Protein AF-A0A9P5DXP8-F1 (afdb_monomer_lite)

Sequence (821 aa):
MASPVASAALKARVRNPALLKKLARPEDLMHHFPNGSYIGWSGFTAVGYPKKVPAAMADYVEQNNLQSKLKYSLFVGASAGSETENRWAALDMINRRSPHQVGKDIAKGINSGRINFFDKHLSMFPSDLVYGFYTKDRSNSNLDVTVVEATEILEDGSFVPGASVGATPELIQMADKVIIEVNTAIPSFRGLHDITFTDVPPHRTPYNITAVEDRIGSESVKVDPSKVVAIVESDYWDATGPNAAMDDTSRQIAGHLIEFFEHEVAQGRMPANLLPLQSGIGNVANAIVGGLNESKFKNLKVWTEVIQDTFLDLFDSGKLDYATATSTRFSPDGFKRFYDNWDAYADKILLRSQAVSNAPEIIKRLGVIGMNTPVEVDIYAHANSTCVSGTRMLNGLGGSADFLRNAKYSIMHTPSSRPSKTDPHGVSCIVPMCTHIDQTEHDLDVIVTEQGLADVRGLSPRERARVIINKCAHPKYQPILTHYYEKAESEGLKKGMGHEPHLLFNAFDLHKALAEEGSMLKVKPWTDRWALVSSLYGPGTFWSWFCIVASVFISWTINPSTKRSGSITNDLIAALTLPVVAAADALYQLAKYDRPDRPRLLQSHLPEDIQLVAALEAPLAICEVYVVLAMFLHSTASRKYQWKRMALIAVSTIICFSPELVVFFSYPHLSVSMSAFARPFLFNFVLALGFISGIMAIMTGISLIRTAVVALYRKASPPSNGRQHLTTFENRSNLLAGILIALVITTVKSGYAGNTQYFAAQILGIHTRILRFAPQSNVPITDLDQIVALAGGVITLLFSIYDAAKVWRMKSGVHGGTMVN

Secondary structure (DSSP, 8-state):
-PPP---HHHHHHB--HHHHTTB--GGGGGGG--TT-EEEE--BTTBS---HHHHHHHHHHHHTT-TTTS-EEEEESS---IIIIIHHHHTT-EEEEES----HHHHHHHHTTSSEE----TTHHHHHHHTTTTTTTSS--SBSEEEEEEEEE-TTS-EEE-SB-BTHHHHHHTBSSEEEEEESSS---TTSEEB-PPPPTTSPPPP---STT---SBSSB---TTTEEEEEEE-PPP-PPPPPPP-HHHHHHHHHHHHHHHHHHHTTSS-TT-S-EEE-SSHHHHHHHHHHHHSS--SEEEE-SEE-HHHHHHHHTT-EEEEEESEE---HHHHHHHHHTHHHHTTTEEEEBHHHHT-HHHHHHHT-EEEE--SEEETTS-EESSEETTTEE-S--TTHHHHHHHSSEEEEE--SEE--SS-TT-EESEESS-SS-SB-GGG-SEEEETTEEEE-TT--HHHHHHHHHHHTS-TTTHHHHHHHHHHHHHHHHHTT--SS---GGGTTHHHHHHHHHS-GGGPPP---TTTTS-GGGSHHHHHHHHHHHHHHHHHHHT-TTTTT--PPPHHHHHHHHHHHHHHHHHHHHHHHH-BTTB--TTT---TTTHHHHHHHHHHHHHHHHHHHHHHHHHHHHHTTT-HHHHHHHHHHHHHHHHHHHHHHHH-TT--TTT---S--GGGTHHHHHHHHHHHHHHHHHHHHHHHHHHHHHHHHS-TTS-SHHHHHHHHHHHHHHHHHHHHHHHHHHHHHHHHHHHHHHHHTTSTT-TT--SPP-S--TTSHHHHHHHHHHHHHHHHHHHHHHHHHHHHTT--------

Radius of gyration: 42.88 Å; chains: 1; bounding box: 114×69×126 Å

Structure (mmCIF, N/CA/C/O backbone):
data_AF-A0A9P5DXP8-F1
#
_entry.id   AF-A0A9P5DXP8-F1
#
loop_
_atom_site.group_PDB
_atom_site.id
_atom_site.type_symbol
_atom_site.label_atom_id
_atom_site.label_alt_id
_atom_site.label_comp_id
_atom_site.label_asym_id
_atom_site.label_entity_id
_atom_site.label_seq_id
_atom_site.pdbx_PDB_ins_code
_atom_site.Cartn_x
_atom_site.Cartn_y
_atom_site.Cartn_z
_atom_site.occupancy
_atom_site.B_iso_or_equiv
_atom_site.auth_seq_id
_atom_site.auth_comp_id
_atom_site.auth_asym_id
_atom_site.auth_atom_id
_atom_site.pdbx_PDB_model_num
ATOM 1 N N . MET A 1 1 ? 40.086 12.271 -25.456 1.00 57.72 1 MET A N 1
ATOM 2 C CA . MET A 1 1 ? 40.037 10.838 -25.085 1.00 57.72 1 MET A CA 1
ATOM 3 C C . MET A 1 1 ? 39.753 10.036 -26.347 1.00 57.72 1 MET A C 1
ATOM 5 O O . MET A 1 1 ? 39.171 10.603 -27.264 1.00 57.72 1 MET A O 1
ATOM 9 N N . ALA A 1 2 ? 40.218 8.788 -26.441 1.00 68.31 2 ALA A N 1
ATOM 10 C CA . ALA A 1 2 ? 39.917 7.936 -27.594 1.00 68.31 2 ALA A CA 1
ATOM 11 C C . ALA A 1 2 ? 38.401 7.686 -27.689 1.00 68.31 2 ALA A C 1
ATOM 13 O O . ALA A 1 2 ? 37.744 7.559 -26.656 1.00 68.31 2 ALA A O 1
ATOM 14 N N . SER A 1 3 ? 37.848 7.636 -28.904 1.00 75.75 3 SER A N 1
ATOM 15 C CA . SER A 1 3 ? 36.442 7.274 -29.109 1.00 75.75 3 SER A CA 1
ATOM 16 C C . SER A 1 3 ? 36.166 5.876 -28.537 1.00 75.75 3 SER A C 1
ATOM 18 O O . SER A 1 3 ? 37.027 5.000 -28.670 1.00 75.75 3 SER A O 1
ATOM 20 N N . PRO A 1 4 ? 34.997 5.640 -27.915 1.00 87.44 4 PRO A N 1
ATOM 21 C CA . PRO A 1 4 ? 34.650 4.316 -27.414 1.00 87.44 4 PRO A CA 1
ATOM 22 C C . PRO A 1 4 ? 34.647 3.288 -28.547 1.00 87.44 4 PRO A C 1
ATOM 24 O O . PRO A 1 4 ? 34.221 3.571 -29.669 1.00 87.44 4 PRO A O 1
ATOM 27 N N . VAL A 1 5 ? 35.121 2.081 -28.244 1.00 90.00 5 VAL A N 1
ATOM 28 C CA . VAL A 1 5 ? 35.162 0.964 -29.190 1.00 90.00 5 VAL A CA 1
ATOM 29 C C . VAL A 1 5 ? 34.050 -0.011 -28.830 1.00 90.00 5 VAL A C 1
ATOM 31 O O . VAL A 1 5 ? 34.048 -0.561 -27.735 1.00 90.00 5 VAL A O 1
ATOM 34 N N .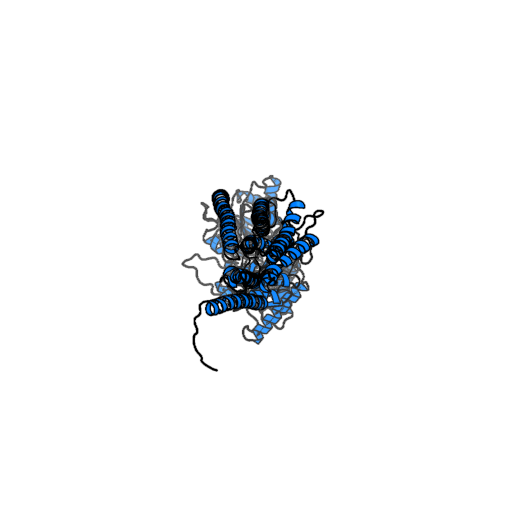 ALA A 1 6 ? 33.122 -0.237 -29.762 1.00 92.62 6 ALA A N 1
ATOM 35 C CA . ALA A 1 6 ? 32.048 -1.213 -29.591 1.00 92.62 6 ALA A CA 1
ATOM 36 C C . ALA A 1 6 ? 32.618 -2.628 -29.431 1.00 92.62 6 ALA A C 1
ATOM 38 O O . ALA A 1 6 ? 33.378 -3.080 -30.305 1.00 92.62 6 ALA A O 1
ATOM 39 N N . SER A 1 7 ? 32.208 -3.348 -28.383 1.00 96.00 7 SER A N 1
ATOM 40 C CA . SER A 1 7 ? 32.544 -4.765 -28.245 1.00 96.00 7 SER A CA 1
ATOM 41 C C . SER A 1 7 ? 31.926 -5.606 -29.372 1.00 96.00 7 SER A C 1
ATOM 43 O O . SER A 1 7 ? 31.024 -5.173 -30.100 1.00 96.00 7 SER A O 1
ATOM 45 N N . ALA A 1 8 ? 32.402 -6.844 -29.529 1.00 96.00 8 ALA A N 1
ATOM 46 C CA . ALA A 1 8 ? 31.787 -7.793 -30.456 1.00 96.00 8 ALA A CA 1
ATOM 47 C C . ALA A 1 8 ? 30.326 -8.099 -30.074 1.00 96.00 8 ALA A C 1
ATOM 49 O O . ALA A 1 8 ? 29.472 -8.179 -30.956 1.00 96.00 8 ALA A O 1
ATOM 50 N N . ALA A 1 9 ? 30.034 -8.201 -28.773 1.00 95.81 9 ALA A N 1
ATOM 51 C CA . ALA A 1 9 ? 28.684 -8.432 -28.274 1.00 95.81 9 ALA A CA 1
ATOM 52 C C . ALA A 1 9 ? 27.762 -7.250 -28.606 1.00 95.81 9 ALA A C 1
ATOM 54 O O . ALA A 1 9 ? 26.673 -7.457 -29.136 1.00 95.81 9 ALA A O 1
ATOM 55 N N . LEU A 1 10 ? 28.221 -6.010 -28.404 1.00 97.25 10 LEU A N 1
ATOM 56 C CA . LEU A 1 10 ? 27.438 -4.821 -28.739 1.00 97.25 10 LEU A CA 1
ATOM 57 C C . LEU A 1 10 ? 27.135 -4.739 -30.235 1.00 97.25 10 LEU A C 1
ATOM 59 O O . LEU A 1 10 ? 26.000 -4.468 -30.614 1.00 97.25 10 LEU A O 1
ATOM 63 N N . LYS A 1 11 ? 28.122 -5.018 -31.096 1.00 97.06 11 LYS A N 1
ATOM 64 C CA . LYS A 1 11 ? 27.918 -5.056 -32.556 1.00 97.06 11 LYS A CA 1
ATOM 65 C C . LYS A 1 11 ? 26.871 -6.092 -32.969 1.00 97.06 11 LYS A C 1
ATOM 67 O O . LYS A 1 11 ? 26.163 -5.864 -33.942 1.00 97.06 11 LYS A O 1
ATOM 72 N N . ALA A 1 12 ? 26.767 -7.204 -32.240 1.00 96.50 12 ALA A N 1
ATOM 73 C CA . ALA A 1 12 ? 25.735 -8.212 -32.470 1.00 96.50 12 ALA A CA 1
ATOM 74 C C . ALA A 1 12 ? 24.350 -7.779 -31.953 1.00 96.50 12 ALA A C 1
ATOM 76 O O . ALA A 1 12 ? 23.342 -8.165 -32.538 1.00 96.50 12 ALA A O 1
ATOM 77 N N . ARG A 1 13 ? 24.286 -6.974 -30.880 1.00 97.62 13 ARG A N 1
ATOM 78 C CA . ARG A 1 13 ? 23.027 -6.468 -30.303 1.00 97.62 13 ARG A CA 1
ATOM 79 C C . ARG A 1 13 ? 22.494 -5.206 -30.973 1.00 97.62 13 ARG A C 1
ATOM 81 O O . ARG A 1 13 ? 21.296 -4.969 -30.913 1.00 97.62 13 ARG A O 1
ATOM 88 N N . VAL A 1 14 ? 23.340 -4.386 -31.592 1.00 98.31 14 VAL A N 1
ATOM 89 C CA . VAL A 1 14 ? 22.926 -3.139 -32.251 1.00 98.31 14 VAL A CA 1
ATOM 90 C C . VAL A 1 14 ? 22.937 -3.326 -33.760 1.00 98.31 14 VAL A C 1
ATOM 92 O O . VAL A 1 14 ? 23.941 -3.084 -34.430 1.00 98.31 14 VAL A O 1
ATOM 95 N N . ARG A 1 15 ? 21.794 -3.749 -34.301 1.00 97.38 15 ARG A N 1
ATOM 96 C CA . ARG A 1 15 ? 21.646 -4.083 -35.722 1.00 97.38 15 ARG A CA 1
ATOM 97 C C . ARG A 1 15 ? 21.481 -2.866 -36.619 1.00 97.38 15 ARG A C 1
ATOM 99 O O . ARG A 1 15 ? 21.744 -2.961 -37.813 1.00 97.38 15 ARG A O 1
ATOM 106 N N . ASN A 1 16 ? 21.085 -1.720 -36.063 1.00 98.06 16 ASN A N 1
ATOM 107 C CA . ASN A 1 16 ? 21.028 -0.458 -36.793 1.00 98.06 16 ASN A CA 1
ATOM 108 C C . ASN A 1 16 ? 22.422 0.213 -36.851 1.00 98.06 16 ASN A C 1
ATOM 110 O O . ASN A 1 16 ? 22.898 0.735 -35.834 1.00 98.06 16 ASN A O 1
ATOM 114 N N . PRO A 1 17 ? 23.082 0.290 -38.026 1.00 96.69 17 PRO A N 1
ATOM 115 C CA . PRO A 1 17 ? 24.445 0.815 -38.114 1.00 96.69 17 PRO A CA 1
ATOM 116 C C . PRO A 1 17 ? 24.543 2.319 -37.839 1.00 96.69 17 PRO A C 1
ATOM 118 O O . PRO A 1 17 ? 25.610 2.808 -37.470 1.00 96.69 17 PRO A O 1
ATOM 121 N N . ALA A 1 18 ? 23.459 3.076 -38.042 1.00 97.19 18 ALA A N 1
ATOM 122 C CA . ALA A 1 18 ? 23.440 4.511 -37.777 1.00 97.19 18 ALA A CA 1
ATOM 123 C C . ALA A 1 18 ? 23.405 4.799 -36.271 1.00 97.19 18 ALA A C 1
ATOM 125 O O . ALA A 1 18 ? 24.104 5.700 -35.813 1.00 97.19 18 ALA A O 1
ATOM 126 N N . LEU A 1 19 ? 22.656 4.007 -35.500 1.00 97.81 19 LEU A N 1
ATOM 127 C CA . LEU A 1 19 ? 22.637 4.107 -34.041 1.00 97.81 19 LEU A CA 1
ATOM 128 C C . LEU A 1 19 ? 23.941 3.608 -33.416 1.00 97.81 19 LEU A C 1
ATOM 130 O O . LEU A 1 19 ? 24.444 4.254 -32.504 1.00 97.81 19 LEU A O 1
ATOM 134 N N . LEU A 1 20 ? 24.563 2.553 -33.952 1.00 97.38 20 LEU A N 1
ATOM 135 C CA . LEU A 1 20 ? 25.869 2.086 -33.464 1.00 97.38 20 LEU A CA 1
ATOM 136 C C . LEU A 1 20 ? 26.961 3.173 -33.549 1.00 97.38 20 LEU A C 1
ATOM 138 O O . LEU A 1 20 ? 27.841 3.238 -32.693 1.00 97.38 20 LEU A O 1
ATOM 142 N N . LYS A 1 21 ? 26.889 4.073 -34.541 1.00 96.94 21 LYS A N 1
ATOM 143 C CA . LYS A 1 21 ? 27.802 5.229 -34.660 1.00 96.94 21 LYS A CA 1
ATOM 144 C C . LYS A 1 21 ? 27.624 6.269 -33.548 1.00 96.94 21 LYS A C 1
ATOM 146 O O . LYS A 1 21 ? 28.495 7.118 -33.393 1.00 96.94 21 LYS A O 1
ATOM 151 N N . LYS A 1 22 ? 26.526 6.212 -32.790 1.00 97.69 22 LYS A N 1
ATOM 152 C CA . LYS A 1 22 ? 26.253 7.072 -31.630 1.00 97.69 22 LYS A CA 1
ATOM 153 C C . LYS A 1 22 ? 26.783 6.477 -30.320 1.00 97.69 22 LYS A C 1
ATOM 155 O O . LYS A 1 22 ? 26.359 6.903 -29.249 1.00 97.69 22 LYS A O 1
ATOM 160 N N . LEU A 1 23 ? 27.674 5.483 -30.385 1.00 98.06 23 LEU A N 1
ATOM 161 C CA . LEU A 1 23 ? 28.329 4.933 -29.203 1.00 98.06 23 LEU A CA 1
ATOM 162 C C . LEU A 1 23 ? 29.058 6.040 -28.429 1.00 98.06 23 LEU A C 1
ATOM 164 O O . LEU A 1 23 ? 29.901 6.747 -28.981 1.00 98.06 23 LEU A O 1
ATOM 168 N N . ALA A 1 24 ? 28.750 6.153 -27.145 1.00 97.50 24 ALA A N 1
ATOM 169 C CA . ALA A 1 24 ? 29.326 7.126 -26.235 1.00 97.50 24 ALA A CA 1
ATOM 170 C C . ALA A 1 24 ? 29.734 6.454 -24.922 1.00 97.50 24 ALA A C 1
ATOM 172 O O . ALA A 1 24 ? 29.254 5.372 -24.576 1.00 97.50 24 ALA A O 1
ATOM 173 N N . ARG A 1 25 ? 30.621 7.114 -24.177 1.00 96.06 25 ARG A N 1
ATOM 174 C CA . ARG A 1 25 ? 30.933 6.717 -22.804 1.00 96.06 25 ARG A CA 1
ATOM 175 C C . ARG A 1 25 ? 30.025 7.484 -21.843 1.00 96.06 25 ARG A C 1
ATOM 177 O O . ARG A 1 25 ? 29.770 8.660 -22.109 1.00 96.06 25 ARG A O 1
ATOM 184 N N . PRO A 1 26 ? 29.549 6.869 -20.748 1.00 96.31 26 PRO A N 1
ATOM 185 C CA . PRO A 1 26 ? 28.666 7.528 -19.786 1.00 96.31 26 PRO A CA 1
ATOM 186 C C . PRO A 1 26 ? 29.169 8.897 -19.308 1.00 96.31 26 PRO A C 1
ATOM 188 O O . PRO A 1 26 ? 28.393 9.849 -19.246 1.00 96.31 26 PRO A O 1
ATOM 191 N N . GLU A 1 27 ? 30.469 9.025 -19.033 1.00 94.88 27 GLU A N 1
ATOM 192 C CA . GLU A 1 27 ? 31.098 10.256 -18.546 1.00 94.88 27 GLU A CA 1
ATOM 193 C C . GLU A 1 27 ? 31.029 11.426 -19.544 1.00 94.88 27 GLU A C 1
ATOM 195 O O . GLU A 1 27 ? 31.012 12.588 -19.137 1.00 94.88 27 GLU A O 1
ATOM 200 N N . ASP A 1 28 ? 30.917 11.141 -20.846 1.00 95.56 28 ASP A N 1
ATOM 201 C CA . ASP A 1 28 ? 30.839 12.164 -21.893 1.00 95.56 28 ASP A CA 1
ATOM 202 C C . ASP A 1 28 ? 29.417 12.767 -22.008 1.00 95.56 28 ASP A C 1
ATOM 204 O O . ASP A 1 28 ? 29.211 13.771 -22.693 1.00 95.56 28 ASP A O 1
ATOM 208 N N . LEU A 1 29 ? 28.421 12.192 -21.317 1.00 97.38 29 LEU A N 1
ATOM 209 C CA . LEU A 1 29 ? 26.998 12.522 -21.477 1.00 97.38 29 LEU A CA 1
ATOM 210 C C . LEU A 1 29 ? 26.467 13.566 -20.484 1.00 97.38 29 LEU A C 1
ATOM 212 O O . LEU A 1 29 ? 25.320 13.986 -20.617 1.00 97.38 29 LEU A O 1
ATOM 216 N N . MET A 1 30 ? 27.269 14.033 -19.518 1.00 96.25 30 MET A N 1
ATOM 217 C CA . MET A 1 30 ? 26.811 14.950 -18.452 1.00 96.25 30 MET A CA 1
ATOM 218 C C . MET A 1 30 ? 26.154 16.230 -18.985 1.00 96.25 30 MET A C 1
ATOM 220 O O . MET A 1 30 ? 25.206 16.746 -18.397 1.00 96.25 30 MET A O 1
ATOM 224 N N . HIS A 1 31 ? 26.613 16.719 -20.139 1.00 96.56 31 HIS A N 1
ATOM 225 C CA . HIS A 1 31 ? 26.080 17.912 -20.797 1.00 96.56 31 HIS A CA 1
ATOM 226 C C . HIS A 1 31 ? 24.619 17.762 -21.269 1.00 96.56 31 HIS A C 1
ATOM 228 O O . HIS A 1 31 ? 23.952 18.764 -21.529 1.00 96.56 31 HIS A O 1
ATOM 234 N N . HIS A 1 32 ? 24.100 16.535 -21.366 1.00 97.69 32 HIS A N 1
ATOM 235 C CA . HIS A 1 32 ? 22.685 16.286 -21.633 1.00 97.69 32 HIS A CA 1
ATOM 236 C C . HIS A 1 32 ? 21.797 16.474 -20.399 1.00 97.69 32 HIS A C 1
ATOM 238 O O . HIS A 1 32 ? 20.592 16.620 -20.572 1.00 97.69 32 HIS A O 1
ATOM 244 N N . PHE A 1 33 ? 22.366 16.532 -19.191 1.00 97.56 33 PHE A N 1
ATOM 245 C CA . PHE A 1 33 ? 21.633 16.579 -17.923 1.00 97.56 33 PHE A CA 1
ATOM 246 C C . PHE A 1 33 ? 21.850 17.901 -17.163 1.00 97.56 33 PHE A C 1
ATOM 248 O O . PHE A 1 33 ? 22.392 17.891 -16.049 1.00 97.56 33 PHE A O 1
ATOM 255 N N . PRO A 1 34 ? 21.439 19.061 -17.717 1.00 96.19 34 PRO A N 1
ATOM 256 C CA . PRO A 1 34 ? 21.515 20.319 -16.987 1.00 96.19 34 PRO A CA 1
ATOM 257 C C . PRO A 1 34 ? 20.688 20.258 -15.693 1.00 96.19 34 PRO A C 1
ATOM 259 O O . PRO A 1 34 ? 19.705 19.517 -15.590 1.00 96.19 34 PRO A O 1
ATOM 262 N N . ASN A 1 35 ? 21.080 21.044 -14.690 1.00 97.50 35 ASN A N 1
ATOM 263 C CA . ASN A 1 35 ? 20.367 21.102 -13.413 1.00 97.50 35 ASN A CA 1
ATOM 264 C C . ASN A 1 35 ? 18.872 21.412 -13.612 1.00 97.50 35 ASN A C 1
ATOM 266 O O . ASN A 1 35 ? 18.521 22.280 -14.409 1.00 97.50 35 ASN A O 1
ATOM 270 N N . GLY A 1 36 ? 18.001 20.733 -12.866 1.00 96.38 36 GLY A N 1
ATOM 271 C CA . GLY A 1 36 ? 16.550 20.901 -12.955 1.00 96.38 36 GLY A CA 1
ATOM 272 C C . GLY A 1 36 ? 15.874 20.098 -14.071 1.00 96.38 36 GLY A C 1
ATOM 273 O O . GLY A 1 36 ? 14.659 20.222 -14.231 1.00 96.38 36 GLY A O 1
ATOM 274 N N . SER A 1 37 ? 16.619 19.271 -14.815 1.00 97.62 37 SER A N 1
ATOM 275 C CA . SER A 1 37 ? 16.052 18.431 -15.878 1.00 97.62 37 SER A CA 1
ATOM 276 C C . SER A 1 37 ? 15.002 17.444 -15.360 1.00 97.62 37 SER A C 1
ATOM 278 O O . SER A 1 37 ? 15.101 16.911 -14.249 1.00 97.62 37 SER A O 1
ATOM 280 N N . TYR A 1 38 ? 14.014 17.181 -16.207 1.00 98.44 38 TYR A N 1
ATOM 281 C CA . TYR A 1 38 ? 13.018 16.130 -16.071 1.00 98.44 38 TYR A CA 1
ATOM 282 C C . TYR A 1 38 ? 13.542 14.897 -16.801 1.00 98.44 38 TYR A C 1
ATOM 284 O O . TYR A 1 38 ? 13.723 14.920 -18.019 1.00 98.44 38 TYR A O 1
ATOM 292 N N . ILE A 1 39 ? 13.820 13.843 -16.037 1.00 98.56 39 ILE A N 1
ATOM 293 C CA . ILE A 1 39 ? 14.497 12.637 -16.501 1.00 98.56 39 ILE A CA 1
ATOM 294 C C . ILE A 1 39 ? 13.548 11.447 -16.405 1.00 98.56 39 ILE A C 1
ATOM 296 O O . ILE A 1 39 ? 12.961 11.201 -15.349 1.00 98.56 39 ILE A O 1
ATOM 300 N N . GLY A 1 40 ? 13.428 10.700 -17.499 1.00 98.56 40 GLY A N 1
ATOM 301 C CA . GLY A 1 40 ? 12.754 9.404 -17.531 1.00 98.56 40 GLY A CA 1
ATOM 302 C C . GLY A 1 40 ? 13.750 8.254 -17.428 1.00 98.56 40 GLY A C 1
ATOM 303 O O . GLY A 1 40 ? 14.734 8.258 -18.163 1.00 98.56 40 GLY A O 1
ATOM 304 N N . TRP A 1 41 ? 13.496 7.256 -16.584 1.00 98.56 41 TRP A N 1
ATOM 305 C CA . TRP A 1 41 ? 14.225 5.983 -16.594 1.00 98.56 41 TRP A CA 1
ATOM 306 C C . TRP A 1 41 ? 13.295 4.813 -16.885 1.00 98.56 41 TRP A C 1
ATOM 308 O O . TRP A 1 41 ? 12.220 4.711 -16.287 1.00 98.56 41 TRP A O 1
ATOM 318 N N . SER A 1 42 ? 13.737 3.885 -17.740 1.00 98.50 42 SER A N 1
ATOM 319 C CA . SER A 1 42 ? 13.149 2.542 -17.721 1.00 98.50 42 SER A CA 1
ATOM 320 C C . SER A 1 42 ? 13.366 1.901 -16.347 1.00 98.50 42 SER A C 1
ATOM 322 O O . SER A 1 42 ? 14.215 2.335 -15.562 1.00 98.50 42 SER A O 1
ATOM 324 N N . GLY A 1 43 ? 12.594 0.863 -16.046 1.00 96.75 43 GLY A N 1
ATOM 325 C CA . GLY A 1 43 ? 12.777 0.088 -14.829 1.00 96.75 43 G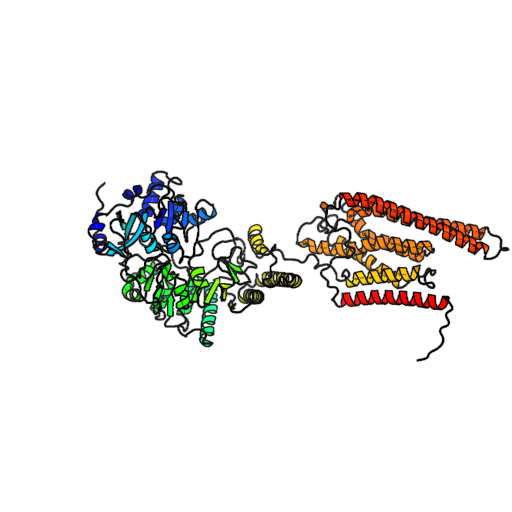LY A CA 1
ATOM 326 C C . GLY A 1 43 ? 11.508 -0.113 -14.026 1.00 96.75 43 GLY A C 1
ATOM 327 O O . GLY A 1 43 ? 10.662 0.777 -13.882 1.00 96.75 43 GLY A O 1
ATOM 328 N N . PHE A 1 44 ? 11.410 -1.308 -13.461 1.00 97.50 44 PHE A N 1
ATOM 329 C CA . PHE A 1 44 ? 10.309 -1.705 -12.609 1.00 97.50 44 PHE A CA 1
ATOM 330 C C . PHE A 1 44 ? 10.806 -2.754 -11.619 1.00 97.50 44 PHE A C 1
ATOM 332 O O . PHE A 1 44 ? 11.302 -3.806 -12.016 1.00 97.50 44 PHE A O 1
ATOM 339 N N . THR A 1 45 ? 10.681 -2.471 -10.323 1.00 93.69 45 THR A N 1
ATOM 340 C CA . THR A 1 45 ? 11.073 -3.371 -9.226 1.00 93.69 45 THR A CA 1
ATOM 341 C C . THR A 1 45 ? 12.540 -3.809 -9.251 1.00 93.69 45 THR A C 1
ATOM 343 O O . THR A 1 45 ? 12.851 -4.967 -8.972 1.00 93.69 45 THR A O 1
ATOM 346 N N . ALA A 1 46 ? 13.438 -2.856 -9.522 1.00 93.62 46 ALA A N 1
ATOM 347 C CA . ALA A 1 46 ? 14.890 -3.053 -9.572 1.00 93.62 46 ALA A CA 1
ATOM 348 C C . ALA A 1 46 ? 15.365 -4.050 -10.647 1.00 93.62 46 ALA A C 1
ATOM 350 O O . ALA A 1 46 ? 16.348 -4.755 -10.441 1.00 93.62 46 ALA A O 1
ATOM 351 N N . VAL A 1 47 ? 14.680 -4.088 -11.794 1.00 95.44 47 VAL A N 1
ATOM 352 C CA . VAL A 1 47 ? 15.142 -4.760 -13.020 1.00 95.44 47 VAL A CA 1
ATOM 353 C C . VAL A 1 47 ? 14.818 -3.899 -14.245 1.00 95.44 47 VAL A C 1
ATOM 355 O O . VAL A 1 47 ? 13.865 -3.109 -14.205 1.00 95.44 47 VAL A O 1
ATOM 358 N N . GLY A 1 48 ? 15.586 -4.011 -15.331 1.00 95.88 48 GLY A N 1
ATOM 359 C CA . GLY A 1 48 ? 15.317 -3.269 -16.576 1.00 95.88 48 GLY A CA 1
ATOM 360 C C . GLY A 1 48 ? 15.545 -1.749 -16.499 1.00 95.88 48 GLY A C 1
ATOM 361 O O . GLY A 1 48 ? 15.016 -1.001 -17.323 1.00 95.88 48 GLY A O 1
ATOM 362 N N . TYR A 1 49 ? 16.257 -1.265 -15.477 1.00 96.88 49 TYR A N 1
ATOM 363 C CA . TYR A 1 49 ? 16.607 0.149 -15.285 1.00 96.88 49 TYR A CA 1
ATOM 364 C C . TYR A 1 49 ? 18.024 0.434 -15.805 1.00 96.88 49 TYR A C 1
ATOM 366 O O . TYR A 1 49 ? 18.866 -0.470 -15.769 1.00 96.88 49 TYR A O 1
ATOM 374 N N . PRO A 1 50 ? 18.318 1.670 -16.259 1.00 97.12 50 PRO A N 1
ATOM 375 C CA . PRO A 1 50 ? 19.665 2.055 -16.669 1.00 97.12 50 PRO A CA 1
ATOM 376 C C . PRO A 1 50 ? 20.624 2.054 -15.474 1.00 97.12 50 PRO A C 1
ATOM 378 O O . PRO A 1 50 ? 20.253 2.436 -14.362 1.00 97.12 50 PRO A O 1
ATOM 381 N N . LYS A 1 51 ? 21.871 1.634 -15.697 1.00 95.62 51 LYS A N 1
ATOM 382 C CA . LYS A 1 51 ? 22.848 1.370 -14.631 1.00 95.62 51 LYS A CA 1
ATOM 383 C C . LYS A 1 51 ? 24.074 2.264 -14.765 1.00 95.62 51 LYS A C 1
ATOM 385 O O . LYS A 1 51 ? 24.427 2.974 -13.821 1.00 95.62 51 LYS A O 1
ATOM 390 N N . LYS A 1 52 ? 24.710 2.280 -15.940 1.00 96.19 52 LYS A N 1
ATOM 391 C CA . LYS A 1 52 ? 26.007 2.950 -16.132 1.00 96.19 52 LYS A CA 1
ATOM 392 C C . LYS A 1 52 ? 25.901 4.467 -16.195 1.00 96.19 52 LYS A C 1
ATOM 394 O O . LYS A 1 52 ? 26.722 5.149 -15.589 1.00 96.19 52 LYS A O 1
ATOM 399 N N . VAL A 1 53 ? 24.912 5.010 -16.899 1.00 97.69 53 VAL A N 1
ATOM 400 C CA . VAL A 1 53 ? 24.705 6.458 -17.010 1.00 97.69 53 VAL A CA 1
ATOM 401 C C . VAL A 1 53 ? 24.308 7.049 -15.657 1.00 97.69 53 VAL A C 1
ATOM 403 O O . VAL A 1 53 ? 24.975 7.993 -15.228 1.00 97.69 53 VAL A O 1
ATOM 406 N N . PRO A 1 54 ? 23.333 6.490 -14.908 1.00 97.19 54 PRO A N 1
ATOM 407 C CA . PRO A 1 54 ? 23.049 6.964 -13.555 1.00 97.19 54 PRO A CA 1
ATOM 408 C C . PRO A 1 54 ? 24.246 6.875 -12.604 1.00 97.19 54 PRO A C 1
ATOM 410 O O . PRO A 1 54 ? 24.467 7.806 -11.825 1.00 97.19 54 PRO A O 1
ATOM 413 N N . ALA A 1 55 ? 25.034 5.796 -12.672 1.00 96.69 55 ALA A N 1
ATOM 414 C CA . ALA A 1 55 ? 26.242 5.652 -11.862 1.00 96.69 55 ALA A CA 1
ATOM 415 C C . ALA A 1 55 ? 27.291 6.722 -12.206 1.00 96.69 55 ALA A C 1
ATOM 417 O O . ALA A 1 55 ? 27.782 7.397 -11.305 1.00 96.69 55 ALA A O 1
ATOM 418 N N . ALA A 1 56 ? 27.554 6.959 -13.493 1.00 97.06 56 ALA A N 1
ATOM 419 C CA . ALA A 1 56 ? 28.497 7.983 -13.938 1.00 97.06 56 ALA A CA 1
ATOM 420 C C . ALA A 1 56 ? 28.058 9.404 -13.549 1.00 97.06 56 ALA A C 1
ATOM 422 O O . ALA A 1 56 ? 28.894 10.236 -13.203 1.00 97.06 56 ALA A O 1
ATOM 423 N N . MET A 1 57 ? 26.751 9.687 -13.548 1.00 97.75 57 MET A N 1
ATOM 424 C CA . MET A 1 57 ? 26.223 10.958 -13.040 1.00 97.75 57 MET A CA 1
ATOM 425 C C . MET A 1 57 ? 26.469 11.129 -11.536 1.00 97.75 57 MET A C 1
ATOM 427 O O . MET A 1 57 ? 26.829 12.221 -11.096 1.00 97.75 57 MET A O 1
ATOM 431 N N . ALA A 1 58 ? 26.298 10.064 -10.748 1.00 97.25 58 ALA A N 1
ATOM 432 C CA . ALA A 1 58 ? 26.605 10.086 -9.319 1.00 97.25 58 ALA A CA 1
ATOM 433 C C . ALA A 1 58 ? 28.110 10.295 -9.073 1.00 97.25 58 ALA A C 1
ATOM 435 O O . ALA A 1 58 ? 28.483 11.153 -8.273 1.00 97.25 58 ALA A O 1
ATOM 436 N N . ASP A 1 59 ? 28.966 9.591 -9.821 1.00 97.44 59 ASP A N 1
ATOM 437 C CA . ASP A 1 59 ? 30.422 9.759 -9.761 1.00 97.44 59 ASP A CA 1
ATOM 438 C C . ASP A 1 59 ? 30.831 11.198 -10.116 1.00 97.44 59 ASP A C 1
ATOM 440 O O . ASP A 1 59 ? 31.647 11.805 -9.422 1.00 97.44 59 ASP A O 1
ATOM 444 N N . TYR A 1 60 ? 30.224 11.785 -11.154 1.00 97.19 60 TYR A N 1
ATOM 445 C CA . TYR A 1 60 ? 30.456 13.177 -11.540 1.00 97.19 60 TYR A CA 1
ATOM 446 C C . TYR A 1 60 ? 30.079 14.153 -10.417 1.00 97.19 60 TYR A C 1
ATOM 448 O O . TYR A 1 60 ? 30.842 15.077 -10.122 1.00 97.19 60 TYR A O 1
ATOM 456 N N . VAL A 1 61 ? 28.932 13.947 -9.761 1.00 97.44 61 VAL A N 1
ATOM 457 C CA . VAL A 1 61 ? 28.495 14.770 -8.624 1.00 97.44 61 VAL A CA 1
ATOM 458 C C . VAL A 1 61 ? 29.476 14.681 -7.458 1.00 97.44 61 VAL A C 1
ATOM 460 O O . VAL A 1 61 ? 29.818 15.710 -6.871 1.00 97.44 61 VAL A O 1
ATOM 463 N N . GLU A 1 62 ? 29.950 13.479 -7.137 1.00 96.62 62 GLU A N 1
ATOM 464 C CA . GLU A 1 62 ? 30.904 13.249 -6.054 1.00 96.62 62 GLU A CA 1
ATOM 465 C C . GLU A 1 62 ? 32.266 13.882 -6.339 1.00 96.62 62 GLU A C 1
ATOM 467 O O . GLU A 1 62 ? 32.753 14.677 -5.535 1.00 96.62 62 GLU A O 1
ATOM 472 N N . GLN A 1 63 ? 32.849 13.598 -7.505 1.00 97.31 63 GLN A N 1
ATOM 473 C CA . GLN A 1 63 ? 34.177 14.083 -7.896 1.00 97.31 63 GLN A CA 1
ATOM 474 C C . GLN A 1 63 ? 34.248 15.613 -7.988 1.00 97.31 63 GLN A C 1
ATOM 476 O O . GLN A 1 63 ? 35.302 16.200 -7.745 1.00 97.31 63 GLN A O 1
ATOM 481 N N . ASN A 1 64 ? 33.128 16.268 -8.310 1.00 96.88 64 ASN A N 1
ATOM 482 C CA . ASN A 1 64 ? 33.056 17.720 -8.476 1.00 96.88 64 ASN A CA 1
ATOM 483 C C . ASN A 1 64 ? 32.413 18.449 -7.280 1.00 96.88 64 ASN A C 1
ATOM 485 O O . ASN A 1 64 ? 32.220 19.664 -7.341 1.00 96.88 64 ASN A O 1
ATOM 489 N N . ASN A 1 65 ? 32.093 17.749 -6.184 1.00 96.56 65 ASN A N 1
ATOM 490 C CA . ASN A 1 65 ? 31.446 18.317 -4.991 1.00 96.56 65 ASN A CA 1
ATOM 491 C C . ASN A 1 65 ? 30.140 19.085 -5.311 1.00 96.56 65 ASN A C 1
ATOM 493 O O . ASN A 1 65 ? 29.946 20.254 -4.929 1.00 96.56 65 ASN A O 1
ATOM 497 N N . LEU A 1 66 ? 29.254 18.440 -6.078 1.00 96.44 66 LEU A N 1
ATOM 498 C CA . LEU A 1 66 ? 27.990 19.000 -6.575 1.00 96.44 66 LEU A CA 1
ATOM 499 C C . LEU A 1 66 ? 26.748 18.474 -5.841 1.00 96.44 66 LEU A C 1
ATOM 501 O O . LEU A 1 66 ? 25.625 18.690 -6.307 1.00 96.44 66 LEU A O 1
ATOM 505 N N . GLN A 1 67 ? 26.924 17.809 -4.696 1.00 95.38 67 GLN A N 1
ATOM 506 C CA . GLN A 1 67 ? 25.819 17.337 -3.860 1.00 95.38 67 GLN A CA 1
ATOM 507 C C . GLN A 1 67 ? 24.891 18.509 -3.526 1.00 95.38 67 GLN A C 1
ATOM 509 O O . GLN A 1 67 ? 25.348 19.628 -3.276 1.00 95.38 67 GLN A O 1
ATOM 514 N N . SER A 1 68 ? 23.583 18.267 -3.590 1.00 92.12 68 SER A N 1
ATOM 515 C CA . SER A 1 68 ? 22.531 19.287 -3.452 1.00 92.12 68 SER A CA 1
ATOM 516 C C . SER A 1 68 ? 22.513 20.413 -4.506 1.00 92.12 68 SER A C 1
ATOM 518 O O . SER A 1 68 ? 21.577 21.215 -4.489 1.00 92.12 68 SER A O 1
ATOM 520 N N . LYS A 1 69 ? 23.488 20.496 -5.427 1.00 94.94 69 LYS A N 1
ATOM 521 C CA . LYS A 1 69 ? 23.556 21.524 -6.489 1.00 94.94 69 LYS A CA 1
ATOM 522 C C . LYS A 1 69 ? 22.986 21.045 -7.822 1.00 94.94 69 LYS A C 1
ATOM 524 O O . LYS A 1 69 ? 22.432 21.856 -8.558 1.00 94.94 69 LYS A O 1
ATOM 529 N N . LEU A 1 70 ? 23.133 19.754 -8.128 1.00 95.62 70 LEU A N 1
ATOM 530 C CA . LEU A 1 70 ? 22.524 19.107 -9.290 1.00 95.62 70 LEU A CA 1
ATOM 531 C C . LEU A 1 70 ? 21.338 18.261 -8.838 1.00 95.62 70 LEU A C 1
ATOM 533 O O . LEU A 1 70 ? 21.530 17.198 -8.255 1.00 95.62 70 LEU A O 1
ATOM 537 N N . LYS A 1 71 ? 20.121 18.749 -9.092 1.00 97.31 71 LYS A N 1
ATOM 538 C CA . LYS A 1 71 ? 18.876 18.065 -8.743 1.00 97.31 71 LYS A CA 1
ATOM 539 C C . LYS A 1 71 ? 17.974 17.856 -9.952 1.00 97.31 71 LYS A C 1
ATOM 541 O O . LYS A 1 71 ? 17.840 18.741 -10.795 1.00 97.31 71 LYS A O 1
ATOM 546 N N . TYR A 1 72 ? 17.295 16.715 -9.981 1.00 98.12 72 TYR A N 1
ATOM 547 C CA . TYR A 1 72 ? 16.481 16.271 -11.112 1.00 98.12 72 TYR A CA 1
ATOM 548 C C . TYR A 1 72 ? 15.064 15.876 -10.690 1.00 98.12 72 TYR A C 1
ATOM 550 O O . TYR A 1 72 ? 14.833 15.442 -9.557 1.00 98.12 72 TYR A O 1
ATOM 558 N N . SER A 1 73 ? 14.108 16.014 -11.607 1.00 98.12 73 SER A N 1
ATOM 559 C CA . SER A 1 73 ? 12.783 15.402 -11.468 1.00 98.12 73 SER A CA 1
ATOM 560 C C . SER A 1 73 ? 12.813 14.045 -12.157 1.00 98.12 73 SER A C 1
ATOM 562 O O . SER A 1 73 ? 12.979 13.991 -13.371 1.00 98.12 73 SER A O 1
ATOM 564 N N . LEU A 1 74 ? 12.694 12.965 -11.391 1.00 98.44 74 LEU A N 1
ATOM 565 C CA . LEU A 1 74 ? 12.901 11.600 -11.859 1.00 98.44 74 LEU A CA 1
ATOM 566 C C . LEU A 1 74 ? 11.572 10.838 -11.981 1.00 98.44 74 LEU A C 1
ATOM 568 O O . LEU A 1 74 ? 10.828 10.697 -11.006 1.00 98.44 74 LEU A O 1
ATOM 572 N N . PHE A 1 75 ? 11.314 10.318 -13.178 1.00 98.44 75 PHE A N 1
ATOM 573 C CA . PHE A 1 75 ? 10.135 9.540 -13.547 1.00 98.44 75 PHE A CA 1
ATOM 574 C C . PHE A 1 75 ? 10.569 8.130 -13.939 1.00 98.44 75 PHE A C 1
ATOM 576 O O . PHE A 1 75 ? 11.364 7.957 -14.857 1.00 98.44 75 PHE A O 1
ATOM 583 N N . VAL A 1 76 ? 10.064 7.124 -13.232 1.00 97.81 76 VAL A N 1
ATOM 584 C CA . VAL A 1 76 ? 10.417 5.705 -13.425 1.00 97.81 76 VAL A CA 1
ATOM 585 C C . VAL A 1 76 ? 9.121 4.903 -13.471 1.00 97.81 76 VAL A C 1
ATOM 587 O O . VAL A 1 76 ? 8.119 5.385 -12.960 1.00 97.81 76 VAL A O 1
ATOM 590 N N . GLY A 1 77 ? 9.097 3.700 -14.048 1.00 97.50 77 GLY A N 1
ATOM 591 C CA . GLY A 1 77 ? 7.886 2.868 -14.028 1.00 97.50 77 GLY A CA 1
ATOM 592 C C . GLY A 1 77 ? 7.404 2.548 -12.605 1.00 97.50 77 GLY A C 1
ATOM 593 O O . GLY A 1 77 ? 6.294 2.904 -12.211 1.00 97.50 77 GLY A O 1
ATOM 594 N N . ALA A 1 78 ? 8.290 1.950 -11.806 1.00 96.62 78 ALA A N 1
ATOM 595 C CA . ALA A 1 78 ? 8.124 1.784 -10.360 1.00 96.62 78 ALA A CA 1
ATOM 596 C C . ALA A 1 78 ? 9.455 2.080 -9.653 1.00 96.62 78 ALA A C 1
ATOM 598 O O . ALA A 1 78 ? 9.993 3.169 -9.833 1.00 96.62 78 ALA A O 1
ATOM 599 N N . SER A 1 79 ? 10.008 1.159 -8.857 1.00 93.00 79 SER A N 1
ATOM 600 C CA . SER A 1 79 ? 11.334 1.320 -8.238 1.00 93.00 79 SER A CA 1
ATOM 601 C C . SER A 1 79 ? 12.487 0.892 -9.156 1.00 93.00 79 SER A C 1
ATOM 603 O O . SER A 1 79 ? 12.355 -0.062 -9.927 1.00 93.00 79 SER A O 1
ATOM 605 N N . ALA A 1 80 ? 13.630 1.571 -9.029 1.00 92.81 80 ALA A N 1
ATOM 606 C CA . ALA A 1 80 ? 14.892 1.215 -9.686 1.00 92.81 80 ALA A CA 1
ATOM 607 C C . ALA A 1 80 ? 15.874 0.541 -8.700 1.00 92.81 80 ALA A C 1
ATOM 609 O O . ALA A 1 80 ? 15.530 0.291 -7.541 1.00 92.81 80 ALA A O 1
ATOM 610 N N . GLY A 1 81 ? 17.085 0.215 -9.166 1.00 87.00 81 GLY A N 1
ATOM 611 C CA . GLY A 1 81 ? 18.145 -0.381 -8.346 1.00 87.00 81 GLY A CA 1
ATOM 612 C C . GLY A 1 81 ? 18.673 0.541 -7.244 1.00 87.00 81 GLY A C 1
ATOM 613 O O . GLY A 1 81 ? 18.743 1.764 -7.388 1.00 87.00 81 GLY A O 1
ATOM 614 N N . SER A 1 82 ? 19.068 -0.048 -6.114 1.00 83.69 82 SER A N 1
ATOM 615 C CA . SER A 1 82 ? 19.577 0.707 -4.958 1.00 83.69 82 SER A CA 1
ATOM 616 C C . SER A 1 82 ? 20.930 1.382 -5.225 1.00 83.69 82 SER A C 1
ATOM 618 O O . SER A 1 82 ? 21.211 2.466 -4.717 1.00 83.69 82 SER A O 1
ATOM 620 N N . GLU A 1 83 ? 21.760 0.782 -6.064 1.00 87.62 83 GLU A N 1
ATOM 621 C CA . GLU A 1 83 ? 23.067 1.294 -6.458 1.00 87.62 83 GLU A CA 1
ATOM 622 C C . GLU A 1 83 ? 22.979 2.538 -7.356 1.00 87.62 83 GLU A C 1
ATOM 624 O O . GLU A 1 83 ? 23.946 3.295 -7.448 1.00 87.62 83 GLU A O 1
ATOM 629 N N . THR A 1 84 ? 21.812 2.795 -7.956 1.00 92.38 84 THR A N 1
ATOM 630 C CA . THR A 1 84 ? 21.538 3.988 -8.764 1.00 92.38 84 THR A CA 1
ATOM 631 C C . THR A 1 84 ? 20.636 4.969 -8.016 1.00 92.38 84 THR A C 1
ATOM 633 O O . THR A 1 84 ? 21.103 5.990 -7.513 1.00 92.38 84 THR A O 1
ATOM 636 N N . GLU A 1 85 ? 19.349 4.662 -7.880 1.00 93.88 85 GLU A N 1
ATOM 637 C CA . GLU A 1 85 ? 18.332 5.575 -7.350 1.00 93.88 85 GLU A CA 1
ATOM 638 C C . GLU A 1 85 ? 18.552 5.929 -5.877 1.00 93.88 85 GLU A C 1
ATOM 640 O O . GLU A 1 85 ? 18.476 7.097 -5.484 1.00 93.88 85 GLU A O 1
ATOM 645 N N . ASN A 1 86 ? 18.861 4.933 -5.046 1.00 93.38 86 ASN A N 1
ATOM 646 C CA . ASN A 1 86 ? 19.090 5.184 -3.628 1.00 93.38 86 ASN A CA 1
ATOM 647 C C . ASN A 1 86 ? 20.418 5.938 -3.405 1.00 93.38 86 ASN A C 1
ATOM 649 O O . ASN A 1 86 ? 20.486 6.805 -2.531 1.00 93.38 86 ASN A O 1
ATOM 653 N N . ARG A 1 87 ? 21.434 5.708 -4.251 1.00 94.94 87 ARG A N 1
ATOM 654 C CA . ARG A 1 87 ? 22.670 6.513 -4.279 1.00 94.94 87 ARG A CA 1
ATOM 655 C C . ARG A 1 87 ? 22.398 7.964 -4.689 1.00 94.94 87 ARG A C 1
ATOM 657 O O . ARG A 1 87 ? 22.865 8.878 -4.014 1.00 94.94 87 ARG A O 1
ATOM 664 N N . TRP A 1 88 ? 21.582 8.198 -5.718 1.00 97.56 88 TRP A N 1
ATOM 665 C CA . TRP A 1 88 ? 21.149 9.547 -6.112 1.00 97.56 88 TRP A CA 1
ATOM 666 C C . TRP A 1 88 ? 20.439 10.280 -4.968 1.00 97.56 88 TRP A C 1
ATOM 668 O O . TRP A 1 88 ? 20.695 11.461 -4.728 1.00 97.56 88 TRP A O 1
ATOM 678 N N . ALA A 1 89 ? 19.579 9.588 -4.218 1.00 97.38 89 ALA A N 1
ATOM 679 C CA . ALA A 1 89 ? 18.921 10.165 -3.049 1.00 97.38 89 ALA A CA 1
ATOM 680 C C . ALA A 1 89 ? 19.898 10.505 -1.906 1.00 97.38 89 ALA A C 1
ATOM 682 O O . ALA A 1 89 ? 19.718 11.528 -1.231 1.00 97.38 89 ALA A O 1
ATOM 683 N N . ALA A 1 90 ? 20.928 9.676 -1.694 1.00 96.75 90 ALA A N 1
ATOM 684 C CA . ALA A 1 90 ? 21.985 9.916 -0.708 1.00 96.75 90 ALA A CA 1
ATOM 685 C C . ALA A 1 90 ? 22.852 11.136 -1.066 1.00 96.75 90 ALA A C 1
ATOM 687 O O . ALA A 1 90 ? 23.228 11.901 -0.180 1.00 96.75 90 ALA A O 1
ATOM 688 N N . LEU A 1 91 ? 23.093 11.362 -2.361 1.00 97.06 91 LEU A N 1
ATOM 689 C CA . LEU A 1 91 ? 23.796 12.536 -2.898 1.00 97.06 91 LEU A CA 1
ATOM 690 C C . LEU A 1 91 ? 22.900 13.775 -3.062 1.00 97.06 91 LEU A C 1
ATOM 692 O O . LEU A 1 91 ? 23.352 14.813 -3.550 1.00 97.06 91 LEU A O 1
ATOM 696 N N . ASP A 1 92 ? 21.635 13.675 -2.641 1.00 97.50 92 ASP A N 1
ATOM 697 C CA . ASP A 1 92 ? 20.635 14.740 -2.724 1.00 97.50 92 ASP A CA 1
ATOM 698 C C . ASP A 1 92 ? 20.405 15.238 -4.165 1.00 97.50 92 ASP A C 1
ATOM 700 O O . ASP A 1 92 ? 20.173 16.423 -4.392 1.00 97.50 92 ASP A O 1
ATOM 704 N N . MET A 1 93 ? 20.458 14.322 -5.141 1.00 98.31 93 MET A N 1
ATOM 705 C CA . MET A 1 93 ? 20.290 14.602 -6.576 1.00 98.31 93 MET A CA 1
ATOM 706 C C . MET A 1 93 ? 18.830 14.571 -7.050 1.00 98.31 93 MET A C 1
ATOM 708 O O . MET A 1 93 ? 18.539 14.867 -8.207 1.00 98.31 93 MET A O 1
ATOM 712 N N . ILE A 1 94 ? 17.882 14.197 -6.190 1.00 98.38 94 ILE A N 1
ATOM 713 C CA . ILE A 1 94 ? 16.472 14.032 -6.565 1.00 98.38 94 ILE A CA 1
ATOM 714 C C . ILE A 1 94 ? 15.663 15.188 -5.976 1.00 98.38 94 ILE A C 1
ATOM 716 O O . ILE A 1 94 ? 15.552 15.325 -4.763 1.00 98.38 94 ILE A O 1
ATOM 720 N N . ASN A 1 95 ? 15.076 16.018 -6.837 1.00 97.75 95 ASN A N 1
ATOM 721 C CA . ASN A 1 95 ? 14.122 17.054 -6.437 1.00 97.75 95 ASN A CA 1
ATOM 722 C C . ASN A 1 95 ? 12.692 16.505 -6.357 1.00 97.75 95 ASN A C 1
ATOM 724 O O . ASN A 1 95 ? 11.945 16.823 -5.430 1.00 97.75 95 ASN A O 1
ATOM 728 N N . ARG A 1 96 ? 12.305 15.695 -7.347 1.00 97.88 96 ARG A N 1
ATOM 729 C CA . ARG A 1 96 ? 10.980 15.079 -7.448 1.00 97.88 96 ARG A CA 1
ATOM 730 C C . ARG A 1 96 ? 11.105 13.626 -7.878 1.00 97.88 96 ARG A C 1
ATOM 732 O O . ARG A 1 96 ? 11.955 13.322 -8.708 1.00 97.88 96 ARG A O 1
ATOM 739 N N . ARG A 1 97 ? 10.250 12.753 -7.344 1.00 98.06 97 ARG A N 1
ATOM 740 C CA . ARG A 1 97 ? 10.188 11.334 -7.708 1.00 98.06 97 ARG A CA 1
ATOM 741 C C . ARG A 1 97 ? 8.749 10.847 -7.854 1.00 98.06 97 ARG A C 1
ATOM 743 O O . ARG A 1 97 ? 7.896 11.233 -7.062 1.00 98.06 97 ARG A O 1
ATOM 750 N N . SER A 1 98 ? 8.499 9.983 -8.836 1.00 97.38 98 SER A N 1
ATOM 751 C CA . SER A 1 98 ? 7.211 9.304 -9.028 1.00 97.38 98 SER A CA 1
ATOM 752 C C . SER A 1 98 ? 7.348 8.040 -9.888 1.00 97.38 98 SER A C 1
ATOM 754 O O . SER A 1 98 ? 8.301 7.995 -10.678 1.00 97.38 98 SER A O 1
ATOM 756 N N . PRO A 1 99 ? 6.472 7.020 -9.756 1.00 97.50 99 PRO A N 1
ATOM 757 C CA . PRO A 1 99 ? 5.311 6.916 -8.853 1.00 97.50 99 PRO A CA 1
ATOM 758 C C . PRO A 1 99 ? 5.494 5.947 -7.680 1.00 97.50 99 PRO A C 1
ATOM 760 O O . PRO A 1 99 ? 4.632 5.846 -6.821 1.00 97.50 99 PRO A O 1
ATOM 763 N N . HIS A 1 100 ? 6.587 5.197 -7.633 1.00 97.44 100 HIS A N 1
ATOM 764 C CA . HIS A 1 100 ? 6.834 4.218 -6.580 1.00 97.44 100 HIS A CA 1
ATOM 765 C C . HIS A 1 100 ? 8.335 4.088 -6.366 1.00 97.44 100 HIS A C 1
ATOM 767 O O . HIS A 1 100 ? 9.082 4.103 -7.339 1.00 97.44 100 HIS A O 1
ATOM 773 N N . GLN A 1 101 ? 8.792 3.946 -5.126 1.00 96.00 101 GLN A N 1
ATOM 774 C CA . GLN A 1 101 ? 10.216 3.817 -4.810 1.00 96.00 101 GLN A CA 1
ATOM 775 C C . GLN A 1 101 ? 10.458 2.720 -3.780 1.00 96.00 101 GLN A C 1
ATOM 777 O O . GLN A 1 101 ? 9.559 2.356 -3.029 1.00 96.00 101 GLN A O 1
ATOM 782 N N . VAL A 1 102 ? 11.679 2.187 -3.763 1.00 93.31 102 VAL A N 1
ATOM 783 C CA . VAL A 1 102 ? 12.143 1.293 -2.700 1.00 93.31 102 VAL A CA 1
ATOM 784 C C . VAL A 1 102 ? 13.599 1.631 -2.410 1.00 93.31 102 VAL A C 1
ATOM 786 O O . VAL A 1 102 ? 14.474 1.408 -3.241 1.00 93.31 102 VAL A O 1
ATOM 789 N N . GLY A 1 103 ? 13.879 2.148 -1.219 1.00 92.94 103 GLY A N 1
ATOM 790 C CA . GLY A 1 103 ? 15.249 2.377 -0.772 1.00 92.94 103 GLY A CA 1
ATOM 791 C C . GLY A 1 103 ? 15.316 3.203 0.506 1.00 92.94 103 GLY A C 1
ATOM 792 O O . GLY A 1 103 ? 14.454 4.035 0.782 1.00 92.94 103 GLY A O 1
ATOM 793 N N . LYS A 1 104 ? 16.349 2.968 1.316 1.00 94.88 104 LYS A N 1
ATOM 794 C CA . LYS A 1 104 ? 16.486 3.589 2.640 1.00 94.88 104 LYS A CA 1
ATOM 795 C C . LYS A 1 104 ? 16.679 5.107 2.565 1.00 94.88 104 LYS A C 1
ATOM 797 O O . LYS A 1 104 ? 16.040 5.844 3.314 1.00 94.88 104 LYS A O 1
ATOM 802 N N . ASP A 1 105 ? 17.572 5.573 1.702 1.00 96.69 105 ASP A N 1
ATOM 803 C CA . ASP A 1 105 ? 17.945 6.983 1.577 1.00 96.69 105 ASP A CA 1
ATOM 804 C C . ASP A 1 105 ? 16.900 7.780 0.803 1.00 96.69 105 ASP A C 1
ATOM 806 O O . ASP A 1 105 ? 16.618 8.924 1.169 1.00 96.69 105 ASP A O 1
ATOM 810 N N . ILE A 1 106 ? 16.262 7.163 -0.196 1.00 96.75 106 ILE A N 1
ATOM 811 C CA . ILE A 1 106 ? 15.131 7.772 -0.901 1.00 96.75 106 ILE A CA 1
ATOM 812 C C . ILE A 1 106 ? 13.903 7.893 0.007 1.00 96.75 106 ILE A C 1
ATOM 814 O O . ILE A 1 106 ? 13.386 8.999 0.157 1.00 96.75 106 ILE A O 1
ATOM 818 N N . ALA A 1 107 ? 13.520 6.839 0.737 1.00 96.62 107 ALA A N 1
ATOM 819 C CA . ALA A 1 107 ? 12.445 6.922 1.725 1.00 96.62 107 ALA A CA 1
ATOM 820 C C . ALA A 1 107 ? 12.769 7.942 2.829 1.00 96.62 107 ALA A C 1
ATOM 822 O O . ALA A 1 107 ? 11.900 8.709 3.245 1.00 96.62 107 ALA A O 1
ATOM 823 N N . LYS A 1 108 ? 14.029 8.018 3.286 1.00 97.75 108 LYS A N 1
ATOM 824 C CA . LYS A 1 108 ? 14.468 9.055 4.233 1.00 97.75 108 LYS A CA 1
ATOM 825 C C . LYS A 1 108 ? 14.333 10.457 3.638 1.00 97.75 108 LYS A C 1
ATOM 827 O O . LYS A 1 108 ? 13.879 11.351 4.340 1.00 97.75 108 LYS A O 1
ATOM 832 N N . GLY A 1 109 ? 14.729 10.660 2.382 1.00 97.88 109 GLY A N 1
ATOM 833 C CA . GLY A 1 109 ? 14.622 11.949 1.695 1.00 97.88 109 GLY A CA 1
ATOM 834 C C . GLY A 1 109 ? 13.182 12.419 1.520 1.00 97.88 109 GLY A C 1
ATOM 835 O O . GLY A 1 109 ? 12.908 13.599 1.726 1.00 97.88 109 GLY A O 1
ATOM 836 N N . ILE A 1 110 ? 12.266 11.499 1.223 1.00 98.50 110 ILE A N 1
ATOM 837 C CA . ILE A 1 110 ? 10.827 11.772 1.127 1.00 98.50 110 ILE A CA 1
ATOM 838 C C . ILE A 1 110 ? 10.274 12.171 2.491 1.00 98.50 110 ILE A C 1
ATOM 840 O O . ILE A 1 110 ? 9.747 13.267 2.661 1.00 98.50 110 ILE A O 1
ATOM 844 N N . ASN A 1 111 ? 10.471 11.317 3.495 1.00 98.44 111 ASN A N 1
ATOM 845 C CA . ASN A 1 111 ? 9.922 11.534 4.831 1.00 98.44 111 ASN A CA 1
ATOM 846 C C . ASN A 1 111 ? 10.568 12.721 5.570 1.00 98.44 111 ASN A C 1
ATOM 848 O O . ASN A 1 111 ? 9.996 13.222 6.533 1.00 98.44 111 ASN A O 1
ATOM 852 N N . SER A 1 112 ? 11.745 13.189 5.135 1.00 97.94 112 SER A N 1
ATOM 853 C CA . SER A 1 112 ? 12.375 14.417 5.637 1.00 97.94 112 SER A CA 1
ATOM 854 C C . SER A 1 112 ? 12.045 15.665 4.807 1.00 97.94 112 SER A C 1
ATOM 856 O O . SER A 1 112 ? 12.653 16.706 5.041 1.00 97.94 112 SER A O 1
ATOM 858 N N . GLY A 1 113 ? 11.180 15.564 3.791 1.00 97.44 113 GLY A N 1
ATOM 859 C CA . GLY A 1 113 ? 10.787 16.679 2.921 1.00 97.44 113 GLY A CA 1
ATOM 860 C C . GLY A 1 113 ? 11.861 17.168 1.940 1.00 97.44 113 GLY A C 1
ATOM 861 O O . GLY A 1 113 ? 11.705 18.233 1.351 1.00 97.44 113 GLY A O 1
ATOM 862 N N . ARG A 1 114 ? 12.961 16.423 1.747 1.00 97.38 114 ARG A N 1
ATOM 863 C CA . ARG A 1 114 ? 14.018 16.776 0.774 1.00 97.38 114 ARG A CA 1
ATOM 864 C C . ARG A 1 114 ? 13.659 16.392 -0.659 1.00 97.38 114 ARG A C 1
ATOM 866 O O . ARG A 1 114 ? 14.154 17.020 -1.589 1.00 97.38 114 ARG A O 1
ATOM 873 N N . ILE A 1 115 ? 12.843 15.351 -0.821 1.00 98.56 115 ILE A N 1
ATOM 874 C CA . ILE A 1 115 ? 12.405 14.821 -2.113 1.00 98.56 115 ILE A CA 1
ATOM 875 C C . ILE A 1 115 ? 10.891 14.989 -2.206 1.00 98.56 115 ILE A C 1
ATOM 877 O O . ILE A 1 115 ? 10.157 14.434 -1.389 1.00 98.56 115 ILE A O 1
ATOM 881 N N . ASN A 1 116 ? 10.419 15.707 -3.224 1.00 98.19 116 ASN A N 1
ATOM 882 C CA . ASN A 1 116 ? 8.993 15.798 -3.521 1.00 98.19 116 ASN A CA 1
ATOM 883 C C . ASN A 1 116 ? 8.525 14.486 -4.156 1.00 98.19 116 ASN A C 1
ATOM 885 O O . ASN A 1 116 ? 8.795 14.232 -5.330 1.00 98.19 116 ASN A O 1
ATOM 889 N N . PHE A 1 117 ? 7.826 13.652 -3.401 1.00 98.50 117 PHE A N 1
ATOM 890 C CA . PHE A 1 117 ? 7.294 12.395 -3.910 1.00 98.50 117 PHE A CA 1
ATOM 891 C C . PHE A 1 117 ? 5.787 12.471 -4.072 1.00 98.50 117 PHE A C 1
ATOM 893 O O . PHE A 1 117 ? 5.090 13.021 -3.222 1.00 98.50 117 PHE A O 1
ATOM 900 N N . PHE A 1 118 ? 5.309 11.922 -5.178 1.00 96.94 118 PHE A N 1
ATOM 901 C CA . PHE A 1 118 ? 3.914 11.557 -5.314 1.00 96.94 118 PHE A CA 1
ATOM 902 C C . PHE A 1 118 ? 3.860 10.153 -5.888 1.00 96.94 118 PHE A C 1
ATOM 904 O O . PHE A 1 118 ? 4.477 9.859 -6.921 1.00 96.94 118 PHE A O 1
ATOM 911 N N . ASP A 1 119 ? 3.123 9.301 -5.205 1.00 96.69 119 ASP A N 1
ATOM 912 C CA . ASP A 1 119 ? 2.690 8.031 -5.727 1.00 96.69 119 ASP A CA 1
ATOM 913 C C . ASP A 1 119 ? 1.376 8.163 -6.485 1.00 96.69 119 ASP A C 1
ATOM 915 O O . ASP A 1 119 ? 0.604 9.115 -6.346 1.00 96.69 119 ASP A O 1
ATOM 919 N N . LYS A 1 120 ? 1.177 7.220 -7.396 1.00 96.75 120 LYS A N 1
ATOM 920 C CA . LYS A 1 120 ? 0.029 7.158 -8.288 1.00 96.75 120 LYS A CA 1
ATOM 921 C C . LYS A 1 120 ? -0.250 5.690 -8.573 1.00 96.75 120 LYS A C 1
ATOM 923 O O . LYS A 1 120 ? 0.685 4.892 -8.628 1.00 96.75 120 LYS A O 1
ATOM 928 N N . HIS A 1 121 ? -1.518 5.374 -8.816 1.00 98.38 121 HIS A N 1
ATOM 929 C CA . HIS A 1 121 ? -1.921 4.167 -9.534 1.00 98.38 121 HIS A CA 1
ATOM 930 C C . HIS A 1 121 ? -0.973 3.900 -10.708 1.00 98.38 121 HIS A C 1
ATOM 932 O O . HIS A 1 121 ? -0.811 4.761 -11.585 1.00 98.38 121 HIS A O 1
ATOM 938 N N . LEU A 1 122 ? -0.331 2.733 -10.717 1.00 98.25 122 LEU A N 1
ATOM 939 C CA . LEU A 1 122 ? 0.704 2.427 -11.700 1.00 98.25 122 LEU A CA 1
ATOM 940 C C . LEU A 1 122 ? 0.139 2.333 -13.118 1.00 98.25 122 LEU A C 1
ATOM 942 O O . LEU A 1 122 ? 0.844 2.710 -14.053 1.00 98.25 122 LEU A O 1
ATOM 946 N N . SER A 1 123 ? -1.138 1.974 -13.276 1.00 97.75 123 SER A N 1
ATOM 947 C CA . SER A 1 123 ? -1.851 2.039 -14.560 1.00 97.75 123 SER A CA 1
ATOM 948 C C . SER A 1 123 ? -1.995 3.464 -15.113 1.00 97.75 123 SER A C 1
ATOM 950 O O . SER A 1 123 ? -1.942 3.685 -16.324 1.00 97.75 123 SER A O 1
ATOM 952 N N . MET A 1 124 ? -2.168 4.450 -14.227 1.00 97.94 124 MET A N 1
ATOM 953 C CA . MET A 1 124 ? -2.476 5.831 -14.599 1.00 97.94 124 MET A CA 1
ATOM 954 C C . MET A 1 124 ? -1.228 6.676 -14.803 1.00 97.94 124 MET A C 1
ATOM 956 O O . MET A 1 124 ? -1.254 7.591 -15.620 1.00 97.94 124 MET A O 1
ATOM 960 N N . PHE A 1 125 ? -0.149 6.391 -14.071 1.00 98.25 125 PHE A N 1
ATOM 961 C CA . PHE A 1 125 ? 1.079 7.184 -14.122 1.00 98.25 125 PHE A CA 1
ATOM 962 C C . PHE A 1 125 ? 1.603 7.423 -15.556 1.00 98.25 125 PHE A C 1
ATOM 964 O O . PHE A 1 125 ? 1.828 8.585 -15.905 1.00 98.25 125 PHE A O 1
ATOM 971 N N . PRO A 1 126 ? 1.734 6.400 -16.427 1.00 97.06 126 PRO A N 1
ATOM 972 C CA . PRO A 1 126 ? 2.198 6.614 -17.796 1.00 97.06 126 PRO A CA 1
ATOM 973 C C . PRO A 1 126 ? 1.217 7.459 -18.627 1.00 97.06 126 PRO A C 1
ATOM 975 O O . PRO A 1 126 ? 1.633 8.349 -19.363 1.00 97.06 126 PRO A O 1
ATOM 978 N N . SER A 1 127 ? -0.094 7.239 -18.470 1.00 95.81 127 SER A N 1
ATOM 979 C CA . SER A 1 127 ? -1.120 8.017 -19.180 1.00 95.81 127 SER A CA 1
ATOM 980 C C . SER A 1 127 ? -1.140 9.487 -18.757 1.00 95.81 127 SER A C 1
ATOM 982 O O . SER A 1 127 ? -1.153 10.365 -19.615 1.00 95.81 127 SER A O 1
ATOM 984 N N . ASP A 1 128 ? -1.098 9.765 -17.454 1.00 97.50 128 ASP A N 1
ATOM 985 C CA . ASP A 1 128 ? -1.063 11.126 -16.905 1.00 97.50 128 ASP A CA 1
ATOM 986 C C . ASP A 1 128 ? 0.196 11.887 -17.358 1.00 97.50 128 ASP A C 1
ATOM 988 O O . ASP A 1 128 ? 0.150 13.102 -17.577 1.00 97.50 128 ASP A O 1
ATOM 992 N N . LEU A 1 129 ? 1.316 11.173 -17.525 1.00 97.12 129 LEU A N 1
ATOM 993 C CA . LEU A 1 129 ? 2.538 11.730 -18.095 1.00 97.12 129 LEU A CA 1
ATOM 994 C C . LEU A 1 129 ? 2.319 12.159 -19.555 1.00 97.12 129 LEU A C 1
ATOM 996 O O . LEU A 1 129 ? 2.643 13.296 -19.892 1.00 97.12 129 LEU A O 1
ATOM 1000 N N . VAL A 1 130 ? 1.723 11.304 -20.396 1.00 97.19 130 VAL A N 1
ATOM 1001 C CA . VAL A 1 130 ? 1.408 11.626 -21.805 1.00 97.19 130 VAL A CA 1
ATOM 1002 C C . VAL A 1 130 ? 0.368 12.746 -21.923 1.00 97.19 130 VAL A C 1
ATOM 1004 O O . VAL A 1 130 ? 0.431 13.561 -22.840 1.00 97.19 130 VAL A O 1
ATOM 1007 N N . TYR A 1 131 ? -0.555 12.858 -20.966 1.00 96.50 131 TYR A N 1
ATOM 1008 C CA . TYR A 1 131 ? -1.491 13.987 -20.884 1.00 96.50 131 TYR A CA 1
ATOM 1009 C C . TYR A 1 131 ? -0.818 15.312 -20.499 1.00 96.50 131 TYR A C 1
ATOM 1011 O O . TYR A 1 131 ? -1.462 16.361 -20.522 1.00 96.50 131 TYR A O 1
ATOM 1019 N N . GLY A 1 132 ? 0.463 15.282 -20.127 1.00 95.94 132 GLY A N 1
ATOM 1020 C CA . GLY A 1 132 ? 1.233 16.458 -19.744 1.00 95.94 132 GLY A CA 1
ATOM 1021 C C . GLY A 1 132 ? 0.961 16.936 -18.319 1.00 95.94 132 GLY A C 1
ATOM 1022 O O . GLY A 1 132 ? 1.397 18.023 -17.949 1.00 95.94 132 GLY A O 1
ATOM 1023 N N . PHE A 1 133 ? 0.282 16.161 -17.464 1.00 96.75 133 PHE A N 1
ATOM 1024 C CA . PHE A 1 133 ? -0.036 16.606 -16.098 1.00 96.75 133 PHE A CA 1
ATOM 1025 C C . PHE A 1 133 ? 1.205 16.823 -15.236 1.00 96.75 133 PHE A C 1
ATOM 1027 O O . PHE A 1 133 ? 1.186 17.653 -14.325 1.00 96.75 133 PHE A O 1
ATOM 1034 N N . TYR A 1 134 ? 2.288 16.107 -15.533 1.00 96.25 134 TYR A N 1
ATOM 1035 C CA . TYR A 1 134 ? 3.555 16.235 -14.816 1.00 96.25 134 TYR A CA 1
ATOM 1036 C C . TYR A 1 134 ? 4.483 17.290 -15.422 1.00 96.25 134 TYR A C 1
ATOM 1038 O O . TYR A 1 134 ? 5.462 17.662 -14.785 1.00 96.25 134 TYR A O 1
ATOM 1046 N N . THR A 1 135 ? 4.166 17.809 -16.609 1.00 95.81 135 THR A N 1
ATOM 1047 C CA . THR A 1 135 ? 4.920 18.869 -17.296 1.00 95.81 135 THR A CA 1
ATOM 1048 C C . THR A 1 135 ? 4.110 20.157 -17.474 1.00 95.81 135 THR A C 1
ATOM 1050 O O . THR A 1 135 ? 4.630 21.127 -18.013 1.00 95.81 135 THR A O 1
ATOM 1053 N N . LYS A 1 136 ? 2.872 20.214 -16.959 1.00 94.56 136 LYS A N 1
ATOM 1054 C CA . LYS A 1 136 ? 1.921 21.331 -17.120 1.00 94.56 136 LYS A CA 1
ATOM 1055 C C . LYS A 1 136 ? 2.447 22.700 -16.679 1.00 94.56 136 LYS A C 1
ATOM 1057 O O . LYS A 1 136 ? 2.023 23.717 -17.211 1.00 94.56 136 LYS A O 1
ATOM 1062 N N . ASP A 1 137 ? 3.359 22.717 -15.708 1.00 92.19 137 ASP A N 1
ATOM 1063 C CA . ASP A 1 137 ? 3.932 23.943 -15.146 1.00 92.19 137 ASP A CA 1
ATOM 1064 C C . ASP A 1 137 ? 5.259 24.326 -15.837 1.00 92.19 137 ASP A C 1
ATOM 1066 O O . ASP A 1 137 ? 5.970 25.226 -15.387 1.00 92.19 137 ASP A O 1
ATOM 1070 N N . ARG A 1 138 ? 5.629 23.628 -16.921 1.00 94.44 138 ARG A N 1
ATOM 1071 C CA . ARG A 1 138 ? 6.840 23.878 -17.709 1.00 94.44 138 ARG A CA 1
ATOM 1072 C C . ARG A 1 138 ? 6.496 24.491 -19.062 1.00 94.44 138 ARG A C 1
ATOM 1074 O O . ARG A 1 138 ? 5.462 24.207 -19.653 1.00 94.44 138 ARG A O 1
ATOM 1081 N N . SER A 1 139 ? 7.437 25.264 -19.598 1.00 92.56 139 SER A N 1
ATOM 1082 C CA . SER A 1 139 ? 7.402 25.694 -21.000 1.00 92.56 139 SER A CA 1
ATOM 1083 C C . SER A 1 139 ? 7.656 24.542 -21.979 1.00 92.56 139 SER A C 1
ATOM 1085 O O . SER A 1 139 ? 7.155 24.578 -23.097 1.00 92.56 139 SER A O 1
ATOM 1087 N N . ASN A 1 140 ? 8.430 23.532 -21.563 1.00 92.88 140 ASN A N 1
ATOM 1088 C CA . ASN A 1 140 ? 8.649 22.298 -22.310 1.00 92.88 140 ASN A CA 1
ATOM 1089 C C . ASN A 1 140 ? 7.726 21.192 -21.783 1.00 92.88 140 ASN A C 1
ATOM 1091 O O . ASN A 1 140 ? 7.874 20.758 -20.638 1.00 92.88 140 ASN A O 1
ATOM 1095 N N . SER A 1 141 ? 6.804 20.726 -22.624 1.00 92.75 141 SER A N 1
ATOM 1096 C CA . SER A 1 141 ? 5.853 19.665 -22.276 1.00 92.75 141 SER A CA 1
ATOM 1097 C C . SER A 1 141 ? 6.478 18.266 -22.233 1.00 92.75 141 SER A C 1
ATOM 1099 O O . SER A 1 141 ? 5.827 17.350 -21.736 1.00 92.75 141 SER A O 1
ATOM 1101 N N . ASN A 1 142 ? 7.722 18.105 -22.689 1.00 96.75 142 ASN A N 1
ATOM 1102 C CA . ASN A 1 142 ? 8.436 16.831 -22.749 1.00 96.75 142 ASN A CA 1
ATOM 1103 C C . ASN A 1 142 ? 9.395 16.623 -21.561 1.00 96.75 142 ASN A C 1
ATOM 1105 O O . ASN A 1 142 ? 9.703 17.536 -20.789 1.00 96.75 142 ASN A O 1
ATOM 1109 N N . LEU A 1 143 ? 9.872 15.388 -21.414 1.00 98.31 143 LEU A N 1
ATOM 1110 C CA . LEU A 1 143 ? 11.025 15.021 -20.598 1.00 98.31 143 LEU A CA 1
ATOM 1111 C C . LEU A 1 143 ? 12.306 15.392 -21.353 1.00 98.31 143 LEU A C 1
ATOM 1113 O O . LEU A 1 143 ? 12.455 15.074 -22.534 1.00 98.31 143 LEU A O 1
ATOM 1117 N N . ASP A 1 144 ? 13.247 16.041 -20.667 1.00 98.44 144 ASP A N 1
ATOM 1118 C CA . ASP A 1 144 ? 14.445 16.590 -21.310 1.00 98.44 144 ASP A CA 1
ATOM 1119 C C . ASP A 1 144 ? 15.380 15.475 -21.805 1.00 98.44 144 ASP A C 1
ATOM 1121 O O . ASP A 1 144 ? 15.984 15.588 -22.876 1.00 98.44 144 ASP A O 1
ATOM 1125 N N . VAL A 1 145 ? 15.495 14.394 -21.024 1.00 98.56 145 VAL A N 1
ATOM 1126 C CA . VAL A 1 145 ? 16.263 13.192 -21.372 1.00 98.56 145 VAL A CA 1
ATOM 1127 C C . VAL A 1 145 ? 15.607 11.952 -20.773 1.00 98.56 145 VAL A C 1
ATOM 1129 O O . VAL A 1 145 ? 15.308 11.912 -19.582 1.00 98.56 145 VAL A O 1
ATOM 1132 N N . THR A 1 146 ? 15.470 10.905 -21.576 1.00 98.81 146 THR A N 1
ATOM 1133 C CA . THR A 1 146 ? 15.045 9.578 -21.129 1.00 98.81 146 THR A CA 1
ATOM 1134 C C . THR A 1 146 ? 16.190 8.586 -21.325 1.00 98.81 146 THR A C 1
ATOM 1136 O O . THR A 1 146 ? 16.770 8.507 -22.407 1.00 98.81 146 THR A O 1
ATOM 1139 N N . VAL A 1 147 ? 16.529 7.835 -20.278 1.00 98.81 147 VAL A N 1
ATOM 1140 C CA . VAL A 1 147 ? 17.565 6.795 -20.301 1.00 98.81 147 VAL A CA 1
ATOM 1141 C C . VAL A 1 147 ? 16.893 5.438 -20.136 1.00 98.81 147 VAL A C 1
ATOM 1143 O O . VAL A 1 147 ? 16.166 5.219 -19.170 1.00 98.81 147 VAL A O 1
ATOM 1146 N N . VAL A 1 148 ? 17.116 4.530 -21.079 1.00 98.75 148 VAL A N 1
ATOM 1147 C CA . VAL A 1 148 ? 16.481 3.207 -21.079 1.00 98.75 148 VAL A CA 1
ATOM 1148 C C . VAL A 1 148 ? 17.521 2.109 -21.184 1.00 98.75 148 VAL A C 1
ATOM 1150 O O . VAL A 1 148 ? 18.522 2.270 -21.879 1.00 98.75 148 VAL A O 1
ATOM 1153 N N . GLU A 1 149 ? 17.272 0.988 -20.520 1.00 98.50 149 GLU A N 1
ATOM 1154 C CA . GLU A 1 149 ? 18.003 -0.251 -20.756 1.00 98.50 149 GLU A CA 1
ATOM 1155 C C . GLU A 1 149 ? 17.342 -1.052 -21.887 1.00 98.50 149 GLU A C 1
ATOM 1157 O O . GLU A 1 149 ? 16.118 -1.184 -21.952 1.00 98.50 149 GLU A O 1
ATOM 1162 N N . ALA A 1 150 ? 18.166 -1.605 -22.771 1.00 98.62 150 ALA A N 1
ATOM 1163 C CA . ALA A 1 150 ? 17.760 -2.489 -23.849 1.00 98.62 150 ALA A CA 1
ATOM 1164 C C . ALA A 1 150 ? 18.660 -3.726 -23.900 1.00 98.62 150 ALA A C 1
ATOM 1166 O O . ALA A 1 150 ? 19.845 -3.669 -23.579 1.00 98.62 150 ALA A O 1
ATOM 1167 N N . THR A 1 151 ? 18.117 -4.842 -24.370 1.00 98.06 151 THR A N 1
ATOM 1168 C CA . THR A 1 151 ? 18.892 -6.063 -24.644 1.00 98.06 151 THR A CA 1
ATOM 1169 C C . THR A 1 151 ? 19.348 -6.136 -26.101 1.00 98.06 151 THR A C 1
ATOM 1171 O O . THR A 1 151 ? 20.310 -6.835 -26.433 1.00 98.06 151 THR A O 1
ATOM 1174 N N . GLU A 1 152 ? 18.669 -5.407 -26.990 1.00 98.12 152 GLU A N 1
ATOM 1175 C CA . GLU A 1 152 ? 18.922 -5.396 -28.429 1.00 98.12 152 GLU A CA 1
ATOM 1176 C C . GLU A 1 152 ? 18.340 -4.129 -29.079 1.00 98.12 152 GLU A C 1
ATOM 1178 O O . GLU A 1 152 ? 17.346 -3.580 -28.605 1.00 98.12 152 GLU A O 1
ATOM 1183 N N . ILE A 1 153 ? 18.936 -3.676 -30.183 1.00 98.62 153 ILE A N 1
ATOM 1184 C CA . ILE A 1 153 ? 18.395 -2.655 -31.089 1.00 98.62 153 ILE A CA 1
ATOM 1185 C C . ILE A 1 153 ? 18.253 -3.293 -32.470 1.00 98.62 153 ILE A C 1
ATOM 1187 O O . ILE A 1 153 ? 19.236 -3.771 -33.041 1.00 98.62 153 ILE A O 1
ATOM 1191 N N . LEU A 1 154 ? 17.034 -3.285 -33.004 1.00 98.06 154 LEU A N 1
ATOM 1192 C CA . LEU A 1 154 ? 16.677 -3.903 -34.277 1.00 98.06 154 LEU A CA 1
ATOM 1193 C C . LEU A 1 154 ? 17.105 -3.040 -35.470 1.00 98.06 154 LEU A C 1
ATOM 1195 O O . LEU A 1 154 ? 17.539 -1.896 -35.327 1.00 98.06 154 LEU A O 1
ATOM 1199 N N . GLU A 1 155 ? 16.993 -3.596 -36.672 1.00 97.62 155 GLU A N 1
ATOM 1200 C CA . GLU A 1 155 ? 17.399 -2.960 -37.926 1.00 97.62 155 GLU A CA 1
ATOM 1201 C C . GLU A 1 155 ? 16.674 -1.623 -38.162 1.00 97.62 155 GLU A C 1
ATOM 1203 O O . GLU A 1 155 ? 17.292 -0.651 -38.605 1.00 97.62 155 GLU A O 1
ATOM 1208 N N . ASP A 1 156 ? 15.391 -1.542 -37.798 1.00 96.69 156 ASP A N 1
ATOM 1209 C CA . ASP A 1 156 ? 14.563 -0.333 -37.909 1.00 96.69 156 ASP A CA 1
ATOM 1210 C C . ASP A 1 156 ? 14.876 0.738 -36.845 1.00 96.69 156 ASP A C 1
ATOM 1212 O O . ASP A 1 156 ? 14.369 1.856 -36.920 1.00 96.69 156 ASP A O 1
ATOM 1216 N N . GLY A 1 157 ? 15.747 0.424 -35.882 1.00 97.56 157 GLY A N 1
ATOM 1217 C CA . GLY A 1 157 ? 16.133 1.301 -34.780 1.00 97.56 157 GLY A CA 1
ATOM 1218 C C . GLY A 1 157 ? 15.243 1.204 -33.539 1.00 97.56 157 GLY A C 1
ATOM 1219 O O . GLY A 1 157 ? 15.559 1.848 -32.540 1.00 97.56 157 GLY A O 1
ATOM 1220 N N . SER A 1 158 ? 14.176 0.396 -33.560 1.00 98.44 158 SER A N 1
ATOM 1221 C CA . SER A 1 158 ? 13.431 0.044 -32.346 1.00 98.44 158 SER A CA 1
ATOM 1222 C C . SER A 1 158 ? 14.304 -0.781 -31.396 1.00 98.44 158 SER A C 1
ATOM 1224 O O . SER A 1 158 ? 15.236 -1.464 -31.827 1.00 98.44 158 SER A O 1
ATOM 1226 N N . PHE A 1 159 ? 14.030 -0.718 -30.093 1.00 98.69 159 PHE A N 1
ATOM 1227 C CA . PHE A 1 159 ? 14.825 -1.428 -29.088 1.00 98.69 159 PHE A CA 1
ATOM 1228 C C . PHE A 1 159 ? 13.982 -2.423 -28.293 1.00 98.69 159 PHE A C 1
ATOM 1230 O O . PHE A 1 159 ? 12.805 -2.195 -28.023 1.00 98.69 159 PHE A O 1
ATOM 1237 N N . VAL A 1 160 ? 14.596 -3.540 -27.922 1.00 98.69 160 VAL A N 1
ATOM 1238 C CA . VAL A 1 160 ? 13.989 -4.595 -27.110 1.00 98.69 160 VAL A CA 1
ATOM 1239 C C . VAL A 1 160 ? 14.314 -4.311 -25.641 1.00 98.69 160 VAL A C 1
ATOM 1241 O O . VAL A 1 160 ? 15.504 -4.243 -25.313 1.00 98.69 160 VAL A O 1
ATOM 1244 N N . PRO A 1 161 ? 13.318 -4.133 -24.752 1.00 98.31 161 PRO A N 1
ATOM 1245 C CA . PRO A 1 161 ? 13.568 -3.909 -23.327 1.00 98.31 161 PRO A CA 1
ATOM 1246 C C . PRO A 1 161 ? 14.302 -5.075 -22.643 1.00 98.31 161 PRO A C 1
ATOM 1248 O O . PRO A 1 161 ? 14.540 -6.133 -23.231 1.00 98.31 161 PRO A O 1
ATOM 1251 N N . GLY A 1 162 ? 14.679 -4.871 -21.382 1.00 96.12 162 GLY A N 1
ATOM 1252 C CA . GLY A 1 162 ? 15.191 -5.929 -20.509 1.00 96.12 162 GLY A CA 1
ATOM 1253 C C . GLY A 1 162 ? 14.082 -6.686 -19.778 1.00 96.12 162 GLY A C 1
ATOM 1254 O O . GLY A 1 162 ? 12.981 -6.887 -20.296 1.00 96.12 162 GLY A O 1
ATOM 1255 N N . ALA A 1 163 ? 14.372 -7.056 -18.532 1.00 96.19 163 ALA A N 1
ATOM 1256 C CA . ALA A 1 163 ? 13.476 -7.792 -17.639 1.00 96.19 163 ALA A CA 1
ATOM 1257 C C . ALA A 1 163 ? 12.241 -7.001 -17.155 1.00 96.19 163 ALA A C 1
ATOM 1259 O O . ALA A 1 163 ? 11.432 -7.525 -16.391 1.00 96.19 163 ALA A O 1
ATOM 1260 N N . SER A 1 164 ? 12.057 -5.752 -17.592 1.00 98.00 164 SER A N 1
ATOM 1261 C CA . SER A 1 164 ? 10.811 -5.013 -17.385 1.00 98.00 164 SER A CA 1
ATOM 1262 C C . SER A 1 164 ? 10.474 -4.080 -18.542 1.00 98.00 164 SER A C 1
ATOM 1264 O O . SER A 1 164 ? 11.349 -3.645 -19.293 1.00 98.00 164 SER A O 1
ATOM 1266 N N . VAL A 1 165 ? 9.185 -3.751 -18.657 1.00 98.69 165 VAL A N 1
ATOM 1267 C CA . VAL A 1 165 ? 8.691 -2.679 -19.534 1.00 98.69 165 VAL A CA 1
ATOM 1268 C C . VAL A 1 165 ? 8.375 -1.429 -18.714 1.00 98.69 165 VAL A C 1
ATOM 1270 O O . VAL A 1 165 ? 8.833 -0.339 -19.062 1.00 98.69 165 VAL A O 1
ATOM 1273 N N . GLY A 1 166 ? 7.620 -1.557 -17.616 1.00 98.06 166 GLY A N 1
ATOM 1274 C CA . GLY A 1 166 ? 7.193 -0.420 -16.797 1.00 98.06 166 GLY A CA 1
ATOM 1275 C C . GLY A 1 166 ? 6.486 0.654 -17.629 1.00 98.06 166 GLY A C 1
ATOM 1276 O O . GLY A 1 166 ? 5.621 0.341 -18.443 1.00 98.06 166 GLY A O 1
ATOM 1277 N N . ALA A 1 167 ? 6.889 1.914 -17.457 1.00 98.38 167 ALA A N 1
ATOM 1278 C CA . ALA A 1 167 ? 6.378 3.067 -18.205 1.00 98.38 167 ALA A CA 1
ATOM 1279 C C . ALA A 1 167 ? 7.207 3.409 -19.463 1.00 98.38 167 ALA A C 1
ATOM 1281 O O . ALA A 1 167 ? 7.089 4.508 -20.001 1.00 98.38 167 ALA A O 1
ATOM 1282 N N . THR A 1 168 ? 8.105 2.519 -19.906 1.00 98.69 168 THR A N 1
ATOM 1283 C CA . THR A 1 168 ? 9.087 2.824 -20.964 1.00 98.69 168 THR A CA 1
ATOM 1284 C C . THR A 1 168 ? 8.465 3.365 -22.259 1.00 98.69 168 THR A C 1
ATOM 1286 O O . THR A 1 168 ? 8.993 4.357 -22.765 1.00 98.69 168 THR A O 1
ATOM 1289 N N . PRO A 1 169 ? 7.362 2.809 -22.803 1.00 98.56 169 PRO A N 1
ATOM 1290 C CA . PRO A 1 169 ? 6.757 3.345 -24.025 1.00 98.56 169 PRO A CA 1
ATOM 1291 C C . PRO A 1 169 ? 6.350 4.817 -23.877 1.00 98.56 169 PRO A C 1
ATOM 1293 O O . PRO A 1 169 ? 6.708 5.652 -24.704 1.00 98.56 169 PRO A O 1
ATOM 1296 N N . GLU A 1 170 ? 5.690 5.170 -22.778 1.00 98.31 170 GLU A N 1
ATOM 1297 C CA . GLU A 1 170 ? 5.241 6.536 -22.508 1.00 98.31 170 GLU A CA 1
ATOM 1298 C C . GLU A 1 170 ? 6.403 7.489 -22.192 1.00 98.31 170 GLU A C 1
ATOM 1300 O O . GLU A 1 170 ? 6.403 8.639 -22.635 1.00 98.31 170 GLU A O 1
ATOM 1305 N N . LEU A 1 171 ? 7.443 7.012 -21.497 1.00 98.69 171 LEU A N 1
ATOM 1306 C CA . LEU A 1 171 ? 8.673 7.785 -21.286 1.00 98.69 171 LEU A CA 1
ATOM 1307 C C . LEU A 1 171 ? 9.368 8.118 -22.612 1.00 98.69 171 LEU A C 1
ATOM 1309 O O . LEU A 1 171 ? 9.951 9.194 -22.735 1.00 98.69 171 LEU A O 1
ATOM 1313 N N . ILE A 1 172 ? 9.307 7.217 -23.599 1.00 98.62 172 ILE A N 1
ATOM 1314 C CA . ILE A 1 172 ? 9.820 7.445 -24.955 1.00 98.62 172 ILE A CA 1
ATOM 1315 C C . ILE A 1 172 ? 8.913 8.393 -25.750 1.00 98.62 172 ILE A C 1
ATOM 1317 O O . ILE A 1 172 ? 9.436 9.277 -26.433 1.00 98.62 172 ILE A O 1
ATOM 1321 N N . GLN A 1 173 ? 7.580 8.279 -25.639 1.00 97.75 173 GLN A N 1
ATOM 1322 C CA . GLN A 1 173 ? 6.644 9.234 -26.263 1.00 97.75 173 GLN A CA 1
ATOM 1323 C C . GLN A 1 173 ? 6.940 10.667 -25.826 1.00 97.75 173 GLN A C 1
ATOM 1325 O O . GLN A 1 173 ? 6.944 11.577 -26.655 1.00 97.75 173 GLN A O 1
ATOM 1330 N N . MET A 1 174 ? 7.245 10.836 -24.541 1.00 98.00 174 MET A N 1
ATOM 1331 C CA . MET A 1 174 ? 7.473 12.137 -23.927 1.00 98.00 174 MET A CA 1
ATOM 1332 C C . MET A 1 174 ? 8.931 12.598 -23.963 1.00 98.00 174 MET A C 1
ATOM 1334 O O . MET A 1 174 ? 9.213 13.673 -23.455 1.00 98.00 174 MET A O 1
ATOM 1338 N N . ALA A 1 175 ? 9.871 11.841 -24.534 1.00 98.38 175 ALA A N 1
ATOM 1339 C CA . ALA A 1 175 ? 11.287 12.210 -24.528 1.00 98.38 175 ALA A CA 1
ATOM 1340 C C . ALA A 1 175 ? 11.653 13.209 -25.639 1.00 98.38 175 ALA A C 1
ATOM 1342 O O . ALA A 1 175 ? 11.321 12.993 -26.809 1.00 98.38 175 ALA A O 1
ATOM 1343 N N . ASP A 1 176 ? 12.443 14.231 -25.303 1.00 98.25 176 ASP A N 1
ATOM 1344 C CA . ASP A 1 176 ? 13.174 15.043 -26.288 1.00 98.25 176 ASP A CA 1
ATOM 1345 C C . ASP A 1 176 ? 14.446 14.341 -26.767 1.00 98.25 176 ASP A C 1
ATOM 1347 O O . ASP A 1 176 ? 14.761 14.338 -27.958 1.00 98.25 176 ASP A O 1
ATOM 1351 N N . LYS A 1 177 ? 15.179 13.734 -25.829 1.00 98.75 177 LYS A N 1
ATOM 1352 C CA . LYS A 1 177 ? 16.421 13.000 -26.082 1.00 98.75 177 LYS A CA 1
ATOM 1353 C C . LYS A 1 177 ? 16.348 11.628 -25.443 1.00 98.75 177 LYS A C 1
ATOM 1355 O O . LYS A 1 177 ? 15.876 11.490 -24.318 1.00 98.75 177 LYS A O 1
ATOM 1360 N N . VAL A 1 178 ? 16.871 10.628 -26.138 1.00 98.94 178 VAL A N 1
ATOM 1361 C CA . VAL A 1 178 ? 16.914 9.242 -25.671 1.00 98.94 178 VAL A CA 1
ATOM 1362 C C . VAL A 1 178 ? 18.359 8.768 -25.608 1.00 98.94 178 VAL A C 1
ATOM 1364 O O . VAL A 1 178 ? 19.124 8.934 -26.558 1.00 98.94 178 VAL A O 1
ATOM 1367 N N . ILE A 1 179 ? 18.731 8.163 -24.488 1.00 98.94 179 ILE A N 1
ATOM 1368 C CA . ILE A 1 179 ? 19.986 7.434 -24.320 1.00 98.94 179 ILE A CA 1
ATOM 1369 C C . ILE A 1 179 ? 19.622 5.969 -24.101 1.00 98.94 179 ILE A C 1
ATOM 1371 O O . ILE A 1 179 ? 18.825 5.662 -23.215 1.00 98.94 179 ILE A O 1
ATOM 1375 N N . ILE A 1 180 ? 20.186 5.076 -24.912 1.00 98.88 180 ILE A N 1
ATOM 1376 C CA . ILE A 1 180 ? 19.917 3.637 -24.814 1.00 98.88 180 ILE A CA 1
ATOM 1377 C C . ILE A 1 180 ? 21.165 2.944 -24.268 1.00 98.88 180 ILE A C 1
ATOM 1379 O O . ILE A 1 180 ? 22.208 2.918 -24.925 1.00 98.88 180 ILE A O 1
ATOM 1383 N N . GLU A 1 181 ? 21.054 2.378 -23.070 1.00 98.50 181 GLU A N 1
ATOM 1384 C CA . GLU A 1 181 ? 22.029 1.450 -22.505 1.00 98.50 181 GLU A CA 1
ATOM 1385 C C . GLU A 1 181 ? 21.741 0.041 -23.025 1.00 98.50 181 GLU A C 1
ATOM 1387 O O . GLU A 1 181 ? 20.784 -0.602 -22.604 1.00 98.50 181 GLU A O 1
ATOM 1392 N N . VAL A 1 182 ? 22.562 -0.450 -23.950 1.00 98.62 182 VAL A N 1
ATOM 1393 C CA . VAL A 1 182 ? 22.452 -1.817 -24.465 1.00 98.62 182 VAL A CA 1
ATOM 1394 C C . VAL A 1 182 ? 23.259 -2.737 -23.559 1.00 98.62 182 VAL A C 1
ATOM 1396 O O . VAL A 1 182 ? 24.490 -2.659 -23.532 1.00 98.62 182 VAL A O 1
ATOM 1399 N N . ASN A 1 183 ? 22.567 -3.582 -22.801 1.00 97.44 183 ASN A N 1
ATOM 1400 C CA . ASN A 1 183 ? 23.169 -4.470 -21.820 1.00 97.44 183 ASN A CA 1
ATOM 1401 C C . ASN A 1 183 ? 23.574 -5.805 -22.454 1.00 97.44 183 ASN A C 1
ATOM 1403 O O . ASN A 1 183 ? 22.733 -6.637 -22.792 1.00 97.44 183 ASN A O 1
ATOM 1407 N N . THR A 1 184 ? 24.879 -6.005 -22.623 1.00 96.50 184 THR A N 1
ATOM 1408 C CA . THR A 1 184 ? 25.461 -7.195 -23.250 1.00 96.50 184 THR A CA 1
ATOM 1409 C C . THR A 1 184 ? 25.736 -8.327 -22.257 1.00 96.50 184 THR A C 1
ATOM 1411 O O . THR A 1 184 ? 26.085 -9.423 -22.698 1.00 96.50 184 THR A O 1
ATOM 1414 N N . ALA A 1 185 ? 25.534 -8.109 -20.949 1.00 93.25 185 ALA A N 1
ATOM 1415 C CA . ALA A 1 185 ? 25.691 -9.142 -19.919 1.00 93.25 185 ALA A CA 1
ATOM 1416 C C . ALA A 1 185 ? 24.482 -10.087 -19.794 1.00 93.25 185 ALA A C 1
ATOM 1418 O O . ALA A 1 185 ? 24.624 -11.176 -19.245 1.00 93.25 185 ALA A O 1
ATOM 1419 N N . ILE A 1 186 ? 23.315 -9.702 -20.319 1.00 92.25 186 ILE A N 1
ATOM 1420 C CA . ILE A 1 186 ? 22.067 -10.481 -20.256 1.00 92.25 186 ILE A CA 1
ATOM 1421 C C . ILE A 1 186 ? 21.623 -10.970 -21.653 1.00 92.25 186 ILE A C 1
ATOM 1423 O O . ILE A 1 186 ? 22.021 -10.399 -22.680 1.00 92.25 186 ILE A O 1
ATOM 1427 N N . PRO A 1 187 ? 20.824 -12.055 -21.754 1.00 92.12 187 PRO A N 1
ATOM 1428 C CA . PRO A 1 187 ? 20.332 -12.550 -23.043 1.00 92.12 187 PRO A CA 1
ATOM 1429 C C . PRO A 1 187 ? 19.412 -11.540 -23.747 1.00 92.12 187 PRO A C 1
ATOM 1431 O O . PRO A 1 187 ? 19.040 -10.510 -23.191 1.00 92.12 187 PRO A O 1
ATOM 1434 N N . SER A 1 188 ? 19.096 -11.779 -25.025 1.00 93.75 188 SER A N 1
ATOM 1435 C CA . SER A 1 188 ? 18.069 -10.979 -25.711 1.00 93.75 188 SER A CA 1
ATOM 1436 C C . SER A 1 188 ? 16.712 -11.370 -25.163 1.00 93.75 188 SER A C 1
ATOM 1438 O O . SER A 1 188 ? 16.404 -12.554 -25.109 1.00 93.75 188 SER A O 1
ATOM 1440 N N . PHE A 1 189 ? 15.905 -10.383 -24.789 1.00 95.81 189 PHE A N 1
ATOM 1441 C CA . PHE A 1 189 ? 14.528 -10.618 -24.357 1.00 95.81 189 PHE A CA 1
ATOM 1442 C C . PHE A 1 189 ? 13.538 -10.510 -25.523 1.00 95.81 189 PHE A C 1
ATOM 1444 O O . PHE A 1 189 ? 12.329 -10.422 -25.319 1.00 95.81 189 PHE A O 1
ATOM 1451 N N . ARG A 1 190 ? 14.033 -10.514 -26.766 1.00 94.94 190 ARG A N 1
ATOM 1452 C CA . ARG A 1 190 ? 13.187 -10.430 -27.955 1.00 94.94 190 ARG A CA 1
ATOM 1453 C C . ARG A 1 190 ? 12.165 -11.567 -27.945 1.00 94.94 190 ARG A C 1
ATOM 1455 O O . ARG A 1 190 ? 12.520 -12.719 -27.719 1.00 94.94 190 ARG A O 1
ATOM 1462 N N . GLY A 1 191 ? 10.906 -11.219 -28.194 1.00 93.88 191 GLY A N 1
ATOM 1463 C CA . GLY A 1 191 ? 9.774 -12.142 -28.130 1.00 93.88 191 GLY A CA 1
ATOM 1464 C C . GLY A 1 191 ? 9.043 -12.146 -26.786 1.00 93.88 191 GLY A C 1
ATOM 1465 O O . GLY A 1 191 ? 7.872 -12.509 -26.754 1.00 93.88 191 GLY A O 1
ATOM 1466 N N . LEU A 1 192 ? 9.641 -11.676 -25.685 1.00 96.75 192 LEU A N 1
ATOM 1467 C CA . LEU A 1 192 ? 8.965 -11.674 -24.377 1.00 96.75 192 LEU A CA 1
ATOM 1468 C C . LEU A 1 192 ? 8.029 -10.480 -24.194 1.00 96.75 192 LEU A C 1
ATOM 1470 O O . LEU A 1 192 ? 7.167 -10.523 -23.324 1.00 96.75 192 LEU A O 1
ATOM 1474 N N . HIS A 1 193 ? 8.171 -9.415 -24.982 1.00 98.44 193 HIS A N 1
ATOM 1475 C CA . HIS A 1 193 ? 7.401 -8.185 -24.788 1.00 98.44 193 HIS A CA 1
ATOM 1476 C C . HIS A 1 193 ? 6.194 -8.073 -25.722 1.00 98.44 193 HIS A C 1
ATOM 1478 O O . HIS A 1 193 ? 6.214 -8.559 -26.852 1.00 98.44 193 HIS A O 1
ATOM 1484 N N . ASP A 1 194 ? 5.161 -7.377 -25.252 1.00 98.50 194 ASP A N 1
ATOM 1485 C CA . ASP A 1 194 ? 4.035 -6.890 -26.046 1.00 98.50 194 ASP A CA 1
ATOM 1486 C C . ASP A 1 194 ? 3.822 -5.400 -25.753 1.00 98.50 194 ASP A C 1
ATOM 1488 O O . ASP A 1 194 ? 3.302 -5.001 -24.706 1.00 98.50 194 ASP A O 1
ATOM 1492 N N . ILE A 1 195 ? 4.331 -4.571 -26.661 1.00 98.38 195 ILE A N 1
ATOM 1493 C CA . ILE A 1 195 ? 4.480 -3.131 -26.492 1.00 98.38 195 ILE A CA 1
ATOM 1494 C C . ILE A 1 195 ? 3.373 -2.393 -27.230 1.00 98.38 195 ILE A C 1
ATOM 1496 O O . ILE A 1 195 ? 3.287 -2.423 -28.459 1.00 98.38 195 ILE A O 1
ATOM 1500 N N . THR A 1 196 ? 2.589 -1.646 -26.463 1.00 96.25 196 THR A N 1
ATOM 1501 C CA . THR A 1 196 ? 1.672 -0.623 -26.956 1.00 96.25 196 THR A CA 1
ATOM 1502 C C . THR A 1 196 ? 2.096 0.738 -26.429 1.00 96.25 196 THR A C 1
ATOM 1504 O O . THR A 1 196 ? 2.722 0.84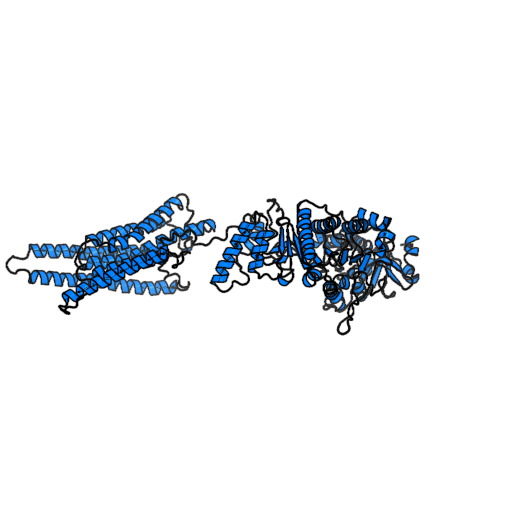7 -25.375 1.00 96.25 196 THR A O 1
ATOM 1507 N N . PHE A 1 197 ? 1.726 1.778 -27.163 1.00 96.06 197 PHE A N 1
ATOM 1508 C CA . PHE A 1 197 ? 1.862 3.158 -26.723 1.00 96.06 197 PHE A CA 1
ATOM 1509 C C . PHE A 1 197 ? 0.520 3.682 -26.229 1.00 96.06 197 PHE A C 1
ATOM 1511 O O . PHE A 1 197 ? -0.533 3.166 -26.607 1.00 96.06 197 PHE A O 1
ATOM 1518 N N . THR A 1 198 ? 0.554 4.722 -25.402 1.00 93.81 198 THR A N 1
ATOM 1519 C CA . THR A 1 198 ? -0.668 5.343 -24.909 1.00 93.81 198 THR A CA 1
ATOM 1520 C C . THR A 1 198 ? -1.251 6.295 -25.958 1.00 93.81 198 THR A C 1
ATOM 1522 O O . THR A 1 198 ? -0.629 7.301 -26.305 1.00 93.81 198 THR A O 1
ATOM 1525 N N . ASP A 1 199 ? -2.480 6.014 -26.401 1.00 92.94 199 ASP A N 1
ATOM 1526 C CA . ASP A 1 199 ? -3.309 6.950 -27.169 1.00 92.94 199 ASP A CA 1
ATOM 1527 C C . ASP A 1 199 ? -3.986 7.977 -26.246 1.00 92.94 199 ASP A C 1
ATOM 1529 O O . ASP A 1 199 ? -4.380 7.673 -25.110 1.00 92.94 199 ASP A O 1
ATOM 1533 N N . VAL A 1 200 ? -4.181 9.199 -26.744 1.00 92.94 200 VAL A N 1
ATOM 1534 C CA . VAL A 1 200 ? -4.803 10.298 -25.988 1.00 92.94 200 VAL A CA 1
ATOM 1535 C C . VAL A 1 200 ? -6.313 10.379 -26.285 1.00 92.94 200 VAL A C 1
ATOM 1537 O O . VAL A 1 200 ? -6.718 10.299 -27.449 1.00 92.94 200 VAL A O 1
ATOM 1540 N N . PRO A 1 201 ? -7.186 10.540 -25.269 1.00 95.25 201 PRO A N 1
ATOM 1541 C CA . PRO A 1 201 ? -8.604 10.840 -25.473 1.00 95.25 201 PRO A CA 1
ATOM 1542 C C . PRO A 1 201 ? -8.825 12.089 -26.353 1.00 95.25 201 PRO A C 1
ATOM 1544 O O . PRO A 1 201 ? -8.011 13.010 -26.310 1.00 95.25 201 PRO A O 1
ATOM 1547 N N . PRO A 1 202 ? -9.930 12.166 -27.123 1.00 95.88 202 PRO A N 1
ATOM 1548 C CA . PRO A 1 202 ? -11.110 11.295 -27.074 1.00 95.88 202 PRO A CA 1
ATOM 1549 C C . PRO A 1 202 ? -11.062 10.071 -28.013 1.00 95.88 202 PRO A C 1
ATOM 1551 O O . PRO A 1 202 ? -12.082 9.409 -28.176 1.00 95.88 202 PRO A O 1
ATOM 1554 N N . HIS A 1 203 ? -9.917 9.753 -28.630 1.00 93.50 203 HIS A N 1
ATOM 1555 C CA . HIS A 1 203 ? -9.813 8.702 -29.661 1.00 93.50 203 HIS A CA 1
ATOM 1556 C C . HIS A 1 203 ? -9.065 7.437 -29.216 1.00 93.50 203 HIS A C 1
ATOM 1558 O O . HIS A 1 203 ? -8.712 6.611 -30.055 1.00 93.50 203 HIS A O 1
ATOM 1564 N N . ARG A 1 204 ? -8.832 7.266 -27.908 1.00 94.50 204 ARG A N 1
ATOM 1565 C CA . ARG A 1 204 ? -8.236 6.042 -27.359 1.00 94.50 204 ARG A CA 1
ATOM 1566 C C . ARG A 1 204 ? -9.101 4.832 -27.715 1.00 94.50 204 ARG A C 1
ATOM 1568 O O . ARG A 1 204 ? -10.304 4.832 -27.450 1.00 94.50 204 ARG A O 1
ATOM 1575 N N . THR A 1 205 ? -8.480 3.812 -28.299 1.00 92.62 205 THR A N 1
ATOM 1576 C CA . THR A 1 205 ? -9.163 2.568 -28.670 1.00 92.62 205 THR A CA 1
ATOM 1577 C C . THR A 1 205 ? -9.175 1.565 -27.507 1.00 92.62 205 THR A C 1
ATOM 1579 O O . THR A 1 205 ? -8.314 1.648 -26.628 1.00 92.62 205 THR A O 1
ATOM 1582 N N . PRO A 1 206 ? -10.151 0.638 -27.451 1.00 94.94 206 PRO A N 1
ATOM 1583 C CA . PRO A 1 206 ? -10.157 -0.429 -26.451 1.00 94.94 206 PRO A CA 1
ATOM 1584 C C . PRO A 1 206 ? -8.952 -1.364 -26.597 1.00 94.94 206 PRO A C 1
ATOM 1586 O O . PRO A 1 206 ? -8.528 -1.673 -27.714 1.00 94.94 206 PRO A O 1
ATOM 1589 N N . TYR A 1 207 ? -8.454 -1.894 -25.480 1.00 95.75 207 TYR A N 1
ATOM 1590 C CA . TYR A 1 207 ? -7.460 -2.965 -25.524 1.00 95.75 207 TYR A CA 1
ATOM 1591 C C . TYR A 1 207 ? -8.137 -4.285 -25.908 1.00 95.75 207 TYR A C 1
ATOM 1593 O O . TYR A 1 207 ? -8.960 -4.811 -25.154 1.00 95.75 207 TYR A O 1
ATOM 1601 N N . ASN A 1 208 ? -7.771 -4.852 -27.060 1.00 96.62 208 ASN A N 1
ATOM 1602 C CA . ASN A 1 208 ? -8.321 -6.115 -27.572 1.00 96.62 208 ASN A CA 1
ATOM 1603 C C . ASN A 1 208 ? -7.692 -7.348 -26.894 1.00 96.62 208 ASN A C 1
ATOM 1605 O O . ASN A 1 208 ? -7.178 -8.239 -27.560 1.00 96.62 208 ASN A O 1
ATOM 1609 N N . ILE A 1 209 ? -7.715 -7.370 -25.560 1.00 98.31 209 ILE A N 1
ATOM 1610 C CA . ILE A 1 209 ? -7.208 -8.458 -24.717 1.00 98.31 209 ILE A CA 1
ATOM 1611 C C . ILE A 1 209 ? -8.402 -9.146 -24.060 1.00 98.31 209 ILE A C 1
ATOM 1613 O O . ILE A 1 209 ? -9.215 -8.501 -23.388 1.00 98.31 209 ILE A O 1
ATOM 1617 N N . THR A 1 210 ? -8.506 -10.454 -24.273 1.00 97.88 210 THR A N 1
ATOM 1618 C CA . THR A 1 210 ? -9.578 -11.330 -23.777 1.00 97.88 210 THR A CA 1
ATOM 1619 C C . THR A 1 210 ? -9.052 -12.589 -23.084 1.00 97.88 210 THR A C 1
ATOM 1621 O O . THR A 1 210 ? -9.779 -13.198 -22.302 1.00 97.88 210 THR A O 1
ATOM 1624 N N . ALA A 1 211 ? -7.784 -12.931 -23.307 1.00 98.31 211 ALA A N 1
ATOM 1625 C CA . ALA A 1 211 ? -7.027 -13.965 -22.619 1.00 98.31 211 ALA A CA 1
ATOM 1626 C C . ALA A 1 211 ? -5.673 -13.416 -22.137 1.00 98.31 211 ALA A C 1
ATOM 1628 O O . ALA A 1 211 ? -5.204 -12.372 -22.589 1.00 98.31 211 ALA A O 1
ATOM 1629 N N . VAL A 1 212 ? -5.034 -14.123 -21.203 1.00 98.38 212 VAL A N 1
ATOM 1630 C CA . VAL A 1 212 ? -3.762 -13.694 -20.600 1.00 98.38 212 VAL A CA 1
ATOM 1631 C C . VAL A 1 212 ? -2.649 -13.620 -21.653 1.00 98.38 212 VAL A C 1
ATOM 1633 O O . VAL A 1 212 ? -1.834 -12.703 -21.632 1.00 98.38 212 VAL A O 1
ATOM 1636 N N . GLU A 1 213 ? -2.644 -14.557 -22.592 1.00 97.88 213 GLU A N 1
ATOM 1637 C CA . GLU A 1 213 ? -1.641 -14.740 -23.642 1.00 97.88 213 GLU A CA 1
ATOM 1638 C C . GLU A 1 213 ? -1.818 -13.844 -24.889 1.00 97.88 213 GLU A C 1
ATOM 1640 O O . GLU A 1 213 ? -0.934 -13.816 -25.746 1.00 97.88 213 GLU A O 1
ATOM 1645 N N . ASP A 1 214 ? -2.924 -13.094 -25.009 1.00 98.31 214 ASP A N 1
ATOM 1646 C CA . ASP A 1 214 ? -3.247 -12.309 -26.215 1.00 98.31 214 ASP A CA 1
ATOM 1647 C C . ASP A 1 214 ? -2.213 -11.207 -26.480 1.00 98.31 214 ASP A C 1
ATOM 1649 O O . ASP A 1 214 ? -2.021 -10.338 -25.638 1.00 98.31 214 ASP A O 1
ATOM 1653 N N . ARG A 1 215 ? -1.595 -11.142 -27.659 1.00 97.94 215 ARG A N 1
ATOM 1654 C CA . ARG A 1 215 ? -0.681 -10.042 -28.034 1.00 97.94 215 ARG A CA 1
ATOM 1655 C C . ARG A 1 215 ? -1.394 -9.005 -28.893 1.00 97.94 215 ARG A C 1
ATOM 1657 O O . ARG A 1 215 ? -2.097 -9.372 -29.831 1.00 97.94 215 ARG A O 1
ATOM 1664 N N . ILE A 1 216 ? -1.200 -7.722 -28.588 1.00 97.38 216 ILE A N 1
ATOM 1665 C CA . ILE A 1 216 ? -1.869 -6.608 -29.287 1.00 97.38 216 ILE A CA 1
ATOM 1666 C C . ILE A 1 216 ? -0.904 -5.529 -29.803 1.00 97.38 216 ILE A C 1
ATOM 1668 O O . ILE A 1 216 ? -1.336 -4.569 -30.438 1.00 97.38 216 ILE A O 1
ATOM 1672 N N . GLY A 1 217 ? 0.388 -5.665 -29.518 1.00 96.75 217 GLY A N 1
ATOM 1673 C CA . GLY A 1 217 ? 1.436 -4.694 -29.791 1.00 96.75 217 GLY A CA 1
ATOM 1674 C C . GLY A 1 217 ? 2.626 -5.289 -30.545 1.00 96.75 217 GLY A C 1
ATOM 1675 O O . GLY A 1 217 ? 2.486 -6.194 -31.368 1.00 96.75 217 GLY A O 1
ATOM 1676 N N . SER A 1 218 ? 3.812 -4.726 -30.305 1.00 97.44 218 SER A N 1
ATOM 1677 C CA . SER A 1 218 ? 5.081 -5.163 -30.905 1.00 97.44 218 SER A CA 1
ATOM 1678 C C . SER A 1 218 ? 6.060 -5.730 -29.878 1.00 97.44 218 SER A C 1
ATOM 1680 O O . SER A 1 218 ? 6.001 -5.397 -28.704 1.00 97.44 218 SER A O 1
ATOM 1682 N N . GLU A 1 219 ? 7.027 -6.535 -30.319 1.00 97.00 219 GLU A N 1
ATOM 1683 C CA . GLU A 1 219 ? 8.075 -7.097 -29.442 1.00 97.00 219 GLU A CA 1
ATOM 1684 C C . GLU A 1 219 ? 9.152 -6.079 -29.022 1.00 97.00 219 GLU A C 1
ATOM 1686 O O . GLU A 1 219 ? 10.013 -6.378 -28.199 1.00 97.00 219 GLU A O 1
ATOM 1691 N N . SER A 1 220 ? 9.143 -4.885 -29.613 1.00 98.38 220 SER A N 1
ATOM 1692 C CA . SER A 1 220 ? 10.116 -3.821 -29.370 1.00 98.38 220 SER A CA 1
ATOM 1693 C C . SER A 1 220 ? 9.427 -2.472 -29.171 1.00 98.38 220 SER A C 1
ATOM 1695 O O . SER A 1 220 ? 8.299 -2.244 -29.622 1.00 98.38 220 SER A O 1
ATOM 1697 N N . VAL A 1 221 ? 10.123 -1.557 -28.494 1.00 98.69 221 VAL A N 1
ATOM 1698 C CA . VAL A 1 221 ? 9.717 -0.162 -28.317 1.00 98.69 221 VAL A CA 1
ATOM 1699 C C . VAL A 1 221 ? 10.212 0.645 -29.511 1.00 98.69 221 VAL A C 1
ATOM 1701 O O . VAL A 1 221 ? 11.415 0.760 -29.763 1.00 98.69 221 VAL A O 1
ATOM 1704 N N . LYS A 1 222 ? 9.273 1.227 -30.258 1.00 98.25 222 LYS A N 1
ATOM 1705 C CA . LYS A 1 222 ? 9.589 2.132 -31.367 1.00 98.25 222 LYS A CA 1
ATOM 1706 C C . LYS A 1 222 ? 10.113 3.460 -30.827 1.00 98.25 222 LYS A C 1
ATOM 1708 O O . LYS A 1 222 ? 9.540 4.039 -29.911 1.00 98.25 222 LYS A O 1
ATOM 1713 N N . VAL A 1 223 ? 11.183 3.966 -31.426 1.00 97.69 223 VAL A N 1
ATOM 1714 C CA . VAL A 1 223 ? 11.769 5.263 -31.084 1.00 97.69 223 VAL A CA 1
ATOM 1715 C C . VAL A 1 223 ? 12.194 5.961 -32.366 1.00 97.69 223 VAL A C 1
ATOM 1717 O O . VAL A 1 223 ? 12.669 5.312 -33.294 1.00 97.69 223 VAL A O 1
ATOM 1720 N N . ASP A 1 224 ? 12.018 7.280 -32.429 1.00 97.38 224 ASP A N 1
ATOM 1721 C CA . ASP A 1 224 ? 12.585 8.082 -33.510 1.00 97.38 224 ASP A CA 1
ATOM 1722 C C . ASP A 1 224 ? 14.123 8.075 -33.385 1.00 97.38 224 ASP A C 1
ATOM 1724 O O . ASP A 1 224 ? 14.656 8.608 -32.402 1.00 97.38 224 ASP A O 1
ATOM 1728 N N . PRO A 1 225 ? 14.868 7.516 -34.362 1.00 96.38 225 PRO A N 1
ATOM 1729 C CA . PRO A 1 225 ? 16.326 7.450 -34.296 1.00 96.38 225 PRO A CA 1
ATOM 1730 C C . PRO A 1 225 ? 17.004 8.822 -34.190 1.00 96.38 225 PRO A C 1
ATOM 1732 O O . PRO A 1 225 ? 18.161 8.892 -33.762 1.00 96.38 225 PRO A O 1
ATOM 1735 N N . SER A 1 226 ? 16.326 9.911 -34.575 1.00 97.06 226 SER A N 1
ATOM 1736 C CA . SER A 1 226 ? 16.834 11.281 -34.446 1.00 97.06 226 SER A CA 1
ATOM 1737 C C . SER A 1 226 ? 16.895 11.752 -32.988 1.00 97.06 226 SER A C 1
ATOM 1739 O O . SER A 1 226 ? 17.837 12.457 -32.624 1.00 97.06 226 SER A O 1
ATOM 1741 N N . LYS A 1 227 ? 15.971 11.281 -32.137 1.00 98.31 227 LYS A N 1
ATOM 1742 C CA . LYS A 1 227 ? 15.943 11.565 -30.695 1.00 98.31 227 LYS A CA 1
ATOM 1743 C C . LYS A 1 227 ? 17.003 10.791 -29.919 1.00 98.31 227 LYS A C 1
ATOM 1745 O O . LYS A 1 227 ? 17.396 11.215 -28.835 1.00 98.31 227 LYS A O 1
ATOM 1750 N N . VAL A 1 228 ? 17.477 9.659 -30.444 1.00 98.75 228 VAL A N 1
ATOM 1751 C CA . VAL A 1 228 ? 18.536 8.874 -29.797 1.00 98.75 228 VAL A CA 1
ATOM 1752 C C . VAL A 1 228 ? 19.849 9.646 -29.888 1.00 98.75 228 VAL A C 1
ATOM 1754 O O . VAL A 1 228 ? 20.412 9.775 -30.972 1.00 98.75 228 VAL A O 1
ATOM 1757 N N . VAL A 1 229 ? 20.349 10.179 -28.776 1.00 98.56 229 VAL A N 1
ATOM 1758 C CA . VAL A 1 229 ? 21.580 10.989 -28.752 1.00 98.56 229 VAL A CA 1
ATOM 1759 C C . VAL A 1 229 ? 22.823 10.164 -28.439 1.00 98.56 229 VAL A C 1
ATOM 1761 O O . VAL A 1 229 ? 23.911 10.540 -28.864 1.00 98.56 229 VAL A O 1
ATOM 1764 N N . ALA A 1 230 ? 22.665 9.024 -27.762 1.00 98.56 230 ALA A N 1
ATOM 1765 C CA . ALA A 1 230 ? 23.773 8.142 -27.424 1.00 98.56 230 ALA A CA 1
ATOM 1766 C C . ALA A 1 230 ? 23.337 6.680 -27.276 1.00 98.56 230 ALA A C 1
ATOM 1768 O O . ALA A 1 230 ? 22.241 6.387 -26.794 1.00 98.56 230 ALA A O 1
ATOM 1769 N N . ILE A 1 231 ? 24.248 5.781 -27.645 1.00 98.62 231 ILE A N 1
ATOM 1770 C CA . ILE A 1 231 ? 24.231 4.365 -27.279 1.00 98.62 231 ILE A CA 1
ATOM 1771 C C . ILE A 1 231 ? 25.345 4.137 -26.263 1.00 98.62 231 ILE A C 1
ATOM 1773 O O . ILE A 1 231 ? 26.468 4.591 -26.469 1.00 98.62 231 ILE A O 1
ATOM 1777 N N . VAL A 1 232 ? 25.050 3.429 -25.182 1.00 98.38 232 VAL A N 1
ATOM 1778 C CA . VAL A 1 232 ? 26.022 3.072 -24.145 1.00 98.38 232 VAL A CA 1
ATOM 1779 C C . VAL A 1 232 ? 26.042 1.558 -24.012 1.00 98.38 232 VAL A C 1
ATOM 1781 O O . VAL A 1 232 ? 24.993 0.933 -23.913 1.00 98.38 232 VAL A O 1
ATOM 1784 N N . GLU A 1 233 ? 27.226 0.956 -23.998 1.00 97.69 233 GLU A N 1
ATOM 1785 C CA . GLU A 1 233 ? 27.359 -0.469 -23.697 1.00 97.69 233 GLU A CA 1
ATOM 1786 C C . GLU A 1 233 ? 27.377 -0.701 -22.182 1.00 97.69 233 GLU A C 1
ATOM 1788 O O . GLU A 1 233 ? 28.285 -0.242 -21.479 1.00 97.69 233 GLU A O 1
ATOM 1793 N N . SER A 1 234 ? 26.389 -1.442 -21.683 1.00 95.00 234 SER A N 1
ATOM 1794 C CA . SER A 1 234 ? 26.320 -1.898 -20.295 1.00 95.00 234 SER A CA 1
ATOM 1795 C C . SER A 1 234 ? 26.664 -3.383 -20.197 1.00 95.00 234 SER A C 1
ATOM 1797 O O . SER A 1 234 ? 26.395 -4.154 -21.108 1.00 95.00 234 SER A O 1
ATOM 1799 N N . ASP A 1 235 ? 27.277 -3.773 -19.089 1.00 92.94 235 ASP A N 1
ATOM 1800 C CA . ASP A 1 235 ? 27.662 -5.146 -18.749 1.00 92.94 235 ASP A CA 1
ATOM 1801 C C . ASP A 1 235 ? 27.283 -5.475 -17.293 1.00 92.94 235 ASP A C 1
ATOM 1803 O O . ASP A 1 235 ? 27.861 -6.355 -16.657 1.00 92.94 235 ASP A O 1
ATOM 1807 N N . TYR A 1 236 ? 26.325 -4.726 -16.738 1.00 91.62 236 TYR A N 1
ATOM 1808 C CA . TYR A 1 236 ? 25.912 -4.850 -15.344 1.00 91.62 236 TYR A CA 1
ATOM 1809 C C . TYR A 1 236 ? 24.651 -5.703 -15.258 1.00 91.62 236 TYR A C 1
ATOM 1811 O O . TYR A 1 236 ? 23.645 -5.403 -15.896 1.00 91.62 236 TYR A O 1
ATOM 1819 N N . TRP A 1 237 ? 24.683 -6.743 -14.434 1.00 89.31 237 TRP A N 1
ATOM 1820 C CA . TRP A 1 237 ? 23.509 -7.568 -14.152 1.00 89.31 237 TRP A CA 1
ATOM 1821 C C . TRP A 1 237 ? 22.462 -6.781 -13.357 1.00 89.31 237 TRP A C 1
ATOM 1823 O O . TRP A 1 237 ? 22.792 -5.816 -12.664 1.00 89.31 237 TRP A O 1
ATOM 1833 N N . ASP A 1 238 ? 21.197 -7.195 -13.437 1.00 87.06 238 ASP A N 1
ATOM 1834 C CA . ASP A 1 238 ? 20.174 -6.688 -12.523 1.00 87.06 238 ASP A CA 1
ATOM 1835 C C . ASP A 1 238 ? 20.529 -7.070 -11.075 1.00 87.06 238 ASP A C 1
ATOM 1837 O O . ASP A 1 238 ? 20.787 -8.234 -10.764 1.00 87.06 238 ASP A O 1
ATOM 1841 N N . ALA A 1 239 ? 20.569 -6.075 -10.186 1.00 78.12 239 ALA A N 1
ATOM 1842 C CA . ALA A 1 239 ? 21.022 -6.230 -8.807 1.00 78.12 239 ALA A CA 1
ATOM 1843 C C . ALA A 1 239 ? 19.839 -6.468 -7.855 1.00 78.12 239 ALA A C 1
ATOM 1845 O O . ALA A 1 239 ? 19.454 -5.601 -7.065 1.00 78.12 239 ALA A O 1
ATOM 1846 N N . THR A 1 240 ? 19.238 -7.655 -7.931 1.00 86.81 240 THR A N 1
ATOM 1847 C CA . THR A 1 240 ? 18.154 -8.070 -7.031 1.00 86.81 240 THR A CA 1
ATOM 1848 C C . THR A 1 240 ? 18.684 -8.793 -5.788 1.00 86.81 240 THR A C 1
ATOM 1850 O O . THR A 1 240 ? 19.745 -9.416 -5.788 1.00 86.81 240 THR A O 1
ATOM 1853 N N . GLY A 1 241 ? 17.944 -8.684 -4.680 1.00 84.50 241 GLY A N 1
ATOM 1854 C CA . GLY A 1 241 ? 18.226 -9.430 -3.450 1.00 84.50 241 GLY A CA 1
ATOM 1855 C C . GLY A 1 241 ? 17.618 -10.839 -3.468 1.00 84.50 241 GLY A C 1
ATOM 1856 O O . GLY A 1 241 ? 16.782 -11.132 -4.325 1.00 84.50 241 GLY A O 1
ATOM 1857 N N . PRO A 1 242 ? 17.987 -11.706 -2.506 1.00 83.50 242 PRO A N 1
ATOM 1858 C CA . PRO A 1 242 ? 17.334 -13.000 -2.343 1.00 83.50 242 PRO A CA 1
ATOM 1859 C C . PRO A 1 242 ? 15.850 -12.822 -2.006 1.00 83.50 242 PRO A C 1
ATOM 1861 O O . PRO A 1 242 ? 15.456 -11.847 -1.355 1.00 83.50 242 PRO A O 1
ATOM 1864 N N . ASN A 1 243 ? 15.031 -13.798 -2.399 1.00 77.25 243 ASN A N 1
ATOM 1865 C CA . ASN A 1 243 ? 13.654 -13.850 -1.933 1.00 77.25 243 ASN A CA 1
ATOM 1866 C C . ASN A 1 243 ? 13.609 -14.168 -0.445 1.00 77.25 243 ASN A C 1
ATOM 1868 O O . ASN A 1 243 ? 14.388 -14.962 0.083 1.00 77.25 243 ASN A O 1
ATOM 1872 N N . ALA A 1 244 ? 12.663 -13.542 0.236 1.00 76.44 244 ALA A N 1
ATOM 1873 C CA . ALA A 1 244 ? 12.431 -13.842 1.628 1.00 76.44 244 ALA A CA 1
ATOM 1874 C C . ALA A 1 244 ? 11.758 -15.215 1.763 1.00 76.44 244 ALA A C 1
ATOM 1876 O O . ALA A 1 244 ? 10.789 -15.519 1.061 1.00 76.44 244 ALA A O 1
ATOM 1877 N N . ALA A 1 245 ? 12.299 -16.036 2.664 1.00 78.06 245 ALA A N 1
ATOM 1878 C CA . ALA A 1 245 ? 11.809 -17.383 2.911 1.00 78.06 245 ALA A CA 1
ATOM 1879 C C . ALA A 1 245 ? 10.406 -17.374 3.538 1.00 78.06 245 ALA A C 1
ATOM 1881 O O . ALA A 1 245 ? 10.039 -16.460 4.281 1.00 78.06 245 ALA A O 1
ATOM 1882 N N . MET A 1 246 ? 9.643 -18.432 3.257 1.00 82.38 246 MET A N 1
ATOM 1883 C CA . MET A 1 246 ? 8.347 -18.677 3.887 1.00 82.38 246 MET A CA 1
ATOM 1884 C C . MET A 1 246 ? 8.533 -19.048 5.365 1.00 82.38 246 MET A C 1
ATOM 1886 O O . MET A 1 246 ? 9.276 -19.978 5.696 1.00 82.38 246 MET A O 1
ATOM 1890 N N . ASP A 1 247 ? 7.802 -18.372 6.243 1.00 89.62 247 ASP A N 1
ATOM 1891 C CA . ASP A 1 247 ? 7.698 -18.670 7.676 1.00 89.62 247 ASP A CA 1
ATOM 1892 C C . ASP A 1 247 ? 6.346 -19.330 8.023 1.00 89.62 247 ASP A C 1
ATOM 1894 O O . ASP A 1 247 ? 5.474 -19.493 7.168 1.00 89.62 247 ASP A O 1
ATOM 1898 N N . ASP A 1 248 ? 6.164 -19.756 9.276 1.00 93.25 248 ASP A N 1
ATOM 1899 C CA . ASP A 1 248 ? 4.929 -20.436 9.704 1.00 93.25 248 ASP A CA 1
ATOM 1900 C C . ASP A 1 248 ? 3.691 -19.536 9.603 1.00 93.25 248 ASP A C 1
ATOM 1902 O O . ASP A 1 248 ? 2.601 -20.016 9.292 1.00 93.25 248 ASP A O 1
ATOM 1906 N N . THR A 1 249 ? 3.857 -18.233 9.836 1.00 94.75 249 THR A N 1
ATOM 1907 C CA . THR A 1 249 ? 2.787 -17.234 9.733 1.00 94.75 249 THR A CA 1
ATOM 1908 C C . THR A 1 249 ? 2.296 -17.117 8.292 1.00 94.75 249 THR A C 1
ATOM 1910 O O . THR A 1 249 ? 1.102 -17.220 8.023 1.00 94.75 249 THR A O 1
ATOM 1913 N N . SER A 1 250 ? 3.215 -16.942 7.341 1.00 94.50 250 SER A N 1
ATOM 1914 C CA . SER A 1 250 ? 2.899 -16.844 5.914 1.00 94.50 250 SER A CA 1
ATOM 1915 C C . SER A 1 250 ? 2.329 -18.150 5.352 1.00 94.50 250 SER A C 1
ATOM 1917 O O . SER A 1 250 ? 1.395 -18.089 4.553 1.00 94.50 250 SER A O 1
ATOM 1919 N N . ARG A 1 251 ? 2.791 -19.320 5.824 1.00 94.56 251 ARG A N 1
ATOM 1920 C CA . ARG A 1 251 ? 2.176 -20.622 5.501 1.00 94.56 251 ARG A CA 1
ATOM 1921 C C . ARG A 1 251 ? 0.728 -20.730 5.980 1.00 94.56 251 ARG A C 1
ATOM 1923 O O . ARG A 1 251 ? -0.121 -21.180 5.218 1.00 94.56 251 ARG A O 1
ATOM 1930 N N . GLN A 1 252 ? 0.426 -20.300 7.206 1.00 97.44 252 GLN A N 1
ATOM 1931 C CA . GLN A 1 252 ? -0.948 -20.311 7.730 1.00 97.44 252 GLN A CA 1
ATOM 1932 C C . GLN A 1 252 ? -1.870 -19.390 6.926 1.00 97.44 252 GLN A C 1
ATOM 1934 O O . GLN A 1 252 ? -2.960 -19.804 6.540 1.00 97.44 252 GLN A O 1
ATOM 1939 N N . ILE A 1 253 ? -1.408 -18.176 6.605 1.00 97.62 253 ILE A N 1
ATOM 1940 C CA . ILE A 1 253 ? -2.151 -17.242 5.745 1.00 97.62 253 ILE A CA 1
ATOM 1941 C C . ILE A 1 253 ? -2.457 -17.877 4.381 1.00 97.62 253 ILE A C 1
ATOM 1943 O O . ILE A 1 253 ? -3.600 -17.833 3.924 1.00 97.62 253 ILE A O 1
ATOM 1947 N N . ALA A 1 254 ? -1.455 -18.492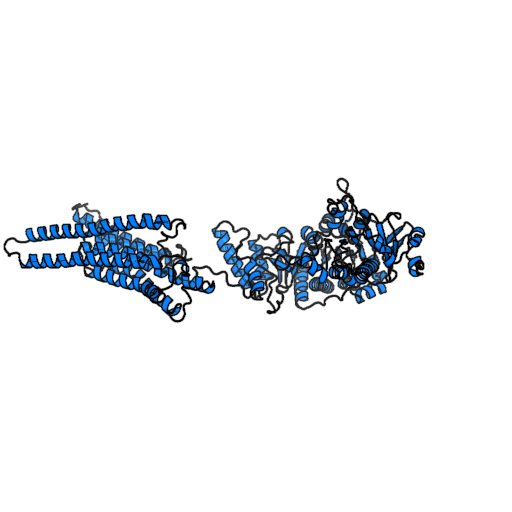 3.743 1.00 96.31 254 ALA A N 1
ATOM 1948 C CA . ALA A 1 254 ? -1.636 -19.187 2.472 1.00 96.31 254 ALA A CA 1
ATOM 1949 C C . ALA A 1 254 ? -2.638 -20.349 2.587 1.00 96.31 254 ALA A C 1
ATOM 1951 O O . ALA A 1 254 ? -3.495 -20.496 1.720 1.00 96.31 254 ALA A O 1
ATOM 1952 N N . GLY A 1 255 ? -2.578 -21.125 3.674 1.00 97.38 255 GLY A N 1
ATOM 1953 C CA . GLY A 1 255 ? -3.501 -22.227 3.948 1.00 97.38 255 GLY A CA 1
ATOM 1954 C C . GLY A 1 255 ? -4.965 -21.785 4.006 1.00 97.38 255 GLY A C 1
ATOM 1955 O O . GLY A 1 255 ? -5.790 -22.337 3.279 1.00 97.38 255 GLY A O 1
ATOM 1956 N N . HIS A 1 256 ? -5.274 -20.742 4.788 1.00 98.44 256 HIS A N 1
ATOM 1957 C CA . HIS A 1 256 ? -6.634 -20.182 4.876 1.00 98.44 256 HIS A CA 1
ATOM 1958 C C . HIS A 1 256 ? -7.155 -19.719 3.513 1.00 98.44 256 HIS A C 1
ATOM 1960 O O . HIS A 1 256 ? -8.328 -19.895 3.183 1.00 98.44 256 HIS A O 1
ATOM 1966 N N . LEU A 1 257 ? -6.277 -19.128 2.702 1.00 97.50 257 LEU A N 1
ATOM 1967 C CA . LEU A 1 257 ? -6.644 -18.618 1.388 1.00 97.50 257 LEU A CA 1
ATOM 1968 C C . LEU A 1 257 ? -6.886 -19.740 0.367 1.00 97.50 257 LEU A C 1
ATOM 1970 O O . LEU A 1 257 ? -7.827 -19.665 -0.423 1.00 97.50 257 LEU A O 1
ATOM 1974 N N . ILE A 1 258 ? -6.076 -20.798 0.404 1.00 97.44 258 ILE A N 1
ATOM 1975 C CA . ILE A 1 258 ? -6.272 -21.987 -0.433 1.00 97.44 258 ILE A CA 1
ATOM 1976 C C . ILE A 1 258 ? -7.582 -22.678 -0.058 1.00 97.44 258 ILE A C 1
ATOM 1978 O O . ILE A 1 258 ? -8.368 -22.978 -0.952 1.00 97.44 258 ILE A O 1
ATOM 1982 N N . GLU A 1 259 ? -7.863 -22.862 1.236 1.00 98.19 259 GLU A N 1
ATOM 1983 C CA . GLU A 1 259 ? -9.141 -23.414 1.706 1.00 98.19 259 GLU A CA 1
ATOM 1984 C C . GLU A 1 259 ? -10.330 -22.590 1.191 1.00 98.19 259 GLU A C 1
ATOM 1986 O O . GLU A 1 259 ? -11.305 -23.148 0.681 1.00 98.19 259 GLU A O 1
ATOM 1991 N N . PHE A 1 260 ? -10.228 -21.259 1.244 1.00 98.50 260 PHE A N 1
ATOM 1992 C CA . PHE A 1 260 ? -11.239 -20.369 0.683 1.00 98.50 260 PHE A CA 1
ATOM 1993 C C . PHE A 1 260 ? -11.432 -20.576 -0.824 1.00 98.50 260 PHE A C 1
ATOM 1995 O O . PHE A 1 260 ? -12.567 -20.731 -1.273 1.00 98.50 260 PHE A O 1
ATOM 2002 N N . PHE A 1 261 ? -10.361 -20.644 -1.617 1.00 98.44 261 PHE A N 1
ATOM 2003 C CA . PHE A 1 261 ? -10.487 -20.914 -3.052 1.00 98.44 261 PHE A CA 1
ATOM 2004 C C . PHE A 1 261 ? -11.114 -22.279 -3.329 1.00 98.44 261 PHE A C 1
ATOM 2006 O O . PHE A 1 261 ? -11.976 -22.401 -4.198 1.00 98.44 261 PHE A O 1
ATOM 2013 N N . GLU A 1 262 ? -10.737 -23.309 -2.572 1.00 98.06 262 GLU A N 1
ATOM 2014 C CA . GLU A 1 262 ? -11.328 -24.635 -2.719 1.00 98.06 262 GLU A CA 1
ATOM 2015 C C . GLU A 1 262 ? -12.821 -24.629 -2.393 1.00 98.06 262 GLU A C 1
ATOM 2017 O O . GLU A 1 262 ? -13.607 -25.275 -3.093 1.00 98.06 262 GLU A O 1
ATOM 2022 N N . HIS A 1 263 ? -13.215 -23.871 -1.370 1.00 98.50 263 HIS A N 1
ATOM 2023 C CA . HIS A 1 263 ? -14.610 -23.653 -1.026 1.00 98.50 263 HIS A CA 1
ATOM 2024 C C . HIS A 1 263 ? -15.360 -22.925 -2.151 1.00 98.50 263 HIS A C 1
ATOM 2026 O O . HIS A 1 263 ? -16.420 -23.382 -2.572 1.00 98.50 263 HIS A O 1
ATOM 2032 N N . GLU A 1 264 ? -14.814 -21.835 -2.694 1.00 98.69 264 GLU A N 1
ATOM 2033 C CA . GLU A 1 264 ? -15.440 -21.081 -3.790 1.00 98.69 264 GLU A CA 1
ATOM 2034 C C . GLU A 1 264 ? -15.632 -21.934 -5.053 1.00 98.69 264 GLU A C 1
ATOM 2036 O O . GLU A 1 264 ? -16.673 -21.833 -5.712 1.00 98.69 264 GLU A O 1
ATOM 2041 N N . VAL A 1 265 ? -14.677 -22.819 -5.356 1.00 98.44 265 VAL A N 1
ATOM 2042 C CA . VAL A 1 265 ? -14.796 -23.803 -6.441 1.00 98.44 265 VAL A CA 1
ATOM 2043 C C . VAL A 1 265 ? -15.872 -24.842 -6.138 1.00 98.44 265 VAL A C 1
ATOM 2045 O O . VAL A 1 265 ? -16.730 -25.100 -6.981 1.00 98.44 265 VAL A O 1
ATOM 2048 N N . ALA A 1 266 ? -15.885 -25.410 -4.929 1.00 98.38 266 ALA A N 1
ATOM 2049 C CA . ALA A 1 266 ? -16.888 -26.396 -4.523 1.00 98.38 266 ALA A CA 1
ATOM 2050 C C . ALA A 1 266 ? -18.321 -25.836 -4.562 1.00 98.38 266 ALA A C 1
ATOM 2052 O O . ALA A 1 266 ? -19.269 -26.574 -4.816 1.00 98.38 266 ALA A O 1
ATOM 2053 N N . GLN A 1 267 ? -18.478 -24.529 -4.342 1.00 98.50 267 GLN A N 1
ATOM 2054 C CA . GLN A 1 267 ? -19.760 -23.829 -4.424 1.00 98.50 267 GLN A CA 1
ATOM 2055 C C . GLN A 1 267 ? -20.110 -23.332 -5.839 1.00 98.50 267 GLN A C 1
ATOM 2057 O O . GLN A 1 267 ? -21.125 -22.659 -6.015 1.00 98.50 267 GLN A O 1
ATOM 2062 N N . GLY A 1 268 ? -19.278 -23.612 -6.847 1.00 98.06 268 GLY A N 1
ATOM 2063 C CA . GLY A 1 268 ? -19.514 -23.205 -8.235 1.00 98.06 268 GLY A CA 1
ATOM 2064 C C . GLY A 1 268 ? -19.379 -21.699 -8.494 1.00 98.06 268 GLY A C 1
ATOM 2065 O O . GLY A 1 268 ? -19.849 -21.215 -9.521 1.00 98.06 268 GLY A O 1
ATOM 2066 N N . ARG A 1 269 ? -18.753 -20.942 -7.581 1.00 98.38 269 ARG A N 1
ATOM 2067 C CA . ARG A 1 269 ? -18.511 -19.491 -7.731 1.00 98.38 269 ARG A CA 1
ATOM 2068 C C . ARG A 1 269 ? -17.193 -19.172 -8.439 1.00 98.38 269 ARG A C 1
ATOM 2070 O O . ARG A 1 269 ? -16.999 -18.042 -8.889 1.00 98.38 269 ARG A O 1
ATOM 2077 N N . MET A 1 270 ? -16.313 -20.164 -8.553 1.00 97.56 270 MET A N 1
ATOM 2078 C CA . MET A 1 270 ? -15.012 -20.090 -9.210 1.00 97.56 270 MET A CA 1
ATOM 2079 C C . MET A 1 270 ? -14.766 -21.379 -10.015 1.00 97.56 270 MET A C 1
ATOM 2081 O O . MET A 1 270 ? -15.187 -22.449 -9.573 1.00 97.56 270 MET A O 1
ATOM 2085 N N . PRO A 1 271 ? -14.130 -21.326 -11.198 1.00 97.81 271 PRO A N 1
ATOM 2086 C CA . PRO A 1 271 ? -13.811 -22.535 -11.959 1.00 97.81 271 PRO A CA 1
ATOM 2087 C C . PRO A 1 271 ? -12.664 -23.331 -11.311 1.00 97.81 271 PRO A C 1
ATOM 2089 O O . PRO A 1 271 ? -11.893 -22.804 -10.511 1.00 97.81 271 PRO A O 1
ATOM 2092 N N . ALA A 1 272 ? -12.521 -24.605 -11.690 1.00 97.38 272 ALA A N 1
ATOM 2093 C CA . ALA A 1 272 ? -11.539 -25.525 -11.101 1.00 97.38 272 ALA A CA 1
ATOM 2094 C C . ALA A 1 272 ? -10.071 -25.100 -11.290 1.00 97.38 272 ALA A C 1
ATOM 2096 O O . ALA A 1 272 ? -9.213 -25.494 -10.507 1.00 97.38 272 ALA A O 1
ATOM 2097 N N . ASN A 1 273 ? -9.788 -24.301 -12.315 1.00 96.81 273 ASN A N 1
ATOM 2098 C CA . ASN A 1 273 ? -8.476 -23.727 -12.608 1.00 96.81 273 ASN A CA 1
ATOM 2099 C C . ASN A 1 273 ? -8.332 -22.277 -12.106 1.00 96.81 273 ASN A C 1
ATOM 2101 O O . ASN A 1 273 ? -7.421 -21.568 -12.528 1.00 96.81 273 ASN A O 1
ATOM 2105 N N . LEU A 1 274 ? -9.228 -21.840 -11.212 1.00 98.31 274 LEU A N 1
ATOM 2106 C CA . LEU A 1 274 ? -9.327 -20.466 -10.723 1.00 98.31 274 LEU A CA 1
ATOM 2107 C C . LEU A 1 274 ? -9.459 -19.447 -11.874 1.00 98.31 274 LEU A C 1
ATOM 2109 O O . LEU A 1 274 ? -9.815 -19.766 -13.007 1.00 98.31 274 LEU A O 1
ATOM 2113 N N . LEU A 1 275 ? -9.223 -18.181 -11.561 1.00 98.31 275 LEU A N 1
ATOM 2114 C CA . LEU A 1 275 ? -9.124 -17.095 -12.532 1.00 98.31 275 LEU A CA 1
ATOM 2115 C C . LEU A 1 275 ? -7.692 -16.546 -12.516 1.00 98.31 275 LEU A C 1
ATOM 2117 O O . LEU A 1 275 ? -6.927 -16.914 -11.618 1.00 98.31 275 LEU A O 1
ATOM 2121 N N . PRO A 1 276 ? -7.304 -15.687 -13.480 1.00 98.56 276 PRO A N 1
ATOM 2122 C CA . PRO A 1 276 ? -5.956 -15.146 -13.520 1.00 98.56 276 PRO A CA 1
ATOM 2123 C C . PRO A 1 276 ? -5.544 -14.532 -12.182 1.00 98.56 276 PRO A C 1
ATOM 2125 O O . PRO A 1 276 ? -6.278 -13.737 -11.596 1.00 98.56 276 PRO A O 1
ATOM 2128 N N . LEU A 1 277 ? -4.380 -14.934 -11.687 1.00 98.06 277 LEU A N 1
ATOM 2129 C CA . LEU A 1 277 ? -3.896 -14.544 -10.368 1.00 98.06 277 LEU A CA 1
ATOM 2130 C C . LEU A 1 277 ? -3.022 -13.292 -10.467 1.00 98.06 277 LEU A C 1
ATOM 2132 O O . LEU A 1 277 ? -2.115 -13.243 -11.301 1.00 98.06 277 LEU A O 1
ATOM 2136 N N . GLN A 1 278 ? -3.245 -12.333 -9.570 1.00 97.88 278 GLN A N 1
ATOM 2137 C CA . GLN A 1 278 ? -2.291 -11.275 -9.252 1.00 97.88 278 GLN A CA 1
ATOM 2138 C C . GLN A 1 278 ? -1.788 -11.461 -7.824 1.00 97.88 278 GLN A C 1
ATOM 2140 O O . GLN A 1 278 ? -2.573 -11.647 -6.896 1.00 97.88 278 GLN A O 1
ATOM 2145 N N . SER A 1 279 ? -0.472 -11.378 -7.643 1.00 89.62 279 SER A N 1
ATOM 2146 C CA . SER A 1 279 ? 0.149 -11.401 -6.321 1.00 89.62 279 SER A CA 1
ATOM 2147 C C . SER A 1 279 ? 1.268 -10.370 -6.251 1.00 89.62 279 SER A C 1
ATOM 2149 O O . SER A 1 279 ? 2.052 -10.235 -7.193 1.00 89.62 279 SER A O 1
ATOM 2151 N N . GLY A 1 280 ? 1.313 -9.621 -5.148 1.00 84.12 280 GLY A N 1
ATOM 2152 C CA . GLY A 1 280 ? 2.368 -8.646 -4.876 1.00 84.12 280 GLY A CA 1
ATOM 2153 C C . GLY A 1 280 ? 3.732 -9.279 -4.564 1.00 84.12 280 GLY A C 1
ATOM 2154 O O . GLY A 1 280 ? 3.970 -10.469 -4.757 1.00 84.12 280 GLY A O 1
ATOM 2155 N N . ILE A 1 281 ? 4.656 -8.471 -4.041 1.00 84.00 281 ILE A N 1
ATOM 2156 C CA . ILE A 1 281 ? 5.980 -8.926 -3.587 1.00 84.00 281 ILE A CA 1
ATOM 2157 C C . ILE A 1 281 ? 5.984 -9.110 -2.064 1.00 84.00 281 ILE A C 1
ATOM 2159 O O . ILE A 1 281 ? 5.472 -8.261 -1.337 1.00 84.00 281 ILE A O 1
ATOM 2163 N N . GLY A 1 282 ? 6.621 -10.177 -1.571 1.00 83.38 282 GLY A N 1
ATOM 2164 C CA . GLY A 1 282 ? 6.898 -10.379 -0.143 1.00 83.38 282 GLY A CA 1
ATOM 2165 C C . GLY A 1 282 ? 6.685 -11.815 0.331 1.00 83.38 282 GLY A C 1
ATOM 2166 O O . GLY A 1 282 ? 6.183 -12.658 -0.407 1.00 83.38 282 GLY A O 1
ATOM 2167 N N . ASN A 1 283 ? 7.039 -12.096 1.588 1.00 85.06 283 ASN A N 1
ATOM 2168 C CA . ASN A 1 283 ? 7.015 -13.453 2.157 1.00 85.06 283 ASN A CA 1
ATOM 2169 C C . ASN A 1 283 ? 5.632 -14.107 2.040 1.00 85.06 283 ASN A C 1
ATOM 2171 O O . ASN A 1 283 ? 5.531 -15.274 1.681 1.00 85.06 283 ASN A O 1
ATOM 2175 N N . VAL A 1 284 ? 4.567 -13.349 2.325 1.00 87.31 284 VAL A N 1
ATOM 2176 C CA . VAL A 1 284 ? 3.193 -13.867 2.282 1.00 87.31 284 VAL A CA 1
ATOM 2177 C C . VAL A 1 284 ? 2.751 -14.146 0.846 1.00 87.31 284 VAL A C 1
ATOM 2179 O O . VAL A 1 284 ? 2.192 -15.204 0.586 1.00 87.31 284 VAL A O 1
ATOM 2182 N N . ALA A 1 285 ? 3.069 -13.256 -0.099 1.00 87.44 285 ALA A N 1
ATOM 2183 C CA . ALA A 1 285 ? 2.795 -13.479 -1.519 1.00 87.44 285 ALA A CA 1
ATOM 2184 C C . ALA A 1 285 ? 3.514 -14.737 -2.040 1.00 87.44 285 ALA A C 1
ATOM 2186 O O . ALA A 1 285 ? 2.900 -15.597 -2.670 1.00 87.44 285 ALA A O 1
ATOM 2187 N N . ASN A 1 286 ? 4.791 -14.901 -1.680 1.00 87.44 286 ASN A N 1
ATOM 2188 C CA . ASN A 1 286 ? 5.567 -16.095 -2.010 1.00 87.44 286 ASN A CA 1
ATOM 2189 C C . ASN A 1 286 ? 4.956 -17.365 -1.402 1.00 87.44 286 ASN A C 1
ATOM 2191 O O . ASN A 1 286 ? 4.878 -18.381 -2.088 1.00 87.44 286 ASN A O 1
ATOM 2195 N N . ALA A 1 287 ? 4.476 -17.305 -0.156 1.00 90.75 287 ALA A N 1
ATOM 2196 C CA . ALA A 1 287 ? 3.808 -18.433 0.489 1.00 90.75 287 ALA A CA 1
ATOM 2197 C C . ALA A 1 287 ? 2.482 -18.808 -0.179 1.00 90.75 287 ALA A C 1
ATOM 2199 O O . ALA A 1 287 ? 2.177 -19.991 -0.289 1.00 90.75 287 ALA A O 1
ATOM 2200 N N . ILE A 1 288 ? 1.716 -17.832 -0.672 1.00 91.25 288 ILE A N 1
ATOM 2201 C CA . ILE A 1 288 ? 0.476 -18.092 -1.413 1.00 91.25 288 ILE A CA 1
ATOM 2202 C C . ILE A 1 288 ? 0.783 -18.818 -2.729 1.00 91.25 288 ILE A C 1
ATOM 2204 O O . ILE A 1 288 ? 0.177 -19.851 -3.009 1.00 91.25 288 ILE A O 1
ATOM 2208 N N . VAL A 1 289 ? 1.755 -18.335 -3.514 1.00 91.00 289 VAL A N 1
ATOM 2209 C CA . VAL A 1 289 ? 2.162 -18.998 -4.771 1.00 91.00 289 VAL A CA 1
ATOM 2210 C C . VAL A 1 289 ? 2.742 -20.392 -4.500 1.00 91.00 289 VAL A C 1
ATOM 2212 O O . VAL A 1 289 ? 2.389 -21.348 -5.190 1.00 91.00 289 VAL A O 1
ATOM 2215 N N . GLY A 1 290 ? 3.566 -20.539 -3.458 1.00 89.50 290 GLY A N 1
ATOM 2216 C CA . GLY A 1 290 ? 4.088 -21.835 -3.019 1.00 89.50 290 GLY A CA 1
ATOM 2217 C C . GLY A 1 290 ? 2.979 -22.806 -2.602 1.00 89.50 290 GLY A C 1
ATOM 2218 O O . GLY A 1 290 ? 2.952 -23.947 -3.053 1.00 89.50 290 GLY A O 1
ATOM 2219 N N . GLY A 1 291 ? 1.997 -22.346 -1.829 1.00 91.50 291 GLY A N 1
ATOM 2220 C CA . GLY A 1 291 ? 0.862 -23.172 -1.428 1.00 91.50 291 GLY A CA 1
ATOM 2221 C C . GLY A 1 291 ? -0.037 -23.572 -2.608 1.00 91.50 291 GLY A C 1
ATOM 2222 O O . GLY A 1 291 ? -0.527 -24.700 -2.653 1.00 91.50 291 GLY A O 1
ATOM 2223 N N . LEU A 1 292 ? -0.196 -22.720 -3.630 1.00 93.62 292 LEU A N 1
ATOM 2224 C CA . LEU A 1 292 ? -0.858 -23.112 -4.884 1.00 93.62 292 LEU A CA 1
ATOM 2225 C C . LEU A 1 292 ? -0.106 -24.255 -5.585 1.00 93.62 292 LEU A C 1
ATOM 2227 O O . LEU A 1 292 ? -0.740 -25.181 -6.111 1.00 93.62 292 LEU A O 1
ATOM 2231 N N . ASN A 1 293 ? 1.228 -24.248 -5.526 1.00 91.50 293 ASN A N 1
ATOM 2232 C CA . ASN A 1 293 ? 2.061 -25.327 -6.051 1.00 91.50 293 ASN A CA 1
ATOM 2233 C C . ASN A 1 293 ? 1.851 -26.665 -5.322 1.00 91.50 293 ASN A C 1
ATOM 2235 O O . ASN A 1 293 ? 2.008 -27.724 -5.924 1.00 91.50 293 ASN A O 1
ATOM 2239 N N . GLU A 1 294 ? 1.408 -26.642 -4.068 1.00 90.94 294 GLU A N 1
ATOM 2240 C CA . GLU A 1 294 ? 1.088 -27.837 -3.272 1.00 90.94 294 GLU A CA 1
ATOM 2241 C C . GLU A 1 294 ? -0.404 -28.221 -3.337 1.00 90.94 294 GLU A C 1
ATOM 2243 O O . GLU A 1 294 ? -0.767 -29.369 -3.089 1.00 90.94 294 GLU A O 1
ATOM 2248 N N . SER A 1 295 ? -1.273 -27.289 -3.741 1.00 93.75 295 SER A N 1
ATOM 2249 C CA . SER A 1 295 ? -2.733 -27.469 -3.801 1.00 93.75 295 SER A CA 1
ATOM 2250 C C . SER A 1 295 ? -3.216 -28.434 -4.901 1.00 93.75 295 SER A C 1
ATOM 2252 O O . SER A 1 295 ? -2.442 -28.957 -5.702 1.00 93.75 295 SER A O 1
ATOM 2254 N N . LYS A 1 296 ? -4.532 -28.644 -5.018 1.00 93.88 296 LYS A N 1
ATOM 2255 C CA . LYS A 1 296 ? -5.118 -29.419 -6.130 1.00 93.88 296 LYS A CA 1
ATOM 2256 C C . LYS A 1 296 ? -5.303 -28.629 -7.432 1.00 93.88 296 LYS A C 1
ATOM 2258 O O . LYS A 1 296 ? -5.640 -29.236 -8.449 1.00 93.88 296 LYS A O 1
ATOM 2263 N N . PHE A 1 297 ? -5.099 -27.311 -7.416 1.00 97.69 297 PHE A N 1
ATOM 2264 C CA . PHE A 1 297 ? -5.307 -26.463 -8.589 1.00 97.69 297 PHE A CA 1
ATOM 2265 C C . PHE A 1 297 ? -4.239 -26.703 -9.663 1.00 97.69 297 PHE A C 1
ATOM 2267 O O . PHE A 1 297 ? -3.070 -26.966 -9.365 1.00 97.69 297 PHE A O 1
ATOM 2274 N N . LYS A 1 298 ? -4.667 -26.641 -10.926 1.00 97.31 298 LYS A N 1
ATOM 2275 C CA . LYS A 1 298 ? -3.858 -26.845 -12.136 1.00 97.31 298 LYS A CA 1
ATOM 2276 C C . LYS A 1 298 ? -4.365 -25.917 -13.236 1.00 97.31 298 LYS A C 1
ATOM 2278 O O . LYS A 1 298 ? -5.450 -25.354 -13.090 1.00 97.31 298 LYS A O 1
ATOM 2283 N N . ASN A 1 299 ? -3.611 -25.804 -14.329 1.00 97.88 299 ASN A N 1
ATOM 2284 C CA . ASN A 1 299 ? -3.960 -24.951 -15.469 1.00 97.88 299 ASN A CA 1
ATOM 2285 C C . ASN A 1 299 ? -4.179 -23.490 -15.056 1.00 97.88 299 ASN A C 1
ATOM 2287 O O . ASN A 1 299 ? -5.089 -22.800 -15.525 1.00 97.88 299 ASN A O 1
ATOM 2291 N N . LEU A 1 300 ? -3.365 -23.054 -14.094 1.00 98.38 300 LEU A N 1
ATOM 2292 C CA . LEU A 1 300 ? -3.397 -21.708 -13.564 1.00 98.38 300 LEU A CA 1
ATOM 2293 C C . LEU A 1 300 ? -2.883 -20.748 -14.631 1.00 98.38 300 LEU A C 1
ATOM 2295 O O . LEU A 1 300 ? -2.001 -21.079 -15.424 1.00 98.38 300 LEU A O 1
ATOM 2299 N N . LYS A 1 301 ? -3.413 -19.530 -14.609 1.00 98.50 301 LYS A N 1
ATOM 2300 C CA . LYS A 1 301 ? -2.903 -18.410 -15.395 1.00 98.50 301 LYS A CA 1
ATOM 2301 C C . LYS A 1 301 ? -2.642 -17.227 -14.477 1.00 98.50 301 LYS A C 1
ATOM 2303 O O . LYS A 1 301 ? -3.275 -17.089 -13.430 1.00 98.50 301 LYS A O 1
ATOM 2308 N N . VAL A 1 302 ? -1.708 -16.371 -14.866 1.00 98.38 302 VAL A N 1
ATOM 2309 C CA . VAL A 1 302 ? -1.261 -15.236 -14.053 1.00 98.38 302 VAL A CA 1
ATOM 2310 C C . VAL A 1 302 ? -1.366 -13.952 -14.861 1.00 98.38 302 VAL A C 1
ATOM 2312 O O . VAL A 1 302 ? -0.867 -13.874 -15.980 1.00 98.38 302 VAL A O 1
ATOM 2315 N N . TRP A 1 303 ? -2.003 -12.942 -14.278 1.00 98.69 303 TRP A N 1
ATOM 2316 C CA . TRP A 1 303 ? -2.035 -11.575 -14.788 1.00 98.69 303 TRP A CA 1
ATOM 2317 C C . TRP A 1 303 ? -1.673 -10.656 -13.623 1.00 98.69 303 TRP A C 1
ATOM 2319 O O . TRP A 1 303 ? -2.509 -10.376 -12.769 1.00 98.69 303 TRP A O 1
ATOM 2329 N N . THR A 1 304 ? -0.406 -10.261 -13.541 1.00 97.94 304 THR A N 1
ATOM 2330 C CA . THR A 1 304 ? 0.183 -9.620 -12.355 1.00 97.94 304 THR A CA 1
ATOM 2331 C C . THR A 1 304 ? 1.046 -8.416 -12.739 1.00 97.94 304 THR A C 1
ATOM 2333 O O . THR A 1 304 ? 1.207 -8.109 -13.914 1.00 97.94 304 THR A O 1
ATOM 2336 N N . GLU A 1 305 ? 1.632 -7.727 -11.763 1.00 96.81 305 GLU A N 1
ATOM 2337 C CA . GLU A 1 305 ? 2.695 -6.745 -12.025 1.00 96.81 305 GLU A CA 1
ATOM 2338 C C . GLU A 1 305 ? 4.063 -7.407 -12.160 1.00 96.81 305 GLU A C 1
ATOM 2340 O O . GLU A 1 305 ? 4.848 -7.055 -13.042 1.00 96.81 305 GLU A O 1
ATOM 2345 N N . VAL A 1 306 ? 4.351 -8.362 -11.273 1.00 95.56 306 VAL A N 1
ATOM 2346 C CA . VAL A 1 306 ? 5.695 -8.910 -11.088 1.00 95.56 306 VAL A CA 1
ATOM 2347 C C . VAL A 1 306 ? 5.661 -10.428 -11.020 1.00 95.56 306 VAL A C 1
ATOM 2349 O O . VAL A 1 306 ? 4.912 -11.005 -10.230 1.00 95.56 306 VAL A O 1
ATOM 2352 N N . ILE A 1 307 ? 6.530 -11.062 -11.803 1.00 95.06 307 ILE A N 1
ATOM 2353 C CA . ILE A 1 307 ? 6.853 -12.488 -11.700 1.00 95.06 307 ILE A CA 1
ATOM 2354 C C . ILE A 1 307 ? 8.104 -12.630 -10.822 1.00 95.06 307 ILE A C 1
ATOM 2356 O O . ILE A 1 307 ? 9.101 -11.946 -11.047 1.00 95.06 307 ILE A O 1
ATOM 2360 N N . GLN A 1 308 ? 8.029 -13.501 -9.817 1.00 92.00 308 GLN A N 1
ATOM 2361 C CA . GLN A 1 308 ? 9.083 -13.820 -8.839 1.00 92.00 308 GLN A CA 1
ATOM 2362 C C . GLN A 1 308 ? 9.433 -15.316 -8.890 1.00 92.00 308 GLN A C 1
ATOM 2364 O O . GLN A 1 308 ? 8.742 -16.086 -9.553 1.00 92.00 308 GLN A O 1
ATOM 2369 N N . ASP A 1 309 ? 10.482 -15.752 -8.187 1.00 92.12 309 ASP A N 1
ATOM 2370 C CA . ASP A 1 309 ? 11.032 -17.116 -8.309 1.00 92.12 309 ASP A CA 1
ATOM 2371 C C . ASP A 1 309 ? 9.992 -18.220 -8.079 1.00 92.12 309 ASP A C 1
ATOM 2373 O O . ASP A 1 309 ? 10.016 -19.233 -8.770 1.00 92.12 309 ASP A O 1
ATOM 2377 N N . THR A 1 310 ? 9.031 -18.013 -7.175 1.00 91.62 310 THR A N 1
ATOM 2378 C CA . THR A 1 310 ? 7.974 -18.997 -6.884 1.00 91.62 310 THR A CA 1
ATOM 2379 C C . THR A 1 310 ? 7.093 -19.313 -8.096 1.00 91.62 310 THR A C 1
ATOM 2381 O O . THR A 1 310 ? 6.521 -20.398 -8.175 1.00 91.62 310 THR A O 1
ATOM 2384 N N . PHE A 1 311 ? 7.005 -18.414 -9.081 1.00 94.50 311 PHE A N 1
ATOM 2385 C CA . PHE A 1 311 ? 6.326 -18.699 -10.346 1.00 94.50 311 PHE A CA 1
ATOM 2386 C C . PHE A 1 311 ? 7.145 -19.623 -11.247 1.00 94.50 311 PHE A C 1
ATOM 2388 O O . PHE A 1 311 ? 6.551 -20.416 -11.972 1.00 94.50 311 PHE A O 1
ATOM 2395 N N . LEU A 1 312 ? 8.482 -19.570 -11.187 1.00 95.38 312 LEU A N 1
ATOM 2396 C CA . LEU A 1 312 ? 9.318 -20.547 -11.886 1.00 95.38 312 LEU A CA 1
ATOM 2397 C C . LEU A 1 312 ? 9.058 -21.948 -11.323 1.00 95.38 312 LEU A C 1
ATOM 2399 O O . LEU A 1 312 ? 9.008 -22.904 -12.085 1.00 95.38 312 LEU A O 1
ATOM 2403 N N . ASP A 1 313 ? 8.865 -22.087 -10.008 1.00 94.38 313 ASP A N 1
ATOM 2404 C CA . ASP A 1 313 ? 8.528 -23.385 -9.399 1.00 94.38 313 ASP A CA 1
ATOM 2405 C C . ASP A 1 313 ? 7.144 -23.883 -9.835 1.00 94.38 313 ASP A C 1
ATOM 2407 O O . ASP A 1 313 ? 6.936 -25.081 -10.029 1.00 94.38 313 ASP A O 1
ATOM 2411 N N . LEU A 1 314 ? 6.198 -22.959 -10.023 1.00 94.94 314 LEU A N 1
ATOM 2412 C CA . LEU A 1 314 ? 4.850 -23.266 -10.497 1.00 94.94 314 LEU A CA 1
ATOM 2413 C C . LEU A 1 314 ? 4.820 -23.641 -11.993 1.00 94.94 314 LEU A C 1
ATOM 2415 O O . LEU A 1 314 ? 3.999 -24.465 -12.404 1.00 94.94 314 LEU A O 1
ATOM 2419 N N . PHE A 1 315 ? 5.709 -23.060 -12.806 1.00 97.06 315 PHE A N 1
ATOM 2420 C CA . PHE A 1 315 ? 5.942 -23.499 -14.185 1.00 97.06 315 PHE A CA 1
ATOM 2421 C C . PHE A 1 315 ? 6.548 -24.902 -14.223 1.00 97.06 315 PHE A C 1
ATOM 2423 O O . PHE A 1 315 ? 6.044 -25.764 -14.942 1.00 97.06 315 PHE A O 1
ATOM 2430 N N . ASP A 1 316 ? 7.584 -25.149 -13.421 1.00 96.56 316 ASP A N 1
ATOM 2431 C CA . ASP A 1 316 ? 8.305 -26.425 -13.406 1.00 96.56 316 ASP A CA 1
ATOM 2432 C C . ASP A 1 316 ? 7.433 -27.593 -12.929 1.00 96.56 316 ASP A C 1
ATOM 2434 O O . ASP A 1 316 ? 7.604 -28.725 -13.381 1.00 96.56 316 ASP A O 1
ATOM 2438 N N . SER A 1 317 ? 6.457 -27.332 -12.055 1.00 96.31 317 SER A N 1
ATOM 2439 C CA . SER A 1 317 ? 5.481 -28.342 -11.635 1.00 96.31 317 SER A CA 1
ATOM 2440 C C . SER A 1 317 ? 4.400 -28.640 -12.681 1.00 96.31 317 SER A C 1
ATOM 2442 O O . SER A 1 317 ? 3.603 -29.564 -12.495 1.00 96.31 317 SER A O 1
ATOM 2444 N N . GLY A 1 318 ? 4.342 -27.865 -13.770 1.00 96.25 318 GLY A N 1
ATOM 2445 C CA . GLY A 1 318 ? 3.318 -27.969 -14.808 1.00 96.25 318 GLY A CA 1
ATOM 2446 C C . GLY A 1 318 ? 1.937 -27.471 -14.371 1.00 96.25 318 GLY A C 1
ATOM 2447 O O . GLY A 1 318 ? 0.934 -27.841 -14.981 1.00 96.25 318 GLY A O 1
ATOM 2448 N N . LYS A 1 319 ? 1.853 -26.678 -13.293 1.00 97.38 319 LYS A N 1
ATOM 2449 C CA . LYS A 1 319 ? 0.584 -26.120 -12.799 1.00 97.38 319 LYS A CA 1
ATOM 2450 C C . LYS A 1 319 ? 0.249 -24.751 -13.377 1.00 97.38 319 LYS A C 1
ATOM 2452 O O . LYS A 1 319 ? -0.932 -24.404 -13.394 1.00 97.38 319 LYS A O 1
ATOM 2457 N N . LEU A 1 320 ? 1.254 -23.991 -13.805 1.00 97.75 320 LEU A N 1
ATOM 2458 C CA . LEU A 1 320 ? 1.103 -22.685 -14.442 1.00 97.75 320 LEU A CA 1
ATOM 2459 C C . LEU A 1 320 ? 1.233 -22.811 -15.962 1.00 97.75 320 LEU A C 1
ATOM 2461 O O . LEU A 1 320 ? 2.288 -23.197 -16.461 1.00 97.75 320 LEU A O 1
ATOM 2465 N N . ASP A 1 321 ? 0.175 -22.442 -16.682 1.00 97.94 321 ASP A N 1
ATOM 2466 C CA . ASP A 1 321 ? 0.141 -22.505 -18.146 1.00 97.94 321 ASP A CA 1
ATOM 2467 C C . ASP A 1 321 ? 0.757 -21.245 -18.776 1.00 97.94 321 ASP A C 1
ATOM 2469 O O . ASP A 1 321 ? 1.455 -21.335 -19.784 1.00 97.94 321 ASP A O 1
ATOM 2473 N N . TYR A 1 322 ? 0.496 -20.063 -18.199 1.00 98.56 322 TYR A N 1
ATOM 2474 C CA . TYR A 1 322 ? 0.942 -18.781 -18.757 1.00 98.56 322 TYR A CA 1
ATOM 2475 C C . TYR A 1 322 ? 0.978 -17.655 -17.714 1.00 98.56 322 TYR A C 1
ATOM 2477 O O . TYR A 1 322 ? 0.111 -17.593 -16.834 1.00 98.56 322 TYR A O 1
ATOM 2485 N N . ALA A 1 323 ? 1.920 -16.717 -17.852 1.00 98.31 323 ALA A N 1
ATOM 2486 C CA . ALA A 1 323 ? 2.011 -15.523 -17.014 1.00 98.31 323 ALA A CA 1
ATOM 2487 C C . ALA A 1 323 ? 2.232 -14.239 -17.828 1.00 98.31 323 ALA A C 1
ATOM 2489 O O . ALA A 1 323 ? 3.195 -14.121 -18.581 1.00 98.31 323 ALA A O 1
ATOM 2490 N N . THR A 1 324 ? 1.368 -13.245 -17.616 1.00 98.69 324 THR A N 1
ATOM 2491 C CA . THR A 1 324 ? 1.574 -11.869 -18.082 1.00 98.69 324 THR A CA 1
ATOM 2492 C C . THR A 1 324 ? 1.921 -10.957 -16.916 1.00 98.69 324 THR A C 1
ATOM 2494 O O . THR A 1 324 ? 1.258 -10.994 -15.875 1.00 98.69 324 THR A O 1
ATOM 2497 N N . ALA A 1 325 ? 2.930 -10.110 -17.111 1.00 98.38 325 ALA A N 1
ATOM 2498 C CA . ALA A 1 325 ? 3.374 -9.124 -16.136 1.00 98.38 325 ALA A CA 1
ATOM 2499 C C . ALA A 1 325 ? 3.905 -7.843 -16.785 1.00 98.38 325 ALA A C 1
ATOM 2501 O O . ALA A 1 325 ? 3.919 -7.720 -18.007 1.00 98.38 325 ALA A O 1
ATOM 2502 N N . THR A 1 326 ? 4.363 -6.881 -15.983 1.00 98.44 326 THR A N 1
ATOM 2503 C CA . THR A 1 326 ? 5.216 -5.789 -16.484 1.00 98.44 326 THR A CA 1
ATOM 2504 C C . THR A 1 326 ? 6.699 -6.009 -16.204 1.00 98.44 326 THR A C 1
ATOM 2506 O O . THR A 1 326 ? 7.553 -5.403 -16.857 1.00 98.44 326 THR A O 1
ATOM 2509 N N . SER A 1 327 ? 7.016 -6.895 -15.256 1.00 97.19 327 SER A N 1
ATOM 2510 C CA . SER A 1 327 ? 8.376 -7.143 -14.788 1.00 97.19 327 SER A CA 1
ATOM 2511 C C . SER A 1 327 ? 8.603 -8.599 -14.368 1.00 97.19 327 SER A C 1
ATOM 2513 O O . SER A 1 327 ? 7.737 -9.220 -13.748 1.00 97.19 327 SER A O 1
ATOM 2515 N N . THR A 1 328 ? 9.793 -9.129 -14.654 1.00 95.12 328 THR A N 1
ATOM 2516 C CA . THR A 1 328 ? 10.321 -10.375 -14.079 1.00 95.12 328 THR A CA 1
ATOM 2517 C C . THR A 1 328 ? 11.432 -10.046 -13.089 1.00 95.12 328 THR A C 1
ATOM 2519 O O . THR A 1 328 ? 12.560 -9.746 -13.482 1.00 95.12 328 THR A O 1
ATOM 2522 N N . ARG A 1 329 ? 11.120 -10.102 -11.793 1.00 93.25 329 ARG A N 1
ATOM 2523 C CA . ARG A 1 329 ? 12.055 -9.808 -10.707 1.00 93.25 329 ARG A CA 1
ATOM 2524 C C . ARG A 1 329 ? 12.421 -11.093 -9.981 1.00 93.25 329 ARG A C 1
ATOM 2526 O O . ARG A 1 329 ? 11.769 -11.467 -9.006 1.00 93.25 329 ARG A O 1
ATOM 2533 N N . PHE A 1 330 ? 13.495 -11.722 -10.432 1.00 93.50 330 PHE A N 1
ATOM 2534 C CA . PHE A 1 330 ? 14.019 -12.927 -9.805 1.00 93.50 330 PHE A CA 1
ATOM 2535 C C . PHE A 1 330 ? 15.171 -12.628 -8.853 1.00 93.50 330 PHE A C 1
ATOM 2537 O O . PHE A 1 330 ? 15.812 -11.585 -8.968 1.00 93.50 330 PHE A O 1
ATOM 2544 N N . SER A 1 331 ? 15.457 -13.538 -7.923 1.00 92.88 331 SER A N 1
ATOM 2545 C CA . SER A 1 331 ? 16.742 -13.557 -7.215 1.00 92.88 331 SER A CA 1
ATOM 2546 C C . SER A 1 331 ? 17.900 -13.856 -8.188 1.00 92.88 331 SER A C 1
ATOM 2548 O O . SER A 1 331 ? 17.647 -14.291 -9.315 1.00 92.88 331 SER A O 1
ATOM 2550 N N . PRO A 1 332 ? 19.175 -13.679 -7.790 1.00 91.69 332 PRO A N 1
ATOM 2551 C CA . PRO A 1 332 ? 20.309 -14.063 -8.634 1.00 91.69 332 PRO A CA 1
ATOM 2552 C C . PRO A 1 332 ? 20.248 -15.521 -9.124 1.00 91.69 332 PRO A C 1
ATOM 2554 O O . PRO A 1 332 ? 20.467 -15.785 -10.308 1.00 91.69 332 PRO A O 1
ATOM 2557 N N . ASP A 1 333 ? 19.873 -16.457 -8.248 1.00 93.00 333 ASP A N 1
ATOM 2558 C CA . ASP A 1 333 ? 19.711 -17.871 -8.608 1.00 93.00 333 ASP A CA 1
ATOM 2559 C C . ASP A 1 333 ? 18.483 -18.094 -9.501 1.00 93.00 333 ASP A C 1
ATOM 2561 O O . ASP A 1 333 ? 18.536 -18.887 -10.443 1.00 93.00 333 ASP A O 1
ATOM 2565 N N . GLY A 1 334 ? 17.396 -17.358 -9.259 1.00 94.50 334 GLY A N 1
ATOM 2566 C CA . GLY A 1 334 ? 16.202 -17.390 -10.100 1.00 94.50 334 GLY A CA 1
ATOM 2567 C C . GLY A 1 334 ? 16.475 -16.894 -11.523 1.00 94.50 334 GLY A C 1
ATOM 2568 O O . GLY A 1 334 ? 16.067 -17.543 -12.484 1.00 94.50 334 GLY A O 1
ATOM 2569 N N . PHE A 1 335 ? 17.239 -15.809 -11.686 1.00 94.56 335 PHE A N 1
ATOM 2570 C CA . PHE A 1 335 ? 17.687 -15.341 -13.001 1.00 94.56 335 PHE A CA 1
ATOM 2571 C C . PHE A 1 335 ? 18.584 -16.363 -13.688 1.00 94.56 335 PHE A C 1
ATOM 2573 O O . PHE A 1 335 ? 18.388 -16.645 -14.868 1.00 94.56 335 PHE A O 1
ATOM 2580 N N . LYS A 1 336 ? 19.531 -16.959 -12.954 1.00 94.00 336 LYS A N 1
ATOM 2581 C CA . LYS A 1 336 ? 20.373 -18.027 -13.493 1.00 94.00 336 LYS A CA 1
ATOM 2582 C C . LYS A 1 336 ? 19.517 -19.186 -14.017 1.00 94.00 336 LYS A C 1
ATOM 2584 O O . LYS A 1 336 ? 19.691 -19.595 -15.159 1.00 94.00 336 LYS A O 1
ATOM 2589 N N . ARG A 1 337 ? 18.557 -19.669 -13.220 1.00 95.69 337 ARG A N 1
ATOM 2590 C CA . ARG A 1 337 ? 17.616 -20.726 -13.624 1.00 95.69 337 ARG A CA 1
ATOM 2591 C C . ARG A 1 337 ? 16.792 -20.323 -14.844 1.00 95.69 337 ARG A C 1
ATOM 2593 O O . ARG A 1 337 ? 16.633 -21.135 -15.750 1.00 95.69 337 ARG A O 1
ATOM 2600 N N . PHE A 1 338 ? 16.290 -19.092 -14.873 1.00 95.06 338 PHE A N 1
ATOM 2601 C CA . PHE A 1 338 ? 15.504 -18.571 -15.986 1.00 95.06 338 PHE A CA 1
ATOM 2602 C C . PHE A 1 338 ? 16.310 -18.543 -17.292 1.00 95.06 338 PHE A C 1
ATOM 2604 O O . PHE A 1 338 ? 15.825 -19.008 -18.318 1.00 95.06 338 PHE A O 1
ATOM 2611 N N . TYR A 1 339 ? 17.557 -18.070 -17.250 1.00 93.69 339 TYR A N 1
ATOM 2612 C CA . TYR A 1 339 ? 18.422 -17.998 -18.429 1.00 93.69 339 TYR A CA 1
ATOM 2613 C C . TYR A 1 339 ? 18.925 -19.368 -18.892 1.00 93.69 339 TYR A C 1
ATOM 2615 O O . TYR A 1 339 ? 18.921 -19.636 -20.091 1.00 93.69 339 TYR A O 1
ATOM 2623 N N . ASP A 1 340 ? 19.301 -20.251 -17.964 1.00 95.56 340 ASP A N 1
ATOM 2624 C CA . ASP A 1 340 ? 19.758 -21.608 -18.292 1.00 95.56 340 ASP A CA 1
ATOM 2625 C C . ASP A 1 340 ? 18.649 -22.462 -18.933 1.00 95.56 340 ASP A C 1
ATOM 2627 O O . ASP A 1 340 ? 18.946 -23.409 -19.659 1.00 95.56 340 ASP A O 1
ATOM 2631 N N . ASN A 1 341 ? 17.378 -22.130 -18.678 1.00 95.50 341 ASN A N 1
ATOM 2632 C CA . ASN A 1 341 ? 16.208 -22.861 -19.171 1.00 95.50 341 ASN A CA 1
ATOM 2633 C C . ASN A 1 341 ? 15.274 -21.964 -20.000 1.00 95.50 341 ASN A C 1
ATOM 2635 O O . ASN A 1 341 ? 14.055 -22.114 -19.949 1.00 95.50 341 ASN A O 1
ATOM 2639 N N . TRP A 1 342 ? 15.842 -21.025 -20.761 1.00 93.62 342 TRP A N 1
ATOM 2640 C CA . TRP A 1 342 ? 15.100 -20.014 -21.522 1.00 93.62 342 TRP A CA 1
ATOM 2641 C C . TRP A 1 342 ? 13.931 -20.585 -22.338 1.00 93.62 342 TRP A C 1
ATOM 2643 O O . TRP A 1 342 ? 12.795 -20.134 -22.192 1.00 93.62 342 TRP A O 1
ATOM 2653 N N . ASP A 1 343 ? 14.188 -21.626 -23.134 1.00 93.38 343 ASP A N 1
ATOM 2654 C CA . ASP A 1 343 ? 13.195 -22.241 -24.027 1.00 93.38 343 ASP A CA 1
ATOM 2655 C C . ASP A 1 343 ? 12.029 -22.912 -23.280 1.00 93.38 343 ASP A C 1
ATOM 2657 O O . ASP A 1 343 ? 10.988 -23.170 -23.875 1.00 93.38 343 ASP A O 1
ATOM 2661 N N . ALA A 1 344 ? 12.175 -23.195 -21.980 1.00 93.75 344 ALA A N 1
ATOM 2662 C CA . ALA A 1 344 ? 11.107 -23.768 -21.161 1.00 93.75 344 ALA A CA 1
ATOM 2663 C C . ALA A 1 344 ? 10.121 -22.714 -20.621 1.00 93.75 344 ALA A C 1
ATOM 2665 O O . ALA A 1 344 ? 9.013 -23.078 -20.199 1.00 93.75 344 ALA A O 1
ATOM 2666 N N . TYR A 1 345 ? 10.530 -21.438 -20.609 1.00 95.75 345 TYR A N 1
ATOM 2667 C CA . TYR A 1 345 ? 9.799 -20.329 -19.990 1.00 95.75 345 TYR A CA 1
ATOM 2668 C C . TYR A 1 345 ? 9.389 -19.224 -20.972 1.00 95.75 345 TYR A C 1
ATOM 2670 O O . TYR A 1 345 ? 8.332 -18.621 -20.793 1.00 95.75 345 TYR A O 1
ATOM 2678 N N . ALA A 1 346 ? 10.220 -18.916 -21.971 1.00 92.75 346 ALA A N 1
ATOM 2679 C CA . ALA A 1 346 ? 10.086 -17.723 -22.810 1.00 92.75 346 ALA A CA 1
ATOM 2680 C C . ALA A 1 346 ? 8.765 -17.660 -23.593 1.00 92.75 346 ALA A C 1
ATOM 2682 O O . ALA A 1 346 ? 8.216 -16.578 -23.787 1.00 92.75 346 ALA A O 1
ATOM 2683 N N . ASP A 1 347 ? 8.226 -18.805 -24.012 1.00 94.06 347 ASP A N 1
ATOM 2684 C CA . ASP A 1 347 ? 6.948 -18.910 -24.722 1.00 94.06 347 ASP A CA 1
ATOM 2685 C C . ASP A 1 347 ? 5.721 -18.791 -23.800 1.00 94.06 347 ASP A C 1
ATOM 2687 O O . ASP A 1 347 ? 4.613 -18.561 -24.286 1.00 94.06 347 ASP A O 1
ATOM 2691 N N . LYS A 1 348 ? 5.915 -18.888 -22.478 1.00 96.94 348 LYS A N 1
ATOM 2692 C CA . LYS A 1 348 ? 4.864 -18.845 -21.443 1.00 96.94 348 LYS A CA 1
ATOM 2693 C C . LYS A 1 348 ? 4.839 -17.547 -20.636 1.00 96.94 348 LYS A C 1
ATOM 2695 O O . LYS A 1 348 ? 3.987 -17.390 -19.756 1.00 96.94 348 LYS A O 1
ATOM 2700 N N . ILE A 1 349 ? 5.777 -16.636 -20.893 1.00 97.94 349 ILE A N 1
ATOM 2701 C CA . ILE A 1 349 ? 5.895 -15.348 -20.205 1.00 97.94 349 ILE A CA 1
ATOM 2702 C C . ILE A 1 349 ? 5.697 -14.209 -21.200 1.00 97.94 349 ILE A C 1
ATOM 2704 O O . ILE A 1 349 ? 6.282 -14.194 -22.281 1.00 97.94 349 ILE A O 1
ATOM 2708 N N . LEU A 1 350 ? 4.902 -13.220 -20.793 1.00 98.56 350 LEU A N 1
ATOM 2709 C CA . LEU A 1 350 ? 4.651 -12.013 -21.568 1.00 98.56 350 LEU A CA 1
ATOM 2710 C C . LEU A 1 350 ? 4.783 -10.755 -20.711 1.00 98.56 350 LEU A C 1
ATOM 2712 O O . LEU A 1 350 ? 4.174 -10.639 -19.650 1.00 98.56 350 LEU A O 1
ATOM 2716 N N . LEU A 1 351 ? 5.565 -9.791 -21.187 1.00 98.75 351 LEU A N 1
ATOM 2717 C CA . LEU A 1 351 ? 5.841 -8.531 -20.508 1.00 98.75 351 LEU A CA 1
ATOM 2718 C C . LEU A 1 351 ? 5.190 -7.353 -21.238 1.00 98.75 351 LEU A C 1
ATOM 2720 O O . LEU A 1 351 ? 5.419 -7.142 -22.427 1.00 98.75 351 LEU A O 1
ATOM 2724 N N . ARG A 1 352 ? 4.404 -6.549 -20.522 1.00 98.62 352 ARG A N 1
ATOM 2725 C CA . ARG A 1 352 ? 3.651 -5.405 -21.064 1.00 98.62 352 ARG A CA 1
ATOM 2726 C C . ARG A 1 352 ? 3.964 -4.119 -20.321 1.00 98.62 352 ARG A C 1
ATOM 2728 O O . ARG A 1 352 ? 4.429 -4.150 -19.181 1.00 98.62 352 ARG A O 1
ATOM 2735 N N . SER A 1 353 ? 3.635 -2.977 -20.928 1.00 97.88 353 SER A N 1
ATOM 2736 C CA . SER A 1 353 ? 3.619 -1.696 -20.204 1.00 97.88 353 SER A CA 1
ATOM 2737 C C . SER A 1 353 ? 2.751 -1.806 -18.948 1.00 97.88 353 SER A C 1
ATOM 2739 O O . SER A 1 353 ? 1.724 -2.497 -18.940 1.00 97.88 353 SER A O 1
ATOM 2741 N N . GLN A 1 354 ? 3.141 -1.110 -17.883 1.00 98.19 354 GLN A N 1
ATOM 2742 C CA . GLN A 1 354 ? 2.332 -1.020 -16.666 1.00 98.19 354 GLN A CA 1
ATOM 2743 C C . GLN A 1 354 ? 0.971 -0.353 -16.928 1.00 98.19 354 GLN A C 1
ATOM 2745 O O . GLN A 1 354 ? -0.000 -0.653 -16.244 1.00 98.19 354 GLN A O 1
ATOM 2750 N N . ALA A 1 355 ? 0.858 0.475 -17.977 1.00 97.56 355 ALA A N 1
ATOM 2751 C CA . ALA A 1 355 ? -0.422 1.031 -18.419 1.00 97.56 355 ALA A CA 1
ATOM 2752 C C . ALA A 1 355 ? -1.415 -0.048 -18.896 1.00 97.56 355 ALA A C 1
ATOM 2754 O O . ALA A 1 355 ? -2.623 0.177 -18.858 1.00 97.56 355 ALA A O 1
ATOM 2755 N N . VAL A 1 356 ? -0.913 -1.208 -19.340 1.00 98.06 356 VAL A N 1
ATOM 2756 C CA . VAL A 1 356 ? -1.712 -2.333 -19.853 1.00 98.06 356 VAL A CA 1
ATOM 2757 C C . VAL A 1 356 ? -1.862 -3.428 -18.803 1.00 98.06 356 VAL A C 1
ATOM 2759 O O . VAL A 1 356 ? -2.980 -3.832 -18.500 1.00 98.06 356 VAL A O 1
ATOM 2762 N N . SER A 1 357 ? -0.760 -3.901 -18.214 1.00 98.06 357 SER A N 1
ATOM 2763 C CA . SER A 1 357 ? -0.805 -4.955 -17.181 1.00 98.06 357 SER A CA 1
ATOM 2764 C C . SER A 1 357 ? -1.637 -4.546 -15.962 1.00 98.06 357 SER A C 1
ATOM 2766 O O . SER A 1 357 ? -2.311 -5.393 -15.380 1.00 98.06 357 SER A O 1
ATOM 2768 N N . ASN A 1 358 ? -1.708 -3.250 -15.646 1.00 98.62 358 ASN A N 1
ATOM 2769 C CA . ASN A 1 358 ? -2.539 -2.738 -14.559 1.00 98.62 358 ASN A CA 1
ATOM 2770 C C . ASN A 1 358 ? -3.853 -2.102 -15.048 1.00 98.62 358 ASN A C 1
ATOM 2772 O O . ASN A 1 358 ? -4.534 -1.437 -14.270 1.00 98.62 358 ASN A O 1
ATOM 2776 N N . ALA A 1 359 ? -4.226 -2.241 -16.324 1.00 98.19 359 ALA A N 1
ATOM 2777 C CA . ALA A 1 359 ? -5.395 -1.552 -16.865 1.00 98.19 359 ALA A CA 1
ATOM 2778 C C . ALA A 1 359 ? -6.699 -2.040 -16.199 1.00 98.19 359 ALA A C 1
ATOM 2780 O O . ALA A 1 359 ? -7.034 -3.224 -16.326 1.00 98.19 359 ALA A O 1
ATOM 2781 N N . PRO A 1 360 ? -7.504 -1.143 -15.592 1.00 98.56 360 PRO A N 1
ATOM 2782 C CA . PRO A 1 360 ? -8.791 -1.498 -14.987 1.00 98.56 360 PRO A CA 1
ATOM 2783 C C . PRO A 1 360 ? -9.724 -2.297 -15.908 1.00 98.56 360 PRO A C 1
ATOM 2785 O O . PRO A 1 360 ? -10.340 -3.272 -15.477 1.00 98.56 360 PRO A O 1
ATOM 2788 N N . GLU A 1 361 ? -9.790 -1.923 -17.193 1.00 98.00 361 GLU A N 1
ATOM 2789 C CA . GLU A 1 361 ? -10.603 -2.602 -18.214 1.00 98.00 361 GLU A CA 1
ATOM 2790 C C . GLU A 1 361 ? -10.244 -4.088 -18.339 1.00 98.00 361 GLU A C 1
ATOM 2792 O O . GLU A 1 361 ? -11.132 -4.938 -18.401 1.00 98.00 361 GLU A O 1
ATOM 2797 N N . ILE A 1 362 ? -8.947 -4.405 -18.344 1.00 98.56 362 ILE A N 1
ATOM 2798 C CA . ILE A 1 362 ? -8.454 -5.768 -18.550 1.00 98.56 362 ILE A CA 1
ATOM 2799 C C . ILE A 1 362 ? -8.590 -6.575 -17.263 1.00 98.56 362 ILE A C 1
ATOM 2801 O O . ILE A 1 362 ? -9.112 -7.688 -17.299 1.00 98.56 362 ILE A O 1
ATOM 2805 N N . ILE A 1 363 ? -8.205 -5.996 -16.121 1.00 98.81 363 ILE A N 1
ATOM 2806 C CA . ILE A 1 363 ? -8.329 -6.638 -14.804 1.00 98.81 363 ILE A CA 1
ATOM 2807 C C . ILE A 1 363 ? -9.779 -7.081 -14.573 1.00 98.81 363 ILE A C 1
ATOM 2809 O O . ILE A 1 363 ? -10.030 -8.232 -14.199 1.00 98.81 363 ILE A O 1
ATOM 2813 N N . LYS A 1 364 ? -10.744 -6.200 -14.879 1.00 98.75 364 LYS A N 1
ATOM 2814 C CA . LYS A 1 364 ? -12.166 -6.515 -14.736 1.00 98.75 364 LYS A CA 1
ATOM 2815 C C . LYS A 1 364 ? -12.647 -7.543 -15.751 1.00 98.75 364 LYS A C 1
ATOM 2817 O O . LYS A 1 364 ? -13.388 -8.450 -15.376 1.00 98.75 364 LYS A O 1
ATOM 2822 N N . ARG A 1 365 ? -12.239 -7.418 -17.019 1.00 98.62 365 ARG A N 1
ATOM 2823 C CA . ARG A 1 365 ? -12.643 -8.333 -18.098 1.00 98.62 365 ARG A CA 1
ATOM 2824 C C . ARG A 1 365 ? -12.160 -9.761 -17.856 1.00 98.62 365 ARG A C 1
ATOM 2826 O O . ARG A 1 365 ? -12.930 -10.692 -18.061 1.00 98.62 365 ARG A O 1
ATOM 2833 N N . LEU A 1 366 ? -10.916 -9.923 -17.411 1.00 98.69 366 LEU A N 1
ATOM 2834 C CA . LEU A 1 366 ? -10.326 -11.228 -17.111 1.00 98.69 366 LEU A CA 1
ATOM 2835 C C . LEU A 1 366 ? -10.828 -11.816 -15.783 1.00 98.69 366 LEU A C 1
ATOM 2837 O O . LEU A 1 366 ? -10.670 -13.012 -15.547 1.00 98.69 366 LEU A O 1
ATOM 2841 N N . GLY A 1 367 ? -11.426 -10.993 -14.914 1.00 98.50 367 GLY A N 1
ATOM 2842 C CA . GLY A 1 367 ? -11.878 -11.422 -13.593 1.00 98.50 367 GLY A CA 1
ATOM 2843 C C . GLY A 1 367 ? -10.715 -11.808 -12.679 1.00 98.50 367 GLY A C 1
ATOM 2844 O O . GLY A 1 367 ? -10.785 -12.832 -12.006 1.00 98.50 367 GLY A O 1
ATOM 2845 N N . VAL A 1 368 ? -9.645 -11.009 -12.672 1.00 98.81 368 VAL A N 1
ATOM 2846 C CA . VAL A 1 368 ? -8.415 -11.292 -11.910 1.00 98.81 368 VAL A CA 1
ATOM 2847 C C . VAL A 1 368 ? -8.710 -11.480 -10.417 1.00 98.81 368 VAL A C 1
ATOM 2849 O O . VAL A 1 368 ? -9.548 -10.776 -9.860 1.00 98.81 368 VAL A O 1
ATOM 2852 N N . ILE A 1 369 ? -8.011 -12.396 -9.747 1.00 98.69 369 ILE A N 1
ATOM 2853 C CA . ILE A 1 369 ? -7.992 -12.504 -8.280 1.00 98.69 369 ILE A CA 1
ATOM 2854 C C . ILE A 1 369 ? -6.824 -11.655 -7.770 1.00 98.69 369 ILE A C 1
ATOM 2856 O O . ILE A 1 369 ? -5.667 -11.994 -8.021 1.00 98.69 369 ILE A O 1
ATOM 2860 N N . GLY A 1 370 ? -7.123 -10.541 -7.098 1.00 98.19 370 GLY A N 1
ATOM 2861 C CA . GLY A 1 370 ? -6.127 -9.587 -6.606 1.00 98.19 370 GLY A CA 1
ATOM 2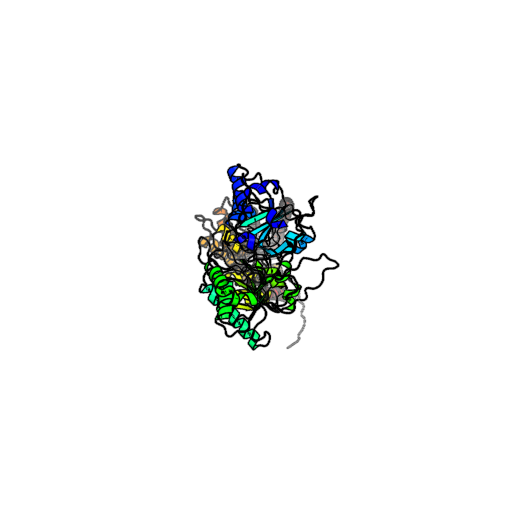862 C C . GLY A 1 370 ? -5.746 -9.857 -5.155 1.00 98.19 370 GLY A C 1
ATOM 2863 O O . GLY A 1 370 ? -6.619 -9.878 -4.289 1.00 98.19 370 GLY A O 1
ATOM 2864 N N . MET A 1 371 ? -4.452 -10.038 -4.878 1.00 97.62 371 MET A N 1
ATOM 2865 C CA . MET A 1 371 ? -3.931 -10.380 -3.547 1.00 97.62 371 MET A CA 1
ATOM 2866 C C . MET A 1 371 ? -2.771 -9.457 -3.169 1.00 97.62 371 MET A C 1
ATOM 2868 O O . MET A 1 371 ? -1.712 -9.482 -3.805 1.00 97.62 371 MET A O 1
ATOM 2872 N N . ASN A 1 372 ? -2.966 -8.634 -2.134 1.00 97.00 372 ASN A N 1
ATOM 2873 C CA . ASN A 1 372 ? -2.014 -7.591 -1.747 1.00 97.00 372 ASN A CA 1
ATOM 2874 C C . ASN A 1 372 ? -1.777 -7.529 -0.230 1.00 97.00 372 ASN A C 1
ATOM 2876 O O . ASN A 1 372 ? -2.536 -8.072 0.570 1.00 97.00 372 ASN A O 1
ATOM 2880 N N . THR A 1 373 ? -0.677 -6.880 0.167 1.00 95.19 373 THR A N 1
ATOM 2881 C CA . THR A 1 373 ? -0.275 -6.731 1.575 1.00 95.19 373 THR A CA 1
ATOM 2882 C C . THR A 1 373 ? -0.440 -5.286 2.040 1.00 95.19 373 THR A C 1
ATOM 2884 O O . THR A 1 373 ? 0.252 -4.417 1.508 1.00 95.19 373 THR A O 1
ATOM 2887 N N . PRO A 1 374 ? -1.270 -5.022 3.060 1.00 96.25 374 PRO A N 1
ATOM 2888 C CA . PRO A 1 374 ? -1.364 -3.716 3.692 1.00 96.25 374 PRO A CA 1
ATOM 2889 C C . PRO A 1 374 ? -0.337 -3.549 4.829 1.00 96.25 374 PRO A C 1
ATOM 2891 O O . PRO A 1 374 ? 0.225 -4.510 5.365 1.00 96.25 374 PRO A O 1
ATOM 2894 N N . VAL A 1 375 ? -0.134 -2.300 5.243 1.00 96.19 375 VAL A N 1
ATOM 2895 C CA . VAL A 1 375 ? 0.462 -1.910 6.530 1.00 96.19 375 VAL A CA 1
ATOM 2896 C C . VAL A 1 375 ? -0.478 -2.281 7.678 1.00 96.19 375 VAL A C 1
ATOM 2898 O O . VAL A 1 375 ? -0.056 -2.923 8.642 1.00 96.19 375 VAL A O 1
ATOM 2901 N N . GLU A 1 376 ? -1.743 -1.881 7.558 1.00 98.44 376 GLU A N 1
ATOM 2902 C CA . GLU A 1 376 ? -2.818 -2.127 8.521 1.00 98.44 376 GLU A CA 1
ATOM 2903 C C . GLU A 1 376 ? -4.177 -2.128 7.808 1.00 98.44 376 GLU A C 1
ATOM 2905 O O . GLU A 1 376 ? -4.348 -1.478 6.775 1.00 98.44 376 GLU A O 1
ATOM 2910 N N . VAL A 1 377 ? -5.133 -2.857 8.376 1.00 98.81 377 VAL A N 1
ATOM 2911 C CA . VAL A 1 377 ? -6.539 -2.909 7.959 1.00 98.81 377 VAL A CA 1
ATOM 2912 C C . VAL A 1 377 ? -7.383 -2.534 9.164 1.00 98.81 377 VAL A C 1
ATOM 2914 O O . VAL A 1 377 ? -7.068 -2.945 10.283 1.00 98.81 377 VAL A O 1
ATOM 2917 N N . ASP A 1 378 ? -8.446 -1.765 8.974 1.00 98.88 378 ASP A N 1
ATOM 2918 C CA . ASP A 1 378 ? -9.366 -1.489 10.067 1.00 98.88 378 ASP A CA 1
ATOM 2919 C C . ASP A 1 378 ? -10.522 -2.481 10.155 1.00 98.88 378 ASP A C 1
ATOM 2921 O O . ASP A 1 378 ? -10.762 -3.306 9.272 1.00 98.88 378 ASP A O 1
ATOM 2925 N N . ILE A 1 379 ? -11.244 -2.424 11.270 1.00 98.88 379 ILE A N 1
ATOM 2926 C CA . ILE A 1 379 ? -12.383 -3.309 11.518 1.00 98.88 379 ILE A CA 1
ATOM 2927 C C . ILE A 1 379 ? -13.501 -3.146 10.470 1.00 98.88 379 ILE A C 1
ATOM 2929 O O . ILE A 1 379 ? -14.331 -4.036 10.342 1.00 98.88 379 ILE A O 1
ATOM 2933 N N . TYR A 1 380 ? -13.522 -2.075 9.674 1.00 98.88 380 TYR A N 1
ATOM 2934 C CA . TYR A 1 380 ? -14.532 -1.852 8.636 1.00 98.88 380 TYR A CA 1
ATOM 2935 C C . TYR A 1 380 ? -14.100 -2.296 7.237 1.00 98.88 380 TYR A C 1
ATOM 2937 O O . TYR A 1 380 ? -14.925 -2.285 6.323 1.00 98.88 380 TYR A O 1
ATOM 2945 N N . ALA A 1 381 ? -12.879 -2.821 7.107 1.00 98.56 381 ALA A N 1
ATOM 2946 C CA . ALA A 1 381 ? -12.238 -3.214 5.855 1.00 98.56 381 ALA A CA 1
ATOM 2947 C C . ALA A 1 381 ? -11.725 -2.037 5.010 1.00 98.56 381 ALA A C 1
ATOM 2949 O O . ALA A 1 381 ? -11.657 -2.156 3.792 1.00 98.56 381 ALA A O 1
ATOM 2950 N N . HIS A 1 382 ? -11.305 -0.930 5.619 1.00 98.81 382 HIS A N 1
ATOM 2951 C CA . HIS A 1 382 ? -10.381 -0.016 4.941 1.00 98.81 382 HIS A CA 1
ATOM 2952 C C . HIS A 1 382 ? -8.951 -0.535 5.088 1.00 98.81 382 HIS A C 1
ATOM 2954 O O . HIS A 1 382 ? -8.625 -1.196 6.078 1.00 98.81 382 HIS A O 1
ATOM 2960 N N . ALA A 1 383 ? -8.080 -0.221 4.130 1.00 98.50 383 ALA A N 1
ATOM 2961 C CA . ALA A 1 383 ? -6.672 -0.595 4.193 1.00 98.50 383 ALA A CA 1
ATOM 2962 C C . ALA A 1 383 ? -5.731 0.588 3.951 1.00 98.50 383 ALA A C 1
ATOM 2964 O O . ALA A 1 383 ? -5.957 1.451 3.101 1.00 98.50 383 ALA A O 1
ATOM 2965 N N . ASN A 1 384 ? -4.634 0.568 4.704 1.00 98.56 384 ASN A N 1
ATOM 2966 C CA . ASN A 1 384 ? -3.463 1.416 4.548 1.00 98.56 384 ASN A CA 1
ATOM 2967 C C . ASN A 1 384 ? -2.341 0.561 3.960 1.00 98.56 384 ASN A C 1
ATOM 2969 O O . ASN A 1 384 ? -1.934 -0.413 4.588 1.00 98.56 384 ASN A O 1
ATOM 2973 N N . SER A 1 385 ? -1.815 0.918 2.800 1.00 97.00 385 SER A N 1
ATOM 2974 C CA . SER A 1 385 ? -0.708 0.245 2.114 1.00 97.00 385 SER A CA 1
ATOM 2975 C C . SER A 1 385 ? 0.579 1.082 2.101 1.00 97.00 385 SER A C 1
ATOM 2977 O O . SER A 1 385 ? 1.651 0.552 1.802 1.00 97.00 385 SER A O 1
ATOM 2979 N N . THR A 1 386 ? 0.513 2.370 2.455 1.00 97.56 386 THR A N 1
ATOM 2980 C CA . THR A 1 386 ? 1.607 3.320 2.198 1.00 97.56 386 THR A CA 1
ATOM 2981 C C . THR A 1 386 ? 2.199 3.976 3.443 1.00 97.56 386 THR A C 1
ATOM 2983 O O . THR A 1 386 ? 3.426 4.047 3.565 1.00 97.56 386 THR A O 1
ATOM 2986 N N . CYS A 1 387 ? 1.372 4.464 4.369 1.00 97.94 387 CYS A N 1
ATOM 2987 C CA . CYS A 1 387 ? 1.782 5.467 5.353 1.00 97.94 387 CYS A CA 1
ATOM 2988 C C . CYS A 1 387 ? 1.752 4.925 6.784 1.00 97.94 387 CYS A C 1
ATOM 2990 O O . CYS A 1 387 ? 0.713 4.904 7.442 1.00 97.94 387 CYS A O 1
ATOM 2992 N N . VAL A 1 388 ? 2.915 4.557 7.327 1.00 97.06 388 VAL A N 1
ATOM 2993 C CA . VAL A 1 388 ? 3.015 4.143 8.735 1.00 97.06 388 VAL A CA 1
ATOM 2994 C C . VAL A 1 388 ? 2.661 5.316 9.648 1.00 97.06 388 VAL A C 1
ATOM 2996 O O . VAL A 1 388 ? 3.223 6.407 9.510 1.00 97.06 388 VAL A O 1
ATOM 2999 N N . SER A 1 389 ? 1.750 5.076 10.597 1.00 95.94 389 SER A N 1
ATOM 3000 C CA . SER A 1 389 ? 1.226 6.098 11.516 1.00 95.94 389 SER A CA 1
ATOM 3001 C C . SER A 1 389 ? 0.680 7.329 10.774 1.00 95.94 389 SER A C 1
ATOM 3003 O O . SER A 1 389 ? 0.866 8.463 11.217 1.00 95.94 389 SER A O 1
ATOM 3005 N N . GLY A 1 390 ? 0.081 7.112 9.600 1.00 96.81 390 GLY A N 1
ATOM 3006 C CA . GLY A 1 390 ? -0.605 8.124 8.795 1.00 96.81 390 GLY A CA 1
ATOM 3007 C C . GLY A 1 390 ? 0.288 9.136 8.078 1.00 96.81 390 GLY A C 1
ATOM 3008 O O . GLY A 1 390 ? -0.224 9.993 7.367 1.00 96.81 390 GLY A O 1
ATOM 3009 N N . THR A 1 391 ? 1.610 9.080 8.263 1.00 96.81 391 THR A N 1
ATOM 3010 C CA . THR A 1 391 ? 2.514 10.154 7.801 1.00 96.81 391 THR A CA 1
ATOM 3011 C C . THR A 1 391 ? 3.813 9.664 7.179 1.00 96.81 391 THR A C 1
ATOM 3013 O O . THR A 1 391 ? 4.359 10.339 6.309 1.00 96.81 391 THR A O 1
ATOM 3016 N N . ARG A 1 392 ? 4.340 8.509 7.604 1.00 97.75 392 ARG A N 1
ATOM 3017 C CA . ARG A 1 392 ? 5.628 8.012 7.114 1.00 97.75 392 ARG A CA 1
ATOM 3018 C C . ARG A 1 392 ? 5.431 7.088 5.915 1.00 97.75 392 ARG A C 1
ATOM 3020 O O . ARG A 1 392 ? 5.117 5.913 6.103 1.00 97.75 392 ARG A O 1
ATOM 3027 N N . MET A 1 393 ? 5.685 7.605 4.716 1.00 97.94 393 MET A N 1
ATOM 3028 C CA . MET A 1 393 ? 5.671 6.855 3.460 1.00 97.94 393 MET A CA 1
ATOM 3029 C C . MET A 1 393 ? 6.672 5.694 3.499 1.00 97.94 393 MET A C 1
ATOM 3031 O O . MET A 1 393 ? 7.846 5.889 3.838 1.00 97.94 393 MET A O 1
ATOM 3035 N N . LEU A 1 394 ? 6.210 4.498 3.133 1.00 94.94 394 LEU A N 1
ATOM 3036 C CA . LEU A 1 394 ? 7.042 3.316 2.929 1.00 94.94 394 LEU A CA 1
ATOM 3037 C C . LEU A 1 394 ? 7.634 3.301 1.519 1.00 94.94 394 LEU A C 1
ATOM 3039 O O . LEU A 1 394 ? 8.809 3.622 1.346 1.00 94.94 394 LEU A O 1
ATOM 3043 N N . ASN A 1 395 ? 6.809 2.959 0.527 1.00 94.38 395 ASN A N 1
ATOM 3044 C CA . ASN A 1 395 ? 7.236 2.721 -0.853 1.00 94.38 395 ASN A CA 1
ATOM 3045 C C . ASN A 1 395 ? 6.385 3.521 -1.857 1.00 94.38 395 ASN A C 1
ATOM 3047 O O . ASN A 1 395 ? 6.923 4.283 -2.665 1.00 94.38 395 ASN A O 1
ATOM 3051 N N . GLY A 1 396 ? 5.063 3.366 -1.763 1.00 93.94 396 GLY A N 1
ATOM 3052 C CA . GLY A 1 396 ? 4.035 3.989 -2.599 1.00 93.94 396 GLY A CA 1
ATOM 3053 C C . GLY A 1 396 ? 2.868 3.019 -2.816 1.00 93.94 396 GLY A C 1
ATOM 3054 O O . GLY A 1 396 ? 3.012 1.826 -2.551 1.00 93.94 396 GLY A O 1
ATOM 3055 N N . LEU A 1 397 ? 1.729 3.519 -3.295 1.00 95.00 397 LEU A N 1
ATOM 3056 C CA . LEU A 1 397 ? 0.505 2.734 -3.517 1.00 95.00 397 LEU A CA 1
ATOM 3057 C C . LEU A 1 397 ? 0.714 1.513 -4.431 1.00 95.00 397 LEU A C 1
ATOM 3059 O O . LEU A 1 397 ? 0.132 0.444 -4.216 1.00 95.00 397 LEU A O 1
ATOM 3063 N N . GLY A 1 398 ? 1.552 1.672 -5.459 1.00 95.44 398 GLY A N 1
ATOM 3064 C CA . GLY A 1 398 ? 1.790 0.644 -6.469 1.00 95.44 398 GLY A CA 1
ATOM 3065 C C . GLY A 1 398 ? 0.537 0.342 -7.301 1.00 95.44 398 GLY A C 1
ATOM 3066 O O . GLY A 1 398 ? -0.337 1.196 -7.463 1.00 95.44 398 GLY A O 1
ATOM 3067 N N . GLY A 1 399 ? 0.445 -0.877 -7.836 1.00 96.62 399 GLY A N 1
ATOM 3068 C CA . GLY A 1 399 ? -0.730 -1.353 -8.562 1.00 96.62 399 GLY A CA 1
ATOM 3069 C C . GLY A 1 399 ? -1.829 -1.909 -7.662 1.00 96.62 399 GLY A C 1
ATOM 3070 O O . GLY A 1 399 ? -2.880 -2.294 -8.165 1.00 96.62 399 GLY A O 1
ATOM 3071 N N . SER A 1 400 ? -1.639 -1.942 -6.339 1.00 96.38 400 SER A N 1
ATOM 3072 C CA . SER A 1 400 ? -2.580 -2.582 -5.407 1.00 96.38 400 SER A CA 1
ATOM 3073 C C . SER A 1 400 ? -4.025 -2.112 -5.617 1.00 96.38 400 SER A C 1
ATOM 3075 O O . SER A 1 400 ? -4.928 -2.928 -5.774 1.00 96.38 400 SER A O 1
ATOM 3077 N N . ALA A 1 401 ? -4.251 -0.803 -5.716 1.00 95.44 401 ALA A N 1
ATOM 3078 C CA . ALA A 1 401 ? -5.579 -0.247 -5.947 1.00 95.44 401 ALA A CA 1
ATOM 3079 C C . ALA A 1 401 ? -6.070 -0.392 -7.404 1.00 95.44 401 ALA A C 1
ATOM 3081 O O . ALA A 1 401 ? -7.280 -0.447 -7.617 1.00 95.44 401 ALA A O 1
ATOM 3082 N N . ASP A 1 402 ? -5.176 -0.518 -8.397 1.00 98.50 402 ASP A N 1
ATOM 3083 C CA . ASP A 1 402 ? -5.569 -0.877 -9.772 1.00 98.50 402 ASP A CA 1
ATOM 3084 C C . ASP A 1 402 ? -6.224 -2.265 -9.797 1.00 98.50 402 ASP A C 1
ATOM 3086 O O . ASP A 1 402 ? -7.287 -2.449 -10.393 1.00 98.50 402 ASP A O 1
ATOM 3090 N N . PHE A 1 403 ? -5.620 -3.227 -9.094 1.00 98.62 403 PHE A N 1
ATOM 3091 C CA . PHE A 1 403 ? -6.129 -4.590 -8.991 1.00 98.62 403 PHE A CA 1
ATOM 3092 C C . PHE A 1 403 ? -7.355 -4.687 -8.091 1.00 98.62 403 PHE A C 1
ATOM 3094 O O . PHE A 1 403 ? -8.399 -5.145 -8.546 1.00 98.62 403 PHE A O 1
ATOM 3101 N N . LEU A 1 404 ? -7.274 -4.228 -6.842 1.00 98.19 404 LEU A N 1
ATOM 3102 C CA . LEU A 1 404 ? -8.334 -4.437 -5.850 1.00 98.19 404 LEU A CA 1
ATOM 3103 C C . LEU A 1 404 ? -9.649 -3.723 -6.209 1.00 98.19 404 LEU A C 1
ATOM 3105 O O . LEU A 1 404 ? -10.724 -4.247 -5.949 1.00 98.19 404 LEU A O 1
ATOM 3109 N N . ARG A 1 405 ? -9.621 -2.577 -6.895 1.00 98.50 405 ARG A N 1
ATOM 3110 C CA . ARG A 1 405 ? -10.865 -1.941 -7.372 1.00 98.50 405 ARG A CA 1
ATOM 3111 C C . ARG A 1 405 ? -11.575 -2.764 -8.457 1.00 98.50 405 ARG A C 1
ATOM 3113 O O . ARG A 1 405 ? -12.792 -2.668 -8.614 1.00 98.50 405 ARG A O 1
ATOM 3120 N N . ASN A 1 406 ? -10.821 -3.519 -9.256 1.00 98.75 406 ASN A N 1
ATOM 3121 C CA . ASN A 1 406 ? -11.300 -4.090 -10.520 1.00 98.75 406 ASN A CA 1
ATOM 3122 C C . ASN A 1 406 ? -11.304 -5.623 -10.550 1.00 98.75 406 ASN A C 1
ATOM 3124 O O . ASN A 1 406 ? -11.819 -6.209 -11.501 1.00 98.75 406 ASN A O 1
ATOM 3128 N N . ALA A 1 407 ? -10.765 -6.276 -9.527 1.00 98.50 407 ALA A N 1
ATOM 3129 C CA . ALA A 1 407 ? -10.687 -7.722 -9.431 1.00 98.50 407 ALA A CA 1
ATOM 3130 C C . ALA A 1 407 ? -12.074 -8.390 -9.361 1.00 98.50 407 ALA A C 1
ATOM 3132 O O . ALA A 1 407 ? -13.122 -7.768 -9.139 1.00 98.50 407 ALA A O 1
ATOM 3133 N N . LYS A 1 408 ? -12.079 -9.706 -9.589 1.00 98.19 408 LYS A N 1
ATOM 3134 C CA . LYS A 1 408 ? -13.195 -10.581 -9.238 1.00 98.19 408 LYS A CA 1
ATOM 3135 C C . LYS A 1 408 ? -13.291 -10.734 -7.727 1.00 98.19 408 LYS A C 1
ATOM 3137 O O . LYS A 1 408 ? -14.407 -10.631 -7.230 1.00 98.19 408 LYS A O 1
ATOM 3142 N N . TYR A 1 409 ? -12.157 -11.005 -7.071 1.00 98.44 409 TYR A N 1
ATOM 3143 C CA . TYR A 1 409 ? -11.993 -11.011 -5.616 1.00 98.44 409 TYR A CA 1
ATOM 3144 C C . TYR A 1 409 ? -10.805 -10.152 -5.215 1.00 98.44 409 TYR A C 1
ATOM 3146 O O . TYR A 1 409 ? -9.703 -10.333 -5.741 1.00 98.44 409 TYR A O 1
ATOM 3154 N N . SER A 1 410 ? -11.050 -9.271 -4.254 1.00 98.56 410 SER A N 1
ATOM 3155 C CA . SER A 1 410 ? -10.085 -8.311 -3.735 1.00 98.56 410 SER A CA 1
ATOM 3156 C C . SER A 1 410 ? -9.667 -8.679 -2.322 1.00 98.56 410 SER A C 1
ATOM 3158 O O . SER A 1 410 ? -10.458 -8.604 -1.379 1.00 98.56 410 SER A O 1
ATOM 3160 N N . ILE A 1 411 ? -8.417 -9.119 -2.188 1.00 98.62 411 ILE A N 1
ATOM 3161 C CA . ILE A 1 411 ? -7.923 -9.809 -1.000 1.00 98.62 411 ILE A CA 1
ATOM 3162 C C . ILE A 1 411 ? -6.742 -9.048 -0.405 1.00 98.62 411 ILE A C 1
ATOM 3164 O O . ILE A 1 411 ? -5.732 -8.814 -1.074 1.00 98.62 411 ILE A O 1
ATOM 3168 N N . MET A 1 412 ? -6.851 -8.716 0.880 1.00 97.75 412 MET A N 1
ATOM 3169 C CA . MET A 1 412 ? -5.747 -8.184 1.675 1.00 97.75 412 MET A CA 1
ATOM 3170 C C . MET A 1 412 ? -5.249 -9.234 2.661 1.00 97.75 412 MET A C 1
ATOM 3172 O O . MET A 1 412 ? -6.025 -9.797 3.434 1.00 97.75 412 MET A O 1
ATOM 3176 N N . HIS A 1 413 ? -3.939 -9.470 2.661 1.00 97.06 413 HIS A N 1
ATOM 3177 C CA . HIS A 1 413 ? -3.297 -10.448 3.528 1.00 97.06 413 HIS A CA 1
ATOM 3178 C C . HIS A 1 413 ? -2.175 -9.831 4.367 1.00 97.06 413 HIS A C 1
ATOM 3180 O O . HIS A 1 413 ? -1.275 -9.164 3.856 1.00 97.06 413 HIS A O 1
ATOM 3186 N N . THR A 1 414 ? -2.184 -10.074 5.674 1.00 96.75 414 THR A N 1
ATOM 3187 C CA . THR A 1 414 ? -1.167 -9.550 6.599 1.00 96.75 414 THR A CA 1
ATOM 3188 C C . THR A 1 414 ? -1.044 -10.451 7.823 1.00 96.75 414 THR A C 1
ATOM 3190 O O . THR A 1 414 ? -2.038 -11.041 8.230 1.00 96.75 414 THR A O 1
ATOM 3193 N N . PRO A 1 415 ? 0.125 -10.542 8.481 1.00 97.06 415 PRO A N 1
ATOM 3194 C CA . PRO A 1 415 ? 0.165 -10.989 9.870 1.00 97.06 415 PRO A CA 1
ATOM 3195 C C . PRO A 1 415 ? -0.807 -10.162 10.720 1.00 97.06 415 PRO A C 1
ATOM 3197 O O . PRO A 1 415 ? -0.952 -8.965 10.474 1.00 97.06 415 PRO A O 1
ATOM 3200 N N . SER A 1 416 ? -1.440 -10.760 11.727 1.00 98.44 416 SER A N 1
ATOM 3201 C CA . SER A 1 416 ? -2.386 -10.067 12.613 1.00 98.44 416 SER A CA 1
ATOM 3202 C C . SER A 1 416 ? -1.701 -9.102 13.590 1.00 98.44 416 SER A C 1
ATOM 3204 O O . SER A 1 416 ? -2.319 -8.150 14.073 1.00 98.44 416 SER A O 1
ATOM 3206 N N . SER A 1 417 ? -0.410 -9.320 13.866 1.00 97.94 417 SER A N 1
ATOM 3207 C CA . SER A 1 417 ? 0.443 -8.432 14.657 1.00 97.94 417 SER A CA 1
ATOM 3208 C C . SER A 1 417 ? 1.890 -8.443 14.159 1.00 97.94 417 SER A C 1
ATOM 3210 O O . SER A 1 417 ? 2.326 -9.367 13.470 1.00 97.94 417 SER A O 1
ATOM 3212 N N . ARG A 1 418 ? 2.645 -7.399 14.508 1.00 96.69 418 ARG A N 1
ATOM 3213 C CA . ARG A 1 418 ? 4.074 -7.240 14.213 1.00 96.69 418 ARG A CA 1
ATOM 3214 C C . ARG A 1 418 ? 4.827 -6.826 15.483 1.00 96.69 418 ARG A C 1
ATOM 3216 O O . ARG A 1 418 ? 4.251 -6.150 16.343 1.00 96.69 418 ARG A O 1
ATOM 3223 N N . PRO A 1 419 ? 6.119 -7.172 15.600 1.00 96.94 419 PRO A N 1
ATOM 3224 C CA . PRO A 1 419 ? 6.932 -6.716 16.714 1.00 96.94 419 PRO A CA 1
ATOM 3225 C C . PRO A 1 419 ? 7.170 -5.204 16.644 1.00 96.94 419 PRO A C 1
ATOM 3227 O O . PRO A 1 419 ? 7.415 -4.637 15.577 1.00 96.94 419 PRO A O 1
ATOM 3230 N N . SER A 1 420 ? 7.143 -4.554 17.805 1.00 95.38 420 SER A N 1
ATOM 3231 C CA . SER A 1 420 ? 7.739 -3.233 18.001 1.00 95.38 420 SER A CA 1
ATOM 3232 C C . SER A 1 420 ? 9.181 -3.380 18.512 1.00 95.38 420 SER A C 1
ATOM 3234 O O . SER A 1 420 ? 9.712 -4.483 18.633 1.00 95.38 420 SER A O 1
ATOM 3236 N N . LYS A 1 421 ? 9.839 -2.263 18.849 1.00 93.19 421 LYS A N 1
ATOM 3237 C CA . LYS A 1 421 ? 11.179 -2.292 19.466 1.00 93.19 421 LYS A CA 1
ATOM 3238 C C . LYS A 1 421 ? 11.202 -2.965 20.843 1.00 93.19 421 LYS A C 1
ATOM 3240 O O . LYS A 1 421 ? 12.267 -3.383 21.281 1.00 93.19 421 LYS A O 1
ATOM 3245 N N . THR A 1 422 ? 10.070 -2.996 21.543 1.00 93.31 422 THR A N 1
ATOM 3246 C CA . THR A 1 422 ? 9.987 -3.374 22.962 1.00 93.31 422 THR A CA 1
ATOM 3247 C C . THR A 1 422 ? 8.994 -4.502 23.235 1.00 93.31 422 THR A C 1
ATOM 3249 O O . THR A 1 422 ? 8.942 -4.986 24.361 1.00 93.31 422 THR A O 1
ATOM 3252 N N . ASP A 1 423 ? 8.217 -4.930 22.238 1.00 95.06 423 ASP A N 1
ATOM 3253 C CA . ASP A 1 423 ? 7.144 -5.910 22.402 1.00 95.06 423 ASP A CA 1
ATOM 3254 C C . ASP A 1 423 ? 7.011 -6.793 21.142 1.00 95.06 423 ASP A C 1
ATOM 3256 O O . ASP A 1 423 ? 6.785 -6.254 20.053 1.00 95.06 423 ASP A O 1
ATOM 3260 N N . PRO A 1 424 ? 7.121 -8.135 21.254 1.00 95.25 424 PRO A N 1
ATOM 3261 C CA . PRO A 1 424 ? 6.965 -9.068 20.131 1.00 95.25 424 PRO A CA 1
ATOM 3262 C C . PRO A 1 424 ? 5.632 -8.959 19.381 1.00 95.25 424 PRO A C 1
ATOM 3264 O O . PRO A 1 424 ? 5.568 -9.293 18.202 1.00 95.25 424 PRO A O 1
ATOM 3267 N N . HIS A 1 425 ? 4.587 -8.464 20.046 1.00 96.50 425 HIS A N 1
ATOM 3268 C CA . HIS A 1 425 ? 3.277 -8.196 19.457 1.00 96.50 425 HIS A CA 1
ATOM 3269 C C . HIS A 1 425 ? 2.904 -6.727 19.622 1.00 96.50 425 HIS A C 1
ATOM 3271 O O . HIS A 1 425 ? 1.739 -6.426 19.831 1.00 96.50 425 HIS A O 1
ATOM 3277 N N . GLY A 1 426 ? 3.882 -5.818 19.602 1.00 97.12 426 GLY A N 1
ATOM 3278 C CA . GLY A 1 426 ? 3.663 -4.414 19.942 1.00 97.12 426 GLY A CA 1
ATOM 3279 C C . GLY A 1 426 ? 2.825 -3.617 18.943 1.00 97.12 426 GLY A C 1
ATOM 3280 O O . GLY A 1 426 ? 2.380 -2.520 19.279 1.00 97.12 426 GLY A O 1
ATOM 3281 N N . VAL A 1 427 ? 2.613 -4.128 17.731 1.00 98.31 427 VAL A N 1
ATOM 3282 C CA . VAL A 1 427 ? 1.814 -3.481 16.685 1.00 98.31 427 VAL A CA 1
ATOM 3283 C C . VAL A 1 427 ? 0.710 -4.433 16.237 1.00 98.31 427 VAL A C 1
ATOM 3285 O O . VAL A 1 427 ? 0.998 -5.540 15.790 1.00 98.31 427 VAL A O 1
ATOM 3288 N N . SER A 1 428 ? -0.547 -4.002 16.316 1.00 98.56 428 SER A N 1
ATOM 3289 C CA . SER A 1 428 ? -1.666 -4.702 15.677 1.00 98.56 428 SER A CA 1
ATOM 3290 C C . SER A 1 428 ? -1.735 -4.325 14.200 1.00 98.56 428 SER A C 1
ATOM 3292 O O . SER A 1 428 ? -1.576 -3.153 13.867 1.00 98.56 428 SER A O 1
ATOM 3294 N N . CYS A 1 429 ? -2.015 -5.290 13.325 1.00 98.44 429 CYS A N 1
ATOM 3295 C CA . CYS A 1 429 ? -2.342 -5.011 11.922 1.00 98.44 429 CYS A CA 1
ATOM 3296 C C . CYS A 1 429 ? -3.848 -4.894 11.671 1.00 98.44 429 CYS A C 1
ATOM 3298 O O . CYS A 1 429 ? -4.230 -4.445 10.595 1.00 98.44 429 CYS A O 1
ATOM 3300 N N . ILE A 1 430 ? -4.680 -5.269 12.649 1.00 98.88 430 ILE A N 1
ATOM 3301 C CA . ILE A 1 430 ? -6.112 -4.954 12.672 1.00 98.88 430 ILE A CA 1
ATOM 3302 C C . ILE A 1 430 ? -6.335 -3.813 13.668 1.00 98.88 430 ILE A C 1
ATOM 3304 O O . ILE A 1 430 ? -6.016 -3.960 14.852 1.00 98.88 430 ILE A O 1
ATOM 3308 N N . VAL A 1 431 ? -6.847 -2.673 13.212 1.00 98.88 431 VAL A N 1
ATOM 3309 C CA . VAL A 1 431 ? -6.967 -1.443 14.020 1.00 98.88 431 VAL A CA 1
ATOM 3310 C C . VAL A 1 431 ? -8.407 -0.914 14.058 1.00 98.88 431 VAL A C 1
ATOM 3312 O O . VAL A 1 431 ? -9.215 -1.290 13.216 1.00 98.88 431 VAL A O 1
ATOM 3315 N N . PRO A 1 432 ? -8.777 -0.046 15.018 1.00 98.62 432 PRO A N 1
ATOM 3316 C CA . PRO A 1 432 ? -10.104 0.566 15.028 1.00 98.62 432 PRO A CA 1
ATOM 3317 C C . PRO A 1 432 ? -10.402 1.400 13.779 1.00 98.62 432 PRO A C 1
ATOM 3319 O O . PRO A 1 432 ? -11.507 1.330 13.263 1.00 98.62 432 PRO A O 1
ATOM 3322 N N . MET A 1 433 ? -9.425 2.183 13.316 1.00 98.75 433 MET A N 1
ATOM 3323 C CA . MET A 1 433 ? -9.484 3.018 12.115 1.00 98.75 433 MET A CA 1
ATOM 3324 C C . MET A 1 433 ? -8.079 3.095 11.517 1.00 98.75 433 MET A C 1
ATOM 3326 O O . MET A 1 433 ? -7.109 3.289 12.260 1.00 98.75 433 MET A O 1
ATOM 3330 N N . CYS A 1 434 ? -7.952 2.954 10.199 1.00 98.69 434 CYS A N 1
ATOM 3331 C CA . CYS A 1 434 ? -6.668 3.120 9.527 1.00 98.69 434 CYS A CA 1
ATOM 3332 C C . CYS A 1 434 ? -6.177 4.569 9.655 1.00 98.69 434 CYS A C 1
ATOM 3334 O O . CYS A 1 434 ? -6.940 5.523 9.507 1.00 98.69 434 CYS A O 1
ATOM 3336 N N . THR A 1 435 ? -4.880 4.754 9.905 1.00 98.44 435 THR A N 1
ATOM 3337 C CA . THR A 1 435 ? -4.270 6.096 9.999 1.00 98.44 435 THR A CA 1
ATOM 3338 C C . THR A 1 435 ? -4.123 6.797 8.651 1.00 98.44 435 THR A C 1
ATOM 3340 O O . THR A 1 435 ? -3.933 8.010 8.599 1.00 98.44 435 THR A O 1
ATOM 3343 N N . HIS A 1 436 ? -4.215 6.036 7.565 1.00 98.62 436 HIS A N 1
ATOM 3344 C CA . HIS A 1 436 ? -4.274 6.492 6.185 1.00 98.62 436 HIS A CA 1
ATOM 3345 C C . HIS A 1 436 ? -5.105 5.484 5.384 1.00 98.62 436 HIS A C 1
ATOM 3347 O O . HIS A 1 436 ? -5.065 4.301 5.702 1.00 98.62 436 HIS A O 1
ATOM 3353 N N . ILE A 1 437 ? -5.861 5.925 4.381 1.00 98.50 437 ILE A N 1
ATOM 3354 C CA . ILE A 1 437 ? -6.742 5.048 3.599 1.00 98.50 437 ILE A CA 1
ATOM 3355 C C . ILE A 1 437 ? -6.285 5.087 2.145 1.00 98.50 437 ILE A C 1
ATOM 3357 O O . ILE A 1 437 ? -6.451 6.102 1.472 1.00 98.50 437 ILE A O 1
ATOM 3361 N N . ASP A 1 438 ? -5.732 3.967 1.686 1.00 98.50 438 ASP A N 1
ATOM 3362 C CA . ASP A 1 438 ? -5.373 3.722 0.287 1.00 98.50 438 ASP A CA 1
ATOM 3363 C C . ASP A 1 438 ? -6.495 2.968 -0.443 1.00 98.50 438 ASP A C 1
ATOM 3365 O O . ASP A 1 438 ? -6.780 3.231 -1.611 1.00 98.50 438 ASP A O 1
ATOM 3369 N N . GLN A 1 439 ? -7.153 2.037 0.257 1.00 98.44 439 GLN A N 1
ATOM 3370 C CA . GLN A 1 439 ? -8.312 1.297 -0.233 1.00 98.44 439 GLN A CA 1
ATOM 3371 C C . GLN A 1 439 ? -9.478 1.449 0.734 1.00 98.44 439 GLN A C 1
ATOM 3373 O O . GLN A 1 439 ? -9.330 1.264 1.944 1.00 98.44 439 GLN A O 1
ATOM 3378 N N . THR A 1 440 ? -10.640 1.776 0.177 1.00 98.81 440 THR A N 1
ATOM 3379 C CA . THR A 1 440 ? -11.881 1.881 0.948 1.00 98.81 440 THR A CA 1
ATOM 3380 C C . THR A 1 440 ? -12.478 0.505 1.205 1.00 98.81 440 THR A C 1
ATOM 3382 O O . THR A 1 440 ? -12.124 -0.477 0.552 1.00 98.81 440 THR A O 1
ATOM 3385 N N . GLU A 1 441 ? -13.444 0.435 2.108 1.00 98.50 441 GLU A N 1
ATOM 3386 C CA . GLU A 1 441 ? -14.226 -0.762 2.374 1.00 98.50 441 GLU A CA 1
ATOM 3387 C C . GLU A 1 441 ? -14.973 -1.278 1.133 1.00 98.50 441 GLU A C 1
ATOM 3389 O O . GLU A 1 441 ? -15.291 -2.464 1.031 1.00 98.50 441 GLU A O 1
ATOM 3394 N N . HIS A 1 442 ? -15.229 -0.422 0.145 1.00 98.62 442 HIS A N 1
ATOM 3395 C CA . HIS A 1 442 ? -15.833 -0.819 -1.128 1.00 98.62 442 HIS A CA 1
ATOM 3396 C C . HIS A 1 442 ? -14.901 -1.625 -2.043 1.00 98.62 442 HIS A C 1
ATOM 3398 O O . HIS A 1 442 ? -15.377 -2.231 -3.001 1.00 98.62 442 HIS A O 1
ATOM 3404 N N . ASP A 1 443 ? -13.600 -1.630 -1.756 1.00 98.25 443 ASP A N 1
ATOM 3405 C CA . ASP A 1 443 ? -12.571 -2.232 -2.606 1.00 98.25 443 ASP A CA 1
ATOM 3406 C C . ASP A 1 443 ? -12.119 -3.604 -2.119 1.00 98.25 443 ASP A C 1
ATOM 3408 O O . ASP A 1 443 ? -11.314 -4.243 -2.792 1.00 98.25 443 ASP A O 1
ATOM 3412 N N . LEU A 1 444 ? -12.589 -4.045 -0.948 1.00 98.50 444 LEU A N 1
ATOM 3413 C CA . LEU A 1 444 ? -12.121 -5.258 -0.286 1.00 98.50 444 LEU A CA 1
ATOM 3414 C C . LEU A 1 444 ? -13.256 -6.270 -0.102 1.00 98.50 444 LEU A C 1
ATOM 3416 O O . LEU A 1 444 ? -14.309 -5.960 0.456 1.00 98.50 444 LEU A O 1
ATOM 3420 N N . ASP A 1 445 ? -12.989 -7.507 -0.517 1.00 98.81 445 ASP A N 1
ATOM 3421 C CA . ASP A 1 445 ? -13.893 -8.648 -0.368 1.00 98.81 445 ASP A CA 1
ATOM 3422 C C . ASP A 1 445 ? -13.459 -9.579 0.766 1.00 98.81 445 ASP A C 1
ATOM 3424 O O . ASP A 1 445 ? -14.301 -10.181 1.435 1.00 98.81 445 ASP A O 1
ATOM 3428 N N . VAL A 1 446 ? -12.145 -9.732 0.965 1.00 98.81 446 VAL A N 1
ATOM 3429 C CA . VAL A 1 446 ? -11.571 -10.705 1.901 1.00 98.81 446 VAL A CA 1
ATOM 3430 C C . VAL A 1 446 ? -10.363 -10.122 2.628 1.00 98.81 446 VAL A C 1
ATOM 3432 O O . VAL A 1 446 ? -9.434 -9.608 2.003 1.00 98.81 446 VAL A O 1
ATOM 3435 N N . ILE A 1 447 ? -10.341 -10.280 3.951 1.00 98.81 447 ILE A N 1
ATOM 3436 C CA . ILE A 1 447 ? -9.171 -10.018 4.796 1.00 98.81 447 ILE A CA 1
ATOM 3437 C C . ILE A 1 447 ? -8.672 -11.350 5.350 1.00 98.81 447 ILE A C 1
ATOM 3439 O O . ILE A 1 447 ? -9.467 -12.152 5.837 1.00 98.81 447 ILE A O 1
ATOM 3443 N N . VAL A 1 448 ? -7.366 -11.602 5.298 1.00 98.69 448 VAL A N 1
ATOM 3444 C CA . VAL A 1 448 ? -6.779 -12.839 5.829 1.00 98.69 448 VAL A CA 1
ATOM 3445 C C . VAL A 1 448 ? -5.533 -12.560 6.661 1.00 98.69 448 VAL A C 1
ATOM 3447 O O . VAL A 1 448 ? -4.648 -11.791 6.279 1.00 98.69 448 VAL A O 1
ATOM 3450 N N . THR A 1 449 ? -5.467 -13.212 7.817 1.00 98.75 449 THR A N 1
ATOM 3451 C CA . THR A 1 449 ? -4.291 -13.250 8.688 1.00 98.75 449 THR A CA 1
ATOM 3452 C C . THR A 1 449 ? -3.996 -14.692 9.072 1.00 98.75 449 THR A C 1
ATOM 3454 O O . THR A 1 449 ? -4.727 -15.606 8.698 1.00 98.75 449 THR A O 1
ATOM 3457 N N . GLU A 1 450 ? -2.920 -14.939 9.813 1.00 98.38 450 GLU A N 1
ATOM 3458 C CA . GLU A 1 450 ? -2.620 -16.285 10.303 1.00 98.38 450 GLU A CA 1
ATOM 3459 C C . GLU A 1 450 ? -3.698 -16.814 11.264 1.00 98.38 450 GLU A C 1
ATOM 3461 O O . GLU A 1 450 ? -3.840 -18.022 11.421 1.00 98.38 450 GLU A O 1
ATOM 3466 N N . GLN A 1 451 ? -4.503 -15.921 11.853 1.00 98.62 451 GLN A N 1
ATOM 3467 C CA . GLN A 1 451 ? -5.607 -16.273 12.751 1.00 98.62 451 GLN A CA 1
ATOM 3468 C C . GLN A 1 451 ? -6.819 -16.847 12.001 1.00 98.62 451 GLN A C 1
ATOM 3470 O O . GLN A 1 451 ? -7.591 -17.617 12.574 1.00 98.62 451 GLN A O 1
ATOM 3475 N N . GLY A 1 452 ? -6.984 -16.485 10.726 1.00 98.62 452 GLY A N 1
ATOM 3476 C CA . GLY A 1 452 ? -8.123 -16.886 9.913 1.00 98.62 452 GLY A CA 1
ATOM 3477 C C . GLY A 1 452 ? -8.474 -15.883 8.816 1.00 98.62 452 GLY A C 1
ATOM 3478 O O . GLY A 1 452 ? -7.773 -14.898 8.567 1.00 98.62 452 GLY A O 1
ATOM 3479 N N . LEU A 1 453 ? -9.601 -16.154 8.159 1.00 98.69 453 LEU A N 1
ATOM 3480 C CA . LEU A 1 453 ? -10.104 -15.408 7.010 1.00 98.69 453 LEU A CA 1
ATOM 3481 C C . LEU A 1 453 ? -11.481 -14.801 7.311 1.00 98.69 453 LEU A C 1
ATOM 3483 O O . LEU A 1 453 ? -12.387 -15.482 7.799 1.00 98.69 453 LEU A O 1
ATOM 3487 N N . ALA A 1 454 ? -11.628 -13.514 7.007 1.00 98.88 454 ALA A N 1
ATOM 3488 C CA . ALA A 1 454 ? -12.871 -12.759 7.061 1.00 98.88 454 ALA A CA 1
ATOM 3489 C C . ALA A 1 454 ? -13.364 -12.478 5.637 1.00 98.88 454 ALA A C 1
ATOM 3491 O O . ALA A 1 454 ? -12.787 -11.661 4.922 1.00 98.88 454 ALA A O 1
ATOM 3492 N N . ASP A 1 455 ? -14.447 -13.144 5.245 1.00 98.81 455 ASP A N 1
ATOM 3493 C CA . ASP A 1 455 ? -15.203 -12.834 4.032 1.00 98.81 455 ASP A CA 1
ATOM 3494 C C . ASP A 1 455 ? -16.218 -11.728 4.348 1.00 98.81 455 ASP A C 1
ATOM 3496 O O . ASP A 1 455 ? -17.105 -11.917 5.184 1.00 98.81 455 ASP A O 1
ATOM 3500 N N . VAL A 1 456 ? -16.053 -10.561 3.723 1.00 98.75 456 VAL A N 1
ATOM 3501 C CA . VAL A 1 456 ? -16.863 -9.360 3.984 1.00 98.75 456 VAL A CA 1
ATOM 3502 C C . VAL A 1 456 ? -17.857 -9.041 2.867 1.00 98.75 456 VAL A C 1
ATOM 3504 O O . VAL A 1 456 ? -18.557 -8.021 2.918 1.00 98.75 456 VAL A O 1
ATOM 3507 N N . ARG A 1 457 ? -17.973 -9.922 1.868 1.00 98.69 457 ARG A N 1
ATOM 3508 C CA . ARG A 1 457 ? -18.879 -9.742 0.729 1.00 98.69 457 ARG A CA 1
ATOM 3509 C C . ARG A 1 457 ? -20.332 -9.679 1.202 1.00 98.69 457 ARG A C 1
ATOM 3511 O O . ARG A 1 457 ? -20.826 -10.568 1.889 1.00 98.69 457 ARG A O 1
ATOM 3518 N N . GLY A 1 458 ? -21.034 -8.616 0.809 1.00 98.19 458 GLY A N 1
ATOM 3519 C CA . GLY A 1 458 ? -22.446 -8.408 1.155 1.00 98.19 458 GLY A CA 1
ATOM 3520 C C . GLY A 1 458 ? -22.716 -7.979 2.604 1.00 98.19 458 GLY A C 1
ATOM 3521 O O . GLY A 1 458 ? -23.882 -7.857 2.970 1.00 98.19 458 GLY A O 1
ATOM 3522 N N . LEU A 1 459 ? -21.680 -7.723 3.411 1.00 98.81 459 LEU A N 1
ATOM 3523 C CA . LEU A 1 459 ? -21.819 -7.308 4.810 1.00 98.81 459 LEU A CA 1
ATOM 3524 C C . LEU A 1 459 ? -21.854 -5.780 4.963 1.00 98.81 459 LEU A C 1
ATOM 3526 O O . LEU A 1 459 ? -21.090 -5.060 4.312 1.00 98.81 459 LEU A O 1
ATOM 3530 N N . SER A 1 460 ? -22.688 -5.288 5.882 1.00 98.69 460 SER A N 1
ATOM 3531 C CA . SER A 1 460 ? -22.671 -3.897 6.363 1.00 98.69 460 SER A CA 1
ATOM 3532 C C . SER A 1 460 ? -21.459 -3.622 7.270 1.00 98.69 460 SER A C 1
ATOM 3534 O O . SER A 1 460 ? -20.924 -4.572 7.848 1.00 98.69 460 SER A O 1
ATOM 3536 N N . PRO A 1 461 ? -21.039 -2.359 7.494 1.00 98.81 461 PRO A N 1
ATOM 3537 C CA . PRO A 1 461 ? -19.857 -2.058 8.317 1.00 98.81 461 PRO A CA 1
ATOM 3538 C C . PRO A 1 461 ? -19.873 -2.725 9.705 1.00 98.81 461 PRO A C 1
ATOM 3540 O O . PRO A 1 461 ? -18.889 -3.313 10.146 1.00 98.81 461 PRO A O 1
ATOM 3543 N N . ARG A 1 462 ? -21.034 -2.753 10.368 1.00 98.69 462 ARG A N 1
ATOM 3544 C CA . ARG A 1 462 ? -21.222 -3.428 11.667 1.00 98.69 462 ARG A CA 1
ATOM 3545 C C . ARG A 1 462 ? -21.061 -4.950 11.621 1.00 98.69 462 ARG A C 1
ATOM 3547 O O . ARG A 1 462 ? -20.704 -5.570 12.623 1.00 98.69 462 ARG A O 1
ATOM 3554 N N . GLU A 1 463 ? -21.383 -5.583 10.500 1.00 98.81 463 GLU A N 1
ATOM 3555 C CA . GLU A 1 463 ? -21.169 -7.022 10.306 1.00 98.81 463 GLU A CA 1
ATOM 3556 C C . GLU A 1 463 ? -19.698 -7.304 9.986 1.00 98.81 463 GLU A C 1
ATOM 3558 O O . GLU A 1 463 ? -19.117 -8.219 10.572 1.00 98.81 463 GLU A O 1
ATOM 3563 N N . ARG A 1 464 ? -19.070 -6.460 9.155 1.00 98.81 464 ARG A N 1
ATOM 3564 C CA . ARG A 1 464 ? -17.636 -6.527 8.833 1.00 98.81 464 ARG A CA 1
ATOM 3565 C C . ARG A 1 464 ? -16.771 -6.454 10.083 1.00 98.81 464 ARG A C 1
ATOM 3567 O O . ARG A 1 464 ? -15.966 -7.356 10.297 1.00 98.81 464 ARG A O 1
ATOM 3574 N N . ALA A 1 465 ? -17.019 -5.471 10.953 1.00 98.88 465 ALA A N 1
ATOM 3575 C CA . ALA A 1 465 ? -16.296 -5.306 12.215 1.00 98.88 465 ALA A CA 1
ATOM 3576 C C . ALA A 1 465 ? -16.291 -6.571 13.057 1.00 98.88 465 ALA A C 1
ATOM 3578 O O . ALA A 1 465 ? -15.232 -7.035 13.476 1.00 98.88 465 ALA A O 1
ATOM 3579 N N . ARG A 1 466 ? -17.458 -7.189 13.244 1.00 98.69 466 ARG A N 1
ATOM 3580 C CA . ARG A 1 466 ? -17.564 -8.428 14.016 1.00 98.69 466 ARG A CA 1
ATOM 3581 C C . ARG A 1 466 ? -16.771 -9.563 13.373 1.00 98.69 466 ARG A C 1
ATOM 3583 O O . ARG A 1 466 ? -16.045 -10.256 14.078 1.00 98.69 466 ARG A O 1
ATOM 3590 N N . VAL A 1 467 ? -16.885 -9.766 12.060 1.00 98.81 467 VAL A N 1
ATOM 3591 C CA . VAL A 1 467 ? -16.190 -10.870 11.376 1.00 98.81 467 VAL A CA 1
ATOM 3592 C C . VAL A 1 467 ? -14.675 -10.644 11.357 1.00 98.81 467 VAL A C 1
ATOM 3594 O O . VAL A 1 467 ? -13.937 -11.562 11.706 1.00 98.81 467 VAL A O 1
ATOM 3597 N N . ILE A 1 468 ? -14.203 -9.434 11.048 1.00 98.94 468 ILE A N 1
ATOM 3598 C CA . ILE A 1 468 ? -12.771 -9.093 11.025 1.00 98.94 468 ILE A CA 1
ATOM 3599 C C . ILE A 1 468 ? -12.151 -9.227 12.422 1.00 98.94 468 ILE A C 1
ATOM 3601 O O . ILE A 1 468 ? -11.113 -9.873 12.570 1.00 98.94 468 ILE A O 1
ATOM 3605 N N . ILE A 1 469 ? -12.793 -8.691 13.466 1.00 98.81 469 ILE A N 1
ATOM 3606 C CA . ILE A 1 469 ? -12.312 -8.833 14.851 1.00 98.81 469 ILE A CA 1
ATOM 3607 C C . ILE A 1 469 ? -12.252 -10.314 15.253 1.00 98.81 469 ILE A C 1
ATOM 3609 O O . ILE A 1 469 ? -11.273 -10.762 15.850 1.00 98.81 469 ILE A O 1
ATOM 3613 N N . ASN A 1 470 ? -13.278 -11.094 14.912 1.00 98.69 470 ASN A N 1
ATOM 3614 C CA . ASN A 1 470 ? -13.365 -12.491 15.330 1.00 98.69 470 ASN A CA 1
ATOM 3615 C C . ASN A 1 470 ? -12.405 -13.417 14.577 1.00 98.69 470 ASN A C 1
ATOM 3617 O O . ASN A 1 470 ? -11.945 -14.397 15.158 1.00 98.69 470 ASN A O 1
ATOM 3621 N N . LYS A 1 471 ? -12.145 -13.149 13.293 1.00 98.75 471 LYS A N 1
ATOM 3622 C CA . LYS A 1 471 ? -11.399 -14.055 12.407 1.00 98.75 471 LYS A CA 1
ATOM 3623 C C . LYS A 1 471 ? -9.960 -13.632 12.151 1.00 98.75 471 LYS A C 1
ATOM 3625 O O . LYS A 1 471 ? -9.137 -14.499 11.894 1.00 98.75 471 LYS A O 1
ATOM 3630 N N . CYS A 1 472 ? -9.657 -12.337 12.202 1.00 98.88 472 CYS A N 1
ATOM 3631 C CA . CYS A 1 472 ? -8.379 -11.816 11.718 1.00 98.88 472 CYS A CA 1
ATOM 3632 C C . CYS A 1 472 ? -7.540 -11.123 12.796 1.00 98.88 472 CYS A C 1
ATOM 3634 O O . CYS A 1 472 ? -6.316 -11.068 12.661 1.00 98.88 472 CYS A O 1
ATOM 3636 N N . ALA A 1 473 ? -8.151 -10.588 13.857 1.00 98.69 473 ALA A N 1
ATOM 3637 C CA . ALA A 1 473 ? -7.401 -9.919 14.914 1.00 98.69 473 ALA A CA 1
ATOM 3638 C C . ALA A 1 473 ? -6.590 -10.913 15.757 1.00 98.69 473 ALA A C 1
ATOM 3640 O O . ALA A 1 473 ? -7.064 -11.992 16.107 1.00 98.69 473 ALA A O 1
ATOM 3641 N N . HIS A 1 474 ? -5.380 -10.513 16.152 1.00 98.69 474 HIS A N 1
ATOM 3642 C CA . HIS A 1 474 ? -4.567 -11.305 17.072 1.00 98.69 474 HIS A CA 1
ATOM 3643 C C . HIS A 1 474 ? -5.304 -11.487 18.417 1.00 98.69 474 HIS A C 1
ATOM 3645 O O . HIS A 1 474 ? -5.883 -10.510 18.910 1.00 98.69 474 HIS A O 1
ATOM 3651 N N . PRO A 1 475 ? -5.203 -12.644 19.104 1.00 98.00 475 PRO A N 1
ATOM 3652 C CA . PRO A 1 475 ? -5.894 -12.886 20.377 1.00 98.00 475 PRO A CA 1
ATOM 3653 C C . PRO A 1 475 ? -5.627 -11.838 21.469 1.00 98.00 475 PRO A C 1
ATOM 3655 O O . PRO A 1 475 ? -6.482 -11.576 22.307 1.00 98.00 475 PRO A O 1
ATOM 3658 N N . LYS A 1 476 ? -4.452 -11.190 21.452 1.00 96.25 476 LYS A N 1
ATOM 3659 C CA . LYS A 1 476 ? -4.121 -10.093 22.386 1.00 96.25 476 LYS A CA 1
ATOM 3660 C C . LYS A 1 476 ? -4.870 -8.784 22.100 1.00 96.25 476 LYS A C 1
ATOM 3662 O O . LYS A 1 476 ? -5.095 -8.008 23.021 1.00 96.25 476 LYS A O 1
ATOM 3667 N N . TYR A 1 477 ? -5.232 -8.534 20.843 1.00 98.00 477 TYR A N 1
ATOM 3668 C CA . TYR A 1 477 ? -5.914 -7.313 20.406 1.00 98.00 477 TYR A CA 1
ATOM 3669 C C . TYR A 1 477 ? -7.421 -7.503 20.239 1.00 98.00 477 TYR A C 1
ATOM 3671 O O . TYR A 1 477 ? -8.158 -6.527 20.334 1.00 98.00 477 TYR A O 1
ATOM 3679 N N . GLN A 1 478 ? -7.903 -8.734 20.053 1.00 97.00 478 GLN A N 1
ATOM 3680 C CA . GLN A 1 478 ? -9.329 -9.018 19.901 1.00 97.00 478 GLN A CA 1
ATOM 3681 C C . GLN A 1 478 ? -10.190 -8.446 21.051 1.00 97.00 478 GLN A C 1
ATOM 3683 O O . GLN A 1 478 ? -11.162 -7.756 20.736 1.00 97.00 478 GLN A O 1
ATOM 3688 N N . PRO A 1 479 ? -9.854 -8.604 22.355 1.00 91.44 479 PRO A N 1
ATOM 3689 C CA . PRO A 1 479 ? -10.646 -8.002 23.436 1.00 91.44 479 PRO A CA 1
ATOM 3690 C C . PRO A 1 479 ? -10.648 -6.469 23.399 1.00 91.44 479 PRO A C 1
ATOM 3692 O O . PRO A 1 479 ? -11.662 -5.836 23.678 1.00 91.44 479 PRO A O 1
ATOM 3695 N N . ILE A 1 480 ? -9.517 -5.869 23.020 1.00 94.44 480 ILE A N 1
ATOM 3696 C CA . ILE A 1 480 ? -9.350 -4.417 22.902 1.00 94.44 480 ILE A CA 1
ATOM 3697 C C . ILE A 1 480 ? -10.247 -3.883 21.775 1.00 94.44 480 ILE A C 1
ATOM 3699 O O . ILE A 1 480 ? -11.037 -2.967 21.988 1.00 94.44 480 ILE A O 1
ATOM 3703 N N . LEU A 1 481 ? -10.173 -4.487 20.588 1.00 98.06 481 LEU A N 1
ATOM 3704 C CA . LEU A 1 481 ? -10.975 -4.096 19.428 1.00 98.06 481 LEU A CA 1
ATOM 3705 C C . LEU A 1 481 ? -12.473 -4.330 19.660 1.00 98.06 481 LEU A C 1
ATOM 3707 O O . LEU A 1 481 ? -13.282 -3.482 19.293 1.00 98.06 481 LEU A O 1
ATOM 3711 N N . THR A 1 482 ? -12.833 -5.437 20.317 1.00 95.06 482 THR A N 1
ATOM 3712 C CA . THR A 1 482 ? -14.222 -5.736 20.702 1.00 95.06 482 THR A CA 1
ATOM 3713 C C . THR A 1 482 ? -14.766 -4.647 21.623 1.00 95.06 482 THR A C 1
ATOM 3715 O O . THR A 1 482 ? -15.811 -4.073 21.334 1.00 95.06 482 THR A O 1
ATOM 3718 N N . HIS A 1 483 ? -14.019 -4.282 22.673 1.00 88.94 483 HIS A N 1
ATOM 3719 C CA . HIS A 1 483 ? -14.423 -3.226 23.607 1.00 88.94 483 HIS A CA 1
ATOM 3720 C C . HIS A 1 483 ? -14.566 -1.855 22.925 1.00 88.94 483 HIS A C 1
ATOM 3722 O O . HIS A 1 483 ? -15.535 -1.136 23.176 1.00 88.94 483 HIS A O 1
ATOM 3728 N N . TYR A 1 484 ? -13.637 -1.493 22.027 1.00 95.38 484 TYR A N 1
ATOM 3729 C CA . TYR A 1 484 ? -13.765 -0.282 21.206 1.00 95.38 484 TYR A CA 1
ATOM 3730 C C . TYR A 1 484 ? -15.066 -0.300 20.393 1.00 95.38 484 TYR A C 1
ATOM 3732 O O . TYR A 1 484 ? -15.848 0.652 20.457 1.00 95.38 484 TYR A O 1
ATOM 3740 N N . TYR A 1 485 ? -15.297 -1.386 19.648 1.00 97.50 485 TYR A N 1
ATOM 3741 C CA . TYR A 1 485 ? -16.424 -1.515 18.731 1.00 97.50 485 TYR A CA 1
ATOM 3742 C C . TYR A 1 485 ? -17.769 -1.514 19.465 1.00 97.50 485 TYR A C 1
ATOM 3744 O O . TYR A 1 485 ? -18.658 -0.754 19.094 1.00 97.50 485 TYR A O 1
ATOM 3752 N N . GLU A 1 486 ? -17.921 -2.293 20.538 1.00 92.38 486 GLU A N 1
ATOM 3753 C CA . GLU A 1 486 ? -19.167 -2.361 21.315 1.00 92.38 486 GLU A CA 1
ATOM 3754 C C . GLU A 1 486 ? -19.543 -1.001 21.912 1.00 92.38 486 GLU A C 1
ATOM 3756 O O . GLU A 1 486 ? -20.709 -0.590 21.877 1.00 92.38 486 GLU A O 1
ATOM 3761 N N . LYS A 1 487 ? -18.552 -0.257 22.419 1.00 86.94 487 LYS A N 1
ATOM 3762 C CA . LYS A 1 487 ? -18.775 1.100 22.921 1.00 86.94 487 LYS A CA 1
ATOM 3763 C C . LYS A 1 487 ? -19.159 2.054 21.791 1.00 86.94 487 LYS A C 1
ATOM 3765 O O . LYS A 1 487 ? -20.136 2.792 21.934 1.00 86.94 487 LYS A O 1
ATOM 3770 N N . ALA A 1 488 ? -18.425 2.025 20.678 1.00 94.69 488 ALA A N 1
ATOM 3771 C CA . ALA A 1 488 ? -18.718 2.843 19.507 1.00 94.69 488 ALA A CA 1
ATOM 3772 C C . ALA A 1 488 ? -20.135 2.572 18.978 1.00 94.69 488 ALA A C 1
ATOM 3774 O O . ALA A 1 488 ? -20.896 3.512 18.753 1.00 94.69 488 ALA A O 1
ATOM 3775 N N . GLU A 1 489 ? -20.520 1.300 18.846 1.00 95.31 489 GLU A N 1
ATOM 3776 C CA . GLU A 1 489 ? -21.839 0.862 18.388 1.00 95.31 489 GLU A CA 1
ATOM 3777 C C . GLU A 1 489 ? -22.943 1.318 19.344 1.00 95.31 489 GLU A C 1
ATOM 3779 O O . GLU A 1 489 ? -23.917 1.932 18.905 1.00 95.31 489 GLU A O 1
ATOM 3784 N N . SER A 1 490 ? -22.779 1.095 20.650 1.00 88.38 490 SER A N 1
ATOM 3785 C CA . SER A 1 490 ? -23.745 1.526 21.666 1.00 88.38 490 SER A CA 1
ATOM 3786 C C . SER A 1 490 ? -23.973 3.040 21.635 1.00 88.38 490 SER A C 1
ATOM 3788 O O . SER A 1 490 ? -25.116 3.506 21.630 1.00 88.38 490 SER A O 1
ATOM 3790 N N . GLU A 1 491 ? -22.900 3.833 21.578 1.00 87.19 491 GLU A N 1
ATOM 3791 C CA . GLU A 1 491 ? -22.999 5.291 21.503 1.00 87.19 491 GLU A CA 1
ATOM 3792 C C . GLU A 1 491 ? -23.572 5.783 20.172 1.00 87.19 491 GLU A C 1
ATOM 3794 O O . GLU A 1 491 ? -24.415 6.685 20.165 1.00 87.19 491 GLU A O 1
ATOM 3799 N N . GLY A 1 492 ? -23.125 5.203 19.058 1.00 89.56 492 GLY A N 1
ATOM 3800 C CA . GLY A 1 492 ? -23.586 5.541 17.717 1.00 89.56 492 GLY A CA 1
ATOM 3801 C C . GLY A 1 492 ? -25.078 5.273 17.562 1.00 89.56 492 GLY A C 1
ATOM 3802 O O . GLY A 1 492 ? -25.822 6.159 17.144 1.00 89.56 492 GLY A O 1
ATOM 3803 N N . LEU A 1 493 ? -25.554 4.099 17.985 1.00 88.81 493 LEU A N 1
ATOM 3804 C CA . LEU A 1 493 ? -26.973 3.739 17.917 1.00 88.81 493 LEU A CA 1
ATOM 3805 C C . LEU A 1 493 ? -27.848 4.648 18.785 1.00 88.81 493 LEU A C 1
ATOM 3807 O O . LEU A 1 493 ? -28.876 5.122 18.306 1.00 88.81 493 LEU A O 1
ATOM 3811 N N . LYS A 1 494 ? -27.423 4.979 20.015 1.00 87.19 494 LYS A N 1
ATOM 3812 C CA . LYS A 1 494 ? -28.148 5.929 20.886 1.00 87.19 494 LYS A CA 1
ATOM 3813 C C . LYS A 1 494 ? -28.310 7.315 20.254 1.00 87.19 494 LYS A C 1
ATOM 3815 O O . LYS A 1 494 ? -29.288 8.001 20.539 1.00 87.19 494 LYS A O 1
ATOM 3820 N N . LYS A 1 495 ? -27.356 7.730 19.416 1.00 88.69 495 LYS A N 1
ATOM 3821 C CA . LYS A 1 495 ? -27.351 9.027 18.719 1.00 88.69 495 LYS A CA 1
ATOM 3822 C C . LYS A 1 495 ? -28.014 8.974 17.334 1.00 88.69 495 LYS A C 1
ATOM 3824 O O . LYS A 1 495 ? -28.108 10.011 16.688 1.00 88.69 495 LYS A O 1
ATOM 3829 N N . GLY A 1 496 ? -28.445 7.802 16.854 1.00 91.94 496 GLY A N 1
ATOM 3830 C CA . GLY A 1 496 ? -28.913 7.628 15.471 1.00 91.94 496 GLY A CA 1
ATOM 3831 C C . GLY A 1 496 ? -27.796 7.729 14.418 1.00 91.94 496 GLY A C 1
ATOM 3832 O O . GLY A 1 496 ? -28.071 7.996 13.255 1.00 91.94 496 GLY A O 1
ATOM 3833 N N . MET A 1 497 ? -26.539 7.520 14.820 1.00 94.69 497 MET A N 1
ATOM 3834 C CA . MET A 1 497 ? -25.315 7.642 14.013 1.00 94.69 497 MET A CA 1
ATOM 3835 C C . MET A 1 497 ? -24.541 6.310 13.963 1.00 94.69 497 MET A C 1
ATOM 3837 O O . MET A 1 497 ? -23.325 6.275 14.116 1.00 94.69 497 MET A O 1
ATOM 3841 N N . GLY A 1 498 ? -25.253 5.186 13.840 1.00 94.44 498 GLY A N 1
ATOM 3842 C CA . GLY A 1 498 ? -24.693 3.838 14.017 1.00 94.44 498 GLY A CA 1
ATOM 3843 C C . GLY A 1 498 ? -24.428 3.043 12.735 1.00 94.44 498 GLY A C 1
ATOM 3844 O O . GLY A 1 498 ? -24.386 1.821 12.819 1.00 94.44 498 GLY A O 1
ATOM 3845 N N . HIS A 1 499 ? -24.328 3.675 11.559 1.00 98.25 499 HIS A N 1
ATOM 3846 C CA . HIS A 1 499 ? -24.031 2.948 10.311 1.00 98.25 499 HIS A CA 1
ATOM 3847 C C . HIS A 1 499 ? -22.630 2.324 10.349 1.00 98.25 499 HIS A C 1
ATOM 3849 O O . HIS A 1 499 ? -22.498 1.111 10.204 1.00 98.25 499 HIS A O 1
ATOM 3855 N N . GLU A 1 500 ? -21.632 3.157 10.640 1.00 98.19 500 GLU A N 1
ATOM 3856 C CA . GLU A 1 500 ? -20.232 2.791 10.837 1.00 98.19 500 GLU A CA 1
ATOM 3857 C C . GLU A 1 500 ? -19.746 3.423 12.153 1.00 98.19 500 GLU A C 1
ATOM 3859 O O . GLU A 1 500 ? -19.401 4.607 12.199 1.00 98.19 500 GLU A O 1
ATOM 3864 N N . PRO A 1 501 ? -19.870 2.706 13.283 1.00 97.31 501 PRO A N 1
ATOM 3865 C CA . PRO A 1 501 ? -19.670 3.317 14.591 1.00 97.31 501 PRO A CA 1
ATOM 3866 C C . PRO A 1 501 ? -18.201 3.637 14.918 1.00 97.31 501 PRO A C 1
ATOM 3868 O O . PRO A 1 501 ? -17.362 2.747 15.009 1.00 97.31 501 PRO A O 1
ATOM 3871 N N . HIS A 1 502 ? -17.893 4.894 15.240 1.00 97.06 502 HIS A N 1
ATOM 3872 C CA . HIS A 1 502 ? -16.568 5.288 15.732 1.00 97.06 502 HIS A CA 1
ATOM 3873 C C . HIS A 1 502 ? -16.631 6.114 17.015 1.00 97.06 502 HIS A C 1
ATOM 3875 O O . HIS A 1 502 ? -17.481 6.989 17.192 1.00 97.06 502 HIS A O 1
ATOM 3881 N N . LEU A 1 503 ? -15.633 5.907 17.874 1.00 92.44 503 LEU A N 1
ATOM 3882 C CA . LEU A 1 503 ? -15.238 6.874 18.894 1.00 92.44 503 LEU A CA 1
ATOM 3883 C C . LEU A 1 503 ? -14.151 7.769 18.290 1.00 92.44 503 LEU A C 1
ATOM 3885 O O . LEU A 1 503 ? -12.968 7.451 18.383 1.00 92.44 503 LEU A O 1
ATOM 3889 N N . LEU A 1 504 ? -14.544 8.862 17.627 1.00 92.38 504 LEU A N 1
ATOM 3890 C CA . LEU A 1 504 ? -13.640 9.667 16.788 1.00 92.38 504 LEU A CA 1
ATOM 3891 C C . LEU A 1 504 ? -12.367 10.126 17.520 1.00 92.38 504 LEU A C 1
ATOM 3893 O O . LEU A 1 504 ? -11.266 9.990 17.000 1.00 92.38 504 LEU A O 1
ATOM 3897 N N . PHE A 1 505 ? -12.502 10.612 18.755 1.00 88.50 505 PHE A N 1
ATOM 3898 C CA . PHE A 1 505 ? -11.368 11.096 19.557 1.00 88.50 505 PHE A CA 1
ATOM 3899 C C . PHE A 1 505 ? -10.486 9.983 20.135 1.00 88.50 505 PHE A C 1
ATOM 3901 O O . PHE A 1 505 ? -9.478 10.273 20.770 1.00 88.50 505 PHE A O 1
ATOM 3908 N N . ASN A 1 506 ? -10.875 8.727 19.928 1.00 92.00 506 ASN A N 1
ATOM 3909 C CA . ASN A 1 506 ? -10.237 7.540 20.479 1.00 92.00 506 ASN A CA 1
ATOM 3910 C C . ASN A 1 506 ? -9.811 6.537 19.394 1.00 92.00 506 ASN A C 1
ATOM 3912 O O . ASN A 1 506 ? -9.181 5.527 19.700 1.00 92.00 506 ASN A O 1
ATOM 3916 N N . ALA A 1 507 ? -10.153 6.795 18.127 1.00 95.88 507 ALA A N 1
ATOM 3917 C CA . ALA A 1 507 ? -9.918 5.885 17.006 1.00 95.88 507 ALA A CA 1
ATOM 3918 C C . ALA A 1 507 ? -8.428 5.549 16.811 1.00 95.88 507 ALA A C 1
ATOM 3920 O O . ALA A 1 507 ? -8.095 4.445 16.390 1.00 95.88 507 ALA A O 1
ATOM 3921 N N . PHE A 1 508 ? -7.540 6.468 17.201 1.00 97.62 508 PHE A N 1
ATOM 3922 C CA . PHE A 1 508 ? -6.087 6.339 17.067 1.00 97.62 508 PHE A CA 1
ATOM 3923 C C . PHE A 1 508 ? -5.360 6.110 18.400 1.00 97.62 508 PHE A C 1
ATOM 3925 O O . PHE A 1 508 ? -4.143 6.284 18.481 1.00 97.62 508 PHE A O 1
ATOM 3932 N N . ASP A 1 509 ? -6.069 5.710 19.462 1.00 95.75 509 ASP A N 1
ATOM 3933 C CA . ASP A 1 509 ? -5.446 5.488 20.774 1.00 95.75 509 ASP A CA 1
ATOM 3934 C C . ASP A 1 509 ? -4.436 4.326 20.766 1.00 95.75 509 ASP A C 1
ATOM 3936 O O . ASP A 1 509 ? -3.457 4.367 21.512 1.00 95.75 509 ASP A O 1
ATOM 3940 N N . LEU A 1 510 ? -4.610 3.326 19.886 1.00 97.62 510 LEU A N 1
ATOM 3941 C CA . LEU A 1 510 ? -3.592 2.290 19.665 1.00 97.62 510 LEU A CA 1
ATOM 3942 C C . LEU A 1 510 ? -2.288 2.906 19.146 1.00 97.62 510 LEU A C 1
ATOM 3944 O O . LEU A 1 510 ? -1.219 2.673 19.709 1.00 97.62 510 LEU A O 1
ATOM 3948 N N . HIS A 1 511 ? -2.364 3.726 18.095 1.00 98.12 511 HIS A N 1
ATOM 3949 C CA . HIS A 1 511 ? -1.201 4.393 17.504 1.00 98.12 511 HIS A CA 1
ATOM 3950 C C . HIS A 1 511 ? -0.551 5.374 18.478 1.00 98.12 511 HIS A C 1
ATOM 3952 O O . HIS A 1 511 ? 0.676 5.445 18.540 1.00 98.12 511 HIS A O 1
ATOM 3958 N N . LYS A 1 512 ? -1.357 6.072 19.286 1.00 96.00 512 LYS A N 1
ATOM 3959 C CA . LYS A 1 512 ? -0.870 6.918 20.378 1.00 96.00 512 LYS A CA 1
ATOM 3960 C C . LYS A 1 512 ? -0.079 6.105 21.404 1.00 96.00 512 LYS A C 1
ATOM 3962 O O . LYS A 1 512 ? 1.047 6.475 21.722 1.00 96.00 512 LYS A O 1
ATOM 3967 N N . ALA A 1 513 ? -0.609 4.968 21.856 1.00 95.19 513 ALA A N 1
ATOM 3968 C CA . ALA A 1 513 ? 0.102 4.077 22.770 1.00 95.19 513 ALA A CA 1
ATOM 3969 C C . ALA A 1 513 ? 1.398 3.530 22.148 1.00 95.19 513 ALA A C 1
ATOM 3971 O O . ALA A 1 513 ? 2.434 3.483 22.804 1.00 95.19 513 ALA A O 1
ATOM 3972 N N . LEU A 1 514 ? 1.406 3.193 20.856 1.00 97.00 514 LEU A N 1
ATOM 3973 C CA . LEU A 1 514 ? 2.645 2.804 20.180 1.00 97.00 514 LEU A CA 1
ATOM 3974 C C . LEU A 1 514 ? 3.699 3.924 20.210 1.00 97.00 514 LEU A C 1
ATOM 3976 O O . LEU A 1 514 ? 4.867 3.646 20.481 1.00 97.00 514 LEU A O 1
ATOM 3980 N N . ALA A 1 515 ? 3.296 5.169 19.946 1.00 95.81 515 ALA A N 1
ATOM 3981 C CA . ALA A 1 515 ? 4.194 6.321 19.916 1.00 95.81 515 ALA A CA 1
ATOM 3982 C C . ALA A 1 515 ? 4.724 6.713 21.306 1.00 95.81 515 ALA A C 1
ATOM 3984 O O . ALA A 1 515 ? 5.910 7.004 21.445 1.00 95.81 515 ALA A O 1
ATOM 3985 N N . GLU A 1 516 ? 3.863 6.714 22.325 1.00 94.19 516 GLU A N 1
ATOM 3986 C CA . GLU A 1 516 ? 4.199 7.163 23.683 1.00 94.19 516 GLU A CA 1
ATOM 3987 C C . GLU A 1 516 ? 4.849 6.056 24.524 1.00 94.19 516 GLU A C 1
ATOM 3989 O O . GLU A 1 516 ? 5.739 6.316 25.331 1.00 94.19 516 GLU A O 1
ATOM 3994 N N . GLU A 1 517 ? 4.425 4.809 24.326 1.00 94.06 517 GLU A N 1
ATOM 3995 C CA . GLU A 1 517 ? 4.706 3.702 25.243 1.00 94.06 517 GLU A CA 1
ATOM 3996 C C . GLU A 1 517 ? 5.431 2.514 24.581 1.00 94.06 517 GLU A C 1
ATOM 3998 O O . GLU A 1 517 ? 5.809 1.548 25.261 1.00 94.06 517 GLU A O 1
ATOM 4003 N N . GLY A 1 518 ? 5.626 2.565 23.259 1.00 94.19 518 GLY A N 1
ATOM 4004 C CA . GLY A 1 518 ? 6.326 1.549 22.471 1.00 94.19 518 GLY A CA 1
ATOM 4005 C C . GLY A 1 518 ? 5.504 0.298 22.141 1.00 94.19 518 GLY A C 1
ATOM 4006 O O . GLY A 1 518 ? 6.035 -0.614 21.508 1.00 94.19 518 GLY A O 1
ATOM 4007 N N . SER A 1 519 ? 4.230 0.227 22.538 1.00 97.25 519 SER A N 1
ATOM 4008 C CA . SER A 1 519 ? 3.333 -0.894 22.218 1.00 97.25 519 SER A CA 1
ATOM 4009 C C . SER A 1 519 ? 1.872 -0.448 22.203 1.00 97.25 519 SER A C 1
ATOM 4011 O O . SER A 1 519 ? 1.412 0.209 23.136 1.00 97.25 519 SER A O 1
ATOM 4013 N N . MET A 1 520 ? 1.116 -0.864 21.182 1.00 98.06 520 MET A N 1
ATOM 4014 C CA . MET A 1 520 ? -0.335 -0.653 21.114 1.00 98.06 520 MET A CA 1
ATOM 4015 C C . MET A 1 520 ? -1.085 -1.419 22.220 1.00 98.06 520 MET A C 1
ATOM 4017 O O . MET A 1 520 ? -2.206 -1.052 22.555 1.00 98.06 520 MET A O 1
ATOM 4021 N N . LEU A 1 521 ? -0.491 -2.466 22.817 1.00 94.69 521 LEU A N 1
ATOM 4022 C CA . LEU A 1 521 ? -1.112 -3.215 23.926 1.00 94.69 521 LEU A CA 1
ATOM 4023 C C . LEU A 1 521 ? -1.216 -2.400 25.216 1.00 94.69 521 LEU A C 1
ATOM 4025 O O . LEU A 1 521 ? -1.964 -2.766 26.117 1.00 94.69 521 LEU A O 1
ATOM 4029 N N . LYS A 1 522 ? -0.482 -1.290 25.306 1.00 91.00 522 LYS A N 1
ATOM 4030 C CA . LYS A 1 522 ? -0.538 -0.368 26.441 1.00 91.00 522 LYS A CA 1
ATOM 4031 C C . LYS A 1 522 ? -1.608 0.714 26.282 1.00 91.00 522 LYS A C 1
ATOM 4033 O O . LYS A 1 522 ? -1.614 1.690 27.031 1.00 91.00 522 LYS A O 1
ATOM 4038 N N . VAL A 1 523 ? -2.503 0.563 25.304 1.00 90.75 523 VAL A N 1
ATOM 4039 C CA . VAL A 1 523 ? -3.657 1.447 25.158 1.00 90.75 523 VAL A CA 1
ATOM 4040 C C . VAL A 1 523 ? -4.463 1.481 26.454 1.00 90.75 523 VAL A C 1
ATOM 4042 O O . VAL A 1 523 ? -4.737 0.454 27.077 1.00 90.75 523 VAL A O 1
ATOM 4045 N N . LYS A 1 524 ? -4.834 2.689 26.879 1.00 80.06 524 LYS A N 1
ATOM 4046 C CA . LYS A 1 524 ? -5.660 2.864 28.072 1.00 80.06 524 LYS A CA 1
ATOM 4047 C C . LYS A 1 524 ? -7.102 2.477 27.738 1.00 80.06 524 LYS A C 1
ATOM 4049 O O . LYS A 1 524 ? -7.584 2.862 26.673 1.00 80.06 524 LYS A O 1
ATOM 4054 N N . PRO A 1 525 ? -7.811 1.747 28.617 1.00 69.44 525 PRO A N 1
ATOM 4055 C CA . PRO A 1 525 ? -9.180 1.343 28.331 1.00 69.44 525 PRO A CA 1
ATOM 4056 C C . PRO A 1 525 ? -10.080 2.559 28.084 1.00 69.44 525 PRO A C 1
ATOM 4058 O O . PRO A 1 525 ? -10.010 3.552 28.810 1.00 69.44 525 PRO A O 1
ATOM 4061 N N . TRP A 1 526 ? -10.971 2.459 27.096 1.00 71.81 526 TRP A N 1
ATOM 4062 C CA . TRP A 1 526 ? -11.987 3.474 26.806 1.00 71.81 526 TRP A CA 1
ATOM 4063 C C . TRP A 1 526 ? -13.093 3.439 27.868 1.00 71.81 526 TRP A C 1
ATOM 4065 O O . TRP A 1 526 ? -14.214 2.996 27.612 1.00 71.81 526 TRP A O 1
ATOM 4075 N N . THR A 1 527 ? -12.790 3.857 29.093 1.00 63.16 527 THR A N 1
ATOM 4076 C CA . THR A 1 527 ? -13.705 3.784 30.236 1.00 63.16 527 THR A CA 1
ATOM 4077 C C . THR A 1 527 ? -14.867 4.776 30.125 1.00 63.16 527 THR A C 1
ATOM 4079 O O . THR A 1 527 ? -14.735 5.884 29.605 1.00 63.16 527 THR A O 1
ATOM 4082 N N . ASP A 1 528 ? -16.055 4.360 30.569 1.00 62.69 528 ASP A N 1
ATOM 4083 C CA . ASP A 1 528 ? -17.178 5.264 30.844 1.00 62.69 528 ASP A CA 1
ATOM 4084 C C . ASP A 1 528 ? -16.947 5.904 32.216 1.00 62.69 528 ASP A C 1
ATOM 4086 O O . ASP A 1 528 ? -16.766 5.186 33.202 1.00 62.69 528 ASP A O 1
ATOM 4090 N N . ARG A 1 529 ? -16.947 7.241 32.284 1.00 71.50 529 ARG A N 1
ATOM 4091 C CA . ARG A 1 529 ? -16.719 8.012 33.515 1.00 71.50 529 ARG A CA 1
ATOM 4092 C C . ARG A 1 529 ? -17.576 7.516 34.677 1.00 71.50 529 ARG A C 1
ATOM 4094 O O . ARG A 1 529 ? -17.108 7.533 35.805 1.00 71.50 529 ARG A O 1
ATOM 4101 N N . TRP A 1 530 ? -18.808 7.085 34.425 1.00 76.06 530 TRP A N 1
ATOM 4102 C CA . TRP A 1 530 ? -19.768 6.784 35.489 1.00 76.06 530 TRP A CA 1
ATOM 4103 C C . TRP A 1 530 ? -19.853 5.299 35.853 1.00 76.06 530 TRP A C 1
ATOM 4105 O O . TRP A 1 530 ? -20.697 4.935 36.663 1.00 76.06 530 TRP A O 1
ATOM 4115 N N . ALA A 1 531 ? -18.988 4.440 35.303 1.00 74.62 531 ALA A N 1
ATOM 4116 C CA . ALA A 1 531 ? -19.123 2.987 35.453 1.00 74.62 531 ALA A CA 1
ATOM 4117 C C . ALA A 1 531 ? -19.009 2.462 36.894 1.00 74.62 531 ALA A C 1
ATOM 4119 O O . ALA A 1 531 ? -19.524 1.388 37.185 1.00 74.62 531 ALA A O 1
ATOM 4120 N N . LEU A 1 532 ? -18.341 3.199 37.788 1.00 80.75 532 LEU A N 1
ATOM 4121 C CA . LEU A 1 532 ? -18.221 2.838 39.206 1.00 80.75 532 LEU A CA 1
ATOM 4122 C C . LEU A 1 532 ? -19.296 3.491 40.092 1.00 80.75 532 LEU A C 1
ATOM 4124 O O . LEU A 1 532 ? -19.290 3.285 41.305 1.00 80.75 532 LEU A O 1
ATOM 4128 N N . VAL A 1 533 ? -20.220 4.276 39.524 1.00 85.50 533 VAL A N 1
ATOM 4129 C CA . VAL A 1 533 ? -21.318 4.868 40.297 1.00 85.50 533 VAL A CA 1
ATOM 4130 C C . VAL A 1 533 ? -22.329 3.786 40.662 1.00 85.50 533 VAL A C 1
ATOM 4132 O O . VAL A 1 533 ? -22.922 3.152 39.793 1.00 85.50 533 VAL A O 1
ATOM 4135 N N . SER A 1 534 ? -22.558 3.606 41.963 1.00 89.25 534 SER A N 1
ATOM 4136 C CA . SER A 1 534 ? -23.553 2.665 42.486 1.00 89.25 534 SER A CA 1
ATOM 4137 C C . SER A 1 534 ? -24.968 2.972 41.981 1.00 89.25 534 SER A C 1
ATOM 4139 O O . SER A 1 534 ? -25.388 4.134 41.960 1.00 89.25 534 SER A O 1
ATOM 4141 N N . SER A 1 535 ? -25.752 1.930 41.670 1.00 88.50 535 SER A N 1
ATOM 4142 C CA . SER A 1 535 ? -27.169 2.076 41.292 1.00 88.50 535 SER A CA 1
ATOM 4143 C C . SER A 1 535 ? -28.035 2.663 42.415 1.00 88.50 535 SER A C 1
ATOM 4145 O O . SER A 1 535 ? -29.103 3.223 42.153 1.00 88.50 535 SER A O 1
ATOM 4147 N N . LEU A 1 536 ? -27.536 2.666 43.658 1.00 90.88 536 LEU A N 1
ATOM 4148 C CA . LEU A 1 536 ? -28.137 3.393 44.778 1.00 90.88 536 LEU A CA 1
ATOM 4149 C C . LEU A 1 536 ? -28.292 4.897 44.489 1.00 90.88 536 LEU A C 1
ATOM 4151 O O . LEU A 1 536 ? -29.232 5.523 44.968 1.00 90.88 536 LEU A O 1
ATOM 4155 N N . TYR A 1 537 ? -27.405 5.471 43.678 1.00 91.69 537 TYR A N 1
ATOM 4156 C CA . TYR A 1 537 ? -27.452 6.878 43.269 1.00 91.69 537 TYR A CA 1
ATOM 4157 C C . TYR A 1 537 ? -28.045 7.061 41.867 1.00 91.69 537 TYR A C 1
ATOM 4159 O O . TYR A 1 537 ? -27.912 8.126 41.265 1.00 91.69 537 TYR A O 1
ATOM 4167 N N . GLY A 1 538 ? -28.696 6.022 41.340 1.00 87.94 538 GLY A N 1
ATOM 4168 C CA . GLY A 1 538 ? -29.401 6.055 40.070 1.00 87.94 538 GLY A CA 1
ATOM 4169 C C . GLY A 1 538 ? -30.660 6.933 40.091 1.00 87.94 538 GLY A C 1
ATOM 4170 O O . GLY A 1 538 ? -31.145 7.348 41.152 1.00 87.94 538 GLY A O 1
ATOM 4171 N N . PRO A 1 539 ? -31.214 7.232 38.903 1.00 87.31 539 PRO A N 1
ATOM 4172 C CA . PRO A 1 539 ? -32.335 8.155 38.759 1.00 87.31 539 PRO A CA 1
ATOM 4173 C C . PRO A 1 539 ? -33.606 7.674 39.472 1.00 87.31 539 PRO A C 1
ATOM 4175 O O . PRO A 1 539 ? -34.317 8.493 40.053 1.00 87.31 539 PRO A O 1
ATOM 4178 N N . GLY A 1 540 ? -33.894 6.369 39.467 1.00 88.38 540 GLY A N 1
ATOM 4179 C CA . GLY A 1 540 ? -35.077 5.812 40.124 1.00 88.38 540 GLY A CA 1
ATOM 4180 C C . GLY A 1 540 ? -35.013 5.960 41.642 1.00 88.38 540 GLY A C 1
ATOM 4181 O O . GLY A 1 540 ? -35.959 6.453 42.259 1.00 88.38 540 GLY A O 1
ATOM 4182 N N . THR A 1 541 ? -33.866 5.629 42.240 1.00 93.06 541 THR A N 1
ATOM 4183 C CA . THR A 1 541 ? -33.639 5.781 43.685 1.00 93.06 541 THR A CA 1
ATOM 4184 C C . THR A 1 541 ? -33.657 7.245 44.123 1.00 93.06 541 THR A C 1
ATOM 4186 O O . THR A 1 541 ? -34.300 7.579 45.119 1.00 93.06 541 THR A O 1
ATOM 4189 N N . PHE A 1 542 ? -33.020 8.141 43.360 1.00 91.19 542 PHE A N 1
ATOM 4190 C CA . PHE A 1 542 ? -33.029 9.577 43.651 1.00 91.19 542 PHE A CA 1
ATOM 4191 C C . PHE A 1 542 ? -34.452 10.153 43.667 1.00 91.19 542 PHE A C 1
ATOM 4193 O O . PHE A 1 542 ? -34.850 10.817 44.628 1.00 91.19 542 PHE A O 1
ATOM 4200 N N . TRP A 1 543 ? -35.245 9.875 42.628 1.00 90.56 543 TRP A N 1
ATOM 4201 C CA . TRP A 1 543 ? -36.618 10.374 42.545 1.00 90.56 543 TRP A CA 1
ATOM 4202 C C . TRP A 1 543 ? -37.547 9.713 43.564 1.00 90.56 543 TRP A C 1
ATOM 4204 O O . TRP A 1 543 ? -38.407 10.394 44.124 1.00 90.56 543 TRP A O 1
ATOM 4214 N N . SER A 1 544 ? -37.333 8.434 43.880 1.00 93.44 544 SER A N 1
ATOM 4215 C CA . SER A 1 544 ? -38.021 7.755 44.982 1.00 93.44 544 SER A CA 1
ATOM 4216 C C . SER A 1 544 ? -37.823 8.486 46.306 1.00 93.44 544 SER A C 1
ATOM 4218 O O . SER A 1 544 ? -38.788 8.859 46.978 1.00 93.44 544 SER A O 1
ATOM 4220 N N . TRP A 1 545 ? -36.565 8.767 46.648 1.00 94.50 545 TRP A N 1
ATOM 4221 C CA . TRP A 1 545 ? -36.218 9.513 47.848 1.00 94.50 545 TRP A CA 1
ATOM 4222 C C . TRP A 1 545 ? -36.845 10.909 47.854 1.00 94.50 545 TRP A C 1
ATOM 4224 O O . TRP A 1 545 ? -37.404 11.328 48.870 1.00 94.50 545 TRP A O 1
ATOM 4234 N N . PHE A 1 546 ? -36.846 11.607 46.718 1.00 89.06 546 PHE A N 1
ATOM 4235 C CA . PHE A 1 546 ? -37.487 12.915 46.609 1.00 89.06 546 PHE A CA 1
ATOM 4236 C C . PHE A 1 546 ? -39.004 12.845 46.864 1.00 89.06 546 PHE A C 1
ATOM 4238 O O . PHE A 1 546 ? -39.553 13.684 47.583 1.00 89.06 546 PHE A O 1
ATOM 4245 N N . CYS A 1 547 ? -39.688 11.813 46.354 1.00 91.31 547 CYS A N 1
ATOM 4246 C CA . CYS A 1 547 ? -41.098 11.554 46.656 1.00 91.31 547 CYS A CA 1
ATOM 4247 C C . CYS A 1 547 ? -41.334 11.288 48.151 1.00 91.31 547 CYS A C 1
ATOM 4249 O O . CYS A 1 547 ? -42.315 11.779 48.712 1.00 91.31 547 CYS A O 1
ATOM 4251 N N . ILE A 1 548 ? -40.427 10.574 48.822 1.00 92.94 548 ILE A N 1
ATOM 4252 C CA . ILE A 1 548 ? -40.501 10.330 50.270 1.00 92.94 548 ILE A CA 1
ATOM 4253 C C . ILE A 1 548 ? -40.310 11.640 51.052 1.00 92.94 548 ILE A C 1
ATOM 4255 O O . ILE A 1 548 ? -41.073 11.927 51.975 1.00 92.94 548 ILE A O 1
ATOM 4259 N N . VAL A 1 549 ? -39.364 12.497 50.660 1.00 89.62 549 VAL A N 1
ATOM 4260 C CA . VAL A 1 549 ? -39.211 13.829 51.270 1.00 89.62 549 VAL A CA 1
ATOM 4261 C C . VAL A 1 549 ? -40.477 14.674 51.067 1.00 89.62 549 VAL A C 1
ATOM 4263 O O . VAL A 1 549 ? -40.959 15.311 52.007 1.00 89.62 549 VAL A O 1
ATOM 4266 N N . ALA A 1 550 ? -41.073 14.648 49.872 1.00 87.31 550 ALA A N 1
ATOM 4267 C CA . ALA A 1 550 ? -42.342 15.324 49.601 1.00 87.31 550 ALA A CA 1
ATOM 4268 C C . ALA A 1 550 ? -43.491 14.769 50.465 1.00 87.31 550 ALA A C 1
ATOM 4270 O O . ALA A 1 550 ? -44.285 15.547 51.001 1.00 87.31 550 ALA A O 1
ATOM 4271 N N . SER A 1 551 ? -43.540 13.450 50.675 1.00 89.38 551 SER A N 1
ATOM 4272 C CA . SER A 1 551 ? -44.479 12.795 51.594 1.00 89.38 551 SER A CA 1
ATOM 4273 C C . SER A 1 551 ? -44.368 13.376 53.004 1.00 89.38 551 SER A C 1
ATOM 4275 O O . SER A 1 551 ? -45.379 13.784 53.579 1.00 89.38 551 SER A O 1
ATOM 4277 N N . VAL A 1 552 ? -43.145 13.521 53.525 1.00 88.56 552 VAL A N 1
ATOM 4278 C CA . VAL A 1 552 ? -42.895 14.126 54.843 1.00 88.56 552 VAL A CA 1
ATOM 4279 C C . VAL A 1 552 ? -43.458 15.549 54.910 1.00 88.56 552 VAL A C 1
ATOM 4281 O O . VAL A 1 552 ? -44.150 15.901 55.871 1.00 88.56 552 VAL A O 1
ATOM 4284 N N . PHE A 1 553 ? -43.244 16.368 53.874 1.00 85.31 553 PHE A N 1
ATOM 4285 C CA . PHE A 1 553 ? -43.811 17.718 53.823 1.00 85.31 553 PHE A CA 1
ATOM 4286 C C . PHE A 1 553 ? -45.340 17.714 53.861 1.00 85.31 553 PHE A C 1
ATOM 4288 O O . PHE A 1 553 ? -45.928 18.493 54.618 1.00 85.31 553 PHE A O 1
ATOM 4295 N N . ILE A 1 554 ? -45.999 16.841 53.100 1.00 83.12 554 ILE A N 1
ATOM 4296 C CA . ILE A 1 554 ? -47.465 16.725 53.080 1.00 83.12 554 ILE A CA 1
ATOM 4297 C C . ILE A 1 554 ? -47.983 16.294 54.454 1.00 83.12 554 ILE A C 1
ATOM 4299 O O . ILE A 1 554 ? -48.868 16.949 55.023 1.00 83.12 554 ILE A O 1
ATOM 4303 N N . SER A 1 555 ? -47.366 15.268 55.039 1.00 82.50 555 SER A N 1
ATOM 4304 C CA . SER A 1 555 ? -47.660 14.772 56.383 1.00 82.50 555 SER A CA 1
ATOM 4305 C C . SER A 1 555 ? -47.522 15.865 57.447 1.00 82.50 555 SER A C 1
ATOM 4307 O O . SER A 1 555 ? -48.294 15.911 58.407 1.00 82.50 555 SER A O 1
ATOM 4309 N N . TRP A 1 556 ? -46.551 16.770 57.317 1.00 83.06 556 TRP A N 1
ATOM 4310 C CA . TRP A 1 556 ? -46.271 17.777 58.346 1.00 83.06 556 TRP A CA 1
ATOM 4311 C C . TRP A 1 556 ? -47.040 19.080 58.148 1.00 83.06 556 TRP A C 1
ATOM 4313 O O . TRP A 1 556 ? -47.335 19.775 59.121 1.00 83.06 556 TRP A O 1
ATOM 4323 N N . THR A 1 557 ? -47.381 19.431 56.910 1.00 77.81 557 THR A N 1
ATOM 4324 C CA . THR A 1 557 ? -47.972 20.739 56.589 1.00 77.81 557 THR A CA 1
ATOM 4325 C C . THR A 1 557 ? -49.458 20.666 56.260 1.00 77.81 557 THR A C 1
ATOM 4327 O O . THR A 1 557 ? -50.203 21.566 56.671 1.00 77.81 557 THR A O 1
ATOM 4330 N N . ILE A 1 558 ? -49.910 19.601 55.596 1.00 78.06 558 ILE A N 1
ATOM 4331 C CA . ILE A 1 558 ? -51.276 19.467 55.074 1.00 78.06 558 ILE A CA 1
ATOM 4332 C C . ILE A 1 558 ? -52.113 18.556 55.971 1.00 78.06 558 ILE A C 1
ATOM 4334 O O . ILE A 1 558 ? -53.230 18.936 56.333 1.00 78.06 558 ILE A O 1
ATOM 4338 N N . ASN A 1 559 ? -51.576 17.398 56.375 1.00 78.44 559 ASN A N 1
ATOM 4339 C CA . ASN A 1 559 ? -52.336 16.377 57.095 1.00 78.44 559 ASN A CA 1
ATOM 4340 C C . ASN A 1 559 ? -52.666 16.802 58.548 1.00 78.44 559 ASN A C 1
ATOM 4342 O O . ASN A 1 559 ? -51.771 16.896 59.393 1.00 78.44 559 ASN A O 1
ATOM 4346 N N . PRO A 1 560 ? -53.947 17.040 58.897 1.00 69.56 560 PRO A N 1
ATOM 4347 C CA . PRO A 1 560 ? -54.325 17.556 60.209 1.00 69.56 560 PRO A CA 1
ATOM 4348 C C . PRO A 1 560 ? -54.058 16.615 61.392 1.00 69.56 560 PRO A C 1
ATOM 4350 O O . PRO A 1 560 ? -54.067 17.106 62.524 1.00 69.56 560 PRO A O 1
ATOM 4353 N N . SER A 1 561 ? -53.889 15.305 61.170 1.00 68.94 561 SER A N 1
ATOM 4354 C CA . SER A 1 561 ? -53.643 14.316 62.234 1.00 68.94 561 SER A CA 1
ATOM 4355 C C . SER A 1 561 ? -52.168 14.279 62.649 1.00 68.94 561 SER A C 1
ATOM 4357 O O . SER A 1 561 ? -51.847 14.233 63.835 1.00 68.94 561 SER A O 1
ATOM 4359 N N . THR A 1 562 ? -51.260 14.395 61.684 1.00 70.81 562 THR A N 1
ATOM 4360 C CA . THR A 1 562 ? -49.807 14.297 61.880 1.00 70.81 562 THR A CA 1
ATOM 4361 C C . THR A 1 562 ? -49.126 15.659 62.025 1.00 70.81 562 THR A C 1
ATOM 4363 O O . THR A 1 562 ? -48.079 15.752 62.666 1.00 70.81 562 THR A O 1
ATOM 4366 N N . LYS A 1 563 ? -49.752 16.745 61.547 1.00 69.00 563 LYS A N 1
ATOM 4367 C CA . LYS A 1 563 ? -49.247 18.135 61.612 1.00 69.00 563 LYS A CA 1
ATOM 4368 C C . LYS A 1 563 ? -48.947 18.667 63.019 1.00 69.00 563 LYS A C 1
ATOM 4370 O O . LYS A 1 563 ? -48.209 19.640 63.156 1.00 69.00 563 LYS A O 1
ATOM 4375 N N . ARG A 1 564 ? -49.530 18.085 64.074 1.00 62.41 564 ARG A N 1
ATOM 4376 C CA . ARG A 1 564 ? -49.254 18.454 65.483 1.00 62.41 564 ARG A CA 1
ATOM 4377 C C . ARG A 1 564 ? -48.585 17.341 66.292 1.00 62.41 564 ARG A C 1
ATOM 4379 O O . ARG A 1 564 ? -48.252 17.562 67.451 1.00 62.41 564 ARG A O 1
ATOM 4386 N N . SER A 1 565 ? -48.371 16.166 65.704 1.00 66.81 565 SER A N 1
ATOM 4387 C CA . SER A 1 565 ? -47.765 15.030 66.398 1.00 66.81 565 SER A CA 1
ATOM 4388 C C . SER A 1 565 ? -46.246 15.179 66.415 1.00 66.81 565 SER A C 1
ATOM 4390 O O . SER A 1 565 ? -45.631 15.316 65.366 1.00 66.81 565 SER A O 1
ATOM 4392 N N . GLY A 1 566 ? -45.617 15.152 67.592 1.00 63.22 566 GLY A N 1
ATOM 4393 C CA . GLY A 1 566 ? -44.151 15.135 67.723 1.00 63.22 566 GLY A CA 1
ATOM 4394 C C . GLY A 1 566 ? -43.514 13.769 67.429 1.00 63.22 566 GLY A C 1
ATOM 4395 O O . GLY A 1 566 ? -42.345 13.568 67.753 1.00 63.22 566 GLY A O 1
ATOM 4396 N N . SER A 1 567 ? -44.284 12.820 66.888 1.00 73.00 567 SER A N 1
ATOM 4397 C CA . SER A 1 567 ? -43.827 11.467 66.562 1.00 73.00 567 SER A CA 1
ATOM 4398 C C . SER A 1 567 ? -42.853 11.461 65.385 1.00 73.00 567 SER A C 1
ATOM 4400 O O . SER A 1 567 ? -42.957 12.273 64.459 1.00 73.00 567 SER A O 1
ATOM 4402 N N . ILE A 1 568 ? -41.903 10.532 65.442 1.00 78.19 568 ILE A N 1
ATOM 4403 C CA . ILE A 1 568 ? -41.035 10.179 64.321 1.00 78.19 568 ILE A CA 1
ATOM 4404 C C . ILE A 1 568 ? -41.855 9.246 63.433 1.00 78.19 568 ILE A C 1
ATOM 4406 O O . ILE A 1 568 ? -42.339 8.221 63.905 1.00 78.19 568 ILE A O 1
ATOM 4410 N N . THR A 1 569 ? -42.079 9.648 62.188 1.00 80.69 569 THR A N 1
ATOM 4411 C CA . THR A 1 569 ? -42.879 8.896 61.221 1.00 80.69 569 THR A CA 1
ATOM 4412 C C . THR A 1 569 ? -41.972 8.035 60.340 1.00 80.69 569 THR A C 1
ATOM 4414 O O . THR A 1 569 ? -40.804 8.369 60.140 1.00 80.69 569 THR A O 1
ATOM 4417 N N . ASN A 1 570 ? -42.492 6.920 59.820 1.00 81.88 570 ASN A N 1
ATOM 4418 C CA . ASN A 1 570 ? -41.704 6.003 58.985 1.00 81.88 570 ASN A CA 1
ATOM 4419 C C . ASN A 1 570 ? -41.188 6.686 57.707 1.00 81.88 570 ASN A C 1
ATOM 4421 O O . ASN A 1 570 ? -40.058 6.437 57.297 1.00 81.88 570 ASN A O 1
ATOM 4425 N N . ASP A 1 571 ? -41.972 7.600 57.128 1.00 80.56 571 ASP A N 1
ATOM 4426 C CA . ASP A 1 571 ? -41.565 8.419 55.981 1.00 80.56 571 ASP A CA 1
ATOM 4427 C C . ASP A 1 571 ? -40.419 9.386 56.327 1.00 80.56 571 ASP A C 1
ATOM 4429 O O . ASP A 1 571 ? -39.536 9.590 55.501 1.00 80.56 571 ASP A O 1
ATOM 4433 N N . LEU A 1 572 ? -40.360 9.918 57.556 1.00 87.44 572 LEU A N 1
ATOM 4434 C CA . LEU A 1 572 ? -39.221 10.717 58.020 1.00 87.44 572 LEU A CA 1
ATOM 4435 C C . LEU A 1 572 ? -37.963 9.858 58.137 1.00 87.44 572 LEU A C 1
ATOM 4437 O O . LEU A 1 572 ? -36.908 10.278 57.683 1.00 87.44 572 LEU A O 1
ATOM 4441 N N . ILE A 1 573 ? -38.056 8.664 58.725 1.00 87.50 573 ILE A N 1
ATOM 4442 C CA . ILE A 1 573 ? -36.901 7.759 58.823 1.00 87.50 573 ILE A CA 1
ATOM 4443 C C . ILE A 1 573 ? -36.384 7.434 57.415 1.00 87.50 573 ILE A C 1
ATOM 4445 O O . ILE A 1 573 ? -35.192 7.587 57.147 1.00 87.50 573 ILE A O 1
ATOM 4449 N N . ALA A 1 574 ? -37.282 7.083 56.493 1.00 87.12 574 ALA A N 1
ATOM 4450 C CA . ALA A 1 574 ? -36.937 6.800 55.103 1.00 87.12 574 ALA A CA 1
ATOM 4451 C C . ALA A 1 574 ? -36.326 8.017 54.376 1.00 87.12 574 ALA A C 1
ATOM 4453 O O . ALA A 1 574 ? -35.310 7.874 53.698 1.00 87.12 574 ALA A O 1
ATOM 4454 N N . ALA A 1 575 ? -36.868 9.225 54.579 1.00 89.69 575 ALA A N 1
ATOM 4455 C CA . ALA A 1 575 ? -36.341 10.466 54.000 1.00 89.69 575 ALA A CA 1
ATOM 4456 C C . ALA A 1 575 ? -34.906 10.777 54.455 1.00 89.69 575 ALA A C 1
ATOM 4458 O O . ALA A 1 575 ? -34.125 11.351 53.698 1.00 89.69 575 ALA A O 1
ATOM 4459 N N . LEU A 1 576 ? -34.555 10.402 55.687 1.00 93.56 576 LEU A N 1
ATOM 4460 C CA . LEU A 1 576 ? -33.231 10.644 56.263 1.00 93.56 576 LEU A CA 1
ATOM 4461 C C . LEU A 1 576 ? -32.220 9.535 55.958 1.00 93.56 576 LEU A C 1
ATOM 4463 O O . LEU A 1 576 ? -31.020 9.754 56.104 1.00 93.56 576 LEU A O 1
ATOM 4467 N N . THR A 1 577 ? -32.682 8.357 55.535 1.00 93.00 577 THR A N 1
ATOM 4468 C CA . THR A 1 577 ? -31.819 7.179 55.368 1.00 93.00 577 THR A CA 1
ATOM 4469 C C . THR A 1 577 ? -30.851 7.347 54.198 1.00 93.00 577 THR A C 1
ATOM 4471 O O . THR A 1 577 ? -29.649 7.196 54.394 1.00 93.00 577 THR A O 1
ATOM 4474 N N . LEU A 1 578 ? -31.340 7.699 53.001 1.00 92.88 578 LEU A N 1
ATOM 4475 C CA . LEU A 1 578 ? -30.479 7.813 51.815 1.00 92.88 578 LEU A CA 1
ATOM 4476 C C . LEU A 1 578 ? -29.349 8.851 51.995 1.00 92.88 578 LEU A C 1
ATOM 4478 O O . LEU A 1 578 ? -28.207 8.504 51.707 1.00 92.88 578 LEU A O 1
ATOM 4482 N N . PRO A 1 579 ? -29.592 10.066 52.530 1.00 93.69 579 PRO A N 1
ATOM 4483 C CA . PRO A 1 579 ? -28.523 11.038 52.766 1.00 93.69 579 PRO A CA 1
ATOM 4484 C C . PRO A 1 579 ? -27.495 10.592 53.809 1.00 93.69 579 PRO A C 1
ATOM 4486 O O . PRO A 1 579 ? -26.300 10.789 53.619 1.00 93.69 579 PRO A O 1
ATOM 4489 N N . VAL A 1 580 ? -27.933 9.943 54.893 1.00 94.50 580 VAL A N 1
ATOM 4490 C CA . VAL A 1 580 ? -27.013 9.425 55.920 1.00 94.50 580 VAL A CA 1
ATOM 4491 C C . VAL A 1 580 ? -26.146 8.294 55.361 1.00 94.50 580 VAL A C 1
ATOM 4493 O O . VAL A 1 580 ? -24.946 8.255 55.631 1.00 94.50 580 VAL A O 1
ATOM 4496 N N . VAL A 1 581 ? -26.727 7.403 54.553 1.00 95.19 581 VAL A N 1
ATOM 4497 C CA . VAL A 1 581 ? -25.982 6.347 53.851 1.00 95.19 581 VAL A CA 1
ATOM 4498 C C . VAL A 1 581 ? -25.002 6.953 52.847 1.00 95.19 581 VAL A C 1
ATOM 4500 O O . VAL A 1 581 ? -23.844 6.550 52.831 1.00 95.19 581 VAL A O 1
ATOM 4503 N N . ALA A 1 582 ? -25.426 7.959 52.078 1.00 93.62 582 ALA A N 1
ATOM 4504 C CA . ALA A 1 582 ? -24.563 8.665 51.134 1.00 93.62 582 ALA A CA 1
ATOM 4505 C C . ALA A 1 582 ? -23.365 9.321 51.839 1.00 93.62 582 ALA A C 1
ATOM 4507 O O . ALA A 1 582 ? -22.233 9.205 51.379 1.00 93.62 582 ALA A O 1
ATOM 4508 N N . ALA A 1 583 ? -23.580 9.937 53.002 1.00 93.06 583 ALA A N 1
ATOM 4509 C CA . ALA A 1 583 ? -22.506 10.524 53.796 1.00 93.06 583 ALA A CA 1
ATOM 4510 C C . ALA A 1 583 ? -21.489 9.476 54.270 1.00 93.06 583 ALA A C 1
ATOM 4512 O O . ALA A 1 583 ? -20.280 9.683 54.163 1.00 93.06 583 ALA A O 1
ATOM 4513 N N . ALA A 1 584 ? -21.976 8.338 54.772 1.00 94.56 584 ALA A N 1
ATOM 4514 C CA . ALA A 1 584 ? -21.125 7.239 55.210 1.00 94.56 584 ALA A CA 1
ATOM 4515 C C . ALA A 1 584 ? -20.331 6.626 54.044 1.00 94.56 584 ALA A C 1
ATOM 4517 O O . ALA A 1 584 ? -19.142 6.352 54.196 1.00 94.56 584 ALA A O 1
ATOM 4518 N N . ASP A 1 585 ? -20.964 6.457 52.882 1.00 93.62 585 ASP A N 1
ATOM 4519 C CA . ASP A 1 585 ? -20.316 5.964 51.666 1.00 93.62 585 ASP A CA 1
ATOM 4520 C C . ASP A 1 585 ? -19.243 6.941 51.162 1.00 93.62 585 ASP A C 1
ATOM 4522 O O . ASP A 1 585 ? -18.105 6.539 50.938 1.00 93.62 585 ASP A O 1
ATOM 4526 N N . ALA A 1 586 ? -19.539 8.245 51.099 1.00 89.88 586 ALA A N 1
ATOM 4527 C CA . ALA A 1 586 ? -18.553 9.261 50.726 1.00 89.88 586 ALA A CA 1
ATOM 4528 C C . ALA A 1 586 ? -17.333 9.257 51.667 1.00 89.88 586 ALA A C 1
ATOM 4530 O O . ALA A 1 586 ? -16.193 9.271 51.203 1.00 89.88 586 ALA A O 1
ATOM 4531 N N . LEU A 1 587 ? -17.549 9.175 52.986 1.00 91.00 587 LEU A N 1
ATOM 4532 C CA . LEU A 1 587 ? -16.461 9.058 53.965 1.00 91.00 587 LEU A CA 1
ATOM 4533 C C . LEU A 1 587 ? -15.652 7.770 53.793 1.00 91.00 587 LEU A C 1
ATOM 4535 O O . LEU A 1 587 ? -14.426 7.798 53.894 1.00 91.00 587 LEU A O 1
ATOM 4539 N N . TYR A 1 588 ? -16.322 6.644 53.538 1.00 91.06 588 TYR A N 1
ATOM 4540 C CA . TYR A 1 588 ? -15.658 5.369 53.289 1.00 91.06 588 TYR A CA 1
ATOM 4541 C C . TYR A 1 588 ? -14.786 5.434 52.032 1.00 91.06 588 TYR A C 1
ATOM 4543 O O . TYR A 1 588 ? -13.628 5.011 52.063 1.00 91.06 588 TYR A O 1
ATOM 4551 N N . GLN A 1 589 ? -15.309 6.003 50.945 1.00 87.31 589 GLN A N 1
ATOM 4552 C CA . GLN A 1 589 ? -14.575 6.178 49.697 1.00 87.31 589 GLN A CA 1
ATOM 4553 C C . GLN A 1 589 ? -13.369 7.110 49.874 1.00 87.31 589 GLN A C 1
ATOM 4555 O O . GLN A 1 589 ? -12.273 6.747 49.445 1.00 87.31 589 GLN A O 1
ATOM 4560 N N . LEU A 1 590 ? -13.522 8.238 50.579 1.00 86.56 590 LEU A N 1
ATOM 4561 C CA . LEU A 1 590 ? -12.405 9.123 50.939 1.00 86.56 590 LEU A CA 1
ATOM 4562 C C . LEU A 1 590 ? -11.341 8.371 51.753 1.00 86.56 590 LEU A C 1
ATOM 4564 O O . LEU A 1 590 ? -10.179 8.321 51.365 1.00 86.56 590 LEU A O 1
ATOM 4568 N N . ALA A 1 591 ? -11.727 7.677 52.827 1.00 85.75 591 ALA A N 1
ATOM 4569 C CA . ALA A 1 591 ? -10.783 6.939 53.672 1.00 85.75 591 ALA A CA 1
ATOM 4570 C C . ALA A 1 591 ? -10.045 5.806 52.929 1.00 85.75 591 ALA A C 1
ATOM 4572 O O . ALA A 1 591 ? -8.890 5.472 53.243 1.00 85.75 591 ALA A O 1
ATOM 4573 N N . LYS A 1 592 ? -10.719 5.185 51.957 1.00 84.50 592 LYS A N 1
ATOM 4574 C CA . LYS A 1 592 ? -10.181 4.078 51.168 1.00 84.50 592 LYS A CA 1
ATOM 4575 C C . LYS A 1 592 ? -9.251 4.549 50.057 1.00 84.50 592 LYS A C 1
ATOM 4577 O O . LYS A 1 592 ? -8.215 3.917 49.853 1.00 84.50 592 LYS A O 1
ATOM 4582 N N . TYR A 1 593 ? -9.620 5.609 49.346 1.00 79.62 593 TYR A N 1
ATOM 4583 C CA . TYR A 1 593 ? -8.995 5.967 48.075 1.00 79.62 593 TYR A CA 1
ATOM 4584 C C . TYR A 1 593 ? -8.263 7.313 48.076 1.00 79.62 593 TYR A C 1
ATOM 4586 O O . TYR A 1 593 ? -7.428 7.507 47.195 1.00 79.62 593 TYR A O 1
ATOM 4594 N N . ASP A 1 594 ? -8.519 8.212 49.033 1.00 73.12 594 ASP A N 1
ATOM 4595 C CA . ASP A 1 594 ? -7.923 9.552 49.040 1.00 73.12 594 ASP A CA 1
ATOM 4596 C C . ASP A 1 594 ? -7.585 10.052 50.453 1.00 73.12 594 ASP A C 1
ATOM 4598 O O . ASP A 1 594 ? -8.407 10.637 51.160 1.00 73.12 594 ASP A O 1
ATOM 4602 N N . ARG A 1 595 ? -6.352 9.765 50.890 1.00 71.38 595 ARG A N 1
ATOM 4603 C CA . ARG A 1 595 ? -5.888 10.048 52.255 1.00 71.38 595 ARG A CA 1
ATOM 4604 C C . ARG A 1 595 ? -5.044 11.327 52.313 1.00 71.38 595 ARG A C 1
ATOM 4606 O O . ARG A 1 595 ? -4.357 11.638 51.338 1.00 71.38 595 ARG A O 1
ATOM 4613 N N . PRO A 1 596 ? -5.004 12.032 53.462 1.00 64.94 596 PRO A N 1
ATOM 4614 C CA . PRO A 1 596 ? -4.229 13.270 53.605 1.00 64.94 596 PRO A CA 1
ATOM 4615 C C . PRO A 1 596 ? -2.725 13.107 53.330 1.00 64.94 596 PRO A C 1
ATOM 4617 O O . PRO A 1 596 ? -2.080 14.030 52.849 1.00 64.94 596 PRO A O 1
ATOM 4620 N N . ASP A 1 597 ? -2.162 11.930 53.612 1.00 64.69 597 ASP A N 1
ATOM 4621 C CA . ASP A 1 597 ? -0.750 11.592 53.400 1.00 64.69 597 ASP A CA 1
ATOM 4622 C C . ASP A 1 597 ? -0.429 11.159 51.958 1.00 64.69 597 ASP A C 1
ATOM 4624 O O . ASP A 1 597 ? 0.743 11.099 51.580 1.00 64.69 597 ASP A O 1
ATOM 4628 N N . ARG A 1 598 ? -1.454 10.857 51.146 1.00 64.38 598 ARG A N 1
ATOM 4629 C CA . ARG A 1 598 ? -1.343 10.448 49.736 1.00 64.38 598 ARG A CA 1
ATOM 4630 C C . ARG A 1 598 ? -2.563 10.921 48.929 1.00 64.38 598 ARG A C 1
ATOM 4632 O O . ARG A 1 598 ? -3.435 10.096 48.639 1.00 64.38 598 ARG A O 1
ATOM 4639 N N . PRO A 1 599 ? -2.632 12.213 48.550 1.00 67.31 599 PRO A N 1
ATOM 4640 C CA . PRO A 1 599 ? -3.675 12.702 47.655 1.00 67.31 599 PRO A CA 1
ATOM 4641 C C . PRO A 1 599 ? -3.587 11.983 46.308 1.00 67.31 599 PRO A C 1
ATOM 4643 O O . PRO A 1 599 ? -2.587 12.093 45.599 1.00 67.31 599 PRO A O 1
ATOM 4646 N N . ARG A 1 600 ? -4.633 11.237 45.966 1.00 71.50 600 ARG A N 1
ATOM 4647 C CA . ARG A 1 600 ? -4.804 10.543 44.694 1.00 71.50 600 ARG A CA 1
ATOM 4648 C C . ARG A 1 600 ? -6.033 11.067 43.963 1.00 71.50 600 ARG A C 1
ATOM 4650 O O . ARG A 1 600 ? -5.884 11.606 42.881 1.00 71.50 600 ARG A O 1
ATOM 4657 N N . LEU A 1 601 ? -7.238 10.953 44.517 1.00 73.19 601 LEU A N 1
ATOM 4658 C CA . LEU A 1 601 ? -8.462 11.197 43.739 1.00 73.19 601 LEU A CA 1
ATOM 4659 C C . LEU A 1 601 ? -8.721 12.678 43.456 1.00 73.19 601 LEU A C 1
ATOM 4661 O O . LEU A 1 601 ? -9.025 13.043 42.324 1.00 73.19 601 LEU A O 1
ATOM 4665 N N . LEU A 1 602 ? -8.599 13.542 44.462 1.00 70.69 602 LEU A N 1
ATOM 4666 C CA . LEU A 1 602 ? -9.027 14.940 44.363 1.00 70.69 602 LEU A CA 1
ATOM 4667 C C . LEU A 1 602 ? -8.116 15.823 43.499 1.00 70.69 602 LEU A C 1
ATOM 4669 O O . LEU A 1 602 ? -8.567 16.872 43.040 1.00 70.69 602 LEU A O 1
ATOM 4673 N N . GLN A 1 603 ? -6.867 15.407 43.270 1.00 68.44 603 GLN A N 1
ATOM 4674 C CA . GLN A 1 603 ? -5.845 16.166 42.529 1.00 68.44 603 GLN A CA 1
ATOM 4675 C C . GLN A 1 603 ? -5.346 15.451 41.261 1.00 68.44 603 GLN A C 1
ATOM 4677 O O . GLN A 1 603 ? -4.551 16.018 40.513 1.00 68.44 603 GLN A O 1
ATOM 4682 N N . SER A 1 604 ? -5.775 14.210 41.006 1.00 64.81 604 SER A N 1
ATOM 4683 C CA . SER A 1 604 ? -5.326 13.445 39.840 1.00 64.81 604 SER A CA 1
ATOM 4684 C C . SER A 1 604 ? -6.108 13.811 38.583 1.00 64.81 604 SER A C 1
ATOM 4686 O O . SER A 1 604 ? -7.333 13.924 38.578 1.00 64.81 604 SER A O 1
ATOM 4688 N N . HIS A 1 605 ? -5.376 13.939 37.479 1.00 59.06 605 HIS A N 1
ATOM 4689 C CA . HIS A 1 605 ? -5.928 14.036 36.128 1.00 59.06 605 HIS A CA 1
ATOM 4690 C C . HIS A 1 605 ? -5.743 12.729 35.340 1.00 59.06 605 HIS A C 1
ATOM 4692 O O . HIS A 1 605 ? -5.914 12.707 34.120 1.00 59.06 605 HIS A O 1
ATOM 4698 N N . LEU A 1 606 ? -5.363 11.635 36.015 1.00 60.03 606 LEU A N 1
ATOM 4699 C CA . LEU A 1 606 ? -5.174 10.340 35.373 1.00 60.03 606 LEU A CA 1
ATOM 4700 C C . LEU A 1 606 ? -6.533 9.746 34.966 1.00 60.03 606 LEU A C 1
ATOM 4702 O O . LEU A 1 606 ? -7.448 9.698 35.791 1.00 60.03 606 LEU A O 1
ATOM 4706 N N . PRO A 1 607 ? -6.670 9.219 33.731 1.00 56.38 607 PRO A N 1
ATOM 4707 C CA . PRO A 1 607 ? -7.906 8.579 33.271 1.00 56.38 607 PRO A CA 1
ATOM 4708 C C . PRO A 1 607 ? -8.407 7.438 34.169 1.00 56.38 607 PRO A C 1
ATOM 4710 O O . PRO A 1 607 ? -9.609 7.198 34.248 1.00 56.38 607 PRO A O 1
ATOM 4713 N N . GLU A 1 608 ? -7.496 6.759 34.867 1.00 59.69 608 GLU A N 1
ATOM 4714 C CA . GLU A 1 608 ? -7.783 5.651 35.788 1.00 59.69 608 GLU A CA 1
ATOM 4715 C C . GLU A 1 608 ? -8.552 6.098 37.041 1.00 59.69 608 GLU A C 1
ATOM 4717 O O . GLU A 1 608 ? -9.345 5.334 37.587 1.00 59.69 608 GLU A O 1
ATOM 4722 N N . ASP A 1 609 ? -8.369 7.348 37.476 1.00 74.62 609 ASP A N 1
ATOM 4723 C CA . ASP A 1 609 ? -8.999 7.874 38.688 1.00 74.62 609 ASP A CA 1
ATOM 4724 C C . ASP A 1 609 ? -10.358 8.538 38.394 1.00 74.62 609 ASP A C 1
ATOM 4726 O O . ASP A 1 609 ? -11.162 8.728 39.304 1.00 74.62 609 ASP A O 1
ATOM 4730 N N . ILE A 1 610 ? -10.675 8.821 37.121 1.00 73.44 610 ILE A N 1
ATOM 4731 C CA . ILE A 1 610 ? -11.911 9.512 36.705 1.00 73.44 610 ILE A CA 1
ATOM 4732 C C . ILE A 1 610 ? -13.175 8.772 37.166 1.00 73.44 610 ILE A C 1
ATOM 4734 O O . ILE A 1 610 ? -14.138 9.411 37.593 1.00 73.44 610 ILE A O 1
ATOM 4738 N N . GLN A 1 611 ? -13.185 7.437 37.099 1.00 78.88 611 GLN A N 1
ATOM 4739 C CA . GLN A 1 611 ? -14.338 6.644 37.537 1.00 78.88 611 GLN A CA 1
ATOM 4740 C C . GLN A 1 611 ? -14.503 6.634 39.059 1.00 78.88 611 GLN A C 1
ATOM 4742 O O . GLN A 1 611 ? -15.625 6.654 39.559 1.00 78.88 611 GLN A O 1
ATOM 4747 N N . LEU A 1 612 ? -13.392 6.628 39.799 1.00 82.12 612 LEU A N 1
ATOM 4748 C CA . LEU A 1 612 ? -13.398 6.687 41.261 1.00 82.12 612 LEU A CA 1
ATOM 4749 C C . LEU A 1 612 ? -13.838 8.070 41.750 1.00 82.12 612 LEU A C 1
ATOM 4751 O O . LEU A 1 612 ? -14.637 8.169 42.676 1.00 82.12 612 LEU A O 1
ATOM 4755 N N . VAL A 1 613 ? -13.390 9.132 41.076 1.00 82.38 613 VAL A N 1
ATOM 4756 C CA . VAL A 1 613 ? -13.866 10.498 41.319 1.00 82.38 613 VAL A CA 1
ATOM 4757 C C . VAL A 1 613 ? -15.373 10.579 41.081 1.00 82.38 613 VAL A C 1
ATOM 4759 O O . VAL A 1 613 ? -16.097 11.060 41.944 1.00 82.38 613 VAL A O 1
ATOM 4762 N N . ALA A 1 614 ? -15.876 10.048 39.965 1.00 81.69 614 ALA A N 1
ATOM 4763 C CA . ALA A 1 614 ? -17.309 10.010 39.674 1.00 81.69 614 ALA A CA 1
ATOM 4764 C C . ALA A 1 614 ? -18.128 9.217 40.716 1.00 81.69 614 ALA A C 1
ATOM 4766 O O . ALA A 1 614 ? -19.221 9.647 41.092 1.00 81.69 614 ALA A O 1
ATOM 4767 N N . ALA A 1 615 ? -17.601 8.090 41.207 1.00 86.75 615 ALA A N 1
ATOM 4768 C CA . ALA A 1 615 ? -18.220 7.291 42.268 1.00 86.75 615 ALA A CA 1
ATOM 4769 C C . ALA A 1 615 ? -18.298 8.036 43.613 1.00 86.75 615 ALA A C 1
ATOM 4771 O O . ALA A 1 615 ? -19.273 7.853 44.342 1.00 86.75 615 ALA A O 1
ATOM 4772 N N . LEU A 1 616 ? -17.328 8.913 43.896 1.00 87.50 616 LEU A N 1
ATOM 4773 C CA . LEU A 1 616 ? -17.315 9.798 45.062 1.00 87.50 616 LEU A CA 1
ATOM 4774 C C . LEU A 1 616 ? -18.253 11.010 44.888 1.00 87.50 616 LEU A C 1
ATOM 4776 O O . LEU A 1 616 ? -18.892 11.441 45.846 1.00 87.50 616 LEU A O 1
ATOM 4780 N N . GLU A 1 617 ? -18.384 11.548 43.670 1.00 84.31 617 GLU A N 1
ATOM 4781 C CA . GLU A 1 617 ? -19.279 12.680 43.366 1.00 84.31 617 GLU A CA 1
ATOM 4782 C C . GLU A 1 617 ? -20.759 12.356 43.599 1.00 84.31 617 GLU A C 1
ATOM 4784 O O . GLU A 1 617 ? -21.530 13.221 44.019 1.00 84.31 617 GLU A O 1
ATOM 4789 N N . ALA A 1 618 ? -21.176 11.125 43.302 1.00 88.25 618 ALA A N 1
ATOM 4790 C CA . ALA A 1 618 ? -22.574 10.712 43.386 1.00 88.25 618 ALA A CA 1
ATOM 4791 C C . ALA A 1 618 ? -23.178 10.808 44.810 1.00 88.25 618 ALA A C 1
ATOM 4793 O O . ALA A 1 618 ? -24.222 11.455 44.949 1.00 88.25 618 ALA A O 1
ATOM 4794 N N . PRO A 1 619 ? -22.563 10.246 45.873 1.00 90.44 619 PRO A N 1
ATOM 4795 C CA . PRO A 1 619 ? -23.050 10.414 47.240 1.00 90.44 619 PRO A CA 1
ATOM 4796 C C . PRO A 1 619 ? -22.936 11.854 47.756 1.00 90.44 619 PRO A C 1
ATOM 4798 O O . PRO A 1 619 ? -23.847 12.319 48.442 1.00 90.44 619 PRO A O 1
ATOM 4801 N N . LEU A 1 620 ? -21.874 12.591 47.400 1.00 85.62 620 LEU A N 1
ATOM 4802 C CA . LEU A 1 620 ? -21.732 14.004 47.781 1.00 85.62 620 LEU A CA 1
ATOM 4803 C C . LEU A 1 620 ? -22.906 14.843 47.257 1.00 85.62 620 LEU A C 1
ATOM 4805 O O . LEU A 1 620 ? -23.508 15.600 48.014 1.00 85.62 620 LEU A O 1
ATOM 4809 N N . ALA A 1 621 ? -23.326 14.616 46.008 1.00 83.19 621 ALA A N 1
ATOM 4810 C CA . ALA A 1 621 ? -24.483 15.300 45.435 1.00 83.19 621 ALA A CA 1
ATOM 4811 C C . ALA A 1 621 ? -25.787 15.045 46.221 1.00 83.19 621 ALA A C 1
ATOM 4813 O O . ALA A 1 621 ? -26.611 15.948 46.358 1.00 83.19 621 ALA A O 1
ATOM 4814 N N . ILE A 1 622 ? -25.993 13.838 46.764 1.00 87.88 622 ILE A N 1
ATOM 4815 C CA . ILE A 1 622 ? -27.158 13.536 47.615 1.00 87.88 622 ILE A CA 1
ATOM 4816 C C . ILE A 1 622 ? -27.093 14.320 48.929 1.00 87.88 622 ILE A C 1
ATOM 4818 O O . ILE A 1 622 ? -28.096 14.913 49.340 1.00 87.88 622 ILE A O 1
ATOM 4822 N N . CYS A 1 623 ? -25.929 14.326 49.584 1.00 87.44 623 CYS A N 1
ATOM 4823 C CA . CYS A 1 623 ? -25.706 15.062 50.826 1.00 87.44 623 CYS A CA 1
ATOM 4824 C C . CYS A 1 623 ? -25.995 16.556 50.649 1.00 87.44 623 CYS A C 1
ATOM 4826 O O . CYS A 1 623 ? -26.758 17.126 51.429 1.00 87.44 623 CYS A O 1
ATOM 4828 N N . GLU A 1 624 ? -25.467 17.163 49.586 1.00 78.06 624 GLU A N 1
ATOM 4829 C CA . GLU A 1 624 ? -25.675 18.575 49.251 1.00 78.06 624 GLU A CA 1
ATOM 4830 C C . GLU A 1 624 ? -27.166 18.907 49.072 1.00 78.06 624 GLU A C 1
ATOM 4832 O O . GLU A 1 624 ? -27.698 19.831 49.702 1.00 78.06 624 GLU A O 1
ATOM 4837 N N . VAL A 1 625 ? -27.878 18.122 48.253 1.00 81.12 625 VAL A N 1
ATOM 4838 C CA . VAL A 1 625 ? -29.319 18.314 48.012 1.00 81.12 625 VAL A CA 1
ATOM 4839 C C . VAL A 1 625 ? -30.103 18.164 49.315 1.00 81.12 625 VAL A C 1
ATOM 4841 O O . VAL A 1 625 ? -31.013 18.953 49.593 1.00 81.12 625 VAL A O 1
ATOM 4844 N N . TYR A 1 626 ? -29.741 17.187 50.148 1.00 87.62 626 TYR A N 1
ATOM 4845 C CA . TYR A 1 626 ? -30.382 16.995 51.439 1.00 87.62 626 TYR A CA 1
ATOM 4846 C C . TYR A 1 626 ? -30.145 18.164 52.396 1.00 87.62 626 TYR A C 1
ATOM 4848 O O . TYR A 1 626 ? -31.098 18.582 53.045 1.00 87.62 626 TYR A O 1
ATOM 4856 N N . VAL A 1 627 ? -28.939 18.735 52.479 1.00 79.75 627 VAL A N 1
ATOM 4857 C CA . VAL A 1 627 ? -28.662 19.881 53.367 1.00 79.75 627 VAL A CA 1
ATOM 4858 C C . VAL A 1 627 ? -29.591 21.058 53.051 1.00 79.75 627 VAL A C 1
ATOM 4860 O O . VAL A 1 627 ? -30.142 21.676 53.967 1.00 79.75 627 VAL A O 1
ATOM 4863 N N . VAL A 1 628 ? -29.859 21.316 51.768 1.00 75.88 628 VAL A N 1
ATOM 4864 C CA . VAL A 1 628 ? -30.830 22.338 51.348 1.00 75.88 628 VAL A CA 1
ATOM 4865 C C . VAL A 1 628 ? -32.250 21.965 51.790 1.00 75.88 628 VAL A C 1
ATOM 4867 O O . VAL A 1 628 ? -32.950 22.782 52.391 1.00 75.88 628 VAL A O 1
ATOM 4870 N N . LEU A 1 629 ? -32.687 20.725 51.549 1.00 81.31 629 LEU A N 1
ATOM 4871 C CA . LEU A 1 629 ? -34.018 20.247 51.953 1.00 81.31 629 LEU A CA 1
ATOM 4872 C C . LEU A 1 629 ? -34.200 20.223 53.480 1.00 81.31 629 LEU A C 1
ATOM 4874 O O . LEU A 1 629 ? -35.288 20.525 53.984 1.00 81.31 629 LEU A O 1
ATOM 4878 N N . ALA A 1 630 ? -33.135 19.941 54.226 1.00 84.25 630 ALA A N 1
ATOM 4879 C CA . ALA A 1 630 ? -33.113 19.901 55.678 1.00 84.25 630 ALA A CA 1
ATOM 4880 C C . ALA A 1 630 ? -33.449 21.264 56.286 1.00 84.25 630 ALA A C 1
ATOM 4882 O O . ALA A 1 630 ? -34.148 21.310 57.294 1.00 84.25 630 ALA A O 1
ATOM 4883 N N . MET A 1 631 ? -33.071 22.378 55.647 1.00 76.50 631 MET A N 1
ATOM 4884 C CA . MET A 1 631 ? -33.489 23.716 56.088 1.00 76.50 631 MET A CA 1
ATOM 4885 C C . MET A 1 631 ? -35.012 23.862 56.100 1.00 76.50 631 MET A C 1
ATOM 4887 O O . MET A 1 631 ? -35.600 24.387 57.050 1.00 76.50 631 MET A O 1
ATOM 4891 N N . PHE A 1 632 ? -35.672 23.381 55.047 1.00 79.12 632 PHE A N 1
ATOM 4892 C CA . PHE A 1 632 ? -37.125 23.443 54.918 1.00 79.12 632 PHE A CA 1
ATOM 4893 C C . PHE A 1 632 ? -37.812 22.470 55.883 1.00 79.12 632 PHE A C 1
ATOM 4895 O O . PHE A 1 632 ? -38.801 22.835 56.531 1.00 79.12 632 PHE A O 1
ATOM 4902 N N . LEU A 1 633 ? -37.275 21.260 56.046 1.00 84.75 633 LEU A N 1
ATOM 4903 C CA . LEU A 1 633 ? -37.771 20.281 57.019 1.00 84.75 633 LEU A CA 1
ATOM 4904 C C . LEU A 1 633 ? -37.617 20.797 58.458 1.00 84.75 633 LEU A C 1
ATOM 4906 O O . LEU A 1 633 ? -38.561 20.774 59.248 1.00 84.75 633 LEU A O 1
ATOM 4910 N N . HIS A 1 634 ? -36.458 21.353 58.798 1.00 83.75 634 HIS A N 1
ATOM 4911 C CA . HIS A 1 634 ? -36.190 21.903 60.120 1.00 83.75 634 HIS A CA 1
ATOM 4912 C C . HIS A 1 634 ? -37.079 23.120 60.401 1.00 83.75 634 HIS A C 1
ATOM 4914 O O . HIS A 1 634 ? -37.653 23.249 61.483 1.00 83.75 634 HIS A O 1
ATOM 4920 N N . SER A 1 635 ? -37.280 23.979 59.398 1.00 75.62 635 SER A N 1
ATOM 4921 C CA . SER A 1 635 ? -38.197 25.119 59.467 1.00 75.62 635 SER A CA 1
ATOM 4922 C C . SER A 1 635 ? -39.645 24.709 59.717 1.00 75.62 635 SER A C 1
ATOM 4924 O O . SER A 1 635 ? -40.319 25.254 60.599 1.00 75.62 635 SER A O 1
ATOM 4926 N N . THR A 1 636 ? -40.131 23.712 58.981 1.00 77.88 636 THR A N 1
ATOM 4927 C CA . THR A 1 636 ? -41.497 23.206 59.143 1.00 77.88 636 THR A CA 1
ATOM 4928 C C . THR A 1 636 ? -41.706 22.542 60.506 1.00 77.88 636 THR A C 1
ATOM 4930 O O . THR A 1 636 ? -42.729 22.808 61.143 1.00 77.88 636 THR A O 1
ATOM 4933 N N . ALA A 1 637 ? -40.724 21.786 61.009 1.00 80.12 637 ALA A N 1
ATOM 4934 C CA . ALA A 1 637 ? -40.749 21.209 62.355 1.00 80.12 637 ALA A CA 1
ATOM 4935 C C . ALA A 1 637 ? -40.687 22.279 63.467 1.00 80.12 637 ALA A C 1
ATOM 4937 O O . ALA A 1 637 ? -41.432 22.204 64.452 1.00 80.12 637 ALA A O 1
ATOM 4938 N N . SER A 1 638 ? -39.851 23.308 63.292 1.00 73.06 638 SER A N 1
ATOM 4939 C CA . SER A 1 638 ? -39.658 24.409 64.248 1.00 73.06 638 SER A CA 1
ATOM 4940 C C . SER A 1 638 ? -40.921 25.246 64.441 1.00 73.06 638 SER A C 1
ATOM 4942 O O . SER A 1 638 ? -41.315 25.502 65.579 1.00 73.06 638 SER A O 1
ATOM 4944 N N . ARG A 1 639 ? -41.656 25.558 63.361 1.00 67.75 639 ARG A N 1
ATOM 4945 C CA . ARG A 1 639 ? -42.952 26.272 63.427 1.00 67.75 639 ARG A CA 1
ATOM 4946 C C . ARG A 1 639 ? -43.988 25.604 64.340 1.00 67.75 639 ARG A C 1
ATOM 4948 O O . ARG A 1 639 ? -44.980 26.239 64.708 1.00 67.75 639 ARG A O 1
ATOM 4955 N N . LYS A 1 640 ? -43.819 24.315 64.642 1.00 67.00 640 LYS A N 1
ATOM 4956 C CA . LYS A 1 640 ? -44.748 23.500 65.432 1.00 67.00 640 LYS A CA 1
ATOM 4957 C C . LYS A 1 640 ? -44.104 22.871 66.675 1.00 67.00 640 LYS A C 1
ATOM 4959 O O . LYS A 1 640 ? -44.760 22.051 67.311 1.00 67.00 640 LYS A O 1
ATOM 4964 N N . TYR A 1 641 ? -42.893 23.290 67.060 1.00 69.81 641 TYR A N 1
ATOM 4965 C CA . TYR A 1 641 ? -42.181 22.863 68.283 1.00 69.81 641 TYR A CA 1
ATOM 4966 C C . TYR A 1 641 ? -41.933 21.352 68.363 1.00 69.81 641 TYR A C 1
ATOM 4968 O O . TYR A 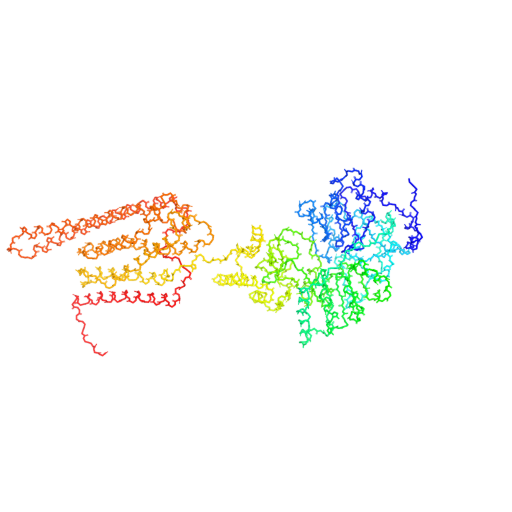1 641 ? -42.007 20.738 69.429 1.00 69.81 641 TYR A O 1
ATOM 4976 N N . GLN A 1 642 ? -41.657 20.726 67.222 1.00 79.38 642 GLN A N 1
ATOM 4977 C CA . GLN A 1 642 ? -41.447 19.284 67.146 1.00 79.38 642 GLN A CA 1
ATOM 4978 C C . GLN A 1 642 ? -39.978 18.931 67.415 1.00 79.38 642 GLN A C 1
ATOM 4980 O O . GLN A 1 642 ? -39.252 18.514 66.515 1.00 79.38 642 GLN A O 1
ATOM 4985 N N . TRP A 1 643 ? -39.549 19.078 68.672 1.00 77.12 643 TRP A N 1
ATOM 4986 C CA . TRP A 1 643 ? -38.144 18.951 69.092 1.00 77.12 643 TRP A CA 1
ATOM 4987 C C . TRP A 1 643 ? -37.470 17.643 68.666 1.00 77.12 643 TRP A C 1
ATOM 4989 O O . TRP A 1 643 ? -36.331 17.668 68.217 1.00 77.12 643 TRP A O 1
ATOM 4999 N N . LYS A 1 644 ? -38.185 16.510 68.729 1.00 82.81 644 LYS A N 1
ATOM 5000 C CA . LYS A 1 644 ? -37.656 15.206 68.288 1.00 82.81 644 LYS A CA 1
ATOM 5001 C C . LYS A 1 644 ? -37.300 15.195 66.796 1.00 82.81 644 LYS A C 1
ATOM 5003 O O . LYS A 1 644 ? -36.267 14.660 66.418 1.00 82.81 644 LYS A O 1
ATOM 5008 N N . ARG A 1 645 ? -38.134 15.818 65.956 1.00 86.12 645 ARG A N 1
ATOM 5009 C CA . ARG A 1 645 ? -37.908 15.923 64.505 1.00 86.12 645 ARG A CA 1
ATOM 5010 C C . ARG A 1 645 ? -36.785 16.904 64.197 1.00 86.12 645 ARG A C 1
ATOM 5012 O O . ARG A 1 645 ? -35.918 16.586 63.398 1.00 86.12 645 ARG A O 1
ATOM 5019 N N . MET A 1 646 ? -36.776 18.055 64.872 1.00 83.56 646 MET A N 1
ATOM 5020 C CA . MET A 1 646 ? -35.708 19.051 64.740 1.00 83.56 646 MET A CA 1
ATOM 5021 C C . MET A 1 646 ? -34.340 18.459 65.087 1.00 83.56 646 MET A C 1
ATOM 5023 O O . MET A 1 646 ? -33.408 18.609 64.308 1.00 83.56 646 MET A O 1
ATOM 5027 N N . ALA A 1 647 ? -34.240 17.738 66.209 1.00 84.38 647 ALA A N 1
ATOM 5028 C CA . ALA A 1 647 ? -33.004 17.085 66.626 1.00 84.38 647 ALA A CA 1
ATOM 5029 C C . ALA A 1 647 ? -32.531 16.048 65.598 1.00 84.38 647 ALA A C 1
ATOM 5031 O O . ALA A 1 647 ? -31.363 16.049 65.225 1.00 84.38 647 ALA A O 1
ATOM 5032 N N . LEU A 1 648 ? -33.439 15.206 65.092 1.00 88.25 648 LEU A N 1
ATOM 5033 C CA . LEU A 1 648 ? -33.099 14.184 64.102 1.00 88.25 648 LEU A CA 1
ATOM 5034 C C . LEU A 1 648 ? -32.632 14.802 62.772 1.00 88.25 648 LEU A C 1
ATOM 5036 O O . LEU A 1 648 ? -31.626 14.368 62.213 1.00 88.25 648 LEU A O 1
ATOM 5040 N N . ILE A 1 649 ? -33.311 15.857 62.306 1.00 88.94 649 ILE A N 1
ATOM 5041 C CA . ILE A 1 649 ? -32.897 16.608 61.116 1.00 88.94 649 ILE A CA 1
ATOM 5042 C C . ILE A 1 649 ? -31.518 17.226 61.351 1.00 88.94 649 ILE A C 1
ATOM 5044 O O . ILE A 1 649 ? -30.621 16.980 60.558 1.00 88.94 649 ILE A O 1
ATOM 5048 N N . ALA A 1 650 ? -31.305 17.929 62.465 1.00 85.06 650 ALA A N 1
ATOM 5049 C CA . ALA A 1 650 ? -30.020 18.552 62.772 1.00 85.06 650 ALA A CA 1
ATOM 5050 C C . ALA A 1 650 ? -28.867 17.533 62.807 1.00 85.06 650 ALA A C 1
ATOM 5052 O O . ALA A 1 650 ? -27.833 17.765 62.185 1.00 85.06 650 ALA A O 1
ATOM 5053 N N . VAL A 1 651 ? -29.059 16.380 63.460 1.00 88.81 651 VAL A N 1
ATOM 5054 C CA . VAL A 1 651 ? -28.059 15.298 63.496 1.00 88.81 651 VAL A CA 1
ATOM 5055 C C . VAL A 1 651 ? -27.765 14.775 62.090 1.00 88.81 651 VAL A C 1
ATOM 5057 O O . VAL A 1 651 ? -26.604 14.693 61.701 1.00 88.81 651 VAL A O 1
ATOM 5060 N N . SER A 1 652 ? -28.795 14.469 61.298 1.00 90.69 652 SER A N 1
ATOM 5061 C CA . SER A 1 652 ? -28.595 13.988 59.924 1.00 90.69 652 SER A CA 1
ATOM 5062 C C . SER A 1 652 ? -27.921 15.027 59.018 1.00 90.69 652 SER A C 1
ATOM 5064 O O . SER A 1 652 ? -27.090 14.656 58.198 1.00 90.69 652 SER A O 1
ATOM 5066 N N . THR A 1 653 ? -28.213 16.323 59.186 1.00 86.56 653 THR A N 1
ATOM 5067 C CA . THR A 1 653 ? -27.549 17.412 58.454 1.00 86.56 653 THR A CA 1
ATOM 5068 C C . THR A 1 653 ? -26.067 17.488 58.806 1.00 86.56 653 THR A C 1
ATOM 5070 O O . THR A 1 653 ? -25.247 17.613 57.905 1.00 86.56 653 THR A O 1
ATOM 5073 N N . ILE A 1 654 ? -25.710 17.352 60.089 1.00 85.25 654 ILE A N 1
ATOM 5074 C CA . ILE A 1 654 ? -24.305 17.308 60.529 1.00 85.25 654 ILE A CA 1
ATOM 5075 C C . ILE A 1 654 ? -23.584 16.108 59.905 1.00 85.25 654 ILE A C 1
ATOM 5077 O O . ILE A 1 654 ? -22.475 16.256 59.398 1.00 85.25 654 ILE A O 1
ATOM 5081 N N . ILE A 1 655 ? -24.221 14.934 59.899 1.00 89.62 655 ILE A N 1
ATOM 5082 C CA . ILE A 1 655 ? -23.654 13.730 59.280 1.00 89.62 655 ILE A CA 1
ATOM 5083 C C . ILE A 1 655 ? -23.435 13.948 57.780 1.00 89.62 655 ILE A C 1
ATOM 5085 O O . ILE A 1 655 ? -22.333 13.708 57.297 1.00 89.62 655 ILE A O 1
ATOM 5089 N N . CYS A 1 656 ? -24.432 14.461 57.056 1.00 87.88 656 CYS A N 1
ATOM 5090 C CA . CYS A 1 656 ? -24.326 14.714 55.613 1.00 87.88 656 CYS A CA 1
ATOM 5091 C C . CYS A 1 656 ? -23.263 15.754 55.258 1.00 87.88 656 CYS A C 1
ATOM 5093 O O . CYS A 1 656 ? -22.735 15.731 54.155 1.00 87.88 656 CYS A O 1
ATOM 5095 N N . PHE A 1 657 ? -22.921 16.630 56.199 1.00 80.44 657 PHE A N 1
ATOM 5096 C CA . PHE A 1 657 ? -21.881 17.630 56.014 1.00 80.44 657 PHE A CA 1
ATOM 5097 C C . PHE A 1 657 ? -20.461 17.114 56.304 1.00 80.44 657 PHE A C 1
ATOM 5099 O O . PHE A 1 657 ? -19.473 17.667 55.824 1.00 80.44 657 PHE A O 1
ATOM 5106 N N . SER A 1 658 ? -20.335 16.034 57.075 1.00 85.50 658 SER A N 1
ATOM 5107 C CA . SER A 1 658 ? -19.030 15.502 57.474 1.00 85.50 658 SER A CA 1
ATOM 5108 C C . SER A 1 658 ? -18.073 15.142 56.319 1.00 85.50 658 SER A C 1
ATOM 5110 O O . SER A 1 658 ? -16.886 15.432 56.478 1.00 85.50 658 SER A O 1
ATOM 5112 N N . PRO A 1 659 ? -18.503 14.603 55.154 1.00 85.69 659 PRO A N 1
ATOM 5113 C CA . PRO A 1 659 ? -17.581 14.315 54.053 1.00 85.69 659 PRO A CA 1
ATOM 5114 C C . PRO A 1 659 ? -16.922 15.581 53.490 1.00 85.69 659 PRO A C 1
ATOM 5116 O O . PRO A 1 659 ? -15.715 15.601 53.267 1.00 85.69 659 PRO A O 1
ATOM 5119 N N . GLU A 1 660 ? -17.686 16.662 53.317 1.00 77.75 660 GLU A N 1
ATOM 5120 C CA . GLU A 1 660 ? -17.166 17.940 52.812 1.00 77.75 660 GLU A CA 1
ATOM 5121 C C . GLU A 1 660 ? -16.191 18.588 53.793 1.00 77.75 660 GLU A C 1
ATOM 5123 O O . GLU A 1 660 ? -15.159 19.107 53.374 1.00 77.75 660 GLU A O 1
ATOM 5128 N N . LEU A 1 661 ? -16.471 18.516 55.100 1.00 77.69 661 LEU A N 1
ATOM 5129 C CA . LEU A 1 661 ? -15.530 18.977 56.124 1.00 77.69 661 LEU A CA 1
ATOM 5130 C C . LEU A 1 661 ? -14.215 18.214 56.074 1.00 77.69 661 LEU A C 1
ATOM 5132 O O . LEU A 1 661 ? -13.153 18.823 56.196 1.00 77.69 661 LEU A O 1
ATOM 5136 N N . VAL A 1 662 ? -14.281 16.893 55.892 1.00 82.00 662 VAL A N 1
ATOM 5137 C CA . VAL A 1 662 ? -13.083 16.065 55.752 1.00 82.00 662 VAL A CA 1
ATOM 5138 C C . VAL A 1 662 ? -12.274 16.523 54.545 1.00 82.00 662 VAL A C 1
ATOM 5140 O O . VAL A 1 662 ? -11.073 16.732 54.692 1.00 82.00 662 VAL A O 1
ATOM 5143 N N . VAL A 1 663 ? -12.902 16.764 53.392 1.00 78.12 663 VAL A N 1
ATOM 5144 C CA . VAL A 1 663 ? -12.187 17.262 52.207 1.00 78.12 663 VAL A CA 1
ATOM 5145 C C . VAL A 1 663 ? -11.616 18.666 52.440 1.00 78.12 663 VAL A C 1
ATOM 5147 O O . VAL A 1 663 ? -10.440 18.898 52.171 1.00 78.12 663 VAL A O 1
ATOM 5150 N N . PHE A 1 664 ? -12.404 19.591 52.988 1.00 75.31 664 PHE A N 1
ATOM 5151 C CA . PHE A 1 664 ? -11.993 20.978 53.212 1.00 75.31 664 PHE A CA 1
ATOM 5152 C C . PHE A 1 664 ? -10.807 21.093 54.178 1.00 75.31 664 PHE A C 1
ATOM 5154 O O . PHE A 1 664 ? -9.833 21.785 53.888 1.00 75.31 664 PHE A O 1
ATOM 5161 N N . PHE A 1 665 ? -10.862 20.395 55.316 1.00 76.62 665 PHE A N 1
ATOM 5162 C CA . PHE A 1 665 ? -9.786 20.436 56.307 1.00 76.62 665 PHE A CA 1
ATOM 5163 C C . PHE A 1 665 ? -8.565 19.607 55.904 1.00 76.62 665 PHE A C 1
ATOM 5165 O O . PHE A 1 665 ? -7.452 19.966 56.281 1.00 76.62 665 PHE A O 1
ATOM 5172 N N . SER A 1 666 ? -8.747 18.531 55.133 1.00 76.69 666 SER A N 1
ATOM 5173 C CA . SER A 1 666 ? -7.619 17.730 54.633 1.00 76.69 666 SER A CA 1
ATOM 5174 C C . SER A 1 666 ? -6.893 18.411 53.471 1.00 76.69 666 SER A C 1
ATOM 5176 O O . SER A 1 666 ? -5.699 18.187 53.290 1.00 76.69 666 SER A O 1
ATOM 5178 N N . TYR A 1 667 ? -7.582 19.270 52.707 1.00 74.88 667 TYR A N 1
ATOM 5179 C CA . TYR A 1 667 ? -7.040 19.923 51.512 1.00 74.88 667 TYR A CA 1
ATOM 5180 C C . TYR A 1 667 ? -7.320 21.440 51.486 1.00 74.88 667 TYR A C 1
ATOM 5182 O O . TYR A 1 667 ? -7.993 21.931 50.577 1.00 74.88 667 TYR A O 1
ATOM 5190 N N . PRO A 1 668 ? -6.748 22.224 52.421 1.00 68.19 668 PRO A N 1
ATOM 5191 C CA . PRO A 1 668 ? -7.039 23.656 52.571 1.00 68.19 668 PRO A CA 1
ATOM 5192 C C . PRO A 1 668 ? -6.597 24.527 51.380 1.00 68.19 668 PRO A C 1
ATOM 5194 O O . PRO A 1 668 ? -6.997 25.685 51.279 1.00 68.19 668 PRO A O 1
ATOM 5197 N N . HIS A 1 669 ? -5.766 23.988 50.480 1.00 68.19 669 HIS A N 1
ATOM 5198 C CA . HIS A 1 669 ? -5.259 24.672 49.284 1.00 68.19 669 HIS A CA 1
ATOM 5199 C C . HIS A 1 669 ? -5.877 24.171 47.972 1.00 68.19 669 HIS A C 1
ATOM 5201 O O . HIS A 1 669 ? -5.537 24.687 46.907 1.00 68.19 669 HIS A O 1
ATOM 5207 N N . LEU A 1 670 ? -6.754 23.161 48.016 1.00 68.94 670 LEU A N 1
ATOM 5208 C CA . LEU A 1 670 ? -7.441 22.688 46.819 1.00 68.94 670 LEU A CA 1
ATOM 5209 C C . LEU A 1 670 ? -8.358 23.813 46.331 1.00 68.94 670 LEU A C 1
ATOM 5211 O O . LEU A 1 670 ? -9.175 24.314 47.091 1.00 68.94 670 LEU A O 1
ATOM 5215 N N . SER A 1 671 ? -8.196 24.256 45.088 1.00 62.50 671 SER A N 1
ATOM 5216 C CA . SER A 1 671 ? -9.089 25.242 44.472 1.00 62.50 671 SER A CA 1
ATOM 5217 C C . SER A 1 671 ? -10.057 24.552 43.515 1.00 62.50 671 SER A C 1
ATOM 5219 O O . SER A 1 671 ? -9.781 23.455 43.029 1.00 62.50 671 SER A O 1
ATOM 5221 N N . VAL A 1 672 ? -11.175 25.210 43.190 1.00 59.69 672 VAL A N 1
ATOM 5222 C CA . VAL A 1 672 ? -12.159 24.717 42.206 1.00 59.69 672 VAL A CA 1
ATOM 5223 C C . VAL A 1 672 ? -11.495 24.306 40.886 1.00 59.69 672 VAL A C 1
ATOM 5225 O O . VAL A 1 672 ? -11.840 23.280 40.311 1.00 59.69 672 VAL A O 1
ATOM 5228 N N . SER A 1 673 ? -10.529 25.094 40.408 1.00 56.16 673 SER A N 1
ATOM 5229 C CA . SER A 1 673 ? -9.805 24.831 39.159 1.00 56.16 673 SER A CA 1
ATOM 5230 C C . SER A 1 673 ? -8.819 23.664 39.246 1.00 56.16 673 SER A C 1
ATOM 5232 O O . SER A 1 673 ? -8.362 23.194 38.211 1.00 56.16 673 SER A O 1
ATOM 5234 N N . MET A 1 674 ? -8.475 23.218 40.456 1.00 56.06 674 MET A N 1
ATOM 5235 C CA . MET A 1 674 ? -7.520 22.134 40.704 1.00 56.06 674 MET A CA 1
ATOM 5236 C C . MET A 1 674 ? -8.187 20.821 41.123 1.00 56.06 674 MET A C 1
ATOM 5238 O O . MET A 1 674 ? -7.514 19.797 41.163 1.00 56.06 674 MET A O 1
ATOM 5242 N N . SER A 1 675 ? -9.485 20.826 41.444 1.00 70.06 675 SER A N 1
ATOM 5243 C CA . SER A 1 675 ? -10.195 19.601 41.814 1.00 70.06 675 SER A CA 1
ATOM 5244 C C . SER A 1 675 ? -10.545 18.757 40.588 1.00 70.06 675 SER A C 1
ATOM 5246 O O . SER A 1 675 ? -11.036 19.290 39.592 1.00 70.06 675 SER A O 1
ATOM 5248 N N . ALA A 1 676 ? -10.382 17.438 40.687 1.00 70.31 676 ALA A N 1
ATOM 5249 C CA . ALA A 1 676 ? -10.765 16.484 39.639 1.00 70.31 676 ALA A CA 1
ATOM 5250 C C . ALA A 1 676 ? -12.294 16.320 39.456 1.00 70.31 676 ALA A C 1
ATOM 5252 O O . ALA A 1 676 ? -12.756 15.673 38.509 1.00 70.31 676 ALA A O 1
ATOM 5253 N N . PHE A 1 677 ? -13.099 16.909 40.346 1.00 73.12 677 PHE A N 1
ATOM 5254 C CA . PHE A 1 677 ? -14.558 16.865 40.291 1.00 73.12 677 PHE A CA 1
ATOM 5255 C C . PHE A 1 677 ? -15.124 17.532 39.020 1.00 73.12 677 PHE A C 1
ATOM 5257 O O . PHE A 1 677 ? -14.688 18.598 38.590 1.00 73.12 677 PHE A O 1
ATOM 5264 N N . ALA A 1 678 ? -16.149 16.925 38.409 1.00 63.84 678 ALA A N 1
ATOM 5265 C CA . ALA A 1 678 ? -16.952 17.524 37.339 1.00 63.84 678 ALA A CA 1
ATOM 5266 C C . ALA A 1 678 ? -17.632 18.827 37.772 1.00 63.84 678 ALA A C 1
ATOM 5268 O O . ALA A 1 678 ? -17.971 19.657 36.913 1.00 63.84 678 ALA A O 1
ATOM 5269 N N . ARG A 1 679 ? -17.938 18.946 39.074 1.00 64.25 679 ARG A N 1
ATOM 5270 C CA . ARG A 1 679 ? -18.765 20.015 39.636 1.00 64.25 679 ARG A CA 1
ATOM 5271 C C . ARG A 1 679 ? -17.992 20.874 40.650 1.00 64.25 679 ARG A C 1
ATOM 5273 O O . ARG A 1 679 ? -17.390 20.336 41.569 1.00 64.25 679 ARG A O 1
ATOM 5280 N N . PRO A 1 680 ? -18.084 22.212 40.555 1.00 52.78 680 PRO A N 1
ATOM 5281 C CA . PRO A 1 680 ? -17.318 23.140 41.391 1.00 52.78 680 PRO A CA 1
ATOM 5282 C C . PRO A 1 680 ? -17.929 23.438 42.782 1.00 52.78 680 PRO A C 1
ATOM 5284 O O . PRO A 1 680 ? -17.551 24.430 43.405 1.00 52.78 680 PRO A O 1
ATOM 5287 N N . PHE A 1 681 ? -18.903 22.659 43.274 1.00 55.06 681 PHE A N 1
ATOM 5288 C CA . PHE A 1 681 ? -19.743 23.053 44.425 1.00 55.06 681 PHE A CA 1
ATOM 5289 C C . PHE A 1 681 ? -19.004 23.164 45.770 1.00 55.06 681 PHE A C 1
ATOM 5291 O O . PHE A 1 681 ? -19.396 23.986 46.601 1.00 55.06 681 PHE A O 1
ATOM 5298 N N . LEU A 1 682 ? -17.890 22.445 45.939 1.00 51.38 682 LEU A N 1
ATOM 5299 C CA . LEU A 1 682 ? -17.194 22.259 47.218 1.00 51.38 682 LEU A CA 1
ATOM 5300 C C . LEU A 1 682 ? -16.755 23.556 47.940 1.00 51.38 682 LEU A C 1
ATOM 5302 O O . LEU A 1 682 ? -16.587 23.560 49.156 1.00 51.38 682 LEU A O 1
ATOM 5306 N N . PHE A 1 683 ? -16.576 24.672 47.219 1.00 51.31 683 PHE A N 1
ATOM 5307 C CA . PHE A 1 683 ? -15.941 25.886 47.765 1.00 51.31 683 PHE A CA 1
ATOM 5308 C C . PHE A 1 683 ? -16.886 27.066 48.019 1.00 51.31 683 PHE A C 1
ATOM 5310 O O . PHE A 1 683 ? -16.586 27.922 48.848 1.00 51.31 683 PHE A O 1
ATOM 5317 N N . ASN A 1 684 ? -18.062 27.102 47.385 1.00 50.28 684 ASN A N 1
ATOM 5318 C CA . ASN A 1 684 ? -19.072 28.134 47.668 1.00 50.28 684 ASN A CA 1
ATOM 5319 C C . ASN A 1 684 ? -19.965 27.766 48.870 1.00 50.28 684 ASN A C 1
ATOM 5321 O O . ASN A 1 684 ? -20.649 28.627 49.430 1.00 50.28 684 ASN A O 1
ATOM 5325 N N . PHE A 1 685 ? -19.960 26.495 49.282 1.00 51.91 685 PHE A N 1
ATOM 5326 C CA . PHE A 1 685 ? -20.905 25.966 50.260 1.00 51.91 685 PHE A CA 1
ATOM 5327 C C . PHE A 1 685 ? -20.503 26.226 51.720 1.00 51.91 685 PHE A C 1
ATOM 5329 O O . PHE A 1 685 ? -21.385 26.455 52.534 1.00 51.91 685 PHE A O 1
ATOM 5336 N N . VAL A 1 686 ? -19.212 26.329 52.071 1.00 51.72 686 VAL A N 1
ATOM 5337 C CA . VAL A 1 686 ? -18.773 26.618 53.461 1.00 51.72 686 VAL A CA 1
ATOM 5338 C C . VAL A 1 686 ? -19.263 27.993 53.952 1.00 51.72 686 VAL A C 1
ATOM 5340 O O . VAL A 1 686 ? -19.726 28.129 55.088 1.00 51.72 686 VAL A O 1
ATOM 5343 N N . LEU A 1 687 ? -19.254 29.011 53.083 1.00 53.69 687 LEU A N 1
ATOM 5344 C CA . LEU A 1 687 ? -19.830 30.333 53.377 1.00 53.69 687 LEU A CA 1
ATOM 5345 C C . LEU A 1 687 ? -21.362 30.283 53.459 1.00 53.69 687 LEU A C 1
ATOM 5347 O O . LEU A 1 687 ? -21.957 30.873 54.365 1.00 53.69 687 LEU A O 1
ATOM 5351 N N . ALA A 1 688 ? -22.006 29.533 52.559 1.00 53.31 688 ALA A N 1
ATOM 5352 C CA . ALA A 1 688 ? -23.441 29.275 52.637 1.00 53.31 688 ALA A CA 1
ATOM 5353 C C . ALA A 1 688 ? -23.808 28.502 53.918 1.00 53.31 688 ALA A C 1
ATOM 5355 O O . ALA A 1 688 ? -24.862 28.737 54.493 1.00 53.31 688 ALA A O 1
ATOM 5356 N N . LEU A 1 689 ? -22.928 27.645 54.426 1.00 53.50 689 LEU A N 1
ATOM 5357 C CA . LEU A 1 689 ? -23.138 26.796 55.590 1.00 53.50 689 LEU A CA 1
ATOM 5358 C C . LEU A 1 689 ? -23.009 27.549 56.916 1.00 53.50 689 LEU A C 1
ATOM 5360 O O . LEU A 1 689 ? -23.822 27.320 57.814 1.00 53.50 689 LEU A O 1
ATOM 5364 N N . GLY A 1 690 ? -22.062 28.485 57.040 1.00 60.00 690 GLY A N 1
ATOM 5365 C CA . GLY A 1 690 ? -22.040 29.417 58.173 1.00 60.00 690 GLY A CA 1
ATOM 5366 C C . GLY A 1 690 ? -23.355 30.199 58.267 1.00 60.00 690 GLY A C 1
ATOM 5367 O O . GLY A 1 690 ? -23.935 30.357 59.343 1.00 60.00 690 GLY A O 1
ATOM 5368 N N . PHE A 1 691 ? -23.893 30.586 57.112 1.00 60.91 691 PHE A N 1
ATOM 5369 C CA . PHE A 1 691 ? -25.171 31.273 57.003 1.00 60.91 691 PHE A CA 1
ATOM 5370 C C . PHE A 1 691 ? -26.374 30.360 57.318 1.00 60.91 691 PHE A C 1
ATOM 5372 O O . PHE A 1 691 ? -27.218 30.722 58.137 1.00 60.91 691 PHE A O 1
ATOM 5379 N N . ILE A 1 692 ? -26.436 29.148 56.756 1.00 61.34 692 ILE A N 1
ATOM 5380 C CA . ILE A 1 692 ? -27.513 28.163 56.977 1.00 61.34 692 ILE A CA 1
ATOM 5381 C C . ILE A 1 692 ? -27.549 27.683 58.433 1.00 61.34 692 ILE A C 1
ATOM 5383 O O . ILE A 1 692 ? -28.619 27.645 59.046 1.00 61.34 692 ILE A O 1
ATOM 5387 N N . SER A 1 693 ? -26.390 27.367 59.012 1.00 61.12 693 SER A N 1
ATOM 5388 C CA . SER A 1 693 ? -26.261 26.955 60.414 1.00 61.12 693 SER A CA 1
ATOM 5389 C C . SER A 1 693 ? -26.648 28.093 61.357 1.00 61.12 693 SER A C 1
ATOM 5391 O O . SER A 1 693 ? -27.375 27.867 62.324 1.00 61.12 693 SER A O 1
ATOM 5393 N N . GLY A 1 694 ? -26.256 29.332 61.032 1.00 65.62 694 GLY A N 1
ATOM 5394 C CA . GLY A 1 694 ? -26.699 30.533 61.739 1.00 65.62 694 GLY A CA 1
ATOM 5395 C C . GLY A 1 694 ? -28.220 30.705 61.703 1.00 65.62 694 GLY A C 1
ATOM 5396 O O . GLY A 1 694 ? -28.840 30.925 62.740 1.00 65.62 694 GLY A O 1
ATOM 5397 N N . ILE A 1 695 ? -28.854 30.516 60.542 1.00 64.50 695 ILE A N 1
ATOM 5398 C CA . ILE A 1 695 ? -30.317 30.584 60.398 1.00 64.50 695 ILE A CA 1
ATOM 5399 C C . ILE A 1 695 ? -31.006 29.488 61.216 1.00 64.50 695 ILE A C 1
ATOM 5401 O O . ILE A 1 695 ? -31.944 29.779 61.959 1.00 64.50 695 ILE A O 1
ATOM 5405 N N . MET A 1 696 ? -30.546 28.237 61.124 1.00 66.19 696 MET A N 1
ATOM 5406 C CA . MET A 1 696 ? -31.112 27.125 61.896 1.00 66.19 696 MET A CA 1
ATOM 5407 C C . MET A 1 696 ? -30.971 27.361 63.405 1.00 66.19 696 MET A C 1
ATOM 5409 O O . MET A 1 696 ? -31.925 27.123 64.153 1.00 66.19 696 MET A O 1
ATOM 5413 N N . ALA A 1 697 ? -29.835 27.900 63.854 1.00 68.88 697 ALA A N 1
ATOM 5414 C CA . ALA A 1 697 ? -29.608 28.288 65.243 1.00 68.88 697 ALA A CA 1
ATOM 5415 C C . ALA A 1 697 ? -30.544 29.426 65.683 1.00 68.88 697 ALA A C 1
ATOM 5417 O O . ALA A 1 697 ? -31.175 29.313 66.732 1.00 68.88 697 ALA A O 1
ATOM 5418 N N . ILE A 1 698 ? -30.721 30.471 64.864 1.00 70.50 698 ILE A N 1
ATOM 5419 C CA . ILE A 1 698 ? -31.656 31.581 65.128 1.00 70.50 698 ILE A CA 1
ATOM 5420 C C . ILE A 1 698 ? -33.094 31.062 65.244 1.00 70.50 698 ILE A C 1
ATOM 5422 O O . ILE A 1 698 ? -33.803 31.387 66.196 1.00 70.50 698 ILE A O 1
ATOM 5426 N N . MET A 1 699 ? -33.530 30.209 64.317 1.00 66.88 699 MET A N 1
ATOM 5427 C CA . MET A 1 699 ? -34.874 29.623 64.324 1.00 66.88 699 MET A CA 1
ATOM 5428 C C . MET A 1 699 ? -35.120 28.729 65.549 1.00 66.88 699 MET A C 1
ATOM 5430 O O . MET A 1 699 ? -36.196 28.767 66.161 1.00 66.88 699 MET A O 1
ATOM 5434 N N . THR A 1 700 ? -34.105 27.959 65.946 1.00 68.69 700 THR A N 1
ATOM 5435 C CA . THR A 1 700 ? -34.123 27.149 67.171 1.00 68.69 700 THR A CA 1
ATOM 5436 C C . THR A 1 700 ? -34.163 28.038 68.413 1.00 68.69 700 THR A C 1
ATOM 5438 O O . THR A 1 700 ? -34.979 27.806 69.304 1.00 68.69 700 THR A O 1
ATOM 5441 N N . GLY A 1 701 ? -33.365 29.107 68.444 1.00 71.38 701 GLY A N 1
ATOM 5442 C CA . GLY A 1 701 ? -33.326 30.098 69.519 1.00 71.38 701 GLY A CA 1
ATOM 5443 C C . GLY A 1 701 ? -34.665 30.807 69.720 1.00 71.38 701 GLY A C 1
ATOM 5444 O O . GLY A 1 701 ? -35.170 30.846 70.839 1.00 71.38 701 GLY A O 1
ATOM 5445 N N . ILE A 1 702 ? -35.310 31.268 68.641 1.00 70.38 702 ILE A N 1
ATOM 5446 C CA . ILE A 1 702 ? -36.666 31.851 68.679 1.00 70.38 702 ILE A CA 1
ATOM 5447 C C . ILE A 1 702 ? -37.667 30.854 69.289 1.00 70.38 702 ILE A C 1
ATOM 5449 O O . ILE A 1 702 ? -38.508 31.224 70.114 1.00 70.38 702 ILE A O 1
ATOM 5453 N N . SER A 1 703 ? -37.552 29.572 68.930 1.00 67.19 703 SER A N 1
ATOM 5454 C CA . SER A 1 703 ? -38.414 28.507 69.456 1.00 67.19 703 SER A CA 1
ATOM 5455 C C . SER A 1 703 ? -38.169 28.235 70.951 1.00 67.19 703 SER A C 1
ATOM 5457 O O . SER A 1 703 ? -39.128 28.036 71.705 1.00 67.19 703 SER A O 1
ATOM 5459 N N . LEU A 1 704 ? -36.909 28.265 71.403 1.00 69.25 704 LEU A N 1
ATOM 5460 C CA . LEU A 1 704 ? -36.512 28.081 72.807 1.00 69.25 704 LEU A CA 1
ATOM 5461 C C . LEU A 1 704 ? -36.961 29.252 73.688 1.00 69.25 704 LEU A C 1
ATOM 5463 O O . LEU A 1 704 ? -37.617 29.030 74.707 1.00 69.25 704 LEU A O 1
ATOM 5467 N N . ILE A 1 705 ? -36.684 30.490 73.265 1.00 73.00 705 ILE A N 1
ATOM 5468 C CA . ILE A 1 705 ? -37.072 31.717 73.980 1.00 73.00 705 ILE A CA 1
ATOM 5469 C C . ILE A 1 705 ? -38.583 31.741 74.189 1.00 73.00 705 ILE A C 1
ATOM 5471 O O . ILE A 1 705 ? -39.063 31.957 75.300 1.00 73.00 705 ILE A O 1
ATOM 5475 N N . ARG A 1 706 ? -39.359 31.434 73.146 1.00 70.19 706 ARG A N 1
ATOM 5476 C CA . ARG A 1 706 ? -40.814 31.345 73.271 1.00 70.19 706 ARG A CA 1
ATOM 5477 C C . ARG A 1 706 ? -41.243 30.261 74.255 1.00 70.19 706 ARG A C 1
ATOM 5479 O O . ARG A 1 706 ? -42.158 30.491 75.039 1.00 70.19 706 ARG A O 1
ATOM 5486 N N . THR A 1 707 ? -40.625 29.083 74.202 1.00 66.81 707 THR A N 1
ATOM 5487 C CA . THR A 1 707 ? -40.965 27.977 75.109 1.00 66.81 707 THR A CA 1
ATOM 5488 C C . THR A 1 707 ? -40.754 28.393 76.565 1.00 66.81 707 THR A C 1
ATOM 5490 O O . THR A 1 707 ? -41.633 28.160 77.393 1.00 66.81 707 THR A O 1
ATOM 5493 N N . ALA A 1 708 ? -39.662 29.105 76.854 1.00 69.62 708 ALA A N 1
ATOM 5494 C CA . ALA A 1 708 ? -39.410 29.696 78.163 1.00 69.62 708 ALA A CA 1
ATOM 5495 C C . ALA A 1 708 ? -40.457 30.765 78.531 1.00 69.62 708 ALA A C 1
ATOM 5497 O O . ALA A 1 708 ? -41.024 30.707 79.618 1.00 69.62 708 ALA A O 1
ATOM 5498 N N . VAL A 1 709 ? -40.791 31.685 77.618 1.00 71.38 709 VAL A N 1
ATOM 5499 C CA . VAL A 1 709 ? -41.807 32.735 77.839 1.00 71.38 709 VAL A CA 1
ATOM 5500 C C . VAL A 1 709 ? -43.197 32.146 78.103 1.00 71.38 709 VAL A C 1
ATOM 5502 O O . VAL A 1 709 ? -43.887 32.582 79.019 1.00 71.38 709 VAL A O 1
ATOM 5505 N N . VAL A 1 710 ? -43.613 31.126 77.348 1.00 67.94 710 VAL A N 1
ATOM 5506 C CA . VAL A 1 710 ? -44.902 30.441 77.543 1.00 67.94 710 VAL A CA 1
ATOM 5507 C C . VAL A 1 710 ? -44.907 29.644 78.849 1.00 67.94 710 VAL A C 1
ATOM 5509 O O . VAL A 1 710 ? -45.914 29.651 79.553 1.00 67.94 710 VAL A O 1
ATOM 5512 N N . ALA A 1 711 ? -43.799 28.993 79.213 1.00 68.25 711 ALA A N 1
ATOM 5513 C CA . ALA A 1 711 ? -43.672 28.287 80.488 1.00 68.25 711 ALA A CA 1
ATOM 5514 C C . ALA A 1 711 ? -43.720 29.247 81.691 1.00 68.25 711 ALA A C 1
ATOM 5516 O O . ALA A 1 711 ? -44.418 28.973 82.666 1.00 68.25 711 ALA A O 1
ATOM 5517 N N . LEU A 1 712 ? -43.045 30.397 81.599 1.00 72.06 712 LEU A N 1
ATOM 5518 C CA . LEU A 1 712 ? -43.085 31.458 82.609 1.00 72.06 712 LEU A CA 1
ATOM 5519 C C . LEU A 1 712 ? -44.487 32.069 82.724 1.00 72.06 712 LEU A C 1
ATOM 5521 O O . LEU A 1 712 ? -44.998 32.214 83.830 1.00 72.06 712 LEU A O 1
ATOM 5525 N N . TYR A 1 713 ? -45.155 32.337 81.598 1.00 69.25 713 TYR A N 1
ATOM 5526 C CA . TYR A 1 713 ? -46.529 32.849 81.578 1.00 69.25 713 TYR A CA 1
ATOM 5527 C C . TYR A 1 713 ? -47.536 31.847 82.167 1.00 69.25 713 TYR A C 1
ATOM 5529 O O . TYR A 1 713 ? -48.421 32.233 82.931 1.00 69.25 713 TYR A O 1
ATOM 5537 N N . ARG A 1 714 ? -47.369 30.545 81.882 1.00 67.62 714 ARG A N 1
ATOM 5538 C CA . ARG A 1 714 ? -48.143 29.458 82.510 1.00 67.62 714 ARG A CA 1
ATOM 5539 C C . ARG A 1 714 ? -47.954 29.410 84.024 1.00 67.62 714 ARG A C 1
ATOM 5541 O O . ARG A 1 714 ? -48.907 29.106 84.728 1.00 67.62 714 ARG A O 1
ATOM 5548 N N . LYS A 1 715 ? -46.748 29.707 84.513 1.00 68.69 715 LYS A N 1
ATOM 5549 C CA . LYS A 1 715 ? -46.419 29.713 85.946 1.00 68.69 715 LYS A CA 1
ATOM 5550 C C . LYS A 1 715 ? -46.915 30.977 86.666 1.00 68.69 715 LYS A C 1
ATOM 5552 O O . LYS A 1 715 ? -47.174 30.918 87.860 1.00 68.69 715 LYS A O 1
ATOM 5557 N N . ALA A 1 716 ? -47.060 32.092 85.946 1.00 66.81 716 ALA A N 1
ATOM 5558 C CA . ALA A 1 716 ? -47.484 33.389 86.481 1.00 66.81 716 ALA A CA 1
ATOM 5559 C C . ALA A 1 716 ? -49.005 33.659 86.402 1.00 66.81 716 ALA A C 1
ATOM 5561 O O . ALA A 1 716 ? -49.480 34.619 87.004 1.00 66.81 716 ALA A O 1
ATOM 5562 N N . SER A 1 717 ? -49.777 32.852 85.665 1.00 60.41 717 SER A N 1
ATOM 5563 C CA . SER A 1 717 ? -51.221 33.074 85.470 1.00 60.41 717 SER A CA 1
ATOM 5564 C C . SER A 1 717 ? -52.067 32.401 86.573 1.00 60.41 717 SER A C 1
ATOM 5566 O O . SER A 1 717 ? -51.920 31.194 86.771 1.00 60.41 717 SER A O 1
ATOM 5568 N N . PRO A 1 718 ? -52.969 33.120 87.277 1.00 57.47 718 PRO A N 1
ATOM 5569 C CA . PRO A 1 718 ? -53.785 32.555 88.358 1.00 57.47 718 PRO A CA 1
ATOM 5570 C C . PRO A 1 718 ? -54.914 31.619 87.859 1.00 57.47 718 PRO A C 1
ATOM 5572 O O . PRO A 1 718 ? -55.363 31.753 86.717 1.00 57.47 718 PRO A O 1
ATOM 5575 N N . PRO A 1 719 ? -55.424 30.688 88.697 1.00 56.88 719 PRO A N 1
ATOM 5576 C CA . PRO A 1 719 ? -56.272 29.569 88.253 1.00 56.88 719 PRO A CA 1
ATOM 5577 C C . PRO A 1 719 ? -57.690 29.943 87.786 1.00 56.88 719 PRO A C 1
ATOM 5579 O O . PRO A 1 719 ? -58.392 29.088 87.250 1.00 56.88 719 PRO A O 1
ATOM 5582 N N . SER A 1 720 ? -58.142 31.184 87.993 1.00 54.16 720 SER A N 1
ATOM 5583 C CA . SER A 1 720 ? -59.562 31.554 87.890 1.00 54.16 720 SER A CA 1
ATOM 5584 C C . SER A 1 720 ? -60.038 32.061 86.520 1.00 54.16 720 SER A C 1
ATOM 5586 O O . SER A 1 720 ? -61.242 32.189 86.339 1.00 54.16 720 SER A O 1
ATOM 5588 N N . ASN A 1 721 ? -59.164 32.255 85.522 1.00 50.97 721 ASN A N 1
ATOM 5589 C CA . ASN A 1 721 ? -59.563 32.576 84.137 1.00 50.97 721 ASN A CA 1
ATOM 5590 C C . ASN A 1 721 ? -59.089 31.481 83.168 1.00 50.97 721 ASN A C 1
ATOM 5592 O O . ASN A 1 721 ? -58.116 31.615 82.420 1.00 50.97 721 ASN A O 1
ATOM 5596 N N . GLY A 1 722 ? -59.771 30.338 83.255 1.00 56.62 722 GLY A N 1
ATOM 5597 C CA . GLY A 1 722 ? -59.386 29.059 82.666 1.00 56.62 722 GLY A CA 1
ATOM 5598 C C . GLY A 1 722 ? -59.358 29.014 81.134 1.00 56.62 722 GLY A C 1
ATOM 5599 O O . GLY A 1 722 ? -60.279 29.440 80.445 1.00 56.62 722 GLY A O 1
ATOM 5600 N N . ARG A 1 723 ? -58.288 28.398 80.613 1.00 55.00 723 ARG A N 1
ATOM 5601 C CA . ARG A 1 723 ? -58.040 27.917 79.235 1.00 55.00 723 ARG A CA 1
ATOM 5602 C C . ARG A 1 723 ? -58.084 28.933 78.089 1.00 55.00 723 ARG A C 1
ATOM 5604 O O . ARG A 1 723 ? -57.132 28.941 77.317 1.00 55.00 723 ARG A O 1
ATOM 5611 N N . GLN A 1 724 ? -59.104 29.780 77.957 1.00 55.88 724 GLN A N 1
ATOM 5612 C CA . GLN A 1 724 ? -59.339 30.563 76.735 1.00 55.88 724 GLN A CA 1
ATOM 5613 C C . GLN A 1 724 ? -58.295 31.677 76.525 1.00 55.88 724 GLN A C 1
ATOM 5615 O O . GLN A 1 724 ? -57.744 31.818 75.427 1.00 55.88 724 GLN A O 1
ATOM 5620 N N . HIS A 1 725 ? -57.932 32.406 77.587 1.00 57.62 725 HIS A N 1
ATOM 5621 C CA . HIS A 1 725 ? -56.858 33.411 77.554 1.00 57.62 725 HIS A CA 1
ATOM 5622 C C . HIS A 1 725 ? -55.481 32.788 77.312 1.00 57.62 725 HIS A C 1
ATOM 5624 O O . HIS A 1 725 ? -54.698 33.318 76.524 1.00 57.62 725 HIS A O 1
ATOM 5630 N N . LEU A 1 726 ? -55.223 31.620 77.906 1.00 61.97 726 LEU A N 1
ATOM 5631 C CA . LEU A 1 726 ? -53.979 30.878 77.721 1.00 61.97 726 LEU A CA 1
ATOM 5632 C C . LEU A 1 726 ? -53.832 30.397 76.268 1.00 61.97 726 LEU A C 1
ATOM 5634 O O . LEU A 1 726 ? -52.796 30.622 75.648 1.00 61.97 726 LEU A O 1
ATOM 5638 N N . THR A 1 727 ? -54.896 29.842 75.673 1.00 61.62 727 THR A N 1
ATOM 5639 C CA . THR A 1 727 ? -54.913 29.482 74.244 1.00 61.62 727 THR A CA 1
ATOM 5640 C C . THR A 1 727 ? -54.783 30.695 73.330 1.00 61.62 727 THR A C 1
ATOM 5642 O O . THR A 1 727 ? -54.143 30.609 72.286 1.00 61.62 727 THR A O 1
ATOM 5645 N N . THR A 1 728 ? -55.349 31.843 73.709 1.00 66.62 728 THR A N 1
ATOM 5646 C CA . THR A 1 728 ? -55.248 33.079 72.918 1.00 66.62 728 THR A CA 1
ATOM 5647 C C . THR A 1 728 ? -53.826 33.639 72.951 1.00 66.62 728 THR A C 1
ATOM 5649 O O . THR A 1 728 ? -53.292 34.004 71.904 1.00 66.62 728 THR A O 1
ATOM 5652 N N . PHE A 1 729 ? -53.173 33.642 74.118 1.00 69.69 729 PHE A N 1
ATOM 5653 C CA . PHE A 1 729 ? -51.766 34.018 74.263 1.00 69.69 729 PHE A CA 1
ATOM 5654 C C . PHE A 1 729 ? -50.846 33.049 73.515 1.00 69.69 729 PHE A C 1
ATOM 5656 O O . PHE A 1 729 ? -49.996 33.483 72.741 1.00 69.69 729 PHE A O 1
ATOM 5663 N N . GLU A 1 730 ? -51.057 31.738 73.654 1.00 64.44 730 GLU A N 1
ATOM 5664 C CA . GLU A 1 730 ? -50.294 30.728 72.919 1.00 64.44 730 GLU A CA 1
ATOM 5665 C C . GLU A 1 730 ? -50.460 30.881 71.401 1.00 64.44 730 GLU A C 1
ATOM 5667 O O . GLU A 1 730 ? -49.465 30.791 70.680 1.00 64.44 730 GLU A O 1
ATOM 5672 N N . ASN A 1 731 ? -51.669 31.179 70.911 1.00 65.56 731 ASN A N 1
ATOM 5673 C CA . ASN A 1 731 ? -51.946 31.425 69.493 1.00 65.56 731 ASN A CA 1
ATOM 5674 C C . ASN A 1 731 ? -51.314 32.726 68.979 1.00 65.56 731 ASN A C 1
ATOM 5676 O O . ASN A 1 731 ? -50.714 32.717 67.906 1.00 65.56 731 ASN A O 1
ATOM 5680 N N . ARG A 1 732 ? -51.377 33.826 69.741 1.00 69.38 732 ARG A N 1
ATOM 5681 C CA . ARG A 1 732 ? -50.710 35.093 69.384 1.00 69.38 732 ARG A CA 1
ATOM 5682 C C . ARG A 1 732 ? -49.189 34.954 69.407 1.00 69.38 732 ARG A C 1
ATOM 5684 O O . ARG A 1 732 ? -48.519 35.392 68.481 1.00 69.38 732 ARG A O 1
ATOM 5691 N N . SER A 1 733 ? -48.656 34.262 70.408 1.00 64.25 733 SER A N 1
ATOM 5692 C CA . SER A 1 733 ? -47.237 33.926 70.517 1.00 64.25 733 SER A CA 1
ATOM 5693 C C . SER A 1 733 ? -46.780 32.984 69.387 1.00 64.25 733 SER A C 1
ATOM 5695 O O . SER A 1 733 ? -45.687 33.148 68.851 1.00 64.25 733 SER A O 1
ATOM 5697 N N . ASN A 1 734 ? -47.626 32.028 68.971 1.00 63.31 734 ASN A N 1
ATOM 5698 C CA . ASN A 1 734 ? -47.394 31.173 67.797 1.00 63.31 734 ASN A CA 1
ATOM 5699 C C . ASN A 1 734 ? -47.342 31.988 66.503 1.00 63.31 734 ASN A C 1
ATOM 5701 O O . ASN A 1 734 ? -46.494 31.732 65.652 1.00 63.31 734 ASN A O 1
ATOM 5705 N N . LEU A 1 735 ? -48.259 32.946 66.351 1.00 66.50 735 LEU A N 1
ATOM 5706 C CA . LEU A 1 735 ? -48.313 33.824 65.191 1.00 66.50 735 LEU A CA 1
ATOM 5707 C C . LEU A 1 735 ? -47.066 34.714 65.129 1.00 66.50 735 LEU A C 1
ATOM 5709 O O . LEU A 1 735 ? -46.440 34.784 64.080 1.00 66.50 735 LEU A O 1
ATOM 5713 N N . LEU A 1 736 ? -46.648 35.307 66.253 1.00 67.44 736 LEU A N 1
ATOM 5714 C CA . LEU A 1 736 ? -45.452 36.152 66.329 1.00 67.44 736 LEU A CA 1
ATOM 5715 C C . LEU A 1 736 ? -44.164 35.383 66.013 1.00 67.44 736 LEU A C 1
ATOM 5717 O O . LEU A 1 736 ? -43.375 35.832 65.188 1.00 67.44 736 LEU A O 1
ATOM 5721 N N . ALA A 1 737 ? -43.965 34.205 66.615 1.00 63.53 737 ALA A N 1
ATOM 5722 C CA . ALA A 1 737 ? -42.808 33.363 66.308 1.00 63.53 737 ALA A CA 1
ATOM 5723 C C . ALA A 1 737 ? -42.830 32.877 64.849 1.00 63.53 737 ALA A C 1
ATOM 5725 O O . ALA A 1 737 ? -41.793 32.847 64.191 1.00 63.53 737 ALA A O 1
ATOM 5726 N N . GLY A 1 738 ? -44.015 32.558 64.318 1.00 61.50 738 GLY A N 1
ATOM 5727 C CA . GLY A 1 738 ? -44.202 32.218 62.909 1.00 61.50 738 GLY A CA 1
ATOM 5728 C C . GLY A 1 738 ? -43.855 33.370 61.962 1.00 61.50 738 GLY A C 1
ATOM 5729 O O . GLY A 1 738 ? -43.199 33.126 60.951 1.00 61.50 738 GLY A O 1
ATOM 5730 N N . ILE A 1 739 ? -44.240 34.605 62.302 1.00 68.00 739 ILE A N 1
ATOM 5731 C CA . ILE A 1 739 ? -43.893 35.823 61.556 1.00 68.00 739 ILE A CA 1
ATOM 5732 C C . ILE A 1 739 ? -42.389 36.075 61.625 1.00 68.00 739 ILE A C 1
ATOM 5734 O O . ILE A 1 739 ? -41.793 36.273 60.579 1.00 68.00 739 ILE A O 1
ATOM 5738 N N . LEU A 1 740 ? -41.756 35.998 62.802 1.00 66.75 740 LEU A N 1
ATOM 5739 C CA . LEU A 1 740 ? -40.303 36.168 62.945 1.00 66.75 740 LEU A CA 1
ATOM 5740 C C . LEU A 1 740 ? -39.525 35.144 62.113 1.00 66.75 740 LEU A C 1
ATOM 5742 O O . LEU A 1 740 ? -38.617 35.513 61.376 1.00 66.75 740 LEU A O 1
ATOM 5746 N N . ILE A 1 741 ? -39.916 33.869 62.176 1.00 65.44 741 ILE A N 1
ATOM 5747 C CA . ILE A 1 741 ? -39.318 32.814 61.353 1.00 65.44 741 ILE A CA 1
ATOM 5748 C C . ILE A 1 741 ? -39.546 33.100 59.860 1.00 65.44 741 ILE A C 1
ATOM 5750 O O . ILE A 1 741 ? -38.626 32.958 59.061 1.00 65.44 741 ILE A O 1
ATOM 5754 N N . ALA A 1 742 ? -40.751 33.516 59.458 1.00 61.31 742 ALA A N 1
ATOM 5755 C CA . ALA A 1 742 ? -41.047 33.870 58.070 1.00 61.31 742 ALA A CA 1
ATOM 5756 C C . ALA A 1 742 ? -40.272 35.110 57.595 1.00 61.31 742 ALA A C 1
ATOM 5758 O O . ALA A 1 742 ? -39.860 35.146 56.438 1.00 61.31 742 ALA A O 1
ATOM 5759 N N . LEU A 1 743 ? -40.034 36.086 58.472 1.00 64.00 743 LEU A N 1
ATOM 5760 C CA . LEU A 1 743 ? -39.241 37.279 58.192 1.00 64.00 743 LEU A CA 1
ATOM 5761 C C . LEU A 1 743 ? -37.773 36.906 58.000 1.00 64.00 743 LEU A C 1
ATOM 5763 O O . LEU A 1 743 ? -37.197 37.288 56.994 1.00 64.00 743 LEU A O 1
ATOM 5767 N N . VAL A 1 744 ? -37.205 36.080 58.890 1.00 65.12 744 VAL A N 1
ATOM 5768 C CA . VAL A 1 744 ? -35.851 35.524 58.727 1.00 65.12 744 VAL A CA 1
ATOM 5769 C C . VAL A 1 744 ? -35.746 34.806 57.383 1.00 65.12 744 VAL A C 1
ATOM 5771 O O . VAL A 1 744 ? -34.858 35.119 56.603 1.00 65.12 744 VAL A O 1
ATOM 5774 N N . ILE A 1 745 ? -36.701 33.932 57.048 1.00 57.19 745 ILE A N 1
ATOM 5775 C CA . ILE A 1 745 ? -36.730 33.227 55.754 1.00 57.19 745 ILE A CA 1
ATOM 5776 C C . ILE A 1 745 ? -36.841 34.200 54.570 1.00 57.19 745 ILE A C 1
ATOM 5778 O O . ILE A 1 745 ? -36.195 33.984 53.551 1.00 57.19 745 ILE A O 1
ATOM 5782 N N . THR A 1 746 ? -37.645 35.260 54.675 1.00 55.44 746 THR A N 1
ATOM 5783 C CA . THR A 1 746 ? -37.871 36.216 53.577 1.00 55.44 746 THR A CA 1
ATOM 5784 C C . THR A 1 746 ? -36.667 37.131 53.382 1.00 55.44 746 THR A C 1
ATOM 5786 O O . THR A 1 746 ? -36.199 37.263 52.261 1.00 55.44 746 THR A O 1
ATOM 5789 N N . THR A 1 747 ? -36.101 37.687 54.454 1.00 56.44 747 THR A N 1
ATOM 5790 C CA . THR A 1 747 ? -34.861 38.479 54.423 1.00 56.44 747 THR A CA 1
ATOM 5791 C C . THR A 1 747 ? -33.698 37.655 53.876 1.00 56.44 747 THR A C 1
ATOM 5793 O O . THR A 1 747 ? -32.919 38.143 53.062 1.00 56.44 747 THR A O 1
ATOM 5796 N N . VAL A 1 748 ? -33.628 36.375 54.248 1.00 54.00 748 VAL A N 1
ATOM 5797 C CA . VAL A 1 748 ? -32.672 35.411 53.696 1.00 54.00 748 VAL A CA 1
ATOM 5798 C C . VAL A 1 748 ? -32.927 35.158 52.214 1.00 54.00 748 VAL A C 1
ATOM 5800 O O . VAL A 1 748 ? -31.991 35.219 51.429 1.00 54.00 748 VAL A O 1
ATOM 5803 N N . LYS A 1 749 ? -34.178 34.921 51.803 1.00 46.75 749 LYS A N 1
ATOM 5804 C CA . LYS A 1 749 ? -34.548 34.719 50.394 1.00 46.75 749 LYS A CA 1
ATOM 5805 C C . LYS A 1 749 ? -34.157 35.929 49.539 1.00 46.75 749 LYS A C 1
ATOM 5807 O O . LYS A 1 749 ? -33.626 35.744 48.451 1.00 46.75 749 LYS A O 1
ATOM 5812 N N . SER A 1 750 ? -34.369 37.142 50.044 1.00 47.22 750 SER A N 1
ATOM 5813 C CA . SER A 1 750 ? -34.010 38.395 49.373 1.00 47.22 750 SER A CA 1
ATOM 5814 C C . SER A 1 750 ? -32.496 38.625 49.318 1.00 47.22 750 SER A C 1
ATOM 5816 O O . SER A 1 750 ? -31.982 39.002 48.271 1.00 47.22 750 SER A O 1
ATOM 5818 N N . GLY A 1 751 ? -31.767 38.356 50.408 1.00 47.50 751 GLY A N 1
ATOM 5819 C CA . GLY A 1 751 ? -30.304 38.479 50.458 1.00 47.50 751 GLY A CA 1
ATOM 5820 C C . GLY A 1 751 ? -29.582 37.418 49.621 1.00 47.50 751 GLY A C 1
ATOM 5821 O O . GLY A 1 751 ? -28.609 37.722 48.936 1.00 47.50 751 GLY A O 1
ATOM 5822 N N . TYR A 1 752 ? -30.104 36.188 49.607 1.00 42.66 752 TYR A N 1
ATOM 5823 C CA . TYR A 1 752 ? -29.598 35.098 48.775 1.00 42.66 752 TYR A CA 1
ATOM 5824 C C . TYR A 1 752 ? -29.890 35.364 47.294 1.00 42.66 752 TYR A C 1
ATOM 5826 O O . TYR A 1 752 ? -28.989 35.212 46.480 1.00 42.66 752 TYR A O 1
ATOM 5834 N N . ALA A 1 753 ? -31.090 35.841 46.933 1.00 38.41 753 ALA A N 1
ATOM 5835 C CA . ALA A 1 753 ? -31.437 36.225 45.556 1.00 38.41 753 ALA A CA 1
ATOM 5836 C C . ALA A 1 753 ? -30.637 37.440 45.042 1.00 38.41 753 ALA A C 1
ATOM 5838 O O . ALA A 1 753 ? -30.203 37.445 43.892 1.00 38.41 753 ALA A O 1
ATOM 5839 N N . GLY A 1 754 ? -30.398 38.444 45.895 1.00 35.47 754 GLY A N 1
ATOM 5840 C CA . GLY A 1 754 ? -29.635 39.647 45.542 1.00 35.47 754 GLY A CA 1
ATOM 5841 C C . GLY A 1 754 ? -28.145 39.380 45.308 1.00 35.47 754 GLY A C 1
ATOM 5842 O O . GLY A 1 754 ? -27.593 39.835 44.308 1.00 35.47 754 GLY A O 1
ATOM 5843 N N . ASN A 1 755 ? -27.502 38.578 46.166 1.00 39.94 755 ASN A N 1
ATOM 5844 C CA . ASN A 1 755 ? -26.095 38.207 45.975 1.00 39.94 755 ASN A CA 1
ATOM 5845 C C . ASN A 1 755 ? -25.905 37.112 44.919 1.00 39.94 755 ASN A C 1
ATOM 5847 O O . ASN A 1 755 ? -24.878 37.108 44.249 1.00 39.94 755 ASN A O 1
ATOM 5851 N N . THR A 1 756 ? -26.879 36.220 44.697 1.00 42.34 756 THR A N 1
ATOM 5852 C CA . THR A 1 756 ? -26.783 35.238 43.603 1.00 42.34 756 THR A CA 1
ATOM 5853 C C . THR A 1 756 ? -26.964 35.868 42.233 1.00 42.34 756 THR A C 1
ATOM 5855 O O . THR A 1 756 ? -26.308 35.405 41.318 1.00 42.34 756 THR A O 1
ATOM 5858 N N . GLN A 1 757 ? -27.743 36.938 42.044 1.00 37.09 757 GLN A N 1
ATOM 5859 C CA . GLN A 1 757 ? -27.791 37.606 40.735 1.00 37.09 757 GLN A CA 1
ATOM 5860 C C . GLN A 1 757 ? -26.462 38.280 40.371 1.00 37.09 757 GLN A C 1
ATOM 5862 O O . GLN A 1 757 ? -26.028 38.166 39.228 1.00 37.09 757 GLN A O 1
ATOM 5867 N N . TYR A 1 758 ? -25.780 38.908 41.334 1.00 38.25 758 TYR A N 1
ATOM 5868 C CA . TYR A 1 758 ? -24.486 39.559 41.096 1.00 38.25 758 TYR A CA 1
ATOM 5869 C C . TYR A 1 758 ? -23.328 38.548 40.977 1.00 38.25 758 TYR A C 1
ATOM 5871 O O . TYR A 1 758 ? -22.460 38.690 40.119 1.00 38.25 758 TYR A O 1
ATOM 5879 N N . PHE A 1 759 ? -23.351 37.479 41.781 1.00 39.50 759 PHE A N 1
ATOM 5880 C CA . PHE A 1 759 ? -22.356 36.400 41.753 1.00 39.50 759 PHE A CA 1
ATOM 5881 C C . PHE A 1 759 ? -22.548 35.455 40.559 1.00 39.50 759 PHE A C 1
ATOM 5883 O O . PHE A 1 759 ? -21.582 35.007 39.945 1.00 39.50 759 PHE A O 1
ATOM 5890 N N . ALA A 1 760 ? -23.799 35.192 40.171 1.00 36.38 760 ALA A N 1
ATOM 5891 C CA . ALA A 1 760 ? -24.095 34.441 38.968 1.00 36.38 760 ALA A CA 1
ATOM 5892 C C . ALA A 1 760 ? -23.765 35.280 37.727 1.00 36.38 760 ALA A C 1
ATOM 5894 O O . ALA A 1 760 ? -23.123 34.751 36.840 1.00 36.38 760 ALA A O 1
ATOM 5895 N N . ALA A 1 761 ? -24.063 36.582 37.650 1.00 38.22 761 ALA A N 1
ATOM 5896 C CA . ALA A 1 761 ? -23.766 37.373 36.446 1.00 38.22 761 ALA A CA 1
ATOM 5897 C C . ALA A 1 761 ? -22.268 37.444 36.068 1.00 38.22 761 ALA A C 1
ATOM 5899 O O . ALA A 1 761 ? -21.959 37.469 34.879 1.00 38.22 761 ALA A O 1
ATOM 5900 N N . GLN A 1 762 ? -21.334 37.424 37.030 1.00 37.56 762 GLN A N 1
ATOM 5901 C CA . GLN A 1 762 ? -19.889 37.422 36.731 1.00 37.56 762 GLN A CA 1
ATOM 5902 C C . GLN A 1 762 ? -19.288 36.029 36.456 1.00 37.56 762 GLN A C 1
ATOM 5904 O O . GLN A 1 762 ? -18.218 35.945 35.860 1.00 37.56 762 GLN A O 1
ATOM 5909 N N . ILE A 1 763 ? -19.969 34.937 36.831 1.00 38.69 763 ILE A N 1
ATOM 5910 C CA . ILE A 1 763 ? -19.508 33.545 36.624 1.00 38.69 763 ILE A CA 1
ATOM 5911 C C . ILE A 1 763 ? -20.328 32.808 35.536 1.00 38.69 763 ILE A C 1
ATOM 5913 O O . ILE A 1 763 ? -19.850 31.851 34.928 1.00 38.69 763 ILE A O 1
ATOM 5917 N N . LEU A 1 764 ? -21.536 33.279 35.206 1.00 35.31 764 LEU A N 1
ATOM 5918 C CA . LEU A 1 764 ? -22.468 32.700 34.219 1.00 35.31 764 LEU A CA 1
ATOM 5919 C C . LEU A 1 764 ? -22.016 32.844 32.754 1.00 35.31 764 LEU A C 1
ATOM 5921 O O . LEU A 1 764 ? -22.757 32.454 31.855 1.00 35.31 764 LEU A O 1
ATOM 5925 N N . GLY A 1 765 ? -20.792 33.313 32.499 1.00 34.12 765 GLY A N 1
ATOM 5926 C CA . GLY A 1 765 ? -20.110 33.088 31.221 1.00 34.12 765 GLY A CA 1
ATOM 5927 C C . GLY A 1 765 ? -19.730 31.617 30.980 1.00 34.12 765 GLY A C 1
ATOM 5928 O O . GLY A 1 765 ? -19.333 31.262 29.875 1.00 34.12 765 GLY A O 1
ATOM 5929 N N . ILE A 1 766 ? -19.872 30.738 31.983 1.00 36.72 766 ILE A N 1
ATOM 5930 C CA . ILE A 1 766 ? -19.633 29.295 31.864 1.00 36.72 766 ILE A CA 1
ATOM 5931 C C . ILE A 1 766 ? -20.985 28.567 31.907 1.00 36.72 766 ILE A C 1
ATOM 5933 O O . ILE A 1 766 ? -21.604 28.413 32.959 1.00 36.72 766 ILE A O 1
ATOM 5937 N N . HIS A 1 767 ? -21.450 28.139 30.734 1.00 32.59 767 HIS A N 1
ATOM 5938 C CA . HIS A 1 767 ? -22.695 27.407 30.482 1.00 32.59 767 HIS A CA 1
ATOM 5939 C C . HIS A 1 767 ? -23.169 26.477 31.629 1.00 32.59 767 HIS A C 1
ATOM 5941 O O . HIS A 1 767 ? -22.515 25.493 31.970 1.00 32.59 767 HIS A O 1
ATOM 5947 N N . THR A 1 768 ? -24.350 26.781 32.188 1.00 38.31 768 THR A N 1
ATOM 5948 C CA . THR A 1 768 ? -25.386 25.836 32.678 1.00 38.31 768 THR A CA 1
ATOM 5949 C C . THR A 1 768 ? -24.951 24.571 33.451 1.00 38.31 768 THR A C 1
ATOM 5951 O O . THR A 1 768 ? -25.550 23.505 33.299 1.00 38.31 768 THR A O 1
ATOM 5954 N N . ARG A 1 769 ? -23.973 24.663 34.364 1.00 40.50 769 ARG A N 1
ATOM 5955 C CA . ARG A 1 769 ? -23.636 23.565 35.308 1.00 40.50 769 ARG A CA 1
ATOM 5956 C C . ARG A 1 769 ? -24.218 23.716 36.722 1.00 40.50 769 ARG A C 1
ATOM 5958 O O . ARG A 1 769 ? -24.187 22.759 37.486 1.00 40.50 769 ARG A O 1
ATOM 5965 N N . ILE A 1 770 ? -24.808 24.869 37.049 1.00 37.28 770 ILE A N 1
ATOM 5966 C CA . ILE A 1 770 ? -25.254 25.227 38.414 1.00 37.28 770 ILE A CA 1
ATOM 5967 C C . ILE A 1 770 ? -26.609 24.585 38.817 1.00 37.28 770 ILE A C 1
ATOM 5969 O O . ILE A 1 770 ? -26.972 24.605 39.986 1.00 37.28 770 ILE A O 1
ATOM 5973 N N . LEU A 1 771 ? -27.347 23.944 37.898 1.00 40.75 771 LEU A N 1
ATOM 5974 C CA . LEU A 1 771 ? -28.703 23.404 38.151 1.00 40.75 771 LEU A CA 1
ATOM 5975 C C . LEU A 1 771 ? -28.856 21.884 37.915 1.00 40.75 771 LEU A C 1
ATOM 5977 O O . LEU A 1 771 ? -29.951 21.408 37.620 1.00 40.75 771 LEU A O 1
ATOM 5981 N N . ARG A 1 772 ? -27.788 21.081 38.030 1.00 53.06 772 ARG A N 1
ATOM 5982 C CA . ARG A 1 772 ? -27.904 19.607 37.950 1.00 53.06 772 ARG A CA 1
ATOM 5983 C C . ARG A 1 772 ? -28.166 18.999 39.337 1.00 53.06 772 ARG A C 1
ATOM 5985 O O . ARG A 1 772 ? -27.251 18.492 39.970 1.00 53.06 772 ARG A O 1
ATOM 5992 N N . PHE A 1 773 ? -29.419 19.037 39.792 1.00 62.38 773 PHE A N 1
ATOM 5993 C CA . PHE A 1 773 ? -29.853 18.548 41.116 1.00 62.38 773 PHE A CA 1
ATOM 5994 C C . PHE A 1 773 ? -29.729 17.030 41.346 1.00 62.38 773 PHE A C 1
ATOM 5996 O O . PHE A 1 773 ? -29.789 16.598 42.488 1.00 62.38 773 PHE A O 1
ATOM 6003 N N . ALA A 1 774 ? -29.571 16.216 40.300 1.00 71.38 774 ALA A N 1
ATOM 6004 C CA . ALA A 1 774 ? -29.472 14.759 40.420 1.00 71.38 774 ALA A CA 1
ATOM 6005 C C . ALA A 1 774 ? -28.015 14.272 40.265 1.00 71.38 774 ALA A C 1
ATOM 6007 O O . ALA A 1 774 ? -27.265 14.873 39.476 1.00 71.38 774 ALA A O 1
ATOM 6008 N N . PRO A 1 775 ? -27.603 13.190 40.955 1.00 81.19 775 PRO A N 1
ATOM 6009 C CA . PRO A 1 775 ? -26.358 12.482 40.651 1.00 81.19 775 PRO A CA 1
ATOM 6010 C C . PRO A 1 775 ? -26.319 12.054 39.177 1.00 81.19 775 PRO A C 1
ATOM 6012 O O . PRO A 1 775 ? -27.359 11.786 38.575 1.00 81.19 775 PRO A O 1
ATOM 6015 N N . GLN A 1 776 ? -25.130 12.022 38.570 1.00 78.31 776 GLN A N 1
ATOM 6016 C CA . GLN A 1 776 ? -24.975 11.414 37.244 1.00 78.31 776 GLN A CA 1
ATOM 6017 C C . GLN A 1 776 ? -24.575 9.953 37.419 1.00 78.31 776 GLN A C 1
ATOM 6019 O O . GLN A 1 776 ? -23.682 9.649 38.204 1.00 78.31 776 GLN A O 1
ATOM 6024 N N . SER A 1 777 ? -25.224 9.068 36.675 1.00 81.25 777 SER A N 1
ATOM 6025 C CA . SER A 1 777 ? -24.885 7.653 36.606 1.00 81.25 777 SER A CA 1
ATOM 6026 C C . SER A 1 777 ? -25.115 7.149 35.182 1.00 81.25 777 SER A C 1
ATOM 6028 O O . SER A 1 777 ? -25.800 7.796 34.384 1.00 81.25 777 SER A O 1
ATOM 6030 N N . ASN A 1 778 ? -24.541 5.993 34.860 1.00 77.94 778 ASN A N 1
ATOM 6031 C CA . ASN A 1 778 ? -24.843 5.257 33.633 1.00 77.94 778 ASN A CA 1
ATOM 6032 C C . ASN A 1 778 ? -26.008 4.260 33.810 1.00 77.94 778 ASN A C 1
ATOM 6034 O O . ASN A 1 778 ? -26.324 3.533 32.871 1.00 77.94 778 ASN A O 1
ATOM 6038 N N . VAL A 1 779 ? -26.651 4.245 34.984 1.00 79.50 779 VAL A N 1
ATOM 6039 C CA . VAL A 1 779 ? -27.764 3.347 35.325 1.00 79.50 779 VAL A CA 1
ATOM 6040 C C . VAL A 1 779 ? -29.071 3.902 34.744 1.00 79.50 779 VAL A C 1
ATOM 6042 O O . VAL A 1 779 ? -29.505 4.988 35.152 1.00 79.50 779 VAL A O 1
ATOM 6045 N N . PRO A 1 780 ? -29.714 3.215 33.786 1.00 77.69 780 PRO A N 1
ATOM 6046 C CA . PRO A 1 780 ? -30.951 3.687 33.181 1.00 77.69 780 PRO A CA 1
ATOM 6047 C C . PRO A 1 780 ? -32.146 3.554 34.139 1.00 77.69 780 PRO A C 1
ATOM 6049 O O . PRO A 1 780 ? -32.249 2.623 34.930 1.00 77.69 780 PRO A O 1
ATOM 6052 N N . ILE A 1 781 ? -33.116 4.471 34.026 1.00 79.75 781 ILE A N 1
ATOM 6053 C CA . ILE A 1 781 ? -34.357 4.439 34.830 1.00 79.75 781 ILE A CA 1
ATOM 6054 C C . ILE A 1 781 ? -35.225 3.200 34.554 1.00 79.75 781 ILE A C 1
ATOM 6056 O O . ILE A 1 781 ? -36.134 2.903 35.321 1.00 79.75 781 ILE A O 1
ATOM 6060 N N . THR A 1 782 ? -34.962 2.504 33.448 1.00 80.44 782 THR A N 1
ATOM 6061 C CA . THR A 1 782 ? -35.662 1.289 33.027 1.00 80.44 782 THR A CA 1
ATOM 6062 C C . THR A 1 782 ? -35.151 0.024 33.710 1.00 80.44 782 THR A C 1
ATOM 6064 O O . THR A 1 782 ? -35.767 -1.025 33.536 1.00 80.44 782 THR A O 1
ATOM 6067 N N . ASP A 1 783 ? -34.049 0.093 34.461 1.00 84.12 783 ASP A N 1
ATOM 6068 C CA . ASP A 1 783 ? -33.568 -1.056 35.224 1.00 84.12 783 ASP A CA 1
ATOM 6069 C C . ASP A 1 783 ? -34.554 -1.418 36.337 1.00 84.12 783 ASP A C 1
ATOM 6071 O O . ASP A 1 783 ? -35.213 -0.559 36.932 1.00 84.12 783 ASP A O 1
ATOM 6075 N N . LEU A 1 784 ? -34.678 -2.718 36.609 1.00 88.12 784 LEU A N 1
ATOM 6076 C CA . LEU A 1 784 ? -35.698 -3.241 37.515 1.00 88.12 784 LEU A CA 1
ATOM 6077 C C . LEU A 1 784 ? -35.578 -2.647 38.927 1.00 88.12 784 LEU A C 1
ATOM 6079 O O . LEU A 1 784 ? -36.592 -2.289 39.522 1.00 88.12 784 LEU A O 1
ATOM 6083 N N . ASP A 1 785 ? -34.360 -2.507 39.451 1.00 88.94 785 ASP A N 1
ATOM 6084 C CA . ASP A 1 785 ? -34.102 -1.898 40.760 1.00 88.94 785 ASP A CA 1
ATOM 6085 C C . ASP A 1 785 ? -34.514 -0.414 40.789 1.00 88.94 785 ASP A C 1
ATOM 6087 O O . ASP A 1 785 ? -35.136 0.028 41.756 1.00 88.94 785 ASP A O 1
ATOM 6091 N N . GLN A 1 786 ? -34.263 0.334 39.709 1.00 93.38 786 GLN A N 1
ATOM 6092 C CA . GLN A 1 786 ? -34.654 1.740 39.574 1.00 93.38 786 GLN A CA 1
ATOM 6093 C C . GLN A 1 786 ? -36.173 1.919 39.472 1.00 93.38 786 GLN A C 1
ATOM 6095 O O . GLN A 1 786 ? -36.731 2.797 40.137 1.00 93.38 786 GLN A O 1
ATOM 6100 N N . ILE A 1 787 ? -36.854 1.079 38.685 1.00 90.94 787 ILE A N 1
ATOM 6101 C CA . ILE A 1 787 ? -38.319 1.085 38.569 1.00 90.94 787 ILE A CA 1
ATOM 6102 C C . ILE A 1 787 ? -38.952 0.758 39.923 1.00 90.94 787 ILE A C 1
ATOM 6104 O O . ILE A 1 787 ? -39.855 1.470 40.369 1.00 90.94 787 ILE A O 1
ATOM 6108 N N . VAL A 1 788 ? -38.473 -0.295 40.594 1.00 93.00 788 VAL A N 1
ATOM 6109 C CA . VAL A 1 788 ? -38.981 -0.720 41.906 1.00 93.00 788 VAL A CA 1
ATOM 6110 C C . VAL A 1 788 ? -38.767 0.375 42.948 1.00 93.00 788 VAL A C 1
ATOM 6112 O O . VAL A 1 788 ? -39.702 0.709 43.682 1.00 93.00 788 VAL A O 1
ATOM 6115 N N . ALA A 1 789 ? -37.576 0.980 42.985 1.00 91.75 789 ALA A N 1
ATOM 6116 C CA . ALA A 1 789 ? -37.286 2.086 43.886 1.00 91.75 789 ALA A CA 1
ATOM 6117 C C . ALA A 1 789 ? -38.256 3.250 43.651 1.00 91.75 789 ALA A C 1
ATOM 6119 O O . ALA A 1 789 ? -38.919 3.692 44.595 1.00 91.75 789 ALA A O 1
ATOM 6120 N N . LEU A 1 790 ? -38.393 3.715 42.403 1.00 92.56 790 LEU A N 1
ATOM 6121 C CA . LEU A 1 790 ? -39.275 4.827 42.049 1.00 92.56 790 LEU A CA 1
ATOM 6122 C C . LEU A 1 790 ? -40.736 4.539 42.411 1.00 92.56 790 LEU A C 1
ATOM 6124 O O . LEU A 1 790 ? -41.389 5.382 43.031 1.00 92.56 790 LEU A O 1
ATOM 6128 N N . ALA A 1 791 ? -41.232 3.343 42.087 1.00 91.94 791 ALA A N 1
ATOM 6129 C CA . ALA A 1 791 ? -42.584 2.918 42.431 1.00 91.94 791 ALA A CA 1
ATOM 6130 C C . ALA A 1 791 ? -42.828 2.990 43.946 1.00 91.94 791 ALA A C 1
ATOM 6132 O O . ALA A 1 791 ? -43.845 3.537 44.372 1.00 91.94 791 ALA A O 1
ATOM 6133 N N . GLY A 1 792 ? -41.878 2.531 44.768 1.00 91.94 792 GLY A N 1
ATOM 6134 C CA . GLY A 1 792 ? -41.979 2.617 46.228 1.00 91.94 792 GLY A CA 1
ATOM 6135 C C . GLY A 1 792 ? -42.123 4.056 46.743 1.00 91.94 792 GLY A C 1
ATOM 6136 O O . GLY A 1 792 ? -42.971 4.336 47.599 1.00 91.94 792 GLY A O 1
ATOM 6137 N N . GLY A 1 793 ? -41.352 4.992 46.185 1.00 91.44 793 GLY A N 1
ATOM 6138 C CA . GLY A 1 793 ? -41.420 6.408 46.556 1.00 91.44 793 GLY A CA 1
ATOM 6139 C C . GLY A 1 793 ? -42.731 7.069 46.126 1.00 91.44 793 GLY A C 1
ATOM 6140 O O . GLY A 1 793 ? -43.365 7.767 46.921 1.00 91.44 793 GLY A O 1
ATOM 6141 N N . VAL A 1 794 ? -43.183 6.798 44.898 1.00 92.38 794 VAL A N 1
ATOM 6142 C CA . VAL A 1 794 ? -44.463 7.300 44.368 1.00 92.38 794 VAL A CA 1
ATOM 6143 C C . VAL A 1 794 ? -45.639 6.775 45.190 1.00 92.38 794 VAL A C 1
ATOM 6145 O O . VAL A 1 794 ? -46.502 7.558 45.585 1.00 92.38 794 VAL A O 1
ATOM 6148 N N . ILE A 1 795 ? -45.656 5.478 45.506 1.00 92.75 795 ILE A N 1
ATOM 6149 C CA . ILE A 1 795 ? -46.686 4.863 46.351 1.00 92.75 795 ILE A CA 1
ATOM 6150 C C . ILE A 1 795 ? -46.726 5.547 47.722 1.00 92.75 795 ILE A C 1
ATOM 6152 O O . ILE A 1 795 ? -47.796 5.954 48.174 1.00 92.75 795 ILE A O 1
ATOM 6156 N N . THR A 1 796 ? -45.565 5.752 48.352 1.00 90.56 796 THR A N 1
ATOM 6157 C CA . THR A 1 796 ? -45.462 6.440 49.651 1.00 90.56 796 THR A CA 1
ATOM 6158 C C . THR A 1 796 ? -46.064 7.847 49.594 1.00 90.56 796 THR A C 1
ATOM 6160 O O . THR A 1 796 ? -46.852 8.228 50.460 1.00 90.56 796 THR A O 1
ATOM 6163 N N . LEU A 1 797 ? -45.755 8.611 48.542 1.00 90.25 797 LEU A N 1
ATOM 6164 C CA . LEU A 1 797 ? -46.304 9.951 48.343 1.00 90.25 797 LEU A CA 1
ATOM 6165 C C . LEU A 1 797 ? -47.828 9.939 48.151 1.00 90.25 797 LEU A C 1
ATOM 6167 O O . LEU A 1 797 ? -48.529 10.749 48.763 1.00 90.25 797 LEU A O 1
ATOM 6171 N N . LEU A 1 798 ? -48.348 9.017 47.335 1.00 90.00 798 LEU A N 1
ATOM 6172 C CA . LEU A 1 798 ? -49.785 8.874 47.085 1.00 90.00 798 LEU A CA 1
ATOM 6173 C C . LEU A 1 798 ? -50.556 8.512 48.358 1.00 90.00 798 LEU A C 1
ATOM 6175 O O . LEU A 1 798 ? -51.607 9.102 48.612 1.00 90.00 798 LEU A O 1
ATOM 6179 N N . PHE A 1 799 ? -50.026 7.610 49.188 1.00 88.75 799 PHE A N 1
ATOM 6180 C CA . PHE A 1 799 ? -50.637 7.275 50.477 1.00 88.75 799 PHE A CA 1
ATOM 6181 C C . PHE A 1 799 ? -50.679 8.478 51.420 1.00 88.75 799 PHE A C 1
ATOM 6183 O O . PHE A 1 799 ? -51.721 8.749 52.012 1.00 88.75 799 PHE A O 1
ATOM 6190 N N . SER A 1 800 ? -49.607 9.268 51.497 1.00 85.25 800 SER A N 1
ATOM 6191 C CA . SER A 1 800 ? -49.590 10.478 52.327 1.00 85.25 800 SER A CA 1
ATOM 6192 C C . SER A 1 800 ? -50.572 11.551 51.849 1.00 85.25 800 SER A C 1
ATOM 6194 O O . SER A 1 800 ? -51.199 12.229 52.670 1.00 85.25 800 SER A O 1
ATOM 6196 N N . ILE A 1 801 ? -50.762 11.690 50.531 1.00 85.38 801 ILE A N 1
ATOM 6197 C CA . ILE A 1 801 ? -51.808 12.547 49.948 1.00 85.38 801 ILE A CA 1
ATOM 6198 C C . ILE A 1 801 ? -53.202 12.019 50.310 1.00 85.38 801 ILE A C 1
ATOM 6200 O O . ILE A 1 801 ? -54.054 12.791 50.760 1.00 85.38 801 ILE A O 1
ATOM 6204 N N . TYR A 1 802 ? -53.432 10.715 50.140 1.00 87.69 802 TYR A N 1
ATOM 6205 C CA . TYR A 1 802 ? -54.704 10.065 50.451 1.00 87.69 802 TYR A CA 1
ATOM 6206 C C . TYR A 1 802 ? -55.074 10.220 51.930 1.00 87.69 802 TYR A C 1
ATOM 6208 O O . TYR A 1 802 ? -56.184 10.652 52.244 1.00 87.69 802 TYR A O 1
ATOM 6216 N N . ASP A 1 803 ? -54.136 9.956 52.839 1.00 83.94 803 ASP A N 1
ATOM 6217 C CA . ASP A 1 803 ? -54.346 10.094 54.279 1.00 83.94 803 ASP A CA 1
ATOM 6218 C C . ASP A 1 803 ? -54.648 11.542 54.669 1.00 83.94 803 ASP A C 1
ATOM 6220 O O . ASP A 1 803 ? -55.572 11.800 55.449 1.00 83.94 803 ASP A O 1
ATOM 6224 N N . ALA A 1 804 ? -53.934 12.511 54.087 1.00 82.31 804 ALA A N 1
ATOM 6225 C CA . ALA A 1 804 ? -54.231 13.923 54.296 1.00 82.31 804 ALA A CA 1
ATOM 6226 C C . ALA A 1 804 ? -55.661 14.271 53.841 1.00 82.31 804 ALA A C 1
ATOM 6228 O O . ALA A 1 804 ? -56.406 14.908 54.592 1.00 82.31 804 ALA A O 1
ATOM 6229 N N . ALA A 1 805 ? -56.070 13.820 52.651 1.00 82.44 805 ALA A N 1
ATOM 6230 C CA . ALA A 1 805 ? -57.400 14.067 52.095 1.00 82.44 805 ALA A CA 1
ATOM 6231 C C . ALA A 1 805 ? -58.518 13.390 52.909 1.00 82.44 805 ALA A C 1
ATOM 6233 O O . ALA A 1 805 ? -59.552 14.009 53.182 1.00 82.44 805 ALA A O 1
ATOM 6234 N N . LYS A 1 806 ? -58.301 12.148 53.357 1.00 83.56 806 LYS A N 1
ATOM 6235 C CA . LYS A 1 806 ? -59.233 11.384 54.199 1.00 83.56 806 LYS A CA 1
ATOM 6236 C C . LYS A 1 806 ? -59.493 12.094 55.527 1.00 83.56 806 LYS A C 1
ATOM 6238 O O . LYS A 1 806 ? -60.645 12.264 55.923 1.00 83.56 806 LYS A O 1
ATOM 6243 N N . VAL A 1 807 ? -58.441 12.566 56.199 1.00 78.69 807 VAL A N 1
ATOM 6244 C CA . VAL A 1 807 ? -58.567 13.300 57.471 1.00 78.69 807 VAL A CA 1
ATOM 6245 C C . VAL A 1 807 ? -59.263 14.650 57.277 1.00 78.69 807 VAL A C 1
ATOM 6247 O O . VAL A 1 807 ? -60.039 15.066 58.139 1.00 78.69 807 VAL A O 1
ATOM 6250 N N . TRP A 1 808 ? -59.033 15.325 56.147 1.00 77.12 808 TRP A N 1
ATOM 6251 C CA . TRP A 1 808 ? -59.757 16.548 55.798 1.00 77.12 808 TRP A CA 1
ATOM 6252 C C . TRP A 1 808 ? -61.256 16.299 55.599 1.00 77.12 808 TRP A C 1
ATOM 6254 O O . TRP A 1 808 ? -62.048 17.013 56.210 1.00 77.12 808 TRP A O 1
ATOM 6264 N N . ARG A 1 809 ? -61.645 15.255 54.849 1.00 73.50 809 ARG A N 1
ATOM 6265 C CA . ARG A 1 809 ? -63.059 14.863 54.668 1.00 73.50 809 ARG A CA 1
ATOM 6266 C C . ARG A 1 809 ? -63.757 14.540 55.991 1.00 73.50 809 ARG A C 1
ATOM 6268 O O . ARG A 1 809 ? -64.900 14.939 56.186 1.00 73.50 809 ARG A O 1
ATOM 6275 N N . MET A 1 810 ? -63.068 13.870 56.917 1.00 70.12 810 MET A N 1
ATOM 6276 C CA . MET A 1 810 ? -63.628 13.572 58.243 1.00 70.12 810 MET A CA 1
ATOM 6277 C C . MET A 1 810 ? -63.815 14.830 59.109 1.00 70.12 810 MET A C 1
ATOM 6279 O O . MET A 1 810 ? -64.749 14.888 59.903 1.00 70.12 810 MET A O 1
ATOM 6283 N N . LYS A 1 811 ? -62.959 15.853 58.965 1.00 63.69 811 LYS A N 1
ATOM 6284 C CA . LYS A 1 811 ? -63.058 17.109 59.733 1.00 63.69 811 LYS A CA 1
ATOM 6285 C C . LYS A 1 811 ? -64.052 18.124 59.167 1.00 63.69 811 LYS A C 1
ATOM 6287 O O . LYS A 1 811 ? -64.512 18.970 59.926 1.00 63.69 811 LYS A O 1
ATOM 6292 N N . SER A 1 812 ? -64.373 18.070 57.876 1.00 55.75 812 SER A N 1
ATOM 6293 C CA . SER A 1 812 ? -65.303 19.006 57.229 1.00 55.75 812 SER A CA 1
ATOM 6294 C C . SER A 1 812 ? -66.785 18.636 57.381 1.00 55.75 812 SER A C 1
ATOM 6296 O O . SER A 1 812 ? -67.632 19.340 56.843 1.00 55.75 812 SER A O 1
ATOM 6298 N N . GLY A 1 813 ? -67.123 17.571 58.121 1.00 49.62 813 GLY A N 1
ATOM 6299 C CA . GLY A 1 813 ? -68.512 17.247 58.474 1.00 49.62 813 GLY A CA 1
ATOM 6300 C C . GLY A 1 813 ? -69.397 16.797 57.305 1.00 49.62 813 GLY A C 1
ATOM 6301 O O . GLY A 1 813 ? -70.615 16.767 57.449 1.00 49.62 813 GLY A O 1
ATOM 6302 N N . VAL A 1 814 ? -68.823 16.420 56.160 1.00 46.50 814 VAL A N 1
ATOM 6303 C CA . VAL A 1 814 ? -69.597 15.907 55.020 1.00 46.50 814 VAL A CA 1
ATOM 6304 C C . VAL A 1 814 ? -69.883 14.420 55.246 1.00 46.50 814 VAL A C 1
ATOM 6306 O O . VAL A 1 814 ? -69.086 13.558 54.880 1.00 46.50 814 VAL A O 1
ATOM 6309 N N . HIS A 1 815 ? -71.017 14.115 55.883 1.00 45.84 815 HIS A N 1
ATOM 6310 C CA . HIS A 1 815 ? -71.623 12.783 55.831 1.00 45.84 815 HIS A CA 1
ATOM 6311 C C . HIS A 1 815 ? -72.140 12.536 54.406 1.00 45.84 815 HIS A C 1
ATOM 6313 O O . HIS A 1 815 ? -73.238 12.953 54.053 1.00 45.84 815 HIS A O 1
ATOM 6319 N N . GLY A 1 816 ? -71.332 11.874 53.578 1.00 41.12 816 GLY A N 1
ATOM 6320 C CA . GLY A 1 816 ? -71.820 11.179 52.389 1.00 41.12 816 GLY A CA 1
ATOM 6321 C C . GLY A 1 816 ? -72.305 9.796 52.806 1.00 41.12 816 GLY A C 1
ATOM 6322 O O . GLY A 1 816 ? -71.523 9.021 53.354 1.00 41.12 816 GLY A O 1
ATOM 6323 N N . GLY A 1 817 ? -73.596 9.533 52.615 1.00 38.41 817 GLY A N 1
ATOM 6324 C CA . GLY A 1 817 ? -74.254 8.287 52.988 1.00 38.41 817 GLY A CA 1
ATOM 6325 C C . GLY A 1 817 ? -73.688 7.035 52.308 1.00 38.41 817 GLY A C 1
ATOM 6326 O O . GLY A 1 817 ? -73.063 7.087 51.254 1.00 38.41 817 GLY A O 1
ATOM 6327 N N . THR A 1 818 ? -73.945 5.917 52.984 1.00 43.25 818 THR A N 1
ATOM 6328 C CA . THR A 1 818 ? -74.051 4.527 52.507 1.00 43.25 818 THR A CA 1
ATOM 6329 C C . THR A 1 818 ? -74.010 4.269 50.995 1.00 43.25 818 THR A C 1
ATOM 6331 O O . THR A 1 818 ? -74.863 4.777 50.278 1.00 43.25 818 THR A O 1
ATOM 6334 N N . MET A 1 819 ? -73.134 3.343 50.582 1.00 34.50 819 MET A N 1
ATOM 6335 C CA . MET A 1 819 ? -73.392 2.111 49.791 1.00 34.50 819 MET A CA 1
ATOM 6336 C C . MET A 1 819 ? -72.097 1.265 49.885 1.00 34.50 819 MET A C 1
ATOM 6338 O O . MET A 1 819 ? -71.030 1.790 49.589 1.00 34.50 819 MET A O 1
ATOM 6342 N N . VAL A 1 820 ? -72.038 0.162 50.646 1.00 39.34 820 VAL A N 1
ATOM 6343 C CA . VAL A 1 820 ? -72.418 -1.244 50.346 1.00 39.34 820 VAL A CA 1
ATOM 6344 C C . VAL A 1 820 ? -71.693 -1.846 49.129 1.00 39.34 820 VAL A C 1
ATOM 6346 O O . VAL A 1 820 ? -71.930 -1.405 48.010 1.00 39.34 820 VAL A O 1
ATOM 6349 N N . ASN A 1 821 ? -70.932 -2.913 49.437 1.00 33.31 821 ASN A N 1
ATOM 6350 C CA . ASN A 1 821 ? -70.185 -3.894 48.625 1.00 33.31 821 ASN A CA 1
ATOM 6351 C C . ASN A 1 821 ? -68.927 -3.442 47.881 1.00 33.31 821 ASN A C 1
ATOM 6353 O O . ASN A 1 821 ? -69.037 -2.755 46.846 1.00 33.31 821 ASN A O 1
#

Organism: NCBI:txid44412

pLDDT: mean 87.21, std 15.42, range [32.59, 98.94]

InterPro domains:
  IPR003702 Acetyl-CoA hydrolase/transferase, N-terminal [PF02550] (19-233)
  IPR026888 Acetyl-CoA hydrolase/transferase, C-terminal domain [PF13336] (334-484)
  IPR037171 NagB/RpiA transferase-like [SSF100950] (12-239)
  IPR037171 NagB/RpiA transferase-like [SSF100950] (242-520)
  IPR038460 Acetyl-CoA hydrolase/transferase, C-terminal domain superfamily [G3DSA:3.40.1080.20] (354-499)
  IPR046433 Acetyl-CoA hydrolase/transferase [PTHR43609] (7-522)

Foldseek 3Di:
DDADDQDPLRCVQEQAVVQVVQADALLVCVVLQPAAFEEEWEDDPLWFTDDRNLLSNLVVCVVVVCQLPRAYAYEYLAEHHCSRPVSCLVSLRYQEYDAWYADDSNLVCVLVVSYHYHHDQSLCSLVCLLVLVVVVVDPQSAGSEYEGEFQHQDNLRFTATTQFGRSVLSNQVRYQAYEYAHASQAHHLQLQEQEDHDDDPPPGDDDPDQDQQDHDHHNTRDHDSVRYNHYYYHHDHRDAAAADEADPFLLLLLVQVLVVVVVCCVVVNAPQQGFAEEFDGHNNSLNNLQVLLVHPHAQHEHLYAEAELSVVSCLVSRRYQAYEHRGYRYHPVSSVVCRVPVVSPSSRHHHYYSSPSLPLVNQQSRQYAAEEEFQAAELQGFGHRADDLLRRGRIHLYSLQSNLQRHNAREYEDAQADDWPVGRRQGGRYANDDSHGPDDSNRHQWYTTSQHIAGCPPHFSLRSNVRCLVRRHDPLCSVVSVQQSVVQQVVCVVVVNRRNGHPVVCRCQLVVCCVPPVGSSPRDHPDDLFALADCCQPPLNVLLLVLLLLLLVLQCPQAPVNVQDLDDDPSLVSNLVSLLVLLVQLVVLCVVPADLVDGDQFQDPDPVNSNSLLNNVSSLLSLVLLLVSLLVQLLSCLLNVSVNSNVSSVVSNVSSCVSLVCCCVSCVPQALVRTSHPASPSPVVVVVVVVSVVLSVVSVVLSVVLVVVLVVVVVPDDDPPDDPVSVVVVVVSSVVSNVVNVVSVVVVVVVVVVVCVVVCVVVVVDPDPPPPSGRDHPDDCPDPVSVVSNVNSNVSSVVSVVSSVVSVVVVVPDPDDDDDD